Protein AF-0000000078798198 (afdb_homodimer)

InterPro domains:
  IPR003439 ABC transporter-like, ATP-binding domain [PF00005] (510-658)
  IPR003439 ABC transporter-like, ATP-binding domain [PS50893] (491-727)
  IPR003593 AAA+ ATPase domain [SM00382] (518-720)
  IPR005074 Peptidase C39, bacteriocin processing [PF03412] (4-126)
  IPR005074 Peptidase C39, bacteriocin processing [PS50990] (9-133)
  IPR011527 ABC transporter type 1, transmembrane domain [PF00664] (178-444)
  IPR011527 ABC transporter type 1, transmembrane domain [PS50929] (176-457)
  IPR017871 ABC transporter-like, conserved site [PS00211] (630-644)
  IPR027417 P-loop containing nucleoside triphosphate hydrolase [G3DSA:3.40.50.300] (483-732)
  IPR027417 P-loop containing nucleoside triphosphate hydrolase [SSF52540] (487-728)
  IPR036640 ABC transporter type 1, transmembrane domain superfamily [G3DSA:1.20.1560.10] (161-475)
  IPR036640 ABC transporter type 1, transmembrane domain superfamily [SSF90123] (163-474)
  IPR039421 Type 1 protein exporter [PTHR24221] (180-724)

Structure (mmCIF, N/CA/C/O backbone):
data_AF-0000000078798198-model_v1
#
loop_
_entity.id
_entity.type
_entity.pdbx_description
1 polymer 'ABC transporter ATP-binding protein'
#
loop_
_atom_site.group_PDB
_atom_site.id
_atom_site.type_symbol
_atom_site.label_atom_id
_atom_site.label_alt_id
_atom_site.label_comp_id
_atom_site.label_asym_id
_atom_site.label_entity_id
_atom_site.label_seq_id
_atom_site.pdbx_PDB_ins_code
_atom_site.Cartn_x
_atom_site.Cartn_y
_atom_site.Cartn_z
_atom_site.occupancy
_atom_site.B_iso_or_equiv
_atom_site.auth_seq_id
_atom_site.auth_comp_id
_atom_site.auth_asym_id
_atom_site.auth_atom_id
_atom_site.pdbx_PDB_model_num
ATOM 1 N N . MET A 1 1 ? 28.266 -0.401 -33.75 1 35.5 1 MET A N 1
ATOM 2 C CA . MET A 1 1 ? 27.938 0.678 -32.812 1 35.5 1 MET A CA 1
ATOM 3 C C . MET A 1 1 ? 27.609 0.126 -31.438 1 35.5 1 MET A C 1
ATOM 5 O O . MET A 1 1 ? 26.719 -0.724 -31.297 1 35.5 1 MET A O 1
ATOM 9 N N . SER A 1 2 ? 28.391 0.119 -30.516 1 52.34 2 SER A N 1
ATOM 10 C CA . SER A 1 2 ? 28.375 -0.502 -29.203 1 52.34 2 SER A CA 1
ATOM 11 C C . SER A 1 2 ? 27.156 -0.041 -28.391 1 52.34 2 SER A C 1
ATOM 13 O O . SER A 1 2 ? 26.75 1.117 -28.484 1 52.34 2 SER A O 1
ATOM 15 N N . LYS A 1 3 ? 26.297 -0.923 -28.016 1 70 3 LYS A N 1
ATOM 16 C CA . LYS A 1 3 ? 25.047 -0.677 -27.312 1 70 3 LYS A CA 1
ATOM 17 C C . LYS A 1 3 ? 25.25 0.276 -26.125 1 70 3 LYS A C 1
ATOM 19 O O . LYS A 1 3 ? 26.25 0.164 -25.406 1 70 3 LYS A O 1
ATOM 24 N N . PHE A 1 4 ? 24.578 1.441 -26.172 1 81.44 4 PHE A N 1
ATOM 25 C CA . PHE A 1 4 ? 24.641 2.41 -25.078 1 81.44 4 PHE A CA 1
ATOM 26 C C . PHE A 1 4 ? 24.391 1.73 -23.734 1 81.44 4 PHE A C 1
ATOM 28 O O . PHE A 1 4 ? 23.5 0.886 -23.609 1 81.44 4 PHE A O 1
ATOM 35 N N . PRO A 1 5 ? 25.328 1.948 -22.875 1 81.38 5 PRO A N 1
ATOM 36 C CA . PRO A 1 5 ? 25.156 1.328 -21.562 1 81.38 5 PRO A CA 1
ATOM 37 C C . PRO A 1 5 ? 23.859 1.744 -20.875 1 81.38 5 PRO A C 1
ATOM 39 O O . PRO A 1 5 ? 23.469 2.914 -20.938 1 81.38 5 PRO A O 1
ATOM 42 N N . PHE A 1 6 ? 23.188 0.809 -20.469 1 80.38 6 PHE A N 1
ATOM 43 C CA . PHE A 1 6 ? 21.922 1.101 -19.812 1 80.38 6 PHE A CA 1
ATOM 44 C C . PHE A 1 6 ? 21.922 0.638 -18.359 1 80.38 6 PHE A C 1
ATOM 46 O O . PHE A 1 6 ? 22.312 -0.498 -18.078 1 80.38 6 PHE A O 1
ATOM 53 N N . TYR A 1 7 ? 21.75 1.631 -17.453 1 76.75 7 TYR A N 1
ATOM 54 C CA . TYR A 1 7 ? 21.562 1.328 -16.047 1 76.75 7 TYR A CA 1
ATOM 55 C C . TYR A 1 7 ? 20.172 1.72 -15.578 1 76.75 7 TYR A C 1
ATOM 57 O O . TYR A 1 7 ? 19.734 2.861 -15.773 1 76.75 7 TYR A O 1
ATOM 65 N N . LYS A 1 8 ? 19.562 0.879 -15.016 1 71.06 8 LYS A N 1
ATOM 66 C CA . LYS A 1 8 ? 18.203 1.141 -14.539 1 71.06 8 LYS A CA 1
ATOM 67 C C . LYS A 1 8 ? 18.219 1.861 -13.195 1 71.06 8 LYS A C 1
ATOM 69 O O . LYS A 1 8 ? 19.094 1.614 -12.359 1 71.06 8 LYS A O 1
ATOM 74 N N . GLN A 1 9 ? 17.25 2.797 -13.094 1 73.19 9 GLN A N 1
ATOM 75 C CA . GLN A 1 9 ? 17.156 3.477 -11.805 1 73.19 9 GLN A CA 1
ATOM 76 C C . GLN A 1 9 ? 16.562 2.557 -10.742 1 73.19 9 GLN A C 1
ATOM 78 O O . GLN A 1 9 ? 15.68 1.749 -11.031 1 73.19 9 GLN A O 1
ATOM 83 N N . LEU A 1 10 ? 17.094 2.613 -9.625 1 64.31 10 LEU A N 1
ATOM 84 C CA . LEU A 1 10 ? 16.656 1.755 -8.531 1 64.31 10 LEU A CA 1
ATOM 85 C C . LEU A 1 10 ? 15.523 2.414 -7.75 1 64.31 10 LEU A C 1
AT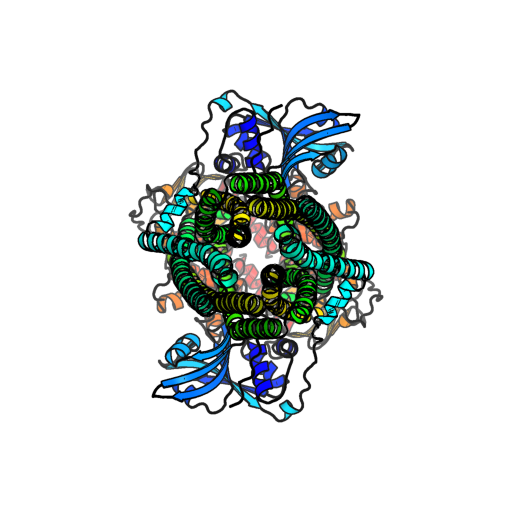OM 87 O O . LEU A 1 10 ? 14.641 1.728 -7.23 1 64.31 10 LEU A O 1
ATOM 91 N N . ASP A 1 11 ? 15.609 3.76 -7.656 1 64.81 11 ASP A N 1
ATOM 92 C CA . ASP A 1 11 ? 14.617 4.586 -6.977 1 64.81 11 ASP A CA 1
ATOM 93 C C . ASP A 1 11 ? 13.984 5.594 -7.934 1 64.81 11 ASP A C 1
ATOM 95 O O . ASP A 1 11 ? 14.625 6.031 -8.891 1 64.81 11 ASP A O 1
ATOM 99 N N . GLY A 1 12 ? 12.742 5.816 -7.688 1 62.91 12 GLY A N 1
ATOM 100 C CA . GLY A 1 12 ? 12.062 6.781 -8.539 1 62.91 12 GLY A CA 1
ATOM 101 C C . GLY A 1 12 ? 12.781 8.117 -8.617 1 62.91 12 GLY A C 1
ATOM 102 O O . GLY A 1 12 ? 12.734 8.789 -9.648 1 62.91 12 GLY A O 1
ATOM 103 N N . MET A 1 13 ? 13.422 8.414 -7.535 1 63.81 13 MET A N 1
ATOM 104 C CA . MET A 1 13 ? 14.055 9.727 -7.492 1 63.81 13 MET A CA 1
ATOM 105 C C . MET A 1 13 ? 15.461 9.672 -8.078 1 63.81 13 MET A C 1
ATOM 107 O O . MET A 1 13 ? 16.141 10.695 -8.188 1 63.81 13 MET A O 1
ATOM 111 N N . ASP A 1 14 ? 15.836 8.445 -8.625 1 71.31 14 ASP A N 1
ATOM 112 C CA . ASP A 1 14 ? 17.219 8.258 -9.055 1 71.31 14 ASP A CA 1
ATOM 113 C C . ASP A 1 14 ? 17.359 8.469 -10.562 1 71.31 14 ASP A C 1
ATOM 115 O O . ASP A 1 14 ? 18.297 7.957 -11.18 1 71.31 14 ASP A O 1
ATOM 119 N N . CYS A 1 15 ? 16.453 9.133 -11.117 1 78.94 15 CYS A N 1
ATOM 120 C CA . CYS A 1 15 ? 16.547 9.273 -12.562 1 78.94 15 CYS A CA 1
ATOM 121 C C . CYS A 1 15 ? 17.781 10.07 -12.953 1 78.94 15 CYS A C 1
ATOM 123 O O . CYS A 1 15 ? 18.531 9.672 -13.844 1 78.94 15 CYS A O 1
ATOM 125 N N . GLY A 1 16 ? 18.016 11.156 -12.227 1 83.38 16 GLY A N 1
ATOM 126 C CA . GLY A 1 16 ? 19.172 11.984 -12.516 1 83.38 16 GLY A CA 1
ATOM 127 C C . GLY A 1 16 ? 20.5 11.25 -12.359 1 83.38 16 GLY A C 1
ATOM 128 O O . GLY A 1 16 ? 21.25 11.102 -13.32 1 83.38 16 GLY A O 1
ATOM 129 N N . PRO A 1 17 ? 20.656 10.695 -11.211 1 83 17 PRO A N 1
ATOM 130 C CA . PRO A 1 17 ? 21.906 9.969 -10.977 1 83 17 PRO A CA 1
ATOM 131 C C . PRO A 1 17 ? 22.078 8.781 -11.922 1 83 17 PRO A C 1
ATOM 133 O O . PRO A 1 17 ? 23.203 8.484 -12.344 1 83 17 PRO A O 1
ATOM 136 N N . SER A 1 18 ? 21.062 8.195 -12.258 1 86.06 18 SER A N 1
ATOM 137 C CA . SER A 1 18 ? 21.141 7.059 -13.164 1 86.06 18 SER A CA 1
ATOM 138 C C . SER A 1 18 ? 21.547 7.5 -14.57 1 86.06 18 SER A C 1
ATOM 140 O O . SER A 1 18 ? 22.281 6.789 -15.266 1 86.06 18 SER A O 1
ATOM 142 N N . CYS A 1 19 ? 21.047 8.578 -14.938 1 89.38 19 CYS A N 1
ATOM 143 C CA . CYS A 1 19 ? 21.453 9.125 -16.234 1 89.38 19 CYS A CA 1
ATOM 144 C C . CYS A 1 19 ? 22.938 9.414 -16.266 1 89.38 19 CYS A C 1
ATOM 146 O O . CYS A 1 19 ? 23.625 9.094 -17.234 1 89.38 19 CYS A O 1
ATOM 148 N N . LEU A 1 20 ? 23.391 9.969 -15.234 1 88.88 20 LEU A N 1
ATOM 149 C CA . LEU A 1 20 ? 24.812 10.281 -15.133 1 88.88 20 LEU A CA 1
ATOM 150 C C . LEU A 1 20 ? 25.656 9.008 -15.164 1 88.88 20 LEU A C 1
ATOM 152 O O . LEU A 1 20 ? 26.719 8.984 -15.773 1 88.88 20 LEU A O 1
ATOM 156 N N . ARG A 1 21 ? 25.094 8.078 -14.516 1 87.19 21 ARG A N 1
ATOM 157 C CA . ARG A 1 21 ? 25.781 6.789 -14.508 1 87.19 21 ARG A CA 1
ATOM 158 C C . ARG A 1 21 ? 25.922 6.23 -15.914 1 87.19 21 ARG A C 1
ATOM 160 O O . ARG A 1 21 ? 26.984 5.73 -16.297 1 87.19 21 ARG A O 1
ATOM 167 N N . MET A 1 22 ? 24.953 6.301 -16.641 1 89.69 22 MET A N 1
ATOM 168 C CA . MET A 1 22 ? 24.953 5.805 -18.016 1 89.69 22 MET A CA 1
ATOM 169 C C . MET A 1 22 ? 25.969 6.57 -18.875 1 89.69 22 MET A C 1
ATOM 171 O O . MET A 1 22 ? 26.703 5.973 -19.656 1 89.69 22 MET A O 1
ATOM 175 N N . ILE A 1 23 ? 26 7.785 -18.719 1 90.06 23 ILE A N 1
ATOM 176 C CA . ILE A 1 23 ? 26.891 8.625 -19.5 1 90.06 23 ILE A CA 1
ATOM 177 C C . ILE A 1 23 ? 28.344 8.375 -19.094 1 90.06 23 ILE A C 1
ATOM 179 O O . ILE A 1 23 ? 29.234 8.305 -19.938 1 90.06 23 ILE A O 1
ATOM 183 N N . ALA A 1 24 ? 28.5 8.234 -17.812 1 88.19 24 ALA A N 1
ATOM 184 C CA . ALA A 1 24 ? 29.844 7.93 -17.328 1 88.19 24 ALA A CA 1
ATOM 185 C C . ALA A 1 24 ? 30.359 6.613 -17.906 1 88.19 24 ALA A C 1
ATOM 187 O O . ALA A 1 24 ? 31.516 6.516 -18.312 1 88.19 24 ALA A O 1
ATOM 188 N N . LYS A 1 25 ? 29.531 5.727 -17.891 1 87.56 25 LYS A N 1
ATOM 189 C CA . LYS A 1 25 ? 29.906 4.434 -18.453 1 87.56 25 LYS A CA 1
ATOM 190 C C . LYS A 1 25 ? 30.203 4.551 -19.953 1 87.56 25 LYS A C 1
ATOM 192 O O . LYS A 1 25 ? 31.109 3.879 -20.453 1 87.56 25 LYS A O 1
ATOM 197 N N . TYR A 1 26 ? 29.469 5.27 -20.578 1 88.12 26 TYR A N 1
ATOM 198 C CA . TYR A 1 26 ? 29.688 5.523 -22 1 88.12 26 TYR A CA 1
ATOM 199 C C . TYR A 1 26 ? 31.094 6.047 -22.25 1 88.12 26 TYR A C 1
ATOM 201 O O . TYR A 1 26 ? 31.734 5.676 -23.234 1 88.12 26 TYR A O 1
ATOM 209 N N . TYR A 1 27 ? 31.578 6.785 -21.406 1 87 27 TYR A N 1
ATOM 210 C CA . TYR A 1 27 ? 32.906 7.352 -21.531 1 87 27 TYR A CA 1
ATOM 211 C C . TYR A 1 27 ? 33.969 6.457 -20.875 1 87 27 TYR A C 1
ATOM 213 O O . TYR A 1 27 ? 35.125 6.816 -20.797 1 87 27 TYR A O 1
ATOM 221 N N . GLY A 1 28 ? 33.375 5.293 -20.25 1 80.44 28 GLY A N 1
ATOM 222 C CA . GLY A 1 28 ? 34.344 4.25 -19.906 1 80.44 28 GLY A CA 1
ATOM 223 C C . GLY A 1 28 ? 34.469 4.055 -18.406 1 80.44 28 GLY A C 1
ATOM 224 O O . GLY A 1 28 ? 35.312 3.279 -17.969 1 80.44 28 GLY A O 1
ATOM 225 N N . LYS A 1 29 ? 33.781 4.781 -17.562 1 82.56 29 LYS A N 1
ATOM 226 C CA . LYS A 1 29 ? 33.875 4.605 -16.125 1 82.56 29 LYS A CA 1
ATOM 227 C C . LYS A 1 29 ? 32.531 4.234 -15.516 1 82.56 29 LYS A C 1
ATOM 229 O O . LYS A 1 29 ? 31.484 4.703 -15.977 1 82.56 29 LYS A O 1
ATOM 234 N N . THR A 1 30 ? 32.625 3.387 -14.578 1 81.44 30 THR A N 1
ATOM 235 C CA . THR A 1 30 ? 31.406 2.945 -13.922 1 81.44 30 THR A CA 1
ATOM 236 C C . THR A 1 30 ? 31.328 3.49 -12.5 1 81.44 30 THR A C 1
ATOM 238 O O . THR A 1 30 ? 32.25 3.283 -11.703 1 81.44 30 THR A O 1
ATOM 241 N N . PHE A 1 31 ? 30.312 4.277 -12.258 1 80.81 31 PHE A N 1
ATOM 242 C CA . PHE A 1 31 ? 30.047 4.797 -10.922 1 80.81 31 PHE A CA 1
ATOM 243 C C . PHE A 1 31 ? 28.797 4.152 -10.336 1 80.81 31 PHE A C 1
ATOM 245 O O . PHE A 1 31 ? 27.906 3.703 -11.07 1 80.81 31 PHE A O 1
ATOM 252 N N . SER A 1 32 ? 28.797 4.031 -9.086 1 75.25 32 SER A N 1
ATOM 253 C CA . SER A 1 32 ? 27.594 3.52 -8.43 1 75.25 32 SER A CA 1
ATOM 254 C C . SER A 1 32 ? 26.5 4.578 -8.375 1 75.25 32 SER A C 1
ATOM 256 O O . SER A 1 32 ? 26.797 5.773 -8.312 1 75.25 32 SER A O 1
ATOM 258 N N . VAL A 1 33 ? 25.266 4.148 -8.523 1 76.62 33 VAL A N 1
ATOM 259 C CA . VAL A 1 33 ? 24.141 5.066 -8.477 1 76.62 33 VAL A CA 1
ATOM 260 C C . VAL A 1 33 ? 24.078 5.75 -7.109 1 76.62 33 VAL A C 1
ATOM 262 O O . VAL A 1 33 ? 23.703 6.914 -7.004 1 76.62 33 VAL A O 1
ATOM 265 N N . GLN A 1 34 ? 24.562 5.035 -6.188 1 70.5 34 GLN A N 1
ATOM 266 C CA . GLN A 1 34 ? 24.562 5.578 -4.836 1 70.5 34 GLN A CA 1
ATOM 267 C C . GLN A 1 34 ? 25.5 6.773 -4.719 1 70.5 34 GLN A C 1
ATOM 269 O O . GLN A 1 34 ? 25.156 7.785 -4.105 1 70.5 34 GLN A O 1
ATOM 274 N N . GLN A 1 35 ? 26.688 6.566 -5.293 1 72.38 35 GLN A N 1
ATOM 275 C CA . GLN A 1 35 ? 27.656 7.66 -5.281 1 72.38 35 GLN A CA 1
ATOM 276 C C . GLN A 1 35 ? 27.094 8.898 -5.98 1 72.38 35 GLN A C 1
ATOM 278 O O . GLN A 1 35 ? 27.203 10.016 -5.465 1 72.38 35 GLN A O 1
ATOM 283 N N . LEU A 1 36 ? 26.438 8.641 -7.012 1 80 36 LEU A N 1
ATOM 284 C CA . LEU A 1 36 ? 25.906 9.742 -7.797 1 80 36 LEU A CA 1
ATOM 285 C C . LEU A 1 36 ? 24.688 10.375 -7.102 1 80 36 LEU A C 1
ATOM 287 O O . LEU A 1 36 ? 24.469 11.578 -7.211 1 80 36 LEU A O 1
ATOM 291 N N . ARG A 1 37 ? 24.016 9.594 -6.426 1 75.56 37 ARG A N 1
ATOM 292 C CA . ARG A 1 37 ? 22.859 10.078 -5.66 1 75.56 37 ARG A CA 1
ATOM 293 C C . ARG A 1 37 ? 23.312 11.023 -4.551 1 75.56 37 ARG A C 1
ATOM 295 O O . ARG A 1 37 ? 22.719 12.086 -4.352 1 75.56 37 ARG A O 1
ATOM 302 N N . GLU A 1 38 ? 24.25 10.523 -3.879 1 69.69 38 GLU A N 1
ATOM 303 C CA . GLU A 1 38 ? 24.766 11.328 -2.775 1 69.69 38 GLU A CA 1
ATOM 304 C C . GLU A 1 38 ? 25.312 12.664 -3.271 1 69.69 38 GLU A C 1
ATOM 306 O O . GLU A 1 38 ? 25.125 13.695 -2.617 1 69.69 38 GLU A O 1
ATOM 311 N N . GLN A 1 39 ? 25.859 12.531 -4.426 1 71.88 39 GLN A N 1
ATOM 312 C CA . GLN A 1 39 ? 26.469 13.734 -4.973 1 71.88 39 GLN A CA 1
ATOM 313 C C . GLN A 1 39 ? 25.422 14.641 -5.617 1 71.88 39 GLN A C 1
ATOM 315 O O . GLN A 1 39 ? 25.656 15.828 -5.832 1 71.88 39 GLN A O 1
ATOM 320 N N . SER A 1 40 ? 24.25 14.047 -5.926 1 71.56 40 SER A N 1
ATOM 321 C CA . SER A 1 40 ? 23.172 14.828 -6.52 1 71.56 40 SER A CA 1
ATOM 322 C C . SER A 1 40 ? 22.281 15.461 -5.449 1 71.56 40 SER A C 1
ATOM 324 O O . SER A 1 40 ? 21.422 16.297 -5.754 1 71.56 40 SER A O 1
ATOM 326 N N . TYR A 1 41 ? 22.594 15.133 -4.227 1 59.56 41 TYR A N 1
ATOM 327 C CA . TYR A 1 41 ? 21.859 15.664 -3.082 1 59.56 41 TYR A CA 1
ATOM 328 C C . TYR A 1 41 ? 20.359 15.562 -3.301 1 59.56 41 TYR A C 1
ATOM 330 O O . TYR A 1 41 ? 19.641 16.562 -3.191 1 59.56 41 TYR A O 1
ATOM 338 N N . ILE A 1 42 ? 19.891 14.422 -3.604 1 61.09 42 ILE A N 1
ATOM 339 C CA . ILE A 1 42 ? 18.5 14.172 -3.949 1 61.09 42 ILE A CA 1
ATOM 340 C C . ILE A 1 42 ? 17.609 14.469 -2.746 1 61.09 42 ILE A C 1
ATOM 342 O O . ILE A 1 42 ? 17.953 14.109 -1.614 1 61.09 42 ILE A O 1
ATOM 346 N N . GLN A 1 43 ? 16.672 15.398 -2.902 1 55.44 43 GLN A N 1
ATOM 347 C CA . GLN A 1 43 ? 15.656 15.672 -1.887 1 55.44 43 GLN A CA 1
ATOM 348 C C . GLN A 1 43 ? 14.367 14.906 -2.172 1 55.44 43 GLN A C 1
ATOM 350 O O . GLN A 1 43 ? 14.305 14.117 -3.115 1 55.44 43 GLN A O 1
ATOM 355 N N . ARG A 1 44 ? 13.383 14.93 -1.207 1 53.06 44 ARG A N 1
ATOM 356 C CA . ARG A 1 44 ? 12.086 14.281 -1.385 1 53.06 44 ARG A CA 1
ATOM 357 C C . ARG A 1 44 ? 11.453 14.68 -2.709 1 53.06 44 ARG A C 1
ATOM 359 O O . ARG A 1 44 ? 10.688 13.914 -3.295 1 53.06 44 ARG A O 1
ATOM 366 N N . THR A 1 45 ? 11.898 15.906 -3.104 1 49.19 45 THR A N 1
ATOM 367 C CA . THR A 1 45 ? 11.281 16.438 -4.309 1 49.19 45 THR A CA 1
ATOM 368 C C . THR A 1 45 ? 12 15.938 -5.559 1 49.19 45 THR A C 1
ATOM 370 O O . THR A 1 45 ? 11.586 16.25 -6.68 1 49.19 45 THR A O 1
ATOM 373 N N . GLY A 1 46 ? 12.922 15.055 -5.402 1 55.59 46 GLY A N 1
ATOM 374 C CA . GLY A 1 46 ? 13.703 14.555 -6.52 1 55.59 46 GLY A CA 1
ATOM 375 C C . GLY A 1 46 ? 14.945 15.383 -6.789 1 55.59 46 GLY A C 1
ATOM 376 O O . GLY A 1 46 ? 15.398 16.141 -5.93 1 55.59 46 GLY A O 1
ATOM 377 N N . VAL A 1 47 ? 15.727 15.094 -7.855 1 56.81 47 VAL A N 1
ATOM 378 C CA . VAL A 1 47 ? 16.953 15.789 -8.211 1 56.81 47 VAL A CA 1
ATOM 379 C C . VAL A 1 47 ? 16.641 16.938 -9.172 1 56.81 47 VAL A C 1
ATOM 381 O O . VAL A 1 47 ? 15.789 16.797 -10.055 1 56.81 47 VAL A O 1
ATOM 384 N N . ASN A 1 48 ? 17.047 18.062 -8.727 1 65.69 48 ASN A N 1
ATOM 385 C CA . ASN A 1 48 ? 16.953 19.188 -9.648 1 65.69 48 ASN A CA 1
ATOM 386 C C . ASN A 1 48 ? 18.172 19.25 -10.578 1 65.69 48 ASN A C 1
ATOM 388 O O . ASN A 1 48 ? 19.125 18.484 -10.422 1 65.69 48 ASN A O 1
ATOM 392 N N . LEU A 1 49 ? 18.047 20.047 -11.711 1 72.75 49 LEU A N 1
ATOM 393 C CA . LEU A 1 49 ? 19.078 20.156 -12.719 1 72.75 49 LEU A CA 1
ATOM 394 C C . LEU A 1 49 ? 20.406 20.578 -12.086 1 72.75 49 LEU A C 1
ATOM 396 O O . LEU A 1 49 ? 21.469 20.125 -12.508 1 72.75 49 LEU A O 1
ATOM 400 N N . LEU A 1 50 ? 20.188 21.312 -11.031 1 69.81 50 LEU A N 1
ATOM 401 C CA . LEU A 1 50 ? 21.391 21.75 -10.336 1 69.81 50 LEU A CA 1
ATOM 402 C C . LEU A 1 50 ? 22.062 20.578 -9.625 1 69.81 50 LEU A C 1
ATOM 404 O O . LEU A 1 50 ? 23.297 20.469 -9.641 1 69.81 50 LEU A O 1
ATOM 408 N N . GLY A 1 51 ? 21.266 19.812 -9.023 1 74.69 51 GLY A N 1
ATOM 409 C CA . GLY A 1 51 ? 21.812 18.641 -8.344 1 74.69 51 GLY A CA 1
ATOM 410 C C . GLY A 1 51 ? 22.531 17.703 -9.289 1 74.69 51 GLY A C 1
ATOM 411 O O . GLY A 1 51 ? 23.609 17.188 -8.953 1 74.69 51 GLY A O 1
ATOM 412 N N . ILE A 1 52 ? 22.016 17.547 -10.422 1 81.81 52 ILE A N 1
ATOM 413 C CA . ILE A 1 52 ? 22.625 16.672 -11.414 1 81.81 52 ILE A CA 1
ATOM 414 C C . ILE A 1 52 ? 23.938 17.281 -11.906 1 81.81 52 ILE A C 1
ATOM 416 O O . ILE A 1 52 ? 24.922 16.562 -12.102 1 81.81 52 ILE A O 1
ATOM 420 N N . SER A 1 53 ? 23.891 18.625 -12.094 1 81.88 53 SER A N 1
ATOM 421 C CA . SER A 1 53 ? 25.094 19.312 -12.555 1 81.88 53 SER A CA 1
ATOM 422 C C . SER A 1 53 ? 26.234 19.188 -11.547 1 81.88 53 SER A C 1
ATOM 424 O O . SER A 1 53 ? 27.391 19 -11.922 1 81.88 53 SER A O 1
ATOM 426 N N . GLU A 1 54 ? 25.812 19.172 -10.406 1 80 54 GLU A N 1
ATOM 427 C CA . GLU A 1 54 ? 26.828 19.047 -9.359 1 80 54 GLU A CA 1
ATOM 428 C C . GLU A 1 54 ? 27.391 17.625 -9.312 1 80 54 GLU A C 1
ATOM 430 O O . GLU A 1 54 ? 28.594 17.438 -9.133 1 80 54 GLU A O 1
ATOM 435 N N . ALA A 1 55 ? 26.5 16.75 -9.344 1 84.25 55 ALA A N 1
ATOM 436 C CA . ALA A 1 55 ? 26.953 15.367 -9.367 1 84.25 55 ALA A CA 1
ATOM 437 C C . ALA A 1 55 ? 27.859 15.109 -10.57 1 84.25 55 ALA A C 1
ATOM 439 O O . ALA A 1 55 ? 28.859 14.398 -10.461 1 84.25 55 ALA A O 1
ATOM 440 N N . ALA A 1 56 ? 27.547 15.68 -11.625 1 87.19 56 ALA A N 1
ATOM 441 C CA . ALA A 1 56 ? 28.359 15.547 -12.836 1 87.19 56 ALA A CA 1
ATOM 442 C C . ALA A 1 56 ? 29.734 16.156 -12.633 1 87.19 56 ALA A C 1
ATOM 444 O O . ALA A 1 56 ? 30.75 15.555 -13.008 1 87.19 56 ALA A O 1
ATOM 445 N N . ALA A 1 57 ? 29.734 17.266 -12.031 1 83.81 57 ALA A N 1
ATOM 446 C CA . ALA A 1 57 ? 31 17.938 -11.773 1 83.81 57 ALA A CA 1
ATOM 447 C C . ALA A 1 57 ? 31.891 17.125 -10.844 1 83.81 57 ALA A C 1
ATOM 449 O O . ALA A 1 57 ? 33.125 17.094 -11 1 83.81 57 ALA A O 1
ATOM 450 N N . SER A 1 58 ? 31.25 16.453 -9.953 1 81.25 58 SER A N 1
ATOM 451 C CA . SER A 1 58 ? 31.984 15.672 -8.977 1 81.25 58 SER A CA 1
ATOM 452 C C . SER A 1 58 ? 32.688 14.492 -9.633 1 81.25 58 SER A C 1
ATOM 454 O O . SER A 1 58 ? 33.719 14.008 -9.117 1 81.25 58 SER A O 1
ATOM 456 N N . ILE A 1 59 ? 32.219 14.086 -10.688 1 85.31 59 ILE A N 1
ATOM 457 C CA . ILE A 1 59 ? 32.844 12.93 -11.344 1 85.31 59 ILE A CA 1
ATOM 458 C C . ILE A 1 59 ? 33.656 13.391 -12.547 1 85.31 59 ILE A C 1
ATOM 460 O O . ILE A 1 59 ? 34.094 12.57 -13.367 1 85.31 59 ILE A O 1
ATOM 464 N N . GLY A 1 60 ? 33.812 14.664 -12.727 1 83.38 60 GLY A N 1
ATOM 465 C CA . GLY A 1 60 ? 34.688 15.203 -13.758 1 83.38 60 GLY A CA 1
ATOM 466 C C . GLY A 1 60 ? 33.938 15.531 -15.047 1 83.38 60 GLY A C 1
ATOM 467 O O . GLY A 1 60 ? 34.562 15.547 -16.125 1 83.38 60 GLY A O 1
ATOM 468 N N . LEU A 1 61 ? 32.688 15.633 -14.961 1 88.62 61 LEU A N 1
ATOM 469 C CA . LEU A 1 61 ? 31.922 16.031 -16.125 1 88.62 61 LEU A CA 1
ATOM 470 C C . LEU A 1 61 ? 31.438 17.469 -15.984 1 88.62 61 LEU A C 1
ATOM 472 O O . LEU A 1 61 ? 31.031 17.891 -14.898 1 88.62 61 LEU A O 1
ATOM 476 N N . ARG A 1 62 ? 31.656 18.234 -17.016 1 86.81 62 ARG A N 1
ATOM 477 C CA . ARG A 1 62 ? 31.141 19.594 -17.016 1 86.81 62 ARG A CA 1
ATOM 478 C C . ARG A 1 62 ? 29.734 19.641 -17.609 1 86.81 62 ARG A C 1
ATOM 480 O O . ARG A 1 62 ? 29.547 19.281 -18.766 1 86.81 62 ARG A O 1
ATOM 487 N N . ALA A 1 63 ? 28.781 20.016 -16.719 1 87.25 63 ALA A N 1
ATOM 488 C CA . ALA A 1 63 ? 27.375 20.047 -17.141 1 87.25 63 ALA A CA 1
ATOM 489 C C . ALA A 1 63 ? 26.938 21.484 -17.453 1 87.25 63 ALA A C 1
ATOM 491 O O . ALA A 1 63 ? 27.219 22.406 -16.672 1 87.25 63 ALA A O 1
ATOM 492 N N . THR A 1 64 ? 26.438 21.734 -18.672 1 83.06 64 THR A N 1
ATOM 493 C CA . THR A 1 64 ? 25.875 23.016 -19.062 1 83.06 64 THR A CA 1
ATOM 494 C C . THR A 1 64 ? 24.391 22.875 -19.406 1 83.06 64 THR A C 1
ATOM 496 O O . THR A 1 64 ? 24.031 22.156 -20.328 1 83.06 64 THR A O 1
ATOM 499 N N . GLY A 1 65 ? 23.594 23.516 -18.531 1 83.56 65 GLY A N 1
ATOM 500 C CA . GLY A 1 65 ? 22.156 23.5 -18.781 1 83.56 65 GLY A CA 1
ATOM 501 C C . GLY A 1 65 ? 21.734 24.5 -19.844 1 83.56 65 GLY A C 1
ATOM 502 O O . GLY A 1 65 ? 22.125 25.656 -19.812 1 83.56 65 GLY A O 1
ATOM 503 N N . ILE A 1 66 ? 20.969 24.016 -20.906 1 79.94 66 ILE A N 1
ATOM 504 C CA . ILE A 1 66 ? 20.547 24.906 -21.984 1 79.94 66 ILE A CA 1
ATOM 505 C C . ILE A 1 66 ? 19.047 24.734 -22.234 1 79.94 66 ILE A C 1
ATOM 507 O O . ILE A 1 66 ? 18.5 23.641 -22.016 1 79.94 66 ILE A O 1
ATOM 511 N N . ARG A 1 67 ? 18.438 25.766 -22.547 1 84.75 67 ARG A N 1
ATOM 512 C CA . ARG A 1 67 ? 17.094 25.75 -23.109 1 84.75 67 ARG A CA 1
ATOM 513 C C . ARG A 1 67 ? 17.125 25.906 -24.625 1 84.75 67 ARG A C 1
ATOM 515 O O . ARG A 1 67 ? 17.578 26.938 -25.141 1 84.75 67 ARG A O 1
ATOM 522 N N . THR A 1 68 ? 16.766 24.859 -25.203 1 83.38 68 THR A N 1
ATOM 523 C CA . THR A 1 68 ? 16.938 24.875 -26.641 1 83.38 68 THR A CA 1
ATOM 524 C C . THR A 1 68 ? 15.672 24.406 -27.359 1 83.38 68 THR A C 1
ATOM 526 O O . THR A 1 68 ? 14.781 23.844 -26.734 1 83.38 68 THR A O 1
ATOM 529 N N . SER A 1 69 ? 15.57 24.891 -28.594 1 85.25 69 SER A N 1
ATOM 530 C CA . SER A 1 69 ? 14.461 24.453 -29.438 1 85.25 69 SER A CA 1
ATOM 531 C C . SER A 1 69 ? 14.758 23.109 -30.094 1 85.25 69 SER A C 1
ATOM 533 O O . SER A 1 69 ? 15.883 22.625 -30.031 1 85.25 69 SER A O 1
ATOM 535 N N . MET A 1 70 ? 13.766 22.562 -30.688 1 86.81 70 MET A N 1
ATOM 536 C CA . MET A 1 70 ? 13.875 21.25 -31.344 1 86.81 70 MET A CA 1
ATOM 537 C C . MET A 1 70 ? 14.891 21.297 -32.469 1 86.81 70 MET A C 1
ATOM 539 O O . MET A 1 70 ? 15.688 20.375 -32.656 1 86.81 70 MET A O 1
ATOM 543 N N . GLU A 1 71 ? 14.883 22.359 -33.219 1 82.25 71 GLU A N 1
ATOM 544 C CA . GLU A 1 71 ? 15.789 22.5 -34.344 1 82.25 71 GLU A CA 1
ATOM 545 C C . GLU A 1 71 ? 17.25 22.578 -33.906 1 82.25 71 GLU A C 1
ATOM 547 O O . GLU A 1 71 ? 18.125 21.969 -34.5 1 82.25 71 GLU A O 1
ATOM 552 N N . LYS A 1 72 ? 17.438 23.188 -32.844 1 85.12 72 LYS A N 1
ATOM 553 C CA . LYS A 1 72 ? 18.797 23.312 -32.312 1 85.12 72 LYS A CA 1
ATOM 554 C C . LYS A 1 72 ? 19.266 22.016 -31.656 1 85.12 72 LYS A C 1
ATOM 556 O O . LYS A 1 72 ? 20.453 21.688 -31.688 1 85.12 72 LYS A O 1
ATOM 561 N N . LEU A 1 73 ? 18.344 21.344 -31.094 1 86.88 73 LEU A N 1
ATOM 562 C CA . LEU A 1 73 ? 18.672 20.047 -30.5 1 86.88 73 LEU A CA 1
ATOM 563 C C . LEU A 1 73 ? 19.125 19.062 -31.562 1 86.88 73 LEU A C 1
ATOM 565 O O . LEU A 1 73 ? 20.031 18.266 -31.344 1 86.88 73 LEU A O 1
ATOM 569 N N . LYS A 1 74 ? 18.469 19.156 -32.719 1 84.12 74 LYS A N 1
ATOM 570 C CA . LYS A 1 74 ? 18.797 18.266 -33.844 1 84.12 74 LYS A CA 1
ATOM 571 C C . LYS A 1 74 ? 20.219 18.516 -34.344 1 84.12 74 LYS A C 1
ATOM 573 O O . LYS A 1 74 ? 20.875 17.594 -34.844 1 84.12 74 LYS A O 1
ATOM 578 N N . GLN A 1 75 ? 20.578 19.797 -34.156 1 76.31 75 GLN A N 1
ATOM 579 C CA . GLN A 1 75 ? 21.891 20.172 -34.688 1 76.31 75 GLN A CA 1
ATOM 580 C C . GLN A 1 75 ? 22.953 20.016 -33.594 1 76.31 75 GLN A C 1
ATOM 582 O O . GLN A 1 75 ? 24.141 20.203 -33.875 1 76.31 75 GLN A O 1
ATOM 587 N N . GLN A 1 76 ? 22.484 19.562 -32.469 1 71.06 76 GLN A N 1
ATOM 588 C CA . GLN A 1 76 ? 23.406 19.453 -31.344 1 71.06 76 GLN A CA 1
ATOM 589 C C . GLN A 1 76 ? 24.375 18.297 -31.531 1 71.06 76 GLN A C 1
ATOM 591 O O . GLN A 1 76 ? 23.953 17.172 -31.844 1 71.06 76 GLN A O 1
ATOM 596 N N . SER A 1 77 ? 25.688 18.594 -31.547 1 67.5 77 SER A N 1
ATOM 597 C CA . SER A 1 77 ? 26.719 17.594 -31.797 1 67.5 77 SER A CA 1
ATOM 598 C C . SER A 1 77 ? 27.203 16.969 -30.484 1 67.5 77 SER A C 1
ATOM 600 O O . SER A 1 77 ? 27.797 15.891 -30.5 1 67.5 77 SER A O 1
ATOM 602 N N . LYS A 1 78 ? 26.875 17.438 -29.328 1 80.25 78 LYS A N 1
ATOM 603 C CA . LYS A 1 78 ? 27.438 16.906 -28.094 1 80.25 78 LYS A CA 1
ATOM 604 C C . LYS A 1 78 ? 26.5 15.883 -27.469 1 80.25 78 LYS A C 1
ATOM 606 O O . LYS A 1 78 ? 25.672 16.234 -26.625 1 80.25 78 LYS A O 1
ATOM 611 N N . LEU A 1 79 ? 26.578 14.742 -27.984 1 87.88 79 LEU A N 1
ATOM 612 C CA . LEU A 1 79 ? 25.859 13.594 -27.453 1 87.88 79 LEU A CA 1
ATOM 613 C C . LEU A 1 79 ? 26.828 12.586 -26.844 1 87.88 79 LEU A C 1
ATOM 615 O O . LEU A 1 79 ? 27.984 12.5 -27.266 1 87.88 79 LEU A O 1
ATOM 619 N N . PRO A 1 80 ? 26.375 12.109 -25.719 1 90.31 80 PRO A N 1
ATOM 620 C CA . PRO A 1 80 ? 25.062 12.008 -25.062 1 90.31 80 PRO A CA 1
ATOM 621 C C . PRO A 1 80 ? 24.797 13.164 -24.109 1 90.31 80 PRO A C 1
ATOM 623 O O . PRO A 1 80 ? 25.719 13.703 -23.5 1 90.31 80 PRO A O 1
ATOM 626 N N . CYS A 1 81 ? 23.531 13.531 -24.016 1 90.94 81 CYS A N 1
ATOM 627 C CA . CYS A 1 81 ? 23.125 14.586 -23.094 1 90.94 81 CYS A CA 1
ATOM 628 C C . CYS A 1 81 ? 21.891 14.18 -22.312 1 90.94 81 CYS A C 1
ATOM 630 O O . CYS A 1 81 ? 21.219 13.203 -22.656 1 90.94 81 CYS A O 1
ATOM 632 N N . ILE A 1 82 ? 21.656 14.883 -21.188 1 91.19 82 ILE A N 1
ATOM 633 C CA . ILE A 1 82 ? 20.484 14.609 -20.344 1 91.19 82 ILE A CA 1
ATOM 634 C C . ILE A 1 82 ? 19.375 15.594 -20.672 1 91.19 82 ILE A C 1
ATOM 636 O O . ILE A 1 82 ? 19.609 16.797 -20.781 1 91.19 82 ILE A O 1
ATOM 640 N N . ILE A 1 83 ? 18.203 15.094 -20.906 1 88.94 83 ILE A N 1
ATOM 641 C CA . ILE A 1 83 ? 17.078 15.969 -21.203 1 88.94 83 ILE A CA 1
ATOM 642 C C . ILE A 1 83 ? 16 15.781 -20.141 1 88.94 83 ILE A C 1
ATOM 644 O O . ILE A 1 83 ? 15.836 14.688 -19.594 1 88.94 83 ILE A O 1
ATOM 648 N N . HIS A 1 84 ? 15.43 16.859 -19.781 1 85.06 84 HIS A N 1
ATOM 649 C CA . HIS A 1 84 ? 14.312 16.844 -18.844 1 85.06 84 HIS A CA 1
ATOM 650 C C . HIS A 1 84 ? 13.062 16.25 -19.484 1 85.06 84 HIS A C 1
ATOM 652 O O . HIS A 1 84 ? 12.664 16.672 -20.578 1 85.06 84 HIS A O 1
ATOM 658 N N . TRP A 1 85 ? 12.562 15.227 -18.828 1 79.56 85 TRP A N 1
ATOM 659 C CA . TRP A 1 85 ? 11.492 14.422 -19.406 1 79.56 85 TRP A CA 1
ATOM 660 C C . TRP A 1 85 ? 10.211 14.555 -18.594 1 79.56 85 TRP A C 1
ATOM 662 O O . TRP A 1 85 ? 10.211 14.344 -17.375 1 79.56 85 TRP A O 1
ATOM 672 N N . ASN A 1 86 ? 9.227 14.969 -19.266 1 68.5 86 ASN A N 1
ATOM 673 C CA . ASN A 1 86 ? 7.902 15.102 -18.672 1 68.5 86 ASN A CA 1
ATOM 674 C C . ASN A 1 86 ? 7.945 15.93 -17.391 1 68.5 86 ASN A C 1
ATOM 676 O O . ASN A 1 86 ? 7.242 15.625 -16.422 1 68.5 86 ASN A O 1
ATOM 680 N N . GLN A 1 87 ? 8.867 16.766 -17.328 1 63.72 87 GLN A N 1
ATOM 681 C CA . GLN A 1 87 ? 9.039 17.734 -16.25 1 63.72 87 GLN A CA 1
ATOM 682 C C . GLN A 1 87 ? 9.234 17.047 -14.914 1 63.72 87 GLN A C 1
ATOM 684 O O . GLN A 1 87 ? 9.117 17.672 -13.859 1 63.72 87 GLN A O 1
ATOM 689 N N . GLU A 1 88 ? 9.281 15.828 -14.93 1 64.56 88 GLU A N 1
ATOM 690 C CA . GLU A 1 88 ? 9.461 15.141 -13.656 1 64.56 88 GLU A CA 1
ATOM 691 C C . GLU A 1 88 ? 10.523 14.047 -13.758 1 64.56 88 GLU A C 1
ATOM 693 O O . GLU A 1 88 ? 10.758 13.312 -12.797 1 64.56 88 GLU A O 1
ATOM 698 N N . HIS A 1 89 ? 11.078 13.992 -14.891 1 75.5 89 HIS A N 1
ATOM 699 C CA . HIS A 1 89 ? 11.984 12.883 -15.156 1 75.5 89 HIS A CA 1
ATOM 700 C C . HIS A 1 89 ? 13.164 13.328 -16.016 1 75.5 89 HIS A C 1
ATOM 702 O O . HIS A 1 89 ? 13.125 14.391 -16.625 1 75.5 89 HIS A O 1
ATOM 708 N N . PHE A 1 90 ? 14.281 12.688 -15.875 1 85.56 90 PHE A N 1
ATOM 709 C CA . PHE A 1 90 ? 15.453 12.93 -16.703 1 85.56 90 PHE A CA 1
ATOM 710 C C . PHE A 1 90 ? 15.797 11.695 -17.531 1 85.56 90 PHE A C 1
ATOM 712 O O . PHE A 1 90 ? 15.68 10.57 -17.062 1 85.56 90 PHE A O 1
ATOM 719 N N . VAL A 1 91 ? 16.109 11.922 -18.766 1 88.94 91 VAL A N 1
ATOM 720 C CA . VAL A 1 91 ? 16.5 10.836 -19.656 1 88.94 91 VAL A CA 1
ATOM 721 C C . VAL A 1 91 ? 17.75 11.219 -20.422 1 88.94 91 VAL A C 1
ATOM 723 O O . VAL A 1 91 ? 18.125 12.398 -20.453 1 88.94 91 VAL A O 1
ATOM 726 N N . VAL A 1 92 ? 18.469 10.188 -21 1 91.56 92 VAL A N 1
ATOM 727 C CA . VAL A 1 92 ? 19.688 10.445 -21.75 1 91.56 92 VAL A CA 1
ATOM 728 C C . VAL A 1 92 ? 19.422 10.336 -23.25 1 91.56 92 VAL A C 1
ATOM 730 O O . VAL A 1 92 ? 18.891 9.32 -23.719 1 91.56 92 VAL A O 1
ATOM 733 N N . LEU A 1 93 ? 19.609 11.422 -23.953 1 92 93 LEU A N 1
ATOM 734 C CA . LEU A 1 93 ? 19.625 11.391 -25.406 1 92 93 LEU A CA 1
ATOM 735 C C . LEU A 1 93 ? 21.016 11.039 -25.938 1 92 93 LEU A C 1
ATOM 737 O O . LEU A 1 93 ? 21.953 11.82 -25.781 1 92 93 LEU A O 1
ATOM 741 N N . TYR A 1 94 ? 21.125 9.836 -26.547 1 90.81 94 TYR A N 1
ATOM 742 C CA . TYR A 1 94 ? 22.5 9.43 -26.859 1 90.81 94 TYR A CA 1
ATOM 743 C C . TYR A 1 94 ? 22.719 9.359 -28.359 1 90.81 94 TYR A C 1
ATOM 745 O O . TYR A 1 94 ? 23.859 9.305 -28.828 1 90.81 94 TYR A O 1
ATOM 753 N N . LYS A 1 95 ? 21.688 9.289 -29.172 1 88.62 95 LYS A N 1
ATOM 754 C CA . LYS A 1 95 ? 21.891 9.219 -30.609 1 88.62 95 LYS A CA 1
ATOM 755 C C . LYS A 1 95 ? 20.719 9.859 -31.359 1 88.62 95 LYS A C 1
ATOM 757 O O . LYS A 1 95 ? 19.562 9.742 -30.953 1 88.62 95 LYS A O 1
ATOM 762 N N . ILE A 1 96 ? 21.047 10.648 -32.375 1 88.25 96 ILE A N 1
ATOM 763 C CA . ILE A 1 96 ? 20.062 11.211 -33.281 1 88.25 96 ILE A CA 1
ATOM 764 C C . ILE A 1 96 ? 20.359 10.742 -34.719 1 88.25 96 ILE A C 1
ATOM 766 O O . ILE A 1 96 ? 21.484 10.875 -35.188 1 88.25 96 ILE A O 1
ATOM 770 N N . GLU A 1 97 ? 19.438 10.039 -35.281 1 85.81 97 GLU A N 1
ATOM 771 C CA . GLU A 1 97 ? 19.656 9.508 -36.625 1 85.81 97 GLU A CA 1
ATOM 772 C C . GLU A 1 97 ? 18.578 9.984 -37.594 1 85.81 97 GLU A C 1
ATOM 774 O O . GLU A 1 97 ? 17.406 10.031 -37.219 1 85.81 97 GLU A O 1
ATOM 779 N N . LYS A 1 98 ? 18.953 10.539 -38.719 1 80.88 98 LYS A N 1
ATOM 780 C CA . LYS A 1 98 ? 18.031 10.898 -39.781 1 80.88 98 LYS A CA 1
ATOM 781 C C . LYS A 1 98 ? 17.875 9.758 -40.781 1 80.88 98 LYS A C 1
ATOM 783 O O . LYS A 1 98 ? 18.844 9.375 -41.438 1 80.88 98 LYS A O 1
ATOM 788 N N . LYS A 1 99 ? 16.812 9 -40.656 1 75.19 99 LYS A N 1
ATOM 789 C CA . LYS A 1 99 ? 16.547 7.906 -41.594 1 75.19 99 LYS A CA 1
ATOM 790 C C . LYS A 1 99 ? 15.242 8.125 -42.344 1 75.19 99 LYS A C 1
ATOM 792 O O . LYS A 1 99 ? 14.203 8.383 -41.75 1 75.19 99 LYS A O 1
ATOM 797 N N . ARG A 1 100 ? 15.102 8.008 -43.781 1 74.94 100 ARG A N 1
ATOM 798 C CA . ARG A 1 100 ? 13.969 8.055 -44.688 1 74.94 100 ARG A CA 1
ATOM 799 C C . ARG A 1 100 ? 13.164 9.336 -44.5 1 74.94 100 ARG A C 1
ATOM 801 O O . ARG A 1 100 ? 11.93 9.289 -44.406 1 74.94 100 ARG A O 1
ATOM 808 N N . GLY A 1 101 ? 13.75 10.422 -44.125 1 70.62 101 GLY A N 1
ATOM 809 C CA . GLY A 1 101 ? 13.078 11.703 -44.031 1 70.62 101 GLY A CA 1
ATOM 810 C C . GLY A 1 101 ? 12.562 11.992 -42.625 1 70.62 101 GLY A C 1
ATOM 811 O O . GLY A 1 101 ? 12.023 13.07 -42.375 1 70.62 101 GLY A O 1
ATOM 812 N N . LYS A 1 102 ? 12.797 10.938 -41.812 1 80.69 102 LYS A N 1
ATOM 813 C CA . LYS A 1 102 ? 12.359 11.148 -40.438 1 80.69 102 LYS A CA 1
ATOM 814 C C . LYS A 1 102 ? 13.539 11.117 -39.469 1 80.69 102 LYS A C 1
ATOM 816 O O . LYS A 1 102 ? 14.523 10.422 -39.688 1 80.69 102 LYS A O 1
ATOM 821 N N . THR A 1 103 ? 13.453 12.023 -38.406 1 85.56 103 THR A N 1
ATOM 822 C CA . THR A 1 103 ? 14.492 12.086 -37.406 1 85.56 103 THR A CA 1
ATOM 823 C C . THR A 1 103 ? 14.109 11.219 -36.188 1 85.56 103 THR A C 1
ATOM 825 O O . THR A 1 103 ? 13.016 11.352 -35.656 1 85.56 103 THR A O 1
ATOM 828 N N . TRP A 1 104 ? 14.984 10.258 -35.969 1 88.31 104 TRP A N 1
ATOM 829 C CA . TRP A 1 104 ? 14.773 9.375 -34.812 1 88.31 104 TRP A CA 1
ATOM 830 C C . TRP A 1 104 ? 15.68 9.766 -33.656 1 88.31 104 TRP A C 1
ATOM 832 O O . TRP A 1 104 ? 16.859 10.07 -33.875 1 88.31 104 TRP A O 1
ATOM 842 N N . PHE A 1 105 ? 15.094 9.789 -32.5 1 90.19 105 PHE A N 1
ATOM 843 C CA . PHE A 1 105 ? 15.82 10.102 -31.281 1 90.19 105 PHE A CA 1
ATOM 844 C C . PHE A 1 105 ? 15.93 8.875 -30.391 1 90.19 105 PHE A C 1
ATOM 846 O O . PHE A 1 105 ? 14.922 8.281 -30.016 1 90.19 105 PHE A O 1
ATOM 853 N N . TYR A 1 106 ? 17.188 8.539 -30.078 1 89.25 106 TYR A N 1
ATOM 854 C CA . TYR A 1 106 ? 17.438 7.398 -29.203 1 89.25 106 TYR A CA 1
ATOM 855 C C . TYR A 1 106 ? 17.609 7.859 -27.75 1 89.25 106 TYR A C 1
ATOM 857 O O . TYR A 1 106 ? 18.531 8.609 -27.438 1 89.25 106 TYR A O 1
ATOM 865 N N . ILE A 1 107 ? 16.703 7.383 -26.891 1 89.81 107 ILE A N 1
ATOM 866 C CA . ILE A 1 107 ? 16.672 7.836 -25.5 1 89.81 107 ILE A CA 1
ATOM 867 C C . ILE A 1 107 ? 16.906 6.652 -24.562 1 89.81 107 ILE A C 1
ATOM 869 O O . ILE A 1 107 ? 16.359 5.566 -24.781 1 89.81 107 ILE A O 1
ATOM 873 N N . ALA A 1 108 ? 17.875 6.883 -23.656 1 88.62 108 ALA A N 1
ATOM 874 C CA . ALA A 1 108 ? 18.062 5.949 -22.547 1 88.62 108 ALA A CA 1
ATOM 875 C C . ALA A 1 108 ? 17.312 6.414 -21.297 1 88.62 108 ALA A C 1
ATOM 877 O O . ALA A 1 108 ? 17.734 7.348 -20.625 1 88.62 108 ALA A O 1
ATOM 878 N N . ASP A 1 109 ? 16.25 5.875 -21 1 82.44 109 ASP A N 1
ATOM 879 C CA . ASP A 1 109 ? 15.438 6.207 -19.828 1 82.44 109 ASP A CA 1
ATOM 880 C C . ASP A 1 109 ? 15.781 5.305 -18.641 1 82.44 109 ASP A C 1
ATOM 882 O O . ASP A 1 109 ? 15.617 4.086 -18.719 1 82.44 109 ASP A O 1
ATOM 886 N N . PRO A 1 110 ? 16.328 6.016 -17.625 1 80.44 110 PRO A N 1
ATOM 887 C CA . PRO A 1 110 ? 16.703 5.191 -16.469 1 80.44 110 PRO A CA 1
ATOM 888 C C . PRO A 1 110 ? 15.531 4.379 -15.922 1 80.44 110 PRO A C 1
ATOM 890 O O . PRO A 1 110 ? 15.734 3.348 -15.281 1 80.44 110 PRO A O 1
ATOM 893 N N . ALA A 1 111 ? 14.469 4.887 -16.219 1 69.88 111 ALA A N 1
ATOM 894 C CA . ALA A 1 111 ? 13.289 4.184 -15.727 1 69.88 111 ALA A CA 1
ATOM 895 C C . ALA A 1 111 ? 12.844 3.105 -16.703 1 69.88 111 ALA A C 1
ATOM 897 O O . ALA A 1 111 ? 12.375 2.039 -16.297 1 69.88 111 ALA A O 1
ATOM 898 N N . TYR A 1 112 ? 13.109 3.375 -18.109 1 65.5 112 TYR A N 1
ATOM 899 C CA . TYR A 1 112 ? 12.414 2.557 -19.094 1 65.5 112 TYR A CA 1
ATOM 900 C C . TYR A 1 112 ? 13.406 1.851 -20 1 65.5 112 TYR A C 1
ATOM 902 O O . TYR A 1 112 ? 13.07 0.855 -20.656 1 65.5 112 TYR A O 1
ATOM 910 N N . GLY A 1 113 ? 14.523 2.164 -20.062 1 74.62 113 GLY A N 1
ATOM 911 C CA . GLY A 1 113 ? 15.523 1.542 -20.922 1 74.62 113 GLY A CA 1
ATOM 912 C C . GLY A 1 113 ? 15.867 2.377 -22.141 1 74.62 113 GLY A C 1
ATOM 913 O O . GLY A 1 113 ? 15.734 3.604 -22.109 1 74.62 113 GLY A O 1
ATOM 914 N N . LEU A 1 114 ? 16.375 1.557 -23.203 1 81.38 114 LEU A N 1
ATOM 915 C CA . LEU A 1 114 ? 16.766 2.23 -24.453 1 81.38 114 LEU A CA 1
ATOM 916 C C . LEU A 1 114 ? 15.578 2.336 -25.406 1 81.38 114 LEU A C 1
ATOM 918 O O . LEU A 1 114 ? 15.008 1.319 -25.812 1 81.38 114 LEU A O 1
ATOM 922 N N . LEU A 1 115 ? 15.094 3.467 -25.547 1 81 115 LEU A N 1
ATOM 923 C CA . LEU A 1 115 ? 13.891 3.699 -26.344 1 81 115 LEU A CA 1
ATOM 924 C C . LEU A 1 115 ? 14.195 4.566 -27.562 1 81 115 LEU A C 1
ATOM 926 O O . LEU A 1 115 ? 15.219 5.262 -27.594 1 81 115 LEU A O 1
ATOM 930 N N . LYS A 1 116 ? 13.398 4.363 -28.562 1 84.88 116 LYS A N 1
ATOM 931 C CA . LYS A 1 116 ? 13.469 5.176 -29.766 1 84.88 116 LYS A CA 1
ATOM 932 C C . LYS A 1 116 ? 12.203 6.004 -29.953 1 84.88 116 LYS A C 1
ATOM 934 O O . LYS A 1 116 ? 11.094 5.488 -29.828 1 84.88 116 LYS A O 1
ATOM 939 N N . TYR A 1 117 ? 12.297 7.285 -30.062 1 85.06 117 TYR A N 1
ATOM 940 C CA . TYR A 1 117 ? 11.156 8.18 -30.219 1 85.06 117 TYR A CA 1
ATOM 941 C C . TYR A 1 117 ? 11.242 8.945 -31.531 1 85.06 117 TYR A C 1
ATOM 943 O O . TYR A 1 117 ? 12.336 9.242 -32 1 85.06 117 TYR A O 1
ATOM 951 N N . GLU A 1 118 ? 10.016 9.188 -32.062 1 84.94 118 GLU A N 1
ATOM 952 C CA . GLU A 1 118 ? 9.93 10.102 -33.188 1 84.94 118 GLU A CA 1
ATOM 953 C C . GLU A 1 118 ? 9.898 11.555 -32.719 1 84.94 118 GLU A C 1
ATOM 955 O O . GLU A 1 118 ? 9.742 11.828 -31.547 1 84.94 118 GLU A O 1
ATOM 960 N N . GLU A 1 119 ? 10.102 12.438 -33.656 1 86 119 GLU A N 1
ATOM 961 C CA . GLU A 1 119 ? 10.203 13.859 -33.312 1 86 119 GLU A CA 1
ATOM 962 C C . GLU A 1 119 ? 8.953 14.352 -32.594 1 86 119 GLU A C 1
ATOM 964 O O . GLU A 1 119 ? 9.047 15.062 -31.609 1 86 119 GLU A O 1
ATOM 969 N N . GLN A 1 120 ? 7.812 13.898 -33 1 81.38 120 GLN A N 1
ATOM 970 C CA . GLN A 1 120 ? 6.566 14.383 -32.438 1 81.38 120 GLN A CA 1
ATOM 971 C C . GLN A 1 120 ? 6.375 13.836 -31.016 1 81.38 120 GLN A C 1
ATOM 973 O O . GLN A 1 120 ? 5.926 14.562 -30.125 1 81.38 120 GLN A O 1
ATOM 978 N N . GLU A 1 121 ? 6.812 12.719 -30.906 1 80.94 121 GLU A N 1
ATOM 979 C CA . GLU A 1 121 ? 6.676 12.102 -29.594 1 80.94 121 GLU A CA 1
ATOM 980 C C . GLU A 1 121 ? 7.629 12.734 -28.578 1 80.94 121 GLU A C 1
ATOM 982 O O . GLU A 1 121 ? 7.27 12.93 -27.422 1 80.94 121 GLU A O 1
ATOM 987 N N . LEU A 1 122 ? 8.742 12.992 -29.047 1 85.69 122 LEU A N 1
ATOM 988 C CA . LEU A 1 122 ? 9.734 13.617 -28.188 1 85.69 122 LEU A CA 1
ATOM 989 C C . LEU A 1 122 ? 9.281 15.008 -27.75 1 85.69 122 LEU A C 1
ATOM 991 O O . LEU A 1 122 ? 9.469 15.391 -26.594 1 85.69 122 LEU A O 1
ATOM 995 N N . LYS A 1 123 ? 8.656 15.703 -28.641 1 82.62 123 LYS A N 1
ATOM 996 C CA . LYS A 1 123 ? 8.203 17.062 -28.359 1 82.62 123 LYS A CA 1
ATOM 997 C C . LYS A 1 123 ? 7.176 17.078 -27.234 1 82.62 123 LYS A C 1
ATOM 999 O O . LYS A 1 123 ? 7.223 17.938 -26.359 1 82.62 123 LYS A O 1
ATOM 1004 N N . LYS A 1 124 ? 6.469 16.109 -27.25 1 78.06 124 LYS A N 1
ATOM 1005 C CA . LYS A 1 124 ? 5.402 16.031 -26.25 1 78.06 124 LYS A CA 1
ATOM 1006 C C . LYS A 1 124 ? 5.965 15.828 -24.859 1 78.06 124 LYS A C 1
ATOM 1008 O O . LYS A 1 124 ? 5.434 16.359 -23.875 1 78.06 124 LYS A O 1
ATOM 1013 N N . CYS A 1 125 ? 7.004 15.148 -24.844 1 80.69 125 CYS A N 1
ATOM 1014 C CA . CYS A 1 125 ? 7.539 14.766 -23.547 1 80.69 125 CYS A CA 1
ATOM 1015 C C . CYS A 1 125 ? 8.609 15.742 -23.094 1 80.69 125 CYS A C 1
ATOM 1017 O O . CYS A 1 125 ? 8.828 15.914 -21.891 1 80.69 125 CYS A O 1
ATOM 1019 N N . TRP A 1 126 ? 9.219 16.406 -24.047 1 84.31 126 TRP A N 1
ATOM 1020 C CA . TRP A 1 126 ? 10.414 17.188 -23.719 1 84.31 126 TRP A CA 1
ATOM 1021 C C . TRP A 1 126 ? 10.078 18.672 -23.594 1 84.31 126 TRP A C 1
ATOM 1023 O O . TRP A 1 126 ? 10.609 19.359 -22.734 1 84.31 126 TRP A O 1
ATOM 1033 N N . ILE A 1 127 ? 9.07 19.125 -24.359 1 75.44 127 ILE A N 1
ATOM 1034 C CA . ILE A 1 127 ? 8.789 20.562 -24.375 1 75.44 127 ILE A CA 1
ATOM 1035 C C . ILE A 1 127 ? 8.102 20.969 -23.078 1 75.44 127 ILE A C 1
ATOM 1037 O O . ILE A 1 127 ? 7.121 20.344 -22.672 1 75.44 127 ILE A O 1
ATOM 1041 N N . SER A 1 128 ? 8.664 21.906 -22.375 1 68.19 128 SER A N 1
ATOM 1042 C CA . SER A 1 128 ? 8.125 22.344 -21.078 1 68.19 128 SER A CA 1
ATOM 1043 C C . SER A 1 128 ? 7.707 23.812 -21.125 1 68.19 128 SER A C 1
ATOM 1045 O O . SER A 1 128 ? 6.844 24.234 -20.344 1 68.19 128 SER A O 1
ATOM 1047 N N . THR A 1 129 ? 8.344 24.703 -22.016 1 63.78 129 THR A N 1
ATOM 1048 C CA . THR A 1 129 ? 8.039 26.125 -22.016 1 63.78 129 THR A CA 1
ATOM 1049 C C . THR A 1 129 ? 7.926 26.656 -23.438 1 63.78 129 THR A C 1
ATOM 1051 O O . THR A 1 129 ? 8.523 26.109 -24.359 1 63.78 129 THR A O 1
ATOM 1054 N N . THR A 1 130 ? 6.918 27.516 -23.688 1 63.44 130 THR A N 1
ATOM 1055 C CA . THR A 1 130 ? 6.836 28.234 -24.953 1 63.44 130 THR A CA 1
ATOM 1056 C C . THR A 1 130 ? 7.27 29.688 -24.781 1 63.44 130 THR A C 1
ATOM 1058 O O . THR A 1 130 ? 6.691 30.422 -23.969 1 63.44 130 THR A O 1
ATOM 1061 N N . GLN A 1 131 ? 8.469 30.031 -25.125 1 58.5 131 GLN A N 1
ATOM 1062 C CA . GLN A 1 131 ? 8.93 31.422 -25.094 1 58.5 131 GLN A CA 1
ATOM 1063 C C . GLN A 1 131 ? 8.922 32.031 -26.484 1 58.5 131 GLN A C 1
ATOM 1065 O O . GLN A 1 131 ? 9.625 31.562 -27.375 1 58.5 131 GLN A O 1
ATOM 1070 N N . GLY A 1 132 ? 8.258 33.219 -26.75 1 56.03 132 GLY A N 1
ATOM 1071 C CA . GLY A 1 132 ? 8.234 33.938 -28.016 1 56.03 132 GLY A CA 1
ATOM 1072 C C . GLY A 1 132 ? 7.672 33.094 -29.156 1 56.03 132 GLY A C 1
ATOM 1073 O O . GLY A 1 132 ? 8.156 33.188 -30.297 1 56.03 132 GLY A O 1
ATOM 1074 N N . GLY A 1 133 ? 6.789 32.062 -28.797 1 62.16 133 GLY A N 1
ATOM 1075 C CA . GLY A 1 133 ? 6.184 31.25 -29.828 1 62.16 133 GLY A CA 1
ATOM 1076 C C . GLY A 1 133 ? 6.984 30.016 -30.156 1 62.16 133 GLY A C 1
ATOM 1077 O O . GLY A 1 133 ? 6.551 29.172 -30.938 1 62.16 133 GLY A O 1
ATOM 1078 N N . ILE A 1 134 ? 8.211 29.984 -29.594 1 71.88 134 ILE A N 1
ATOM 1079 C CA . ILE A 1 134 ? 9.055 28.828 -29.891 1 71.88 134 ILE A CA 1
ATOM 1080 C C . ILE A 1 134 ? 9.031 27.859 -28.719 1 71.88 134 ILE A C 1
ATOM 1082 O O . ILE A 1 134 ? 9.281 28.25 -27.578 1 71.88 134 ILE A O 1
ATOM 1086 N N . GLU A 1 135 ? 8.703 26.641 -29 1 80.31 135 GLU A N 1
ATOM 1087 C CA . GLU A 1 135 ? 8.68 25.562 -28 1 80.31 135 GLU A CA 1
ATOM 1088 C C . GLU A 1 135 ? 10.086 25.156 -27.594 1 80.31 135 GLU A C 1
ATOM 1090 O O . GLU A 1 135 ? 10.945 24.922 -28.453 1 80.31 135 GLU A O 1
ATOM 1095 N N . LYS A 1 136 ? 10.414 25.359 -26.438 1 81.94 136 LYS A N 1
ATOM 1096 C CA . LYS A 1 136 ? 11.758 25.031 -25.953 1 81.94 136 LYS A CA 1
ATOM 1097 C C . LYS A 1 136 ? 11.711 23.969 -24.875 1 81.94 136 LYS A C 1
ATOM 1099 O O . LYS A 1 136 ? 10.695 23.828 -24.188 1 81.94 136 LYS A O 1
ATOM 1104 N N . GLY A 1 137 ? 12.703 23.156 -24.906 1 82.62 137 GLY A N 1
ATOM 1105 C CA . GLY A 1 137 ? 12.922 22.188 -23.844 1 82.62 137 GLY A CA 1
ATOM 1106 C C . GLY A 1 137 ? 14.25 22.359 -23.141 1 82.62 137 GLY A C 1
ATOM 1107 O O . GLY A 1 137 ? 15.094 23.141 -23.578 1 82.62 137 GLY A O 1
ATOM 1108 N N . ILE A 1 138 ? 14.406 21.719 -22.016 1 84.5 138 ILE A N 1
ATOM 1109 C CA . ILE A 1 138 ? 15.617 21.844 -21.219 1 84.5 138 ILE A CA 1
ATOM 1110 C C . ILE A 1 138 ? 16.531 20.641 -21.469 1 84.5 138 ILE A C 1
ATOM 1112 O O . ILE A 1 138 ? 16.047 19.5 -21.547 1 84.5 138 ILE A O 1
ATOM 1116 N N . ALA A 1 139 ? 17.781 20.922 -21.75 1 88 139 ALA A N 1
ATOM 1117 C CA . ALA A 1 139 ? 18.781 19.875 -21.938 1 88 139 ALA A CA 1
ATOM 1118 C C . ALA A 1 139 ? 20.062 20.188 -21.156 1 88 139 ALA A C 1
ATOM 1120 O O . ALA A 1 139 ? 20.406 21.344 -20.953 1 88 139 ALA A O 1
ATOM 1121 N N . LEU A 1 140 ? 20.656 19.141 -20.641 1 88.88 140 LEU A N 1
ATOM 1122 C CA . LEU A 1 140 ? 21.938 19.25 -19.953 1 88.88 140 LEU A CA 1
ATOM 1123 C C . LEU A 1 140 ? 23.047 18.625 -20.781 1 88.88 140 LEU A C 1
ATOM 1125 O O . LEU A 1 140 ? 23.109 17.406 -20.953 1 88.88 140 LEU A O 1
ATOM 1129 N N . LEU A 1 141 ? 23.922 19.516 -21.281 1 89.94 141 LEU A N 1
ATOM 1130 C CA . LEU A 1 141 ? 25.047 19.047 -22.062 1 89.94 141 LEU A CA 1
ATOM 1131 C C . LEU A 1 141 ? 26.234 18.688 -21.172 1 89.94 141 LEU A C 1
ATOM 1133 O O . LEU A 1 141 ? 26.531 19.422 -20.219 1 89.94 141 LEU A O 1
ATOM 1137 N N . LEU A 1 142 ? 26.75 17.547 -21.391 1 90.44 142 LEU A N 1
ATOM 1138 C CA . LEU A 1 142 ? 27.844 17.078 -20.547 1 90.44 142 LEU A CA 1
ATOM 1139 C C . LEU A 1 142 ? 29.125 16.969 -21.359 1 90.44 142 LEU A C 1
ATOM 1141 O O . LEU A 1 142 ? 29.141 16.375 -22.438 1 90.44 142 LEU A O 1
ATOM 1145 N N . ASP A 1 143 ? 30.219 17.594 -20.844 1 87.75 143 ASP A N 1
ATOM 1146 C CA . ASP A 1 143 ? 31.547 17.484 -21.438 1 87.75 143 ASP A CA 1
ATOM 1147 C C . ASP A 1 143 ? 32.531 16.812 -20.484 1 87.75 143 ASP A C 1
ATOM 1149 O O . ASP A 1 143 ? 32.469 17.031 -19.281 1 87.75 143 ASP A O 1
ATOM 1153 N N . VAL A 1 144 ? 33.344 15.938 -21.047 1 88.5 144 VAL A N 1
ATOM 1154 C CA . VAL A 1 144 ? 34.312 15.211 -20.25 1 88.5 144 VAL A CA 1
ATOM 1155 C C . VAL A 1 144 ? 35.531 16.109 -19.969 1 88.5 144 VAL A C 1
ATOM 1157 O O . VAL A 1 144 ? 36.062 16.734 -20.875 1 88.5 144 VAL A O 1
ATOM 1160 N N . THR A 1 145 ? 35.812 16.219 -18.766 1 85 145 THR A N 1
ATOM 1161 C CA . THR A 1 145 ? 37.031 16.938 -18.359 1 85 145 THR A CA 1
ATOM 1162 C C . THR A 1 145 ? 38.125 15.945 -17.953 1 85 145 THR A C 1
ATOM 1164 O O . THR A 1 145 ? 37.844 14.75 -17.781 1 85 145 THR A O 1
ATOM 1167 N N . PRO A 1 146 ? 39.375 16.312 -17.938 1 79 146 PRO A N 1
ATOM 1168 C CA . PRO A 1 146 ? 40.438 15.406 -17.547 1 79 146 PRO A CA 1
ATOM 1169 C C . PRO A 1 146 ? 40.25 14.82 -16.156 1 79 146 PRO A C 1
ATOM 1171 O O . PRO A 1 146 ? 40.719 13.719 -15.859 1 79 146 PRO A O 1
ATOM 1174 N N . GLN A 1 147 ? 39.531 15.438 -15.352 1 80.75 147 GLN A N 1
ATOM 1175 C CA . GLN A 1 147 ? 39.281 14.977 -13.984 1 80.75 147 GLN A CA 1
ATOM 1176 C C . GLN A 1 147 ? 38.375 13.734 -13.977 1 80.75 147 GLN A C 1
ATOM 1178 O O . GLN A 1 147 ? 38.375 12.984 -13 1 80.75 147 GLN A O 1
ATOM 1183 N N . PHE A 1 148 ? 37.688 13.547 -15.016 1 87 148 PHE A N 1
ATOM 1184 C CA . PHE A 1 148 ? 36.812 12.398 -15.125 1 87 148 PHE A CA 1
ATOM 1185 C C . PHE A 1 148 ? 37.594 11.094 -15.07 1 87 148 PHE A C 1
ATOM 1187 O O . PHE A 1 148 ? 37.188 10.133 -14.422 1 87 148 PHE A O 1
ATOM 1194 N N . TYR A 1 149 ? 38.656 11.109 -15.688 1 76.81 149 TYR A N 1
ATOM 1195 C CA . TYR A 1 149 ? 39.438 9.883 -15.773 1 76.81 149 TYR A CA 1
ATOM 1196 C C . TYR A 1 149 ? 40.25 9.656 -14.484 1 76.81 149 TYR A C 1
ATOM 1198 O O . TYR A 1 149 ? 40.719 8.547 -14.234 1 76.81 149 TYR A O 1
ATOM 1206 N N . GLU A 1 150 ? 40.188 10.656 -13.57 1 71.81 150 GLU A N 1
ATOM 1207 C CA . GLU A 1 150 ? 40.875 10.539 -12.289 1 71.81 150 GLU A CA 1
ATOM 1208 C C . GLU A 1 150 ? 39.906 10.172 -11.172 1 71.81 150 GLU A C 1
ATOM 1210 O O . GLU A 1 150 ? 40.312 9.68 -10.117 1 71.81 150 GLU A O 1
ATOM 1215 N N . ALA A 1 151 ? 38.656 10.336 -11.328 1 71.25 151 ALA A N 1
ATOM 1216 C CA . ALA A 1 151 ? 37.656 10.102 -10.297 1 71.25 151 ALA A CA 1
ATOM 1217 C C . ALA A 1 151 ? 37.469 8.602 -10.039 1 71.25 151 ALA A C 1
ATOM 1219 O O . ALA A 1 151 ? 37.375 7.816 -10.984 1 71.25 151 ALA A O 1
ATOM 1220 N N . GLU A 1 152 ? 37.625 8.141 -8.758 1 66.06 152 GLU A N 1
ATOM 1221 C CA . GLU A 1 152 ? 37.5 6.727 -8.406 1 66.06 152 GLU A CA 1
ATOM 1222 C C . GLU A 1 152 ? 36.094 6.395 -7.965 1 66.06 152 GLU A C 1
ATOM 1224 O O . GLU A 1 152 ? 35.531 7.078 -7.105 1 66.06 152 GLU A O 1
ATOM 1229 N N . PRO A 1 153 ? 35.406 5.477 -8.68 1 66.44 153 PRO A N 1
ATOM 1230 C CA . PRO A 1 153 ? 34.094 5.031 -8.266 1 66.44 153 PRO A CA 1
ATOM 1231 C C . PRO A 1 153 ? 34.094 4.379 -6.883 1 66.44 153 PRO A C 1
ATOM 1233 O O . PRO A 1 153 ? 35 3.627 -6.547 1 66.44 153 PRO A O 1
ATOM 1236 N N . ILE A 1 154 ? 33.281 4.863 -5.965 1 56.31 154 ILE A N 1
ATOM 1237 C CA . ILE A 1 154 ? 33.125 4.242 -4.652 1 56.31 154 ILE A CA 1
ATOM 1238 C C . ILE A 1 154 ? 32.469 2.885 -4.797 1 56.31 154 ILE A C 1
ATOM 1240 O O . ILE A 1 154 ? 31.375 2.785 -5.383 1 56.31 154 ILE A O 1
ATOM 1244 N N . LYS A 1 155 ? 33.125 1.83 -4.555 1 51.88 155 LYS A N 1
ATOM 1245 C CA . LYS A 1 155 ? 32.562 0.484 -4.645 1 51.88 155 LYS A CA 1
ATOM 1246 C C . LYS A 1 155 ? 31.578 0.22 -3.516 1 51.88 155 LYS A C 1
ATOM 1248 O O . LYS A 1 155 ? 31.953 0.263 -2.338 1 51.88 155 LYS A O 1
ATOM 1253 N N . TYR A 1 156 ? 30.25 0.466 -3.816 1 51.34 156 TYR A N 1
ATOM 1254 C CA . TYR A 1 156 ? 29.297 0.055 -2.785 1 51.34 156 TYR A CA 1
ATOM 1255 C C . TYR A 1 156 ? 29.156 -1.462 -2.746 1 51.34 156 TYR A C 1
ATOM 1257 O O . TYR A 1 156 ? 29.297 -2.131 -3.773 1 51.34 156 TYR A O 1
ATOM 1265 N N . GLU A 1 157 ? 29.297 -2.109 -1.604 1 52.75 157 GLU A N 1
ATOM 1266 C CA . GLU A 1 157 ? 29.219 -3.555 -1.409 1 52.75 157 GLU A CA 1
ATOM 1267 C C . GLU A 1 157 ? 27.906 -4.113 -1.963 1 52.75 157 GLU A C 1
ATOM 1269 O O . GLU A 1 157 ? 26.828 -3.693 -1.554 1 52.75 157 GLU A O 1
ATOM 1274 N N . LYS A 1 158 ? 27.938 -4.523 -3.18 1 56.31 158 LYS A N 1
ATOM 1275 C CA . LYS A 1 158 ? 26.781 -5.227 -3.736 1 56.31 158 LYS A CA 1
ATOM 1276 C C . LYS A 1 158 ? 26.453 -6.473 -2.92 1 56.31 158 LYS A C 1
ATOM 1278 O O . LYS A 1 158 ? 27.344 -7.238 -2.557 1 56.31 158 LYS A O 1
ATOM 1283 N N . LEU A 1 159 ? 25.312 -6.34 -2.234 1 61.91 159 LEU A N 1
ATOM 1284 C CA . LEU A 1 159 ? 24.906 -7.574 -1.584 1 61.91 159 LEU A CA 1
ATOM 1285 C C . LEU A 1 159 ? 24.688 -8.688 -2.609 1 61.91 159 LEU A C 1
ATOM 1287 O O . LEU A 1 159 ? 23.938 -8.516 -3.568 1 61.91 159 LEU A O 1
ATOM 1291 N N . SER A 1 160 ? 25.703 -9.523 -2.705 1 66.5 160 SER A N 1
ATOM 1292 C CA . SER A 1 160 ? 25.609 -10.656 -3.621 1 66.5 160 SER A CA 1
ATOM 1293 C C . SER A 1 160 ? 24.656 -11.719 -3.086 1 66.5 160 SER A C 1
ATOM 1295 O O . SER A 1 160 ? 24.328 -11.734 -1.896 1 66.5 160 SER A O 1
ATOM 1297 N N . LEU A 1 161 ? 24.062 -12.477 -3.994 1 72.56 161 LEU A N 1
ATOM 1298 C CA . LEU A 1 161 ? 23.234 -13.609 -3.621 1 72.56 161 LEU A CA 1
ATOM 1299 C C . LEU A 1 161 ? 23.953 -14.516 -2.631 1 72.56 161 LEU A C 1
ATOM 1301 O O . LEU A 1 161 ? 23.312 -15.156 -1.791 1 72.56 161 LEU A O 1
ATOM 1305 N N . TRP A 1 162 ? 25.25 -14.359 -2.615 1 69.44 162 TRP A N 1
ATOM 1306 C CA . TRP A 1 162 ? 26.062 -15.18 -1.729 1 69.44 162 TRP A CA 1
ATOM 1307 C C . TRP A 1 162 ? 25.969 -14.695 -0.288 1 69.44 162 TRP A C 1
ATOM 1309 O O . TRP A 1 162 ? 26.125 -15.477 0.651 1 69.44 162 TRP A O 1
ATOM 1319 N N . TYR A 1 163 ? 25.656 -13.477 -0.181 1 72.81 163 TYR A N 1
ATOM 1320 C CA . TYR A 1 163 ? 25.484 -12.898 1.147 1 72.81 163 TYR A CA 1
ATOM 1321 C C . TYR A 1 163 ? 24.281 -13.492 1.856 1 72.81 163 TYR A C 1
ATOM 1323 O O . TYR A 1 163 ? 24.297 -13.672 3.076 1 72.81 163 TYR A O 1
ATOM 1331 N N . LEU A 1 164 ? 23.359 -13.906 1.081 1 75 164 LEU A N 1
ATOM 1332 C CA . LEU A 1 164 ? 22.109 -14.43 1.641 1 75 164 LEU A CA 1
ATOM 1333 C C . LEU A 1 164 ? 22.328 -15.836 2.207 1 75 164 LEU A C 1
ATOM 1335 O O . LEU A 1 164 ? 21.578 -16.266 3.084 1 75 164 LEU A O 1
ATOM 1339 N N . PHE A 1 165 ? 23.422 -16.438 1.708 1 76.75 165 PHE A N 1
ATOM 1340 C CA . PHE A 1 165 ? 23.703 -17.797 2.16 1 76.75 165 PHE A CA 1
ATOM 1341 C C . PHE A 1 165 ? 24.156 -17.812 3.611 1 76.75 165 PHE A C 1
ATOM 1343 O O . PHE A 1 165 ? 24.078 -18.828 4.293 1 76.75 165 PHE A O 1
ATOM 1350 N N . HIS A 1 166 ? 24.516 -16.609 4.027 1 77.62 166 HIS A N 1
ATOM 1351 C CA . HIS A 1 166 ? 24.953 -16.5 5.414 1 77.62 166 HIS A CA 1
ATOM 1352 C C . HIS A 1 166 ? 23.781 -16.672 6.371 1 77.62 166 HIS A C 1
ATOM 1354 O O . HIS A 1 166 ? 23.969 -17.109 7.512 1 77.62 166 HIS A O 1
ATOM 1360 N N . TYR A 1 167 ? 22.625 -16.422 5.934 1 78.31 167 TYR A N 1
ATOM 1361 C CA . TYR A 1 167 ? 21.438 -16.531 6.777 1 78.31 167 TYR A CA 1
ATOM 1362 C C . TYR A 1 167 ? 20.953 -17.984 6.855 1 78.31 167 TYR A C 1
ATOM 1364 O O . TYR A 1 167 ? 20.25 -18.344 7.789 1 78.31 167 TYR A O 1
ATOM 1372 N N . VAL A 1 168 ? 21.422 -18.781 5.875 1 82.5 168 VAL A N 1
ATOM 1373 C CA . VAL A 1 168 ? 21.016 -20.172 5.84 1 82.5 168 VAL A CA 1
ATOM 1374 C C . VAL A 1 168 ? 22.078 -21.047 6.508 1 82.5 168 VAL A C 1
ATOM 1376 O O . VAL A 1 168 ? 21.781 -22.156 6.949 1 82.5 168 VAL A O 1
ATOM 1379 N N . ARG A 1 169 ? 23.266 -20.516 6.742 1 81.25 169 ARG A N 1
ATOM 1380 C CA . ARG A 1 169 ? 24.422 -21.25 7.242 1 81.25 169 ARG A CA 1
ATOM 1381 C C . ARG A 1 169 ? 24.156 -21.797 8.641 1 81.25 169 ARG A C 1
ATOM 1383 O O . ARG A 1 169 ? 24.531 -22.922 8.945 1 81.25 169 ARG A O 1
ATOM 1390 N N . PRO A 1 170 ? 23.453 -21.016 9.469 1 82.69 170 PRO A N 1
ATOM 1391 C CA . PRO A 1 170 ? 23.219 -21.547 10.812 1 82.69 170 PRO A CA 1
ATOM 1392 C C . PRO A 1 170 ? 22.344 -22.812 10.797 1 82.69 170 PRO A C 1
ATOM 1394 O O . PRO A 1 170 ? 22.375 -23.594 11.758 1 82.69 170 PRO A O 1
ATOM 1397 N N . TYR A 1 171 ? 21.703 -23.047 9.789 1 83.94 171 TYR A N 1
ATOM 1398 C CA . TYR A 1 171 ? 20.812 -24.203 9.672 1 83.94 171 TYR A CA 1
ATOM 1399 C C . TYR A 1 171 ? 21.391 -25.25 8.727 1 83.94 171 TYR A C 1
ATOM 1401 O O . TYR A 1 171 ? 20.656 -25.891 7.969 1 83.94 171 TYR A O 1
ATOM 1409 N N . LYS A 1 172 ? 22.672 -25.469 8.742 1 85.81 172 LYS A N 1
ATOM 1410 C CA . LYS A 1 172 ? 23.375 -26.375 7.836 1 85.81 172 LYS A CA 1
ATOM 1411 C C . LYS A 1 172 ? 22.891 -27.812 8.023 1 85.81 172 LYS A C 1
ATOM 1413 O O . LYS A 1 172 ? 22.734 -28.547 7.055 1 85.81 172 LYS A O 1
ATOM 1418 N N . LYS A 1 173 ? 22.609 -28.156 9.281 1 88 173 LYS A N 1
ATOM 1419 C CA . LYS A 1 173 ? 22.141 -29.516 9.547 1 88 173 LYS A CA 1
ATOM 1420 C C . LYS A 1 173 ? 20.781 -29.766 8.891 1 88 173 LYS A C 1
ATOM 1422 O O . LYS A 1 173 ? 20.578 -30.812 8.281 1 88 173 LYS A O 1
ATOM 1427 N N . ALA A 1 174 ? 19.938 -28.797 9.039 1 87.75 174 ALA A N 1
ATOM 1428 C CA . ALA A 1 174 ? 18.625 -28.922 8.438 1 87.75 174 ALA A CA 1
ATOM 1429 C C . ALA A 1 174 ? 18.703 -28.922 6.91 1 87.75 174 ALA A C 1
ATOM 1431 O O . ALA A 1 174 ? 17.953 -29.625 6.234 1 87.75 174 ALA A O 1
ATOM 1432 N N . MET A 1 175 ? 19.672 -28.25 6.418 1 85.94 175 MET A N 1
ATOM 1433 C CA . MET A 1 175 ? 19.859 -28.188 4.969 1 85.94 175 MET A CA 1
ATOM 1434 C C . MET A 1 175 ? 20.359 -29.516 4.434 1 85.94 175 MET A C 1
ATOM 1436 O O . MET A 1 175 ? 19.922 -29.984 3.373 1 85.94 175 MET A O 1
ATOM 1440 N N . ILE A 1 176 ? 21.203 -30.141 5.148 1 88.06 176 ILE A N 1
ATOM 1441 C CA . ILE A 1 176 ? 21.719 -31.438 4.742 1 88.06 176 ILE A CA 1
ATOM 1442 C C . ILE A 1 176 ? 20.609 -32.469 4.785 1 88.06 176 ILE A C 1
ATOM 1444 O O . ILE A 1 176 ? 20.516 -33.344 3.898 1 88.06 176 ILE A O 1
ATOM 1448 N N . GLN A 1 177 ? 19.812 -32.375 5.801 1 88.62 177 GLN A N 1
ATOM 1449 C CA . GLN A 1 177 ? 18.688 -33.281 5.898 1 88.62 177 GLN A CA 1
ATOM 1450 C C . GLN A 1 177 ? 17.719 -33.094 4.723 1 88.62 177 GLN A C 1
ATOM 1452 O O . GLN A 1 177 ? 17.156 -34.062 4.219 1 88.62 177 GLN A O 1
ATOM 1457 N N . LEU A 1 178 ? 17.656 -31.875 4.316 1 87.31 178 LEU A N 1
ATOM 1458 C CA . LEU A 1 178 ? 16.781 -31.562 3.184 1 87.31 178 LEU A CA 1
ATOM 1459 C C . LEU A 1 178 ? 17.359 -32.156 1.892 1 87.31 178 LEU A C 1
ATOM 1461 O O . LEU A 1 178 ? 16.609 -32.688 1.071 1 87.31 178 LEU A O 1
ATOM 1465 N N . ILE A 1 179 ? 18.625 -32.094 1.711 1 86.19 179 ILE A N 1
ATOM 1466 C CA . ILE A 1 179 ? 19.281 -32.625 0.508 1 86.19 179 ILE A CA 1
ATOM 1467 C C . ILE A 1 179 ? 19.203 -34.125 0.48 1 86.19 179 ILE A C 1
ATOM 1469 O O . ILE A 1 179 ? 18.938 -34.719 -0.57 1 86.19 179 ILE A O 1
ATOM 1473 N N . ILE A 1 180 ? 19.297 -34.719 1.644 1 88.75 180 ILE A N 1
ATOM 1474 C CA . ILE A 1 180 ? 19.188 -36.156 1.744 1 88.75 180 ILE A CA 1
ATOM 1475 C C . ILE A 1 180 ? 17.766 -36.594 1.43 1 88.75 180 ILE A C 1
ATOM 1477 O O . ILE A 1 180 ? 17.547 -37.594 0.742 1 88.75 180 ILE A O 1
ATOM 1481 N N . GLY A 1 181 ? 16.875 -35.844 1.938 1 87.06 181 GLY A N 1
ATOM 1482 C CA . GLY A 1 181 ? 15.477 -36.125 1.631 1 87.06 181 GLY A CA 1
ATOM 1483 C C . GLY A 1 181 ? 15.148 -36 0.157 1 87.06 181 GLY A C 1
ATOM 1484 O O . GLY A 1 181 ? 14.391 -36.781 -0.396 1 87.06 181 GLY A O 1
ATOM 1485 N N . LEU A 1 182 ? 15.758 -35.031 -0.439 1 85.94 182 LEU A N 1
ATOM 1486 C CA . LEU A 1 182 ? 15.547 -34.812 -1.865 1 85.94 182 LEU A CA 1
ATOM 1487 C C . LEU A 1 182 ? 16.125 -35.969 -2.689 1 85.94 182 LEU A C 1
ATOM 1489 O O . LEU A 1 182 ? 15.5 -36.406 -3.652 1 85.94 182 LEU A O 1
ATOM 1493 N N . LEU A 1 183 ? 17.297 -36.406 -2.295 1 86.25 183 LEU A N 1
ATOM 1494 C CA . LEU A 1 183 ? 17.938 -37.5 -2.994 1 86.25 183 LEU A CA 1
ATOM 1495 C C . LEU A 1 183 ? 17.156 -38.781 -2.811 1 86.25 183 LEU A C 1
ATOM 1497 O O . LEU A 1 183 ? 16.953 -39.531 -3.768 1 86.25 183 LEU A O 1
ATOM 1501 N N . ALA A 1 184 ? 16.703 -38.969 -1.631 1 88.25 184 ALA A N 1
ATOM 1502 C CA . ALA A 1 184 ? 15.93 -40.156 -1.34 1 88.25 184 ALA A CA 1
ATOM 1503 C C . ALA A 1 184 ? 14.602 -40.156 -2.098 1 88.25 184 ALA A C 1
ATOM 1505 O O . ALA A 1 184 ? 14.18 -41.188 -2.633 1 88.25 184 ALA A O 1
ATOM 1506 N N . GLY A 1 185 ? 14 -39.031 -2.111 1 84.88 185 GLY A N 1
ATOM 1507 C CA . GLY A 1 185 ? 12.75 -38.938 -2.846 1 84.88 185 GLY A CA 1
ATOM 1508 C C . GLY A 1 185 ? 12.914 -39.125 -4.34 1 84.88 185 GLY A C 1
ATOM 1509 O O . GLY A 1 185 ? 12.094 -39.812 -4.969 1 84.88 185 GLY A O 1
ATOM 1510 N N . SER A 1 186 ? 13.992 -38.625 -4.883 1 83.06 186 SER A N 1
ATOM 1511 C CA . SER A 1 186 ? 14.266 -38.781 -6.312 1 83.06 186 SER A CA 1
ATOM 1512 C C . SER A 1 186 ? 14.609 -40.219 -6.664 1 83.06 186 SER A C 1
ATOM 1514 O O . SER A 1 186 ? 14.211 -40.719 -7.719 1 83.06 186 SER A O 1
ATOM 1516 N N . LEU A 1 187 ? 15.258 -40.875 -5.773 1 83.81 187 LEU A N 1
ATOM 1517 C CA . LEU A 1 187 ? 15.625 -42.281 -6.012 1 83.81 187 LEU A CA 1
ATOM 1518 C C . LEU A 1 187 ? 14.406 -43.188 -5.953 1 83.81 187 LEU A C 1
ATOM 1520 O O . LEU A 1 187 ? 14.297 -44.125 -6.727 1 83.81 187 LEU A O 1
ATOM 1524 N N . LEU A 1 188 ? 13.547 -42.875 -5.039 1 86.31 188 LEU A N 1
ATOM 1525 C CA . LEU A 1 188 ? 12.312 -43.625 -4.941 1 86.31 188 LEU A CA 1
ATOM 1526 C C . LEU A 1 188 ? 11.445 -43.438 -6.176 1 86.31 188 LEU A C 1
ATOM 1528 O O . LEU A 1 188 ? 10.758 -44.344 -6.621 1 86.31 188 LEU A O 1
ATOM 1532 N N . GLN A 1 189 ? 11.492 -42.312 -6.762 1 82.81 189 GLN A N 1
ATOM 1533 C CA . GLN A 1 189 ? 10.719 -42 -7.961 1 82.81 189 GLN A CA 1
ATOM 1534 C C . GLN A 1 189 ? 11.266 -42.75 -9.172 1 82.81 189 GLN A C 1
ATOM 1536 O O . GLN A 1 189 ? 10.516 -43.094 -10.094 1 82.81 189 GLN A O 1
ATOM 1541 N N . LEU A 1 190 ? 12.57 -43.031 -9.094 1 83.62 190 LEU A N 1
ATOM 1542 C CA . LEU A 1 190 ? 13.258 -43.719 -10.188 1 83.62 190 LEU A CA 1
ATOM 1543 C C . LEU A 1 190 ? 12.773 -45.156 -10.312 1 83.62 190 LEU A C 1
ATOM 1545 O O . LEU A 1 190 ? 12.867 -45.75 -11.391 1 83.62 190 LEU A O 1
ATOM 1549 N N . VAL A 1 191 ? 12.141 -45.625 -9.273 1 85.31 191 VAL A N 1
ATOM 1550 C CA . VAL A 1 191 ? 11.758 -47.031 -9.25 1 85.31 191 VAL A CA 1
ATOM 1551 C C . VAL A 1 191 ? 10.453 -47.219 -10.023 1 85.31 191 VAL A C 1
ATOM 1553 O O . VAL A 1 191 ? 10.195 -48.312 -10.57 1 85.31 191 VAL A O 1
ATOM 1556 N N . PHE A 1 192 ? 9.727 -46.188 -10.305 1 83.19 192 PHE A N 1
ATOM 1557 C CA . PHE A 1 192 ? 8.391 -46.312 -10.883 1 83.19 192 PHE A CA 1
ATOM 1558 C C . PHE A 1 192 ? 8.461 -46.719 -12.336 1 83.19 192 PHE A C 1
ATOM 1560 O O . PHE A 1 192 ? 7.75 -47.656 -12.75 1 83.19 192 PHE A O 1
ATOM 1567 N N . PRO A 1 193 ? 9.328 -46.125 -13.086 1 79.94 193 PRO A N 1
ATOM 1568 C CA . PRO A 1 193 ? 9.398 -46.531 -14.484 1 79.94 193 PRO A CA 1
ATOM 1569 C C . PRO A 1 193 ? 9.797 -48 -14.641 1 79.94 193 PRO A C 1
ATOM 1571 O O . PRO A 1 193 ? 9.305 -48.688 -15.547 1 79.94 193 PRO A O 1
ATOM 1574 N N . PHE A 1 194 ? 10.609 -48.531 -13.773 1 83.06 194 PHE A N 1
ATOM 1575 C CA . PHE A 1 194 ? 11.039 -49.906 -13.859 1 83.06 194 PHE A CA 1
ATOM 1576 C C . PHE A 1 194 ? 9.906 -50.875 -13.469 1 83.06 194 PHE A C 1
ATOM 1578 O O . PHE A 1 194 ? 9.766 -51.938 -14.047 1 83.06 194 PHE A O 1
ATOM 1585 N N . LEU A 1 195 ? 9.156 -50.375 -12.516 1 83.69 195 LEU A N 1
ATOM 1586 C CA . LEU A 1 195 ? 8.016 -51.188 -12.125 1 83.69 195 LEU A CA 1
ATOM 1587 C C . LEU A 1 195 ? 6.973 -51.25 -13.234 1 83.69 195 LEU A C 1
ATOM 1589 O O . LEU A 1 195 ? 6.363 -52.281 -13.469 1 83.69 195 LEU A O 1
ATOM 1593 N N . THR A 1 196 ? 6.797 -50.156 -13.93 1 80.06 196 THR A N 1
ATOM 1594 C CA . THR A 1 196 ? 5.859 -50.125 -15.047 1 80.06 196 THR A CA 1
ATOM 1595 C C . THR A 1 196 ? 6.34 -51 -16.188 1 80.06 196 THR A C 1
ATOM 1597 O O . THR A 1 196 ? 5.539 -51.656 -16.844 1 80.06 196 THR A O 1
ATOM 1600 N N . GLN A 1 197 ? 7.602 -50.969 -16.406 1 81.44 197 GLN A N 1
ATOM 1601 C CA . GLN A 1 197 ? 8.195 -51.812 -17.438 1 81.44 197 GLN A CA 1
ATOM 1602 C C . GLN A 1 197 ? 7.949 -53.312 -17.125 1 81.44 197 GLN A C 1
ATOM 1604 O O . GLN A 1 197 ? 7.578 -54.062 -18.016 1 81.44 197 GLN A O 1
ATOM 1609 N N . THR A 1 198 ? 8.109 -53.656 -15.852 1 84.06 198 THR A N 1
ATOM 1610 C CA . THR A 1 198 ? 8.016 -55.062 -15.453 1 84.06 198 THR A CA 1
ATOM 1611 C C . THR A 1 198 ? 6.566 -55.531 -15.516 1 84.06 198 THR A C 1
ATOM 1613 O O . THR A 1 198 ? 6.309 -56.719 -15.773 1 84.06 198 THR A O 1
ATOM 1616 N N . ILE A 1 199 ? 5.66 -54.656 -15.398 1 82.94 199 ILE A N 1
ATOM 1617 C CA . ILE A 1 199 ? 4.254 -55.031 -15.508 1 82.94 199 ILE A CA 1
ATOM 1618 C C . ILE A 1 199 ? 3.953 -55.5 -16.922 1 82.94 199 ILE A C 1
ATOM 1620 O O . ILE A 1 199 ? 3.248 -56.5 -17.125 1 82.94 199 ILE A O 1
ATOM 1624 N N . VAL A 1 200 ? 4.547 -54.812 -17.906 1 79.75 200 VAL A N 1
ATOM 1625 C CA . VAL A 1 200 ? 4.238 -55.094 -19.312 1 79.75 200 VAL A CA 1
ATOM 1626 C C . VAL A 1 200 ? 5.094 -56.281 -19.797 1 79.75 200 VAL A C 1
ATOM 1628 O O . VAL A 1 200 ? 4.574 -57.25 -20.359 1 79.75 200 VAL A O 1
ATOM 1631 N N . ASP A 1 201 ? 6.344 -56.219 -19.531 1 80.56 201 ASP A N 1
ATOM 1632 C CA . ASP A 1 201 ? 7.246 -57.219 -20.094 1 80.56 201 ASP A CA 1
ATOM 1633 C C . ASP A 1 201 ? 7.066 -58.562 -19.406 1 80.56 201 ASP A C 1
ATOM 1635 O O . ASP A 1 201 ? 7.039 -59.625 -20.062 1 80.56 201 ASP A O 1
ATOM 1639 N N . GLN A 1 202 ? 6.957 -58.531 -18.078 1 80.81 202 GLN A N 1
ATOM 1640 C CA . GLN A 1 202 ? 6.875 -59.812 -17.359 1 80.81 202 GLN A CA 1
ATOM 1641 C C . GLN A 1 202 ? 5.441 -60.094 -16.938 1 80.81 202 GLN A C 1
ATOM 1643 O O . GLN A 1 202 ? 4.996 -61.25 -17 1 80.81 202 GLN A O 1
ATOM 1648 N N . GLY A 1 203 ? 4.746 -59.188 -16.531 1 77.31 203 GLY A N 1
ATOM 1649 C CA . GLY A 1 203 ? 3.383 -59.406 -16.078 1 77.31 203 GLY A CA 1
ATOM 1650 C C . GLY A 1 203 ? 2.443 -59.812 -17.203 1 77.31 203 GLY A C 1
ATOM 1651 O O . GLY A 1 203 ? 1.912 -60.938 -17.203 1 77.31 203 GLY A O 1
ATOM 1652 N N . ILE A 1 204 ? 2.324 -58.906 -18.219 1 72.94 204 ILE A N 1
ATOM 1653 C CA . ILE A 1 204 ? 1.415 -59.156 -19.328 1 72.94 204 ILE A CA 1
ATOM 1654 C C . ILE A 1 204 ? 2.035 -60.156 -20.297 1 72.94 204 ILE A C 1
ATOM 1656 O O . ILE A 1 204 ? 1.347 -61.062 -20.797 1 72.94 204 ILE A O 1
ATOM 1660 N N . GLY A 1 205 ? 3.33 -60.031 -20.469 1 73.5 205 GLY A N 1
ATOM 1661 C CA . GLY A 1 205 ? 4.004 -60.906 -21.406 1 73.5 205 GLY A CA 1
ATOM 1662 C C . GLY A 1 205 ? 3.91 -62.375 -21.031 1 73.5 205 GLY A C 1
ATOM 1663 O O . GLY A 1 205 ? 3.652 -63.219 -21.875 1 73.5 205 GLY A O 1
ATOM 1664 N N . HIS A 1 206 ? 4.059 -62.656 -19.719 1 76 206 HIS A N 1
ATOM 1665 C CA . HIS A 1 206 ? 4.039 -64.062 -19.281 1 76 206 HIS A CA 1
ATOM 1666 C C . HIS A 1 206 ? 2.688 -64.375 -18.688 1 76 206 HIS A C 1
ATOM 1668 O O . HIS A 1 206 ? 2.539 -65.5 -18.094 1 76 206 HIS A O 1
ATOM 1674 N N . ARG A 1 207 ? 1.673 -63.625 -18.812 1 81.88 207 ARG A N 1
ATOM 1675 C CA . ARG A 1 207 ? 0.301 -63.844 -18.359 1 81.88 207 ARG A CA 1
ATOM 1676 C C . ARG A 1 207 ? 0.262 -64.25 -16.891 1 81.88 207 ARG A C 1
ATOM 1678 O O . ARG A 1 207 ? -0.377 -65.25 -16.531 1 81.88 207 ARG A O 1
ATOM 1685 N N . ASN A 1 208 ? 1.101 -63.562 -16.047 1 85.75 208 ASN A N 1
ATOM 1686 C CA . ASN A 1 208 ? 1.188 -63.844 -14.617 1 85.75 208 ASN A CA 1
ATOM 1687 C C . ASN A 1 208 ? 0.434 -62.812 -13.789 1 85.75 208 ASN A C 1
ATOM 1689 O O . ASN A 1 208 ? 0.958 -61.75 -13.516 1 85.75 208 ASN A O 1
ATOM 1693 N N . LEU A 1 209 ? -0.755 -63.188 -13.258 1 84.62 209 LEU A N 1
ATOM 1694 C CA . LEU A 1 209 ? -1.606 -62.281 -12.5 1 84.62 209 LEU A CA 1
ATOM 1695 C C . LEU A 1 209 ? -1.011 -61.969 -11.125 1 84.62 209 LEU A C 1
ATOM 1697 O O . LEU A 1 209 ? -1.11 -60.875 -10.625 1 84.62 209 LEU A O 1
ATOM 1701 N N . ASN A 1 210 ? -0.46 -63 -10.5 1 86.5 210 ASN A N 1
ATOM 1702 C CA . ASN A 1 210 ? 0.137 -62.812 -9.18 1 86.5 210 ASN A CA 1
ATOM 1703 C C . ASN A 1 210 ? 1.278 -61.812 -9.211 1 86.5 210 ASN A C 1
ATOM 1705 O O . ASN A 1 210 ? 1.456 -61.031 -8.266 1 86.5 210 ASN A O 1
ATOM 1709 N N . PHE A 1 211 ? 1.964 -61.781 -10.273 1 86.81 211 PHE A N 1
ATOM 1710 C CA . PHE A 1 211 ? 3.072 -60.875 -10.438 1 86.81 211 PHE A CA 1
ATOM 1711 C C . PHE A 1 211 ? 2.559 -59.438 -10.594 1 86.81 211 PHE A C 1
ATOM 1713 O O . PHE A 1 211 ? 3.154 -58.5 -10.062 1 86.81 211 PHE A O 1
ATOM 1720 N N . ILE A 1 212 ? 1.49 -59.312 -11.227 1 87.62 212 ILE A N 1
ATOM 1721 C CA . ILE A 1 212 ? 0.897 -58 -11.422 1 87.62 212 ILE A CA 1
ATOM 1722 C C . ILE A 1 212 ? 0.409 -57.438 -10.086 1 87.62 212 ILE A C 1
ATOM 1724 O O . ILE A 1 212 ? 0.586 -56.25 -9.789 1 87.62 212 ILE A O 1
ATOM 1728 N N . GLN A 1 213 ? -0.155 -58.281 -9.281 1 87.38 213 GLN A N 1
ATOM 1729 C CA . GLN A 1 213 ? -0.622 -57.844 -7.965 1 87.38 213 GLN A CA 1
ATOM 1730 C C . GLN A 1 213 ? 0.549 -57.469 -7.062 1 87.38 213 GLN A C 1
ATOM 1732 O O . GLN A 1 213 ? 0.443 -56.562 -6.25 1 87.38 213 GLN A O 1
ATOM 1737 N N . LEU A 1 214 ? 1.615 -58.219 -7.223 1 87.69 214 LEU A N 1
ATOM 1738 C CA . LEU A 1 214 ? 2.816 -57.906 -6.453 1 87.69 214 LEU A CA 1
ATOM 1739 C C . LEU A 1 214 ? 3.355 -56.531 -6.828 1 87.69 214 LEU A C 1
ATOM 1741 O O . LEU A 1 214 ? 3.787 -55.75 -5.957 1 87.69 214 LEU A O 1
ATOM 1745 N N . ILE A 1 215 ? 3.338 -56.188 -8.047 1 87.56 215 ILE A N 1
ATOM 1746 C CA . ILE A 1 215 ? 3.824 -54.906 -8.516 1 87.56 215 ILE A CA 1
ATOM 1747 C C . ILE A 1 215 ? 2.895 -53.781 -8.031 1 87.56 215 ILE A C 1
ATOM 1749 O O . ILE A 1 215 ? 3.348 -52.688 -7.707 1 87.56 215 ILE A O 1
ATOM 1753 N N . LEU A 1 216 ? 1.612 -54.062 -7.988 1 87.12 216 LEU A N 1
ATOM 1754 C CA . LEU A 1 216 ? 0.65 -53.125 -7.449 1 87.12 216 LEU A CA 1
ATOM 1755 C C . LEU A 1 216 ? 1.004 -52.75 -6.016 1 87.12 216 LEU A C 1
ATOM 1757 O O . LEU A 1 216 ? 1.035 -51.562 -5.668 1 87.12 216 LEU A O 1
ATOM 1761 N N . VAL A 1 217 ? 1.243 -53.75 -5.23 1 89.5 217 VAL A N 1
ATOM 1762 C CA . VAL A 1 217 ? 1.572 -53.531 -3.826 1 89.5 217 VAL A CA 1
ATOM 1763 C C . VAL A 1 217 ? 2.889 -52.75 -3.725 1 89.5 217 VAL A C 1
ATOM 1765 O O . VAL A 1 217 ? 3.029 -51.844 -2.887 1 89.5 217 VAL A O 1
ATOM 1768 N N . ALA A 1 218 ? 3.807 -53.125 -4.578 1 89.62 218 ALA A N 1
ATOM 1769 C CA . ALA A 1 218 ? 5.098 -52.438 -4.582 1 89.62 218 ALA A CA 1
ATOM 1770 C C . ALA A 1 218 ? 4.938 -50.969 -4.945 1 89.62 218 ALA A C 1
ATOM 1772 O O . ALA A 1 218 ? 5.578 -50.094 -4.344 1 89.62 218 ALA A O 1
ATOM 1773 N N . GLN A 1 219 ? 4.102 -50.688 -5.906 1 88.31 219 GLN A N 1
ATOM 1774 C CA . GLN A 1 219 ? 3.875 -49.312 -6.324 1 88.31 219 GLN A CA 1
ATOM 1775 C C . GLN A 1 219 ? 3.164 -48.5 -5.234 1 88.31 219 GLN A C 1
ATOM 1777 O O . GLN A 1 219 ? 3.473 -47.344 -5.012 1 88.31 219 GLN A O 1
ATOM 1782 N N . LEU A 1 220 ? 2.223 -49.094 -4.582 1 90.44 220 LEU A N 1
ATOM 1783 C CA . LEU A 1 220 ? 1.511 -48.438 -3.5 1 90.44 220 LEU A CA 1
ATOM 1784 C C . LEU A 1 220 ? 2.453 -48.094 -2.344 1 90.44 220 LEU A C 1
ATOM 1786 O O . LEU A 1 220 ? 2.375 -47.031 -1.757 1 90.44 220 LEU A O 1
ATOM 1790 N N . MET A 1 221 ? 3.291 -49.031 -2.045 1 90.62 221 MET A N 1
ATOM 1791 C CA . MET A 1 221 ? 4.27 -48.812 -0.987 1 90.62 221 MET A CA 1
ATOM 1792 C C . MET A 1 221 ? 5.23 -47.688 -1.365 1 90.62 221 MET A C 1
ATOM 1794 O O . MET A 1 221 ? 5.637 -46.906 -0.511 1 90.62 221 MET A O 1
ATOM 1798 N N . LEU A 1 222 ? 5.59 -47.625 -2.568 1 89.31 222 LEU A N 1
ATOM 1799 C CA . LEU A 1 222 ? 6.496 -46.594 -3.043 1 89.31 222 LEU A CA 1
ATOM 1800 C C . LEU A 1 222 ? 5.84 -45.219 -2.963 1 89.31 222 LEU A C 1
ATOM 1802 O O . LEU A 1 222 ? 6.488 -44.25 -2.604 1 89.31 222 LEU A O 1
ATOM 1806 N N . VAL A 1 223 ? 4.582 -45.188 -3.342 1 88.69 223 VAL A N 1
ATOM 1807 C CA . VAL A 1 223 ? 3.846 -43.938 -3.285 1 88.69 223 VAL A CA 1
ATOM 1808 C C . VAL A 1 223 ? 3.766 -43.469 -1.841 1 88.69 223 VAL A C 1
ATOM 1810 O O . VAL A 1 223 ? 3.973 -42.281 -1.566 1 88.69 223 VAL A O 1
ATOM 1813 N N . PHE A 1 224 ? 3.52 -44.344 -0.975 1 89.31 224 PHE A N 1
ATOM 1814 C CA . PHE A 1 224 ? 3.416 -44 0.438 1 89.31 224 PHE A CA 1
ATOM 1815 C C . PHE A 1 224 ? 4.758 -43.531 0.976 1 89.31 224 PHE A C 1
ATOM 1817 O O . PHE A 1 224 ? 4.82 -42.531 1.717 1 89.31 224 PHE A O 1
ATOM 1824 N N . SER A 1 225 ? 5.812 -44.219 0.62 1 89.06 225 SER A N 1
ATOM 1825 C CA . SER A 1 225 ? 7.148 -43.844 1.08 1 89.06 225 SER A CA 1
ATOM 1826 C C . SER A 1 225 ? 7.566 -42.469 0.533 1 89.06 225 SER A C 1
ATOM 1828 O O . SER A 1 225 ? 8.125 -41.656 1.262 1 89.06 225 SER A O 1
ATOM 1830 N N . ARG A 1 226 ? 7.301 -42.25 -0.643 1 87.06 226 ARG A N 1
ATOM 1831 C CA . ARG A 1 226 ? 7.648 -40.969 -1.27 1 87.06 226 ARG A CA 1
ATOM 1832 C C . ARG A 1 226 ? 6.871 -39.812 -0.642 1 87.06 226 ARG A C 1
ATOM 1834 O O . ARG A 1 226 ? 7.418 -38.75 -0.421 1 87.06 226 ARG A O 1
ATOM 1841 N N . THR A 1 227 ? 5.613 -40.094 -0.377 1 86.94 227 THR A N 1
ATOM 1842 C CA . THR A 1 227 ? 4.773 -39.062 0.236 1 86.94 227 THR A CA 1
ATOM 1843 C C . THR A 1 227 ? 5.262 -38.719 1.645 1 86.94 227 THR A C 1
ATOM 1845 O O . THR A 1 227 ? 5.262 -37.562 2.053 1 86.94 227 THR A O 1
ATOM 1848 N N . LEU A 1 228 ? 5.652 -39.75 2.299 1 86.88 228 LEU A N 1
ATOM 1849 C CA . LEU A 1 228 ? 6.172 -39.531 3.648 1 86.88 228 LEU A CA 1
ATOM 1850 C C . LEU A 1 228 ? 7.426 -38.688 3.629 1 86.88 228 LEU A C 1
ATOM 1852 O O . LEU A 1 228 ? 7.57 -37.781 4.441 1 86.88 228 LEU A O 1
ATOM 1856 N N . ILE A 1 229 ? 8.312 -38.938 2.76 1 88.44 229 ILE A N 1
ATOM 1857 C CA . ILE A 1 229 ? 9.539 -38.156 2.629 1 88.44 229 ILE A CA 1
ATOM 1858 C C . ILE A 1 229 ? 9.211 -36.719 2.246 1 88.44 229 ILE A C 1
ATOM 1860 O O . ILE A 1 229 ? 9.844 -35.781 2.734 1 88.44 229 ILE A O 1
ATOM 1864 N N . GLU A 1 230 ? 8.25 -36.562 1.44 1 84.5 230 GLU A N 1
ATOM 1865 C CA . GLU A 1 230 ? 7.844 -35.25 0.984 1 84.5 230 GLU A CA 1
ATOM 1866 C C . GLU A 1 230 ? 7.289 -34.406 2.135 1 84.5 230 GLU A C 1
ATOM 1868 O O . GLU A 1 230 ? 7.574 -33.219 2.236 1 84.5 230 GLU A O 1
ATOM 1873 N N . VAL A 1 231 ? 6.555 -35.094 3.006 1 84.69 231 VAL A N 1
ATOM 1874 C CA . VAL A 1 231 ? 5.977 -34.406 4.152 1 84.69 231 VAL A CA 1
ATOM 1875 C C . VAL A 1 231 ? 7.086 -33.938 5.098 1 84.69 231 VAL A C 1
ATOM 1877 O O . VAL A 1 231 ? 7.078 -32.812 5.586 1 84.69 231 VAL A O 1
ATOM 1880 N N . ILE A 1 232 ? 7.996 -34.781 5.305 1 86.38 232 ILE A N 1
ATOM 1881 C CA . ILE A 1 232 ? 9.102 -34.469 6.203 1 86.38 232 ILE A CA 1
ATOM 1882 C C . ILE A 1 232 ? 9.922 -33.312 5.633 1 86.38 232 ILE A C 1
ATOM 1884 O O . ILE A 1 232 ? 10.281 -32.375 6.359 1 86.38 232 ILE A O 1
ATOM 1888 N N . ARG A 1 233 ? 10.195 -33.375 4.414 1 84.75 233 ARG A N 1
ATOM 1889 C CA . ARG A 1 233 ? 10.953 -32.312 3.744 1 84.75 233 ARG A CA 1
ATOM 1890 C C . ARG A 1 233 ? 10.227 -30.984 3.828 1 84.75 233 ARG A C 1
ATOM 1892 O O . ARG A 1 233 ? 10.844 -29.953 4.074 1 84.75 233 ARG A O 1
ATOM 1899 N N . ARG A 1 234 ? 8.969 -31 3.621 1 80.5 234 ARG A N 1
ATOM 1900 C CA . ARG A 1 234 ? 8.172 -29.781 3.635 1 80.5 234 ARG A CA 1
ATOM 1901 C C . ARG A 1 234 ? 8.156 -29.156 5.023 1 80.5 234 ARG A C 1
ATOM 1903 O O . ARG A 1 234 ? 8.188 -27.938 5.16 1 80.5 234 ARG A O 1
ATOM 1910 N N . CYS A 1 235 ? 8.141 -29.984 6.07 1 81.75 235 CYS A N 1
ATOM 1911 C CA . CYS A 1 235 ? 8.164 -29.5 7.441 1 81.75 235 CYS A CA 1
ATOM 1912 C C . CYS A 1 235 ? 9.508 -28.844 7.758 1 81.75 235 CYS A C 1
ATOM 1914 O O . CYS A 1 235 ? 9.555 -27.781 8.398 1 81.75 235 CYS A O 1
ATOM 1916 N N . ILE A 1 236 ? 10.516 -29.438 7.289 1 85.69 236 ILE A N 1
ATOM 1917 C CA . ILE A 1 236 ? 11.852 -28.906 7.523 1 85.69 236 ILE A CA 1
ATOM 1918 C C . ILE A 1 236 ? 12.016 -27.578 6.781 1 85.69 236 ILE A C 1
ATOM 1920 O O . ILE A 1 236 ? 12.547 -26.609 7.332 1 85.69 236 ILE A O 1
ATOM 1924 N N . LEU A 1 237 ? 11.547 -27.562 5.621 1 83.62 237 LEU A N 1
ATOM 1925 C CA . LEU A 1 237 ? 11.648 -26.359 4.801 1 83.62 237 LEU A CA 1
ATOM 1926 C C . LEU A 1 237 ? 10.883 -25.203 5.43 1 83.62 237 LEU A C 1
ATOM 1928 O O . LEU A 1 237 ? 11.359 -24.062 5.434 1 83.62 237 LEU A O 1
ATOM 1932 N N . LEU A 1 238 ? 9.75 -25.5 5.898 1 79.81 238 LEU A N 1
ATOM 1933 C CA . LEU A 1 238 ? 8.938 -24.484 6.539 1 79.81 238 LEU A CA 1
ATOM 1934 C C . LEU A 1 238 ? 9.641 -23.922 7.77 1 79.81 238 LEU A C 1
ATOM 1936 O O . LEU A 1 238 ? 9.586 -22.703 8.023 1 79.81 238 LEU A O 1
ATOM 1940 N N . HIS A 1 239 ? 10.258 -24.812 8.477 1 79.12 239 HIS A N 1
ATOM 1941 C CA . HIS A 1 239 ? 10.977 -24.391 9.68 1 79.12 239 HIS A CA 1
ATOM 1942 C C . HIS A 1 239 ? 12.133 -23.469 9.328 1 79.12 239 HIS A C 1
ATOM 1944 O O . HIS A 1 239 ? 12.312 -22.422 9.969 1 79.12 239 HIS A O 1
ATOM 1950 N N . ILE A 1 240 ? 12.875 -23.781 8.344 1 82.75 240 ILE A N 1
ATOM 1951 C CA . ILE A 1 240 ? 14.016 -22.984 7.926 1 82.75 240 ILE A CA 1
ATOM 1952 C C . ILE A 1 240 ? 13.531 -21.656 7.344 1 82.75 240 ILE A C 1
ATOM 1954 O O . ILE A 1 240 ? 14.086 -20.594 7.656 1 82.75 240 ILE A O 1
ATOM 1958 N N . SER A 1 241 ? 12.523 -21.703 6.48 1 79.94 241 SER A N 1
ATOM 1959 C CA . SER A 1 241 ? 12.016 -20.531 5.793 1 79.94 241 SER A CA 1
ATOM 1960 C C . SER A 1 241 ? 11.508 -19.484 6.785 1 79.94 241 SER A C 1
ATOM 1962 O O . SER A 1 241 ? 11.773 -18.297 6.629 1 79.94 241 SER A O 1
ATOM 1964 N N . THR A 1 242 ? 10.953 -19.953 7.844 1 76.44 242 THR A N 1
ATOM 1965 C CA . THR A 1 242 ? 10.391 -19.031 8.836 1 76.44 242 THR A CA 1
ATOM 1966 C C . THR A 1 242 ? 11.492 -18.359 9.641 1 76.44 242 THR A C 1
ATOM 1968 O O . THR A 1 242 ? 11.438 -17.141 9.875 1 76.44 242 THR A O 1
ATOM 1971 N N . ARG A 1 243 ? 12.406 -19.094 10.008 1 76.44 243 ARG A N 1
ATOM 1972 C CA . ARG A 1 243 ? 13.477 -18.547 10.828 1 76.44 243 ARG A CA 1
ATOM 1973 C C . ARG A 1 243 ? 14.352 -17.594 10.023 1 76.44 243 ARG A C 1
ATOM 1975 O O . ARG A 1 243 ? 14.812 -16.562 10.547 1 76.44 243 ARG A O 1
ATOM 1982 N N . VAL A 1 244 ? 14.602 -17.922 8.875 1 81.69 244 VAL A N 1
ATOM 1983 C CA . VAL A 1 244 ? 15.414 -17.078 8.008 1 81.69 244 VAL A CA 1
ATOM 1984 C C . VAL A 1 244 ? 14.672 -15.781 7.707 1 81.69 244 VAL A C 1
ATOM 1986 O O . VAL A 1 244 ? 15.266 -14.703 7.691 1 81.69 244 VAL A O 1
ATOM 1989 N N . ASN A 1 245 ? 13.398 -15.82 7.453 1 80 245 ASN A N 1
ATOM 1990 C CA . ASN A 1 245 ? 12.594 -14.633 7.16 1 80 245 ASN A CA 1
ATOM 1991 C C . ASN A 1 245 ? 12.602 -13.648 8.32 1 80 245 ASN A C 1
ATOM 1993 O O . ASN A 1 245 ? 12.797 -12.445 8.117 1 80 245 ASN A O 1
ATOM 1997 N N . VAL A 1 246 ? 12.469 -14.172 9.516 1 77.25 246 VAL A N 1
ATOM 1998 C CA . VAL A 1 246 ? 12.43 -13.312 10.695 1 77.25 246 VAL A CA 1
ATOM 1999 C C . VAL A 1 246 ? 13.797 -12.648 10.898 1 77.25 246 VAL A C 1
ATOM 2001 O O . VAL A 1 246 ? 13.875 -11.469 11.234 1 77.25 246 VAL A O 1
ATOM 2004 N N . SER A 1 247 ? 14.766 -13.414 10.648 1 80.56 247 SER A N 1
ATOM 2005 C CA . SER A 1 247 ? 16.109 -12.875 10.828 1 80.56 247 SER A CA 1
ATOM 2006 C C . SER A 1 247 ? 16.406 -11.797 9.789 1 80.56 247 SER A C 1
ATOM 2008 O O . SER A 1 247 ? 17.016 -10.773 10.109 1 80.56 247 SER A O 1
ATOM 2010 N N . LEU A 1 248 ? 16.016 -12.031 8.633 1 81.44 248 LEU A N 1
ATOM 2011 C CA . LEU A 1 248 ? 16.281 -11.086 7.555 1 81.44 248 LEU A CA 1
ATOM 2012 C C . LEU A 1 248 ? 15.531 -9.773 7.793 1 81.44 248 LEU A C 1
ATOM 2014 O O . LEU A 1 248 ? 16.109 -8.695 7.664 1 81.44 248 LEU A O 1
ATOM 2018 N N . ILE A 1 249 ? 14.336 -9.82 8.078 1 81 249 ILE A N 1
ATOM 2019 C CA . ILE A 1 249 ? 13.516 -8.633 8.258 1 81 249 ILE A CA 1
ATOM 2020 C C . ILE A 1 249 ? 13.961 -7.879 9.508 1 81 249 ILE A C 1
ATOM 2022 O O . ILE A 1 249 ? 13.922 -6.645 9.547 1 81 249 ILE A O 1
ATOM 2026 N N . SER A 1 250 ? 14.32 -8.688 10.539 1 80.81 250 SER A N 1
ATOM 2027 C CA . SER A 1 250 ? 14.797 -8.062 11.766 1 80.81 250 SER A CA 1
ATOM 2028 C C . SER A 1 250 ? 16.094 -7.281 11.531 1 80.81 250 SER A C 1
ATOM 2030 O O . SER A 1 250 ? 16.25 -6.176 12.047 1 80.81 250 SER A O 1
ATOM 2032 N N . ASP A 1 251 ? 16.891 -7.859 10.758 1 81.19 251 ASP A N 1
ATOM 2033 C CA . ASP A 1 251 ? 18.141 -7.184 10.445 1 81.19 251 ASP A CA 1
ATOM 2034 C C . ASP A 1 251 ? 17.891 -5.934 9.602 1 81.19 251 ASP A C 1
ATOM 2036 O O . ASP A 1 251 ? 18.578 -4.922 9.773 1 81.19 251 ASP A O 1
ATOM 2040 N N . PHE A 1 252 ? 17 -5.945 8.828 1 82.5 252 PHE A N 1
ATOM 2041 C CA . PHE A 1 252 ? 16.656 -4.816 7.973 1 82.5 252 PHE A CA 1
ATOM 2042 C C . PHE A 1 252 ? 16.078 -3.672 8.797 1 82.5 252 PHE A C 1
ATOM 2044 O O . PHE A 1 252 ? 16.453 -2.514 8.617 1 82.5 252 PHE A O 1
ATOM 2051 N N . LEU A 1 253 ? 15.266 -4.066 9.641 1 80.5 253 LEU A N 1
ATOM 2052 C CA . LEU A 1 253 ? 14.641 -3.033 10.461 1 80.5 253 LEU A CA 1
ATOM 2053 C C . LEU A 1 253 ? 15.656 -2.4 11.406 1 80.5 253 LEU A C 1
ATOM 2055 O O . LEU A 1 253 ? 15.609 -1.194 11.656 1 80.5 253 LEU A O 1
ATOM 2059 N N . SER A 1 254 ? 16.469 -3.227 11.93 1 84.12 254 SER A N 1
ATOM 2060 C CA . SER A 1 254 ? 17.531 -2.709 12.797 1 84.12 254 SER A CA 1
ATOM 2061 C C . SER A 1 254 ? 18.438 -1.733 12.047 1 84.12 254 SER A C 1
ATOM 2063 O O . SER A 1 254 ? 18.828 -0.706 12.602 1 84.12 254 SER A O 1
ATOM 2065 N N . LYS A 1 255 ? 18.719 -2.051 10.867 1 84.81 255 LYS A N 1
ATOM 2066 C CA . LYS A 1 255 ? 19.531 -1.164 10.047 1 84.81 255 LYS A CA 1
ATOM 2067 C C . LYS A 1 255 ? 18.781 0.128 9.727 1 84.81 255 LYS A C 1
ATOM 2069 O O . LYS A 1 255 ? 19.375 1.212 9.75 1 84.81 255 LYS A O 1
ATOM 2074 N N . LEU A 1 256 ? 17.578 0.016 9.422 1 83.88 256 LEU A N 1
ATOM 2075 C CA . LEU A 1 256 ? 16.766 1.177 9.102 1 83.88 256 LEU A CA 1
ATOM 2076 C C . LEU A 1 256 ? 16.719 2.156 10.273 1 83.88 256 LEU A C 1
ATOM 2078 O O . LEU A 1 256 ? 16.797 3.371 10.07 1 83.88 256 LEU A O 1
ATOM 2082 N N . MET A 1 257 ? 16.672 1.646 11.477 1 84.44 257 MET A N 1
ATOM 2083 C CA . MET A 1 257 ? 16.578 2.484 12.664 1 84.44 257 MET A CA 1
ATOM 2084 C C . MET A 1 257 ? 17.906 3.172 12.953 1 84.44 257 MET A C 1
ATOM 2086 O O . MET A 1 257 ? 17.953 4.184 13.656 1 84.44 257 MET A O 1
ATOM 2090 N N . ARG A 1 258 ? 18.953 2.666 12.344 1 86 258 ARG A N 1
ATOM 2091 C CA . ARG A 1 258 ? 20.281 3.227 12.602 1 86 258 ARG A CA 1
ATOM 2092 C C . ARG A 1 258 ? 20.672 4.223 11.516 1 86 258 ARG A C 1
ATOM 2094 O O . ARG A 1 258 ? 21.703 4.883 11.617 1 86 258 ARG A O 1
ATOM 2101 N N . LEU A 1 259 ? 19.844 4.418 10.547 1 87.06 259 LEU A N 1
ATOM 2102 C CA . LEU A 1 259 ? 20.156 5.328 9.445 1 87.06 259 LEU A CA 1
ATOM 2103 C C . LEU A 1 259 ? 19.891 6.773 9.844 1 87.06 259 LEU A C 1
ATOM 2105 O O . LEU A 1 259 ? 19.062 7.039 10.727 1 87.06 259 LEU A O 1
ATOM 2109 N N . PRO A 1 260 ? 20.531 7.672 9.25 1 86.56 260 PRO A N 1
ATOM 2110 C CA . PRO A 1 260 ? 20.344 9.086 9.578 1 86.56 260 PRO A CA 1
ATOM 2111 C C . PRO A 1 260 ? 19.016 9.633 9.086 1 86.56 260 PRO A C 1
ATOM 2113 O O . PRO A 1 260 ? 18.406 9.07 8.172 1 86.56 260 PRO A O 1
ATOM 2116 N N . MET A 1 261 ? 18.688 10.734 9.656 1 82.69 261 MET A N 1
ATOM 2117 C CA . MET A 1 261 ? 17.406 11.367 9.336 1 82.69 261 MET A CA 1
ATOM 2118 C C . MET A 1 261 ? 17.375 11.812 7.879 1 82.69 261 MET A C 1
ATOM 2120 O O . MET A 1 261 ? 16.312 11.852 7.262 1 82.69 261 MET A O 1
ATOM 2124 N N . ARG A 1 262 ? 18.5 12.125 7.355 1 77.31 262 ARG A N 1
ATOM 2125 C CA . ARG A 1 262 ? 18.594 12.586 5.973 1 77.31 262 ARG A CA 1
ATOM 2126 C C . ARG A 1 262 ? 18.047 11.539 5.008 1 77.31 262 ARG A C 1
ATOM 2128 O O . ARG A 1 262 ? 17.469 11.875 3.979 1 77.31 262 ARG A O 1
ATOM 2135 N N . PHE A 1 263 ? 18.266 10.32 5.441 1 75.94 263 PHE A N 1
ATOM 2136 C CA . PHE A 1 263 ? 17.797 9.211 4.625 1 75.94 263 PHE A CA 1
ATOM 2137 C C . PHE A 1 263 ? 16.266 9.211 4.547 1 75.94 263 PHE A C 1
ATOM 2139 O O . PHE A 1 263 ? 15.695 9.008 3.477 1 75.94 263 PHE A O 1
ATOM 2146 N N . PHE A 1 264 ? 15.609 9.469 5.605 1 75.31 264 PHE A N 1
ATOM 2147 C CA . PHE A 1 264 ? 14.156 9.383 5.695 1 75.31 264 PHE A CA 1
ATOM 2148 C C . PHE A 1 264 ? 13.5 10.602 5.059 1 75.31 264 PHE A C 1
ATOM 2150 O O . PHE A 1 264 ? 12.367 10.523 4.582 1 75.31 264 PHE A O 1
ATOM 2157 N N . ASP A 1 265 ? 14.203 11.648 5.027 1 70.06 265 ASP A N 1
ATOM 2158 C CA . ASP A 1 265 ? 13.68 12.875 4.43 1 70.06 265 ASP A CA 1
ATOM 2159 C C . ASP A 1 265 ? 13.688 12.789 2.904 1 70.06 265 ASP A C 1
ATOM 2161 O O . ASP A 1 265 ? 12.945 13.5 2.232 1 70.06 265 ASP A O 1
ATOM 2165 N N . SER A 1 266 ? 14.531 11.961 2.379 1 63.28 266 SER A N 1
ATOM 2166 C CA . SER A 1 266 ? 14.719 11.891 0.935 1 63.28 266 SER A CA 1
ATOM 2167 C C . SER A 1 266 ? 13.883 10.773 0.321 1 63.28 266 SER A C 1
ATOM 2169 O O . SER A 1 266 ? 13.758 10.688 -0.902 1 63.28 266 SER A O 1
ATOM 2171 N N . LYS A 1 267 ? 13.328 10.039 1.263 1 62 267 LYS A N 1
ATOM 2172 C CA . LYS A 1 267 ? 12.617 8.883 0.734 1 62 267 LYS A CA 1
ATOM 2173 C C . LYS A 1 267 ? 11.117 8.977 1.016 1 62 267 LYS A C 1
ATOM 2175 O O . LYS A 1 267 ? 10.711 9.547 2.031 1 62 267 LYS A O 1
ATOM 2180 N N . LEU A 1 268 ? 10.422 8.508 0.006 1 58.47 268 LEU A N 1
ATOM 2181 C CA . LEU A 1 268 ? 8.977 8.414 0.208 1 58.47 268 LEU A CA 1
ATOM 2182 C C . LEU A 1 268 ? 8.633 7.191 1.053 1 58.47 268 LEU A C 1
ATOM 2184 O O . LEU A 1 268 ? 9.281 6.152 0.95 1 58.47 268 LEU A O 1
ATOM 2188 N N . ALA A 1 269 ? 7.703 7.336 1.98 1 65.81 269 ALA A N 1
ATOM 2189 C CA . ALA A 1 269 ? 7.266 6.254 2.854 1 65.81 269 ALA A CA 1
ATOM 2190 C C . ALA A 1 269 ? 6.871 5.023 2.045 1 65.81 269 ALA A C 1
ATOM 2192 O O . ALA A 1 269 ? 7.172 3.891 2.434 1 65.81 269 ALA A O 1
ATOM 2193 N N . GLY A 1 270 ? 6.27 5.242 0.903 1 62.41 270 GLY A N 1
ATOM 2194 C CA . GLY A 1 270 ? 5.859 4.137 0.051 1 62.41 270 GLY A CA 1
ATOM 2195 C C . GLY A 1 270 ? 7.027 3.318 -0.467 1 62.41 270 GLY A C 1
ATOM 2196 O O . GLY A 1 270 ? 6.938 2.094 -0.566 1 62.41 270 GLY A O 1
ATOM 2197 N N . ASP A 1 271 ? 8.133 3.934 -0.683 1 65.31 271 ASP A N 1
ATOM 2198 C CA . ASP A 1 271 ? 9.32 3.244 -1.173 1 65.31 271 ASP A CA 1
ATOM 2199 C C . ASP A 1 271 ? 9.922 2.35 -0.091 1 65.31 271 ASP A C 1
ATOM 2201 O O . ASP A 1 271 ? 10.406 1.253 -0.382 1 65.31 271 ASP A O 1
ATOM 2205 N N . LEU A 1 272 ? 9.859 2.832 1.054 1 74.56 272 LEU A N 1
ATOM 2206 C CA . LEU A 1 272 ? 10.414 2.055 2.158 1 74.56 272 LEU A CA 1
ATOM 2207 C C . LEU A 1 272 ? 9.57 0.816 2.428 1 74.56 272 LEU A C 1
ATOM 2209 O O . LEU A 1 272 ? 10.102 -0.254 2.727 1 74.56 272 LEU A O 1
ATOM 2213 N N . ILE A 1 273 ? 8.297 0.96 2.236 1 72.5 273 ILE A N 1
ATOM 2214 C CA . ILE A 1 273 ? 7.398 -0.17 2.432 1 72.5 273 ILE A CA 1
ATOM 2215 C C . ILE A 1 273 ? 7.652 -1.226 1.359 1 72.5 273 ILE A C 1
ATOM 2217 O O . ILE A 1 273 ? 7.672 -2.424 1.649 1 72.5 273 ILE A O 1
ATOM 2221 N N . ARG A 1 274 ? 7.859 -0.781 0.185 1 69.12 274 ARG A N 1
ATOM 2222 C CA . ARG A 1 274 ? 8.133 -1.7 -0.916 1 69.12 274 ARG A CA 1
ATOM 2223 C C . ARG A 1 274 ? 9.438 -2.459 -0.686 1 69.12 274 ARG A C 1
ATOM 2225 O O . ARG A 1 274 ? 9.555 -3.629 -1.058 1 69.12 274 ARG A O 1
ATOM 2232 N N . ARG A 1 275 ? 10.359 -1.814 -0.057 1 74.31 275 ARG A N 1
ATOM 2233 C CA . ARG A 1 275 ? 11.641 -2.463 0.229 1 74.31 275 ARG A CA 1
ATOM 2234 C C . ARG A 1 275 ? 11.469 -3.576 1.257 1 74.31 275 ARG A C 1
ATOM 2236 O O . ARG A 1 275 ? 12.156 -4.598 1.189 1 74.31 275 ARG A O 1
ATOM 2243 N N . ILE A 1 276 ? 10.547 -3.326 2.09 1 75.81 276 ILE A N 1
ATOM 2244 C CA . ILE A 1 276 ? 10.266 -4.355 3.084 1 75.81 276 ILE A CA 1
ATOM 2245 C C . ILE A 1 276 ? 9.602 -5.555 2.41 1 75.81 276 ILE A C 1
ATOM 2247 O O . ILE A 1 276 ? 9.906 -6.703 2.744 1 75.81 276 ILE A O 1
ATOM 2251 N N . GLU A 1 277 ? 8.789 -5.262 1.393 1 72.88 277 GLU A N 1
ATOM 2252 C CA . GLU A 1 277 ? 8.148 -6.328 0.629 1 72.88 277 GLU A CA 1
ATOM 2253 C C . GLU A 1 277 ? 9.164 -7.117 -0.188 1 72.88 277 GLU A C 1
ATOM 2255 O O . GLU A 1 277 ? 8.969 -8.305 -0.459 1 72.88 277 GLU A O 1
ATOM 2260 N N . ASP A 1 278 ? 10.234 -6.469 -0.547 1 76.5 278 ASP A N 1
ATOM 2261 C CA . ASP A 1 278 ? 11.305 -7.121 -1.285 1 76.5 278 ASP A CA 1
ATOM 2262 C C . ASP A 1 278 ? 11.945 -8.242 -0.461 1 76.5 278 ASP A C 1
ATOM 2264 O O . ASP A 1 278 ? 12.398 -9.242 -1.013 1 76.5 278 ASP A O 1
ATOM 2268 N N . HIS A 1 279 ? 11.859 -8.102 0.828 1 77.44 279 HIS A N 1
ATOM 2269 C CA . HIS A 1 279 ? 12.406 -9.141 1.696 1 77.44 279 HIS A CA 1
ATOM 2270 C C . HIS A 1 279 ? 11.625 -10.445 1.56 1 77.44 279 HIS A C 1
ATOM 2272 O O . HIS A 1 279 ? 12.211 -11.531 1.598 1 77.44 279 HIS A O 1
ATOM 2278 N N . ASN A 1 280 ? 10.352 -10.258 1.302 1 76.25 280 ASN A N 1
ATOM 2279 C CA . ASN A 1 280 ? 9.531 -11.453 1.114 1 76.25 280 ASN A CA 1
ATOM 2280 C C . ASN A 1 280 ? 9.891 -12.18 -0.178 1 76.25 280 ASN A C 1
ATOM 2282 O O . ASN A 1 280 ? 9.891 -13.414 -0.222 1 76.25 280 ASN A O 1
ATOM 2286 N N . ARG A 1 281 ? 10.203 -11.453 -1.134 1 77 281 ARG A N 1
ATOM 2287 C CA . ARG A 1 281 ? 10.594 -12.031 -2.414 1 77 281 ARG A CA 1
ATOM 2288 C C . ARG A 1 281 ? 11.922 -12.773 -2.295 1 77 281 ARG A C 1
ATOM 2290 O O . ARG A 1 281 ? 12.086 -13.859 -2.865 1 77 281 ARG A O 1
ATOM 2297 N N . ILE A 1 282 ? 12.805 -12.203 -1.546 1 81.38 282 ILE A N 1
ATOM 2298 C CA . ILE A 1 282 ? 14.117 -12.797 -1.364 1 81.38 282 ILE A CA 1
ATOM 2299 C C . ILE A 1 282 ? 14 -14.078 -0.538 1 81.38 282 ILE A C 1
ATOM 2301 O O . ILE A 1 282 ? 14.641 -15.086 -0.841 1 81.38 282 ILE A O 1
ATOM 2305 N N . GLU A 1 283 ? 13.219 -13.984 0.385 1 78.19 283 GLU A N 1
ATOM 2306 C CA . GLU A 1 283 ? 13.008 -15.156 1.224 1 78.19 283 GLU A CA 1
ATOM 2307 C C . GLU A 1 283 ? 12.391 -16.297 0.425 1 78.19 283 GLU A C 1
ATOM 2309 O O . GLU A 1 283 ? 12.82 -17.453 0.538 1 78.19 283 GLU A O 1
ATOM 2314 N N . SER A 1 284 ? 11.305 -15.984 -0.366 1 78.06 284 SER A N 1
ATOM 2315 C CA . SER A 1 284 ? 10.656 -17 -1.183 1 78.06 284 SER A CA 1
ATOM 2316 C C . SER A 1 284 ? 11.625 -17.609 -2.193 1 78.06 284 SER A C 1
ATOM 2318 O O . SER A 1 284 ? 11.547 -18.797 -2.504 1 78.06 284 SER A O 1
ATOM 2320 N N . PHE A 1 285 ? 12.531 -16.766 -2.611 1 82.81 285 PHE A N 1
ATOM 2321 C CA . PHE A 1 285 ? 13.547 -17.234 -3.549 1 82.81 285 PHE A CA 1
ATOM 2322 C C . PHE A 1 285 ? 14.5 -18.203 -2.869 1 82.81 285 PHE A C 1
ATOM 2324 O O . PHE A 1 285 ? 14.766 -19.297 -3.395 1 82.81 285 PHE A O 1
ATOM 2331 N N . LEU A 1 286 ? 14.945 -17.875 -1.728 1 76.75 286 LEU A N 1
ATOM 2332 C CA . LEU A 1 286 ? 15.953 -18.656 -1.015 1 76.75 286 LEU A CA 1
ATOM 2333 C C . LEU A 1 286 ? 15.367 -19.969 -0.51 1 76.75 286 LEU A C 1
ATOM 2335 O O . LEU A 1 286 ? 16.031 -21 -0.558 1 76.75 286 LEU A O 1
ATOM 2339 N N . THR A 1 287 ? 14.188 -19.938 -0.073 1 73.94 287 THR A N 1
ATOM 2340 C CA . THR A 1 287 ? 13.656 -21.094 0.636 1 73.94 287 THR A CA 1
ATOM 2341 C C . THR A 1 287 ? 12.82 -21.969 -0.298 1 73.94 287 THR A C 1
ATOM 2343 O O . THR A 1 287 ? 12.68 -23.172 -0.076 1 73.94 287 THR A O 1
ATOM 2346 N N . GLN A 1 288 ? 12.188 -21.328 -1.398 1 75.88 288 GLN A N 1
ATOM 2347 C CA . GLN A 1 288 ? 11.312 -22.125 -2.26 1 75.88 288 GLN A CA 1
ATOM 2348 C C . GLN A 1 288 ? 11.953 -22.359 -3.621 1 75.88 288 GLN A C 1
ATOM 2350 O O . GLN A 1 288 ? 12.219 -23.516 -3.99 1 75.88 288 GLN A O 1
ATOM 2355 N N . SER A 1 289 ? 12.352 -21.297 -4.238 1 83.31 289 SER A N 1
ATOM 2356 C CA . SER A 1 289 ? 12.828 -21.422 -5.613 1 83.31 289 SER A CA 1
ATOM 2357 C C . SER A 1 289 ? 14.148 -22.188 -5.676 1 83.31 289 SER A C 1
ATOM 2359 O O . SER A 1 289 ? 14.32 -23.062 -6.523 1 83.31 289 SER A O 1
ATOM 2361 N N . VAL A 1 290 ? 15.031 -21.938 -4.734 1 79.44 290 VAL A N 1
ATOM 2362 C CA . VAL A 1 290 ? 16.344 -22.562 -4.75 1 79.44 290 VAL A CA 1
ATOM 2363 C C . VAL A 1 290 ? 16.219 -24.062 -4.434 1 79.44 290 VAL A C 1
ATOM 2365 O O . VAL A 1 290 ? 16.844 -24.891 -5.082 1 79.44 290 VAL A O 1
ATOM 2368 N N . LEU A 1 291 ? 15.414 -24.391 -3.555 1 76.19 291 LEU A N 1
ATOM 2369 C CA . LEU A 1 291 ? 15.234 -25.781 -3.186 1 76.19 291 LEU A CA 1
ATOM 2370 C C . LEU A 1 291 ? 14.516 -26.547 -4.293 1 76.19 291 LEU A C 1
ATOM 2372 O O . LEU A 1 291 ? 14.852 -27.703 -4.578 1 76.19 291 LEU A O 1
ATOM 2376 N N . ASN A 1 292 ? 13.539 -25.906 -4.91 1 79.56 292 ASN A N 1
ATOM 2377 C CA . ASN A 1 292 ? 12.797 -26.547 -5.992 1 79.56 292 ASN A CA 1
ATOM 2378 C C . ASN A 1 292 ? 13.688 -26.812 -7.199 1 79.56 292 ASN A C 1
ATOM 2380 O O . ASN A 1 292 ? 13.562 -27.859 -7.852 1 79.56 292 ASN A O 1
ATOM 2384 N N . ILE A 1 293 ? 14.594 -25.922 -7.414 1 86 293 ILE A N 1
ATOM 2385 C CA . ILE A 1 293 ? 15.453 -26.094 -8.578 1 86 293 ILE A CA 1
ATOM 2386 C C . ILE A 1 293 ? 16.469 -27.203 -8.305 1 86 293 ILE A C 1
ATOM 2388 O O . ILE A 1 293 ? 16.844 -27.938 -9.219 1 86 293 ILE A O 1
ATOM 2392 N N . LEU A 1 294 ? 16.844 -27.328 -7.098 1 82.19 294 LEU A N 1
ATOM 2393 C CA . LEU A 1 294 ? 17.75 -28.422 -6.73 1 82.19 294 LEU A CA 1
ATOM 2394 C C . LEU A 1 294 ? 17.078 -29.766 -6.938 1 82.19 294 LEU A C 1
ATOM 2396 O O . LEU A 1 294 ? 17.672 -30.688 -7.48 1 82.19 294 LEU A O 1
ATOM 2400 N N . PHE A 1 295 ? 15.852 -29.812 -6.559 1 80.56 295 PHE A N 1
ATOM 2401 C CA . PHE A 1 295 ? 15.078 -31.031 -6.762 1 80.56 295 PHE A CA 1
ATOM 2402 C C . PHE A 1 295 ? 14.898 -31.312 -8.25 1 80.56 295 PHE A C 1
ATOM 2404 O O . PHE A 1 295 ? 15.055 -32.469 -8.688 1 80.56 295 PHE A O 1
ATOM 2411 N N . SER A 1 296 ? 14.516 -30.297 -8.961 1 85.25 296 SER A N 1
ATOM 2412 C CA . SER A 1 296 ? 14.266 -30.469 -10.391 1 85.25 296 SER A CA 1
ATOM 2413 C C . SER A 1 296 ? 15.531 -30.875 -11.125 1 85.25 296 SER A C 1
ATOM 2415 O O . SER A 1 296 ? 15.492 -31.719 -12.023 1 85.25 296 SER A O 1
ATOM 2417 N N . THR A 1 297 ? 16.703 -30.297 -10.719 1 86.75 297 THR A N 1
ATOM 2418 C CA . THR A 1 297 ? 17.969 -30.625 -11.352 1 86.75 297 THR A CA 1
ATOM 2419 C C . THR A 1 297 ? 18.359 -32.062 -11.078 1 86.75 297 THR A C 1
ATOM 2421 O O . THR A 1 297 ? 18.781 -32.781 -11.992 1 86.75 297 THR A O 1
ATOM 2424 N N . LEU A 1 298 ? 18.141 -32.5 -9.883 1 85.88 298 LEU A N 1
ATOM 2425 C CA . LEU A 1 298 ? 18.438 -33.875 -9.531 1 85.88 298 LEU A CA 1
ATOM 2426 C C . LEU A 1 298 ? 17.547 -34.844 -10.297 1 85.88 298 LEU A C 1
ATOM 2428 O O . LEU A 1 298 ? 18.016 -35.875 -10.789 1 85.88 298 LEU A O 1
ATOM 2432 N N . THR A 1 299 ? 16.297 -34.531 -10.391 1 84.5 299 THR A N 1
ATOM 2433 C CA . THR A 1 299 ? 15.344 -35.375 -11.094 1 84.5 299 THR A CA 1
ATOM 2434 C C . THR A 1 299 ? 15.695 -35.469 -12.57 1 84.5 299 THR A C 1
ATOM 2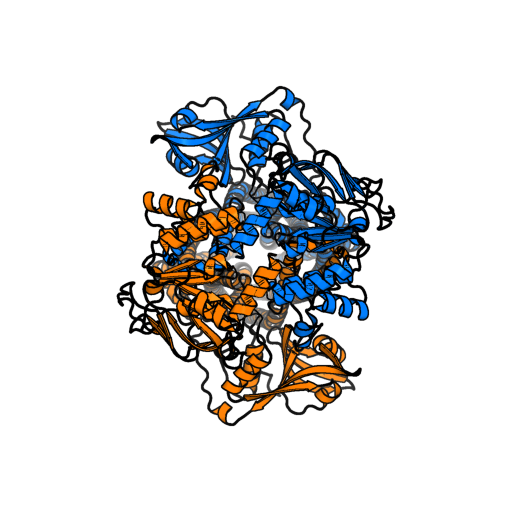436 O O . THR A 1 299 ? 15.664 -36.562 -13.148 1 84.5 299 THR A O 1
ATOM 2439 N N . VAL A 1 300 ? 16.047 -34.344 -13.188 1 87.69 300 VAL A N 1
ATOM 2440 C CA . VAL A 1 300 ? 16.375 -34.312 -14.609 1 87.69 300 VAL A CA 1
ATOM 2441 C C . VAL A 1 300 ? 17.656 -35.125 -14.844 1 87.69 300 VAL A C 1
ATOM 2443 O O . VAL A 1 300 ? 17.734 -35.875 -15.828 1 87.69 300 VAL A O 1
ATOM 2446 N N . VAL A 1 301 ? 18.609 -35.062 -13.938 1 87.75 301 VAL A N 1
ATOM 2447 C CA . VAL A 1 301 ? 19.875 -35.75 -14.086 1 87.75 301 VAL A CA 1
ATOM 2448 C C . VAL A 1 301 ? 19.656 -37.25 -13.93 1 87.75 301 VAL A C 1
ATOM 2450 O O . VAL A 1 301 ? 20.125 -38.062 -14.75 1 87.75 301 VAL A O 1
ATOM 2453 N N . ILE A 1 302 ? 18.875 -37.656 -12.914 1 86.88 302 ILE A N 1
ATOM 2454 C CA . ILE A 1 302 ? 18.656 -39.062 -12.633 1 86.88 302 ILE A CA 1
ATOM 2455 C C . ILE A 1 302 ? 17.859 -39.719 -13.781 1 86.88 302 ILE A C 1
ATOM 2457 O O . ILE A 1 302 ? 18.266 -40.75 -14.312 1 86.88 302 ILE A O 1
ATOM 2461 N N . PHE A 1 303 ? 16.766 -39.125 -14.195 1 88 303 PHE A N 1
ATOM 2462 C CA . PHE A 1 303 ? 15.945 -39.688 -15.273 1 88 303 PHE A CA 1
ATOM 2463 C C . PHE A 1 303 ? 16.672 -39.562 -16.609 1 88 303 PHE A C 1
ATOM 2465 O O . PHE A 1 303 ? 16.484 -40.406 -17.5 1 88 303 PHE A O 1
ATOM 2472 N N . GLY A 1 304 ? 17.484 -38.469 -16.688 1 88.25 304 GLY A N 1
ATOM 2473 C CA . GLY A 1 304 ? 18.312 -38.375 -17.891 1 88.25 304 GLY A CA 1
ATOM 2474 C C . GLY A 1 304 ? 19.281 -39.5 -18.047 1 88.25 304 GLY A C 1
ATOM 2475 O O . GLY A 1 304 ? 19.453 -40.031 -19.156 1 88.25 304 GLY A O 1
ATOM 2476 N N . ILE A 1 305 ? 19.844 -39.969 -16.969 1 88.94 305 ILE A N 1
ATOM 2477 C CA . ILE A 1 305 ? 20.797 -41.062 -16.984 1 88.94 305 ILE A CA 1
ATOM 2478 C C . ILE A 1 305 ? 20.078 -42.375 -17.359 1 88.94 305 ILE A C 1
ATOM 2480 O O . ILE A 1 305 ? 20.578 -43.156 -18.156 1 88.94 305 ILE A O 1
ATOM 2484 N N . VAL A 1 306 ? 18.875 -42.562 -16.859 1 88.81 306 VAL A N 1
ATOM 2485 C CA . VAL A 1 306 ? 18.094 -43.781 -17.172 1 88.81 306 VAL A CA 1
ATOM 2486 C C . VAL A 1 306 ? 17.75 -43.781 -18.656 1 88.81 306 VAL A C 1
ATOM 2488 O O . VAL A 1 306 ? 17.812 -44.844 -19.312 1 88.81 306 VAL A O 1
ATOM 2491 N N . LEU A 1 307 ? 17.391 -42.656 -19.172 1 90.38 307 LEU A N 1
ATOM 2492 C CA . LEU A 1 307 ? 17.062 -42.562 -20.594 1 90.38 307 LEU A CA 1
ATOM 2493 C C . LEU A 1 307 ? 18.281 -42.875 -21.453 1 90.38 307 LEU A C 1
ATOM 2495 O O . LEU A 1 307 ? 18.156 -43.5 -22.516 1 90.38 307 LEU A O 1
ATOM 2499 N N . ALA A 1 308 ? 19.422 -42.5 -20.984 1 91.75 308 ALA A N 1
ATOM 2500 C CA . ALA A 1 308 ? 20.656 -42.75 -21.719 1 91.75 308 ALA A CA 1
ATOM 2501 C C . ALA A 1 308 ? 21 -44.25 -21.734 1 91.75 308 ALA A C 1
ATOM 2503 O O . ALA A 1 308 ? 21.531 -44.75 -22.719 1 91.75 308 ALA A O 1
ATOM 2504 N N . ILE A 1 309 ? 20.625 -44.938 -20.672 1 90 309 ILE A N 1
ATOM 2505 C CA . ILE A 1 309 ? 20.875 -46.375 -20.578 1 90 309 ILE A CA 1
ATOM 2506 C C . ILE A 1 309 ? 19.938 -47.156 -21.5 1 90 309 ILE A C 1
ATOM 2508 O O . ILE A 1 309 ? 20.328 -48.125 -22.141 1 90 309 ILE A O 1
ATOM 2512 N N . TYR A 1 310 ? 18.688 -46.625 -21.594 1 88.75 310 TYR A N 1
ATOM 2513 C CA . TYR A 1 310 ? 17.719 -47.281 -22.469 1 88.75 310 TYR A CA 1
ATOM 2514 C C . TYR A 1 310 ? 18.109 -47.094 -23.938 1 88.75 310 TYR A C 1
ATOM 2516 O O . TYR A 1 310 ? 18.156 -48.031 -24.703 1 88.75 310 TYR A O 1
ATOM 2524 N N . SER A 1 311 ? 18.312 -45.812 -24.391 1 91.38 311 SER A N 1
ATOM 2525 C CA . SER A 1 311 ? 18.703 -45.5 -25.766 1 91.38 311 SER A CA 1
ATOM 2526 C C . SER A 1 311 ? 19.391 -44.156 -25.844 1 91.38 311 SER A C 1
ATOM 2528 O O . SER A 1 311 ? 18.828 -43.125 -25.453 1 91.38 311 SER A O 1
ATOM 2530 N N . TRP A 1 312 ? 20.516 -44.094 -26.422 1 89.94 312 TRP A N 1
ATOM 2531 C CA . TRP A 1 312 ? 21.312 -42.906 -26.578 1 89.94 312 TRP A CA 1
ATOM 2532 C C . TRP A 1 312 ? 20.656 -41.938 -27.562 1 89.94 312 TRP A C 1
ATOM 2534 O O . TRP A 1 312 ? 20.781 -40.719 -27.422 1 89.94 312 TRP A O 1
ATOM 2544 N N . LYS A 1 313 ? 19.953 -42.5 -28.562 1 92.12 313 LYS A N 1
ATOM 2545 C CA . LYS A 1 313 ? 19.281 -41.656 -29.562 1 92.12 313 LYS A CA 1
ATOM 2546 C C . LYS A 1 313 ? 18.141 -40.875 -28.938 1 92.12 313 LYS A C 1
ATOM 2548 O O . LYS A 1 313 ? 17.984 -39.688 -29.203 1 92.12 313 LYS A O 1
ATOM 2553 N N . ILE A 1 314 ? 17.391 -41.531 -28.047 1 92.56 314 ILE A N 1
ATOM 2554 C CA . ILE A 1 314 ? 16.266 -40.875 -27.391 1 92.56 314 ILE A CA 1
ATOM 2555 C C . ILE A 1 314 ? 16.781 -39.844 -26.406 1 92.56 314 ILE A C 1
ATOM 2557 O O . ILE A 1 314 ? 16.219 -38.75 -26.297 1 92.56 314 ILE A O 1
ATOM 2561 N N . PHE A 1 315 ? 17.875 -40.125 -25.797 1 93 315 PHE A N 1
ATOM 2562 C CA . PHE A 1 315 ? 18.484 -39.219 -24.844 1 93 315 PHE A CA 1
ATOM 2563 C C . PHE A 1 315 ? 18.953 -37.938 -25.531 1 93 315 PHE A C 1
ATOM 2565 O O . PHE A 1 315 ? 18.75 -36.844 -25.031 1 93 315 PHE A O 1
ATOM 2572 N N . LEU A 1 316 ? 19.516 -38.031 -26.656 1 93.75 316 LEU A N 1
ATOM 2573 C CA . LEU A 1 316 ? 20.031 -36.875 -27.391 1 93.75 316 LEU A CA 1
ATOM 2574 C C . LEU A 1 316 ? 18.891 -35.969 -27.844 1 93.75 316 LEU A C 1
ATOM 2576 O O . LEU A 1 316 ? 19.016 -34.75 -27.828 1 93.75 316 LEU A O 1
ATOM 2580 N N . ILE A 1 317 ? 17.797 -36.531 -28.25 1 92.75 317 ILE A N 1
ATOM 2581 C CA . ILE A 1 317 ? 16.641 -35.75 -28.672 1 92.75 317 ILE A CA 1
ATOM 2582 C C . ILE A 1 317 ? 16.047 -35.031 -27.469 1 92.75 317 ILE A C 1
ATOM 2584 O O . ILE A 1 317 ? 15.641 -33.875 -27.594 1 92.75 317 ILE A O 1
ATOM 2588 N N . PHE A 1 318 ? 16.062 -35.75 -26.391 1 91.38 318 PHE A N 1
ATOM 2589 C CA . PHE A 1 318 ? 15.539 -35.156 -25.172 1 91.38 318 PHE A CA 1
ATOM 2590 C C . PHE A 1 318 ? 16.359 -33.938 -24.781 1 91.38 318 PHE A C 1
ATOM 2592 O O . PHE A 1 318 ? 15.812 -32.875 -24.469 1 91.38 318 PHE A O 1
ATOM 2599 N N . ILE A 1 319 ? 17.625 -33.969 -24.797 1 90.56 319 ILE A N 1
ATOM 2600 C CA . ILE A 1 319 ? 18.516 -32.875 -24.391 1 90.56 319 ILE A CA 1
ATOM 2601 C C . ILE A 1 319 ? 18.406 -31.75 -25.391 1 90.56 319 ILE A C 1
ATOM 2603 O O . ILE A 1 319 ? 18.406 -30.578 -25 1 90.56 319 ILE A O 1
ATOM 2607 N N . LEU A 1 320 ? 18.344 -32.156 -26.609 1 93.5 320 LEU A N 1
ATOM 2608 C CA . LEU A 1 320 ? 18.297 -31.156 -27.672 1 93.5 320 LEU A CA 1
ATOM 2609 C C . LEU A 1 320 ? 17.047 -30.297 -27.562 1 93.5 320 LEU A C 1
ATOM 2611 O O . LEU A 1 320 ? 17.125 -29.062 -27.578 1 93.5 320 LEU A O 1
ATOM 2615 N N . PHE A 1 321 ? 15.898 -30.922 -27.391 1 91.81 321 PHE A N 1
ATOM 2616 C CA . PHE A 1 321 ? 14.648 -30.188 -27.328 1 91.81 321 PHE A CA 1
ATOM 2617 C C . PHE A 1 321 ? 14.484 -29.484 -25.984 1 91.81 321 PHE A C 1
ATOM 2619 O O . PHE A 1 321 ? 13.836 -28.438 -25.906 1 91.81 321 PHE A O 1
ATOM 2626 N N . SER A 1 322 ? 15.102 -30.047 -24.953 1 89.25 322 SER A N 1
ATOM 2627 C CA . SER A 1 322 ? 15.102 -29.359 -23.656 1 89.25 322 SER A CA 1
ATOM 2628 C C . SER A 1 322 ? 15.938 -28.094 -23.719 1 89.25 322 SER A C 1
ATOM 2630 O O . SER A 1 322 ? 15.562 -27.062 -23.141 1 89.25 322 SER A O 1
ATOM 2632 N N . ALA A 1 323 ? 17.031 -28.125 -24.375 1 89.56 323 ALA A N 1
ATOM 2633 C CA . ALA A 1 323 ? 17.875 -26.938 -24.562 1 89.56 323 ALA A CA 1
ATOM 2634 C C . ALA A 1 323 ? 17.172 -25.906 -25.438 1 89.56 323 ALA A C 1
ATOM 2636 O O . ALA A 1 323 ? 17.266 -24.703 -25.188 1 89.56 323 ALA A O 1
ATOM 2637 N N . ALA A 1 324 ? 16.469 -26.453 -26.438 1 92.19 324 ALA A N 1
ATOM 2638 C CA . ALA A 1 324 ? 15.695 -25.547 -27.297 1 92.19 324 ALA A CA 1
ATOM 2639 C C . ALA A 1 324 ? 14.594 -24.859 -26.5 1 92.19 324 ALA A C 1
ATOM 2641 O O . ALA A 1 324 ? 14.297 -23.688 -26.734 1 92.19 324 ALA A O 1
ATOM 2642 N N . TYR A 1 325 ? 14.016 -25.609 -25.609 1 89.12 325 TYR A N 1
ATOM 2643 C CA . TYR A 1 325 ? 12.992 -25.062 -24.719 1 89.12 325 TYR A CA 1
ATOM 2644 C C . TYR A 1 325 ? 13.562 -23.953 -23.859 1 89.12 325 TYR A C 1
ATOM 2646 O O . TYR A 1 325 ? 12.984 -22.859 -23.781 1 89.12 325 TYR A O 1
ATOM 2654 N N . MET A 1 326 ? 14.68 -24.172 -23.312 1 86.06 326 MET A N 1
ATOM 2655 C CA . MET A 1 326 ? 15.32 -23.188 -22.438 1 86.06 326 MET A CA 1
ATOM 2656 C C . MET A 1 326 ? 15.773 -21.969 -23.234 1 86.06 326 MET A C 1
ATOM 2658 O O . MET A 1 326 ? 15.656 -20.844 -22.75 1 86.06 326 MET A O 1
ATOM 2662 N N . GLY A 1 327 ? 16.328 -22.25 -24.375 1 88.38 327 GLY A N 1
ATOM 2663 C CA . GLY A 1 327 ? 16.734 -21.156 -25.25 1 88.38 327 GLY A CA 1
ATOM 2664 C C . GLY A 1 327 ? 15.594 -20.266 -25.688 1 88.38 327 GLY A C 1
ATOM 2665 O O . GLY A 1 327 ? 15.727 -19.047 -25.719 1 88.38 327 GLY A O 1
ATOM 2666 N N . TRP A 1 328 ? 14.422 -20.875 -25.938 1 89.56 328 TRP A N 1
ATOM 2667 C CA . TRP A 1 328 ? 13.219 -20.141 -26.312 1 89.56 328 TRP A CA 1
ATOM 2668 C C . TRP A 1 328 ? 12.75 -19.234 -25.188 1 89.56 328 TRP A C 1
ATOM 2670 O O . TRP A 1 328 ? 12.422 -18.062 -25.422 1 89.56 328 TRP A O 1
ATOM 2680 N N . VAL A 1 329 ? 12.805 -19.719 -24.047 1 86.19 329 VAL A N 1
ATOM 2681 C CA . VAL A 1 329 ? 12.344 -18.953 -22.891 1 86.19 329 VAL A CA 1
ATOM 2682 C C . VAL A 1 329 ? 13.312 -17.797 -22.609 1 86.19 329 VAL A C 1
ATOM 2684 O O . VAL A 1 329 ? 12.883 -16.688 -22.297 1 86.19 329 VAL A O 1
ATOM 2687 N N . LYS A 1 330 ? 14.594 -18.031 -22.797 1 85.56 330 LYS A N 1
ATOM 2688 C CA . LYS A 1 330 ? 15.617 -17.031 -22.516 1 85.56 330 LYS A CA 1
ATOM 2689 C C . LYS A 1 330 ? 15.523 -15.859 -23.5 1 85.56 330 LYS A C 1
ATOM 2691 O O . LYS A 1 330 ? 15.789 -14.711 -23.141 1 85.56 330 LYS A O 1
ATOM 2696 N N . LEU A 1 331 ? 15.078 -16.156 -24.641 1 87.12 331 LEU A N 1
ATOM 2697 C CA . LEU A 1 331 ? 14.969 -15.125 -25.672 1 87.12 331 LEU A CA 1
ATOM 2698 C C . LEU A 1 331 ? 13.914 -14.086 -25.297 1 87.12 331 LEU A C 1
ATOM 2700 O O . LEU A 1 331 ? 14.047 -12.914 -25.625 1 87.12 331 LEU A O 1
ATOM 2704 N N . PHE A 1 332 ? 12.883 -14.461 -24.594 1 86.81 332 PHE A N 1
ATOM 2705 C CA . PHE A 1 332 ? 11.766 -13.57 -24.266 1 86.81 332 PHE A CA 1
ATOM 2706 C C . PHE A 1 332 ? 11.992 -12.906 -22.922 1 86.81 332 PHE A C 1
ATOM 2708 O O . PHE A 1 332 ? 11.289 -11.961 -22.562 1 86.81 332 PHE A O 1
ATOM 2715 N N . MET A 1 333 ? 12.977 -13.281 -22.219 1 81 333 MET A N 1
ATOM 2716 C CA . MET A 1 333 ? 13.188 -12.812 -20.859 1 81 333 MET A CA 1
ATOM 2717 C C . MET A 1 333 ? 13.586 -11.336 -20.859 1 81 333 MET A C 1
ATOM 2719 O O . MET A 1 333 ? 13.164 -10.578 -19.969 1 81 333 MET A O 1
ATOM 2723 N N . ARG A 1 334 ? 14.266 -10.938 -21.797 1 76.69 334 ARG A N 1
ATOM 2724 C CA . ARG A 1 334 ? 14.703 -9.547 -21.844 1 76.69 334 ARG A CA 1
ATOM 2725 C C . ARG A 1 334 ? 13.523 -8.617 -22.109 1 76.69 334 ARG A C 1
ATOM 2727 O O . ARG A 1 334 ? 13.391 -7.574 -21.469 1 76.69 334 ARG A O 1
ATOM 2734 N N . LYS A 1 335 ? 12.711 -9.023 -23.062 1 81.12 335 LYS A N 1
ATOM 2735 C CA . LYS A 1 335 ? 11.539 -8.211 -23.375 1 81.12 335 LYS A CA 1
ATOM 2736 C C . LYS A 1 335 ? 10.555 -8.18 -22.219 1 81.12 335 LYS A C 1
ATOM 2738 O O . LYS A 1 335 ? 9.93 -7.152 -21.953 1 81.12 335 LYS A O 1
ATOM 2743 N N . ARG A 1 336 ? 10.5 -9.203 -21.516 1 80.62 336 ARG A N 1
ATOM 2744 C CA . ARG A 1 336 ? 9.625 -9.273 -20.344 1 80.62 336 ARG A CA 1
ATOM 2745 C C . ARG A 1 336 ? 10.117 -8.344 -19.25 1 80.62 336 ARG A C 1
ATOM 2747 O O . ARG A 1 336 ? 9.305 -7.699 -18.578 1 80.62 336 ARG A O 1
ATOM 2754 N N . ALA A 1 337 ? 11.391 -8.367 -19.109 1 72.88 337 ALA A N 1
ATOM 2755 C CA . ALA A 1 337 ? 11.977 -7.492 -18.094 1 72.88 337 ALA A CA 1
ATOM 2756 C C . ALA A 1 337 ? 11.641 -6.031 -18.375 1 72.88 337 ALA A C 1
ATOM 2758 O O . ALA A 1 337 ? 11.352 -5.262 -17.453 1 72.88 337 ALA A O 1
ATOM 2759 N N . ASP A 1 338 ? 11.57 -5.762 -19.641 1 73.12 338 ASP A N 1
ATOM 2760 C CA . ASP A 1 338 ? 11.258 -4.395 -20.062 1 73.12 338 ASP A CA 1
ATOM 2761 C C . ASP A 1 338 ? 9.789 -4.059 -19.781 1 73.12 338 ASP A C 1
ATOM 2763 O O . ASP A 1 338 ? 9.477 -2.973 -19.297 1 73.12 338 ASP A O 1
ATOM 2767 N N . LEU A 1 339 ? 8.953 -4.883 -20.125 1 78.06 339 LEU A N 1
ATOM 2768 C CA . LEU A 1 339 ? 7.523 -4.664 -19.938 1 78.06 339 LEU A CA 1
ATOM 2769 C C . LEU A 1 339 ? 7.18 -4.617 -18.453 1 78.06 339 LEU A C 1
ATOM 2771 O O . LEU A 1 339 ? 6.32 -3.842 -18.031 1 78.06 339 LEU A O 1
ATOM 2775 N N . ASN A 1 340 ? 7.879 -5.406 -17.688 1 73.38 340 ASN A N 1
ATOM 2776 C CA . ASN A 1 340 ? 7.652 -5.41 -16.234 1 73.38 340 ASN A CA 1
ATOM 2777 C C . ASN A 1 340 ? 8.062 -4.082 -15.609 1 73.38 340 ASN A C 1
ATOM 2779 O O . ASN A 1 340 ? 7.387 -3.592 -14.695 1 73.38 340 ASN A O 1
ATOM 2783 N N . ARG A 1 341 ? 9.039 -3.617 -16.094 1 65.75 341 ARG A N 1
ATOM 2784 C CA . ARG A 1 341 ? 9.492 -2.314 -15.617 1 65.75 341 ARG A CA 1
ATOM 2785 C C . ARG A 1 341 ? 8.469 -1.229 -15.945 1 65.75 341 ARG A C 1
ATOM 2787 O O . ARG A 1 341 ? 8.141 -0.403 -15.086 1 65.75 341 ARG A O 1
ATOM 2794 N N . LYS A 1 342 ? 7.969 -1.263 -17.156 1 72.19 342 LYS A N 1
ATOM 2795 C CA . LYS A 1 342 ? 6.949 -0.299 -17.562 1 72.19 342 LYS A CA 1
ATOM 2796 C C . LYS A 1 342 ? 5.684 -0.446 -16.734 1 72.19 342 LYS A C 1
ATOM 2798 O O . LYS A 1 342 ? 5.055 0.549 -16.359 1 72.19 342 LYS A O 1
ATOM 2803 N N . ASN A 1 343 ? 5.414 -1.603 -16.5 1 78.06 343 ASN A N 1
ATOM 2804 C CA . ASN A 1 343 ? 4.238 -1.881 -15.688 1 78.06 343 ASN A CA 1
ATOM 2805 C C . ASN A 1 343 ? 4.395 -1.342 -14.273 1 78.06 343 ASN A C 1
ATOM 2807 O O . ASN A 1 343 ? 3.467 -0.751 -13.719 1 78.06 343 ASN A O 1
ATOM 2811 N N . PHE A 1 344 ? 5.559 -1.447 -13.781 1 64.69 344 PHE A N 1
ATOM 2812 C CA . PHE A 1 344 ? 5.82 -0.975 -12.43 1 64.69 344 PHE A CA 1
ATOM 2813 C C . PHE A 1 344 ? 5.715 0.544 -12.352 1 64.69 344 PHE A C 1
ATOM 2815 O O . PHE A 1 344 ? 5.16 1.088 -11.398 1 64.69 344 PHE A O 1
ATOM 2822 N N . GLU A 1 345 ? 6.152 1.133 -13.281 1 65.75 345 GLU A N 1
ATOM 2823 C CA . GLU A 1 345 ? 6.105 2.59 -13.328 1 65.75 345 GLU A CA 1
ATOM 2824 C C . GLU A 1 345 ? 4.668 3.096 -13.422 1 65.75 345 GLU A C 1
ATOM 2826 O O . GLU A 1 345 ? 4.285 4.023 -12.711 1 65.75 345 GLU A O 1
ATOM 2831 N N . GLN A 1 346 ? 4.027 2.496 -14.336 1 75.81 346 GLN A N 1
ATOM 2832 C CA . GLN A 1 346 ? 2.646 2.926 -14.531 1 75.81 346 GLN A CA 1
ATOM 2833 C C . GLN A 1 346 ? 1.786 2.604 -13.312 1 75.81 346 GLN A C 1
ATOM 2835 O O . GLN A 1 346 ? 0.849 3.34 -13 1 75.81 346 GLN A O 1
ATOM 2840 N N . MET A 1 347 ? 2.162 1.613 -12.664 1 77.44 347 MET A N 1
ATOM 2841 C CA . MET A 1 347 ? 1.45 1.252 -11.438 1 77.44 347 MET A CA 1
ATOM 2842 C C . MET A 1 347 ? 1.706 2.275 -10.344 1 77.44 347 MET A C 1
ATOM 2844 O O . MET A 1 347 ? 0.804 2.6 -9.57 1 77.44 347 MET A O 1
ATOM 2848 N N . SER A 1 348 ? 2.906 2.789 -10.328 1 70.75 348 SER A N 1
ATOM 2849 C CA . SER A 1 348 ? 3.238 3.832 -9.367 1 70.75 348 SER A CA 1
ATOM 2850 C C . SER A 1 348 ? 2.428 5.098 -9.617 1 70.75 348 SER A C 1
ATOM 2852 O O . SER A 1 348 ? 1.94 5.73 -8.68 1 70.75 348 SER A O 1
ATOM 2854 N N . VAL A 1 349 ? 2.33 5.422 -10.852 1 75.44 349 VAL A N 1
ATOM 2855 C CA . VAL A 1 349 ? 1.538 6.586 -11.234 1 75.44 349 VAL A CA 1
ATOM 2856 C C . VAL A 1 349 ? 0.077 6.367 -10.844 1 75.44 349 VAL A C 1
ATOM 2858 O O . VAL A 1 349 ? -0.583 7.285 -10.352 1 75.44 349 VAL A O 1
ATOM 2861 N N . ASN A 1 350 ? -0.377 5.195 -11.117 1 82.12 350 ASN A N 1
ATOM 2862 C CA . ASN A 1 350 ? -1.753 4.852 -10.773 1 82.12 350 ASN A CA 1
ATOM 2863 C C . ASN A 1 350 ? -1.996 4.945 -9.266 1 82.12 350 ASN A C 1
ATOM 2865 O O . ASN A 1 350 ? -3.02 5.48 -8.836 1 82.12 350 ASN A O 1
ATOM 2869 N N . GLN A 1 351 ? -1.084 4.48 -8.547 1 75.19 351 GLN A N 1
ATOM 2870 C CA . GLN A 1 351 ? -1.215 4.508 -7.098 1 75.19 351 GLN A CA 1
ATOM 2871 C C . GLN A 1 351 ? -1.213 5.941 -6.574 1 75.19 351 GLN A C 1
ATOM 2873 O O . GLN A 1 351 ? -1.99 6.285 -5.68 1 75.19 351 GLN A O 1
ATOM 2878 N N . ASN A 1 352 ? -0.365 6.734 -7.102 1 73.94 352 ASN A N 1
ATOM 2879 C CA . ASN A 1 352 ? -0.31 8.141 -6.707 1 73.94 352 ASN A CA 1
ATOM 2880 C C . ASN A 1 352 ? -1.614 8.859 -7.027 1 73.94 352 ASN A C 1
ATOM 2882 O O . ASN A 1 352 ? -2.092 9.672 -6.234 1 73.94 352 ASN A O 1
ATOM 2886 N N . ASN A 1 353 ? -2.049 8.578 -8.18 1 82.56 353 ASN A N 1
ATOM 2887 C CA . ASN A 1 353 ? -3.295 9.219 -8.594 1 82.56 353 ASN A CA 1
ATOM 2888 C C . ASN A 1 353 ? -4.465 8.781 -7.715 1 82.56 353 ASN A C 1
ATOM 2890 O O . ASN A 1 353 ? -5.34 9.586 -7.395 1 82.56 353 ASN A O 1
ATOM 2894 N N . LEU A 1 354 ? -4.477 7.598 -7.406 1 80.81 354 LEU A N 1
ATOM 2895 C CA . LEU A 1 354 ? -5.531 7.082 -6.539 1 80.81 354 LEU A CA 1
ATOM 2896 C C . LEU A 1 354 ? -5.469 7.734 -5.16 1 80.81 354 LEU A C 1
ATOM 2898 O O . LEU A 1 354 ? -6.504 8.086 -4.59 1 80.81 354 LEU A O 1
ATOM 2902 N N . MET A 1 355 ? -4.355 7.91 -4.637 1 77.06 355 MET A N 1
ATOM 2903 C CA . MET A 1 355 ? -4.188 8.562 -3.344 1 77.06 355 MET A CA 1
ATOM 2904 C C . MET A 1 355 ? -4.68 10.008 -3.396 1 77.06 355 MET A C 1
ATOM 2906 O O . MET A 1 355 ? -5.32 10.484 -2.459 1 77.06 355 MET A O 1
ATOM 2910 N N . GLN A 1 356 ? -4.383 10.625 -4.449 1 82.25 356 GLN A N 1
ATOM 2911 C CA . GLN A 1 356 ? -4.836 12 -4.629 1 82.25 356 GLN A CA 1
ATOM 2912 C C . GLN A 1 356 ? -6.359 12.07 -4.695 1 82.25 356 GLN A C 1
ATOM 2914 O O . GLN A 1 356 ? -6.965 13.008 -4.176 1 82.25 356 GLN A O 1
ATOM 2919 N N . LEU A 1 357 ? -6.914 11.109 -5.363 1 85 357 LEU A N 1
ATOM 2920 C CA . LEU A 1 357 ? -8.367 11.086 -5.484 1 85 357 LEU A CA 1
ATOM 2921 C C . LEU A 1 357 ? -9.023 10.891 -4.121 1 85 357 LEU A C 1
ATOM 2923 O O . LEU A 1 357 ? -10.023 11.539 -3.807 1 85 357 LEU A O 1
ATOM 2927 N N . ILE A 1 358 ? -8.414 10.141 -3.32 1 80.12 358 ILE A N 1
ATOM 2928 C CA . ILE A 1 358 ? -9.008 9.805 -2.027 1 80.12 358 ILE A CA 1
ATOM 2929 C C . ILE A 1 358 ? -8.789 10.961 -1.051 1 80.12 358 ILE A C 1
ATOM 2931 O O . ILE A 1 358 ? -9.742 11.438 -0.427 1 80.12 358 ILE A O 1
ATOM 2935 N N . TYR A 1 359 ? -7.582 11.461 -0.98 1 76.94 359 TYR A N 1
ATOM 2936 C CA . TYR A 1 359 ? -7.27 12.516 -0.027 1 76.94 359 TYR A CA 1
ATOM 2937 C C . TYR A 1 359 ? -7.809 13.859 -0.506 1 76.94 359 TYR A C 1
ATOM 2939 O O . TYR A 1 359 ? -8.102 14.742 0.303 1 76.94 359 TYR A O 1
ATOM 2947 N N . GLY A 1 360 ? -7.918 13.969 -1.786 1 85.38 360 GLY A N 1
ATOM 2948 C CA . GLY A 1 360 ? -8.383 15.227 -2.354 1 85.38 360 GLY A CA 1
ATOM 2949 C C . GLY A 1 360 ? -9.867 15.219 -2.678 1 85.38 360 GLY A C 1
ATOM 2950 O O . GLY A 1 360 ? -10.359 16.109 -3.371 1 85.38 360 GLY A O 1
ATOM 2951 N N . MET A 1 361 ? -10.609 14.289 -2.141 1 86.81 361 MET A N 1
ATOM 2952 C CA . MET A 1 361 ? -12.016 14.148 -2.52 1 86.81 361 MET A CA 1
ATOM 2953 C C . MET A 1 361 ? -12.812 15.383 -2.107 1 86.81 361 MET A C 1
ATOM 2955 O O . MET A 1 361 ? -13.695 15.836 -2.846 1 86.81 361 MET A O 1
ATOM 2959 N N . GLN A 1 362 ? -12.531 15.867 -0.933 1 87.31 362 GLN A N 1
ATOM 2960 C CA . GLN A 1 362 ? -13.219 17.078 -0.468 1 87.31 362 GLN A CA 1
ATOM 2961 C C . GLN A 1 362 ? -13.031 18.219 -1.451 1 87.31 362 GLN A C 1
ATOM 2963 O O . GLN A 1 362 ? -14.008 18.875 -1.851 1 87.31 362 GLN A O 1
ATOM 2968 N N . ASP A 1 363 ? -11.828 18.453 -1.82 1 89.44 363 ASP A N 1
ATOM 2969 C CA . ASP A 1 363 ? -11.531 19.531 -2.742 1 89.44 363 ASP A CA 1
ATOM 2970 C C . ASP A 1 363 ? -12.094 19.25 -4.133 1 89.44 363 ASP A C 1
ATOM 2972 O O . ASP A 1 363 ? -12.531 20.172 -4.832 1 89.44 363 ASP A O 1
ATOM 2976 N N . ILE A 1 364 ? -12.086 18.031 -4.535 1 89.81 364 ILE A N 1
ATOM 2977 C CA . ILE A 1 364 ? -12.625 17.641 -5.836 1 89.81 364 ILE A CA 1
ATOM 2978 C C . ILE A 1 364 ? -14.117 17.969 -5.898 1 89.81 364 ILE A C 1
ATOM 2980 O O . ILE A 1 364 ? -14.594 18.516 -6.895 1 89.81 364 ILE A O 1
ATOM 2984 N N . LYS A 1 365 ? -14.773 17.766 -4.852 1 88.81 365 LYS A N 1
ATOM 2985 C CA . LYS A 1 365 ? -16.203 18.047 -4.801 1 88.81 365 LYS A CA 1
ATOM 2986 C C . LYS A 1 365 ? -16.484 19.547 -4.715 1 88.81 365 LYS A C 1
ATOM 2988 O O . LYS A 1 365 ? -17.453 20.047 -5.289 1 88.81 365 LYS A O 1
ATOM 2993 N N . LEU A 1 366 ? -15.625 20.156 -3.963 1 89.19 366 LEU A N 1
ATOM 2994 C CA . LEU A 1 366 ? -15.781 21.594 -3.818 1 89.19 366 LEU A CA 1
ATOM 2995 C C . LEU A 1 366 ? -15.539 22.297 -5.145 1 89.19 366 LEU A C 1
ATOM 2997 O O . LEU A 1 366 ? -16.219 23.281 -5.461 1 89.19 366 LEU A O 1
ATOM 3001 N N . LEU A 1 367 ? -14.602 21.703 -5.887 1 87.88 367 LEU A N 1
ATOM 3002 C CA . LEU A 1 367 ? -14.219 22.328 -7.145 1 87.88 367 LEU A CA 1
ATOM 3003 C C . LEU A 1 367 ? -15.062 21.797 -8.297 1 87.88 367 LEU A C 1
ATOM 3005 O O . LEU A 1 367 ? -15.031 22.359 -9.398 1 87.88 367 LEU A O 1
ATOM 3009 N N . GLY A 1 368 ? -15.805 20.75 -8.094 1 81.88 368 GLY A N 1
ATOM 3010 C CA . GLY A 1 368 ? -16.641 20.188 -9.133 1 81.88 368 GLY A CA 1
ATOM 3011 C C . GLY A 1 368 ? -15.852 19.578 -10.281 1 81.88 368 GLY A C 1
ATOM 3012 O O . GLY A 1 368 ? -16.266 19.688 -11.438 1 81.88 368 GLY A O 1
ATOM 3013 N N . CYS A 1 369 ? -14.688 19.125 -9.977 1 84.69 369 CYS A N 1
ATOM 3014 C CA . CYS A 1 369 ? -13.852 18.594 -11.047 1 84.69 369 CYS A CA 1
ATOM 3015 C C . CYS A 1 369 ? -13.844 17.062 -11.008 1 84.69 369 CYS A C 1
ATOM 3017 O O . CYS A 1 369 ? -12.812 16.438 -11.289 1 84.69 369 CYS A O 1
ATOM 3019 N N . GLU A 1 370 ? -14.891 16.453 -10.656 1 84.25 370 GLU A N 1
ATOM 3020 C CA . GLU A 1 370 ? -14.992 15 -10.562 1 84.25 370 GLU A CA 1
ATOM 3021 C C . GLU A 1 370 ? -14.789 14.344 -11.922 1 84.25 370 GLU A C 1
ATOM 3023 O O . GLU A 1 370 ? -14.07 13.352 -12.039 1 84.25 370 GLU A O 1
ATOM 3028 N N . GLN A 1 371 ? -15.352 14.953 -12.93 1 80.88 371 GLN A N 1
ATOM 3029 C CA . GLN A 1 371 ? -15.273 14.359 -14.258 1 80.88 371 GLN A CA 1
ATOM 3030 C C . GLN A 1 371 ? -13.852 14.422 -14.812 1 80.88 371 GLN A C 1
ATOM 3032 O O . GLN A 1 371 ? -13.375 13.461 -15.414 1 80.88 371 GLN A O 1
ATOM 3037 N N . GLN A 1 372 ? -13.289 15.531 -14.578 1 82.62 372 GLN A N 1
ATOM 3038 C CA . GLN A 1 372 ? -11.914 15.688 -15.055 1 82.62 372 GLN A CA 1
ATOM 3039 C C . GLN A 1 372 ? -10.977 14.695 -14.375 1 82.62 372 GLN A C 1
ATOM 3041 O O . GLN A 1 372 ? -10.125 14.094 -15.023 1 82.62 372 GLN A O 1
ATOM 3046 N N . LYS A 1 373 ? -11.141 14.594 -13.117 1 85.62 373 LYS A N 1
ATOM 3047 C CA . LYS A 1 373 ? -10.273 13.68 -12.375 1 85.62 373 LYS A CA 1
ATOM 3048 C C . LYS A 1 373 ? -10.57 12.227 -12.75 1 85.62 373 LYS A C 1
ATOM 3050 O O . LYS A 1 373 ? -9.656 11.391 -12.773 1 85.62 373 LYS A O 1
ATOM 3055 N N . ARG A 1 374 ? -11.82 11.984 -13.125 1 82.56 374 ARG A N 1
ATOM 3056 C CA . ARG A 1 374 ? -12.195 10.656 -13.602 1 82.56 374 ARG A CA 1
ATOM 3057 C C . ARG A 1 374 ? -11.531 10.344 -14.938 1 82.56 374 ARG A C 1
ATOM 3059 O O . ARG A 1 374 ? -11.023 9.234 -15.141 1 82.56 374 ARG A O 1
ATOM 3066 N N . TRP A 1 375 ? -11.516 11.305 -15.766 1 81.25 375 TRP A N 1
ATOM 3067 C CA . TRP A 1 375 ? -10.914 11.109 -17.078 1 81.25 375 TRP A CA 1
ATOM 3068 C C . TRP A 1 375 ? -9.406 10.891 -16.953 1 81.25 375 TRP A C 1
ATOM 3070 O O . TRP A 1 375 ? -8.836 10.07 -17.688 1 81.25 375 TRP A O 1
ATOM 3080 N N . GLU A 1 376 ? -8.859 11.617 -16.062 1 83.25 376 GLU A N 1
ATOM 3081 C CA . GLU A 1 376 ? -7.43 11.438 -15.836 1 83.25 376 GLU A CA 1
ATOM 3082 C C . GLU A 1 376 ? -7.121 10.016 -15.352 1 83.25 376 GLU A C 1
ATOM 3084 O O . GLU A 1 376 ? -6.148 9.406 -15.805 1 83.25 376 GLU A O 1
ATOM 3089 N N . TRP A 1 377 ? -7.891 9.539 -14.555 1 83.38 377 TRP A N 1
ATOM 3090 C CA . TRP A 1 377 ? -7.703 8.195 -14.023 1 83.38 377 TRP A CA 1
ATOM 3091 C C . TRP A 1 377 ? -7.938 7.145 -15.102 1 83.38 377 TRP A C 1
ATOM 3093 O O . TRP A 1 377 ? -7.223 6.141 -15.172 1 83.38 377 TRP A O 1
ATOM 3103 N N . GLU A 1 378 ? -9 7.371 -15.906 1 81.38 378 GLU A N 1
ATOM 3104 C CA . GLU A 1 378 ? -9.305 6.434 -16.984 1 81.38 378 GLU A CA 1
ATOM 3105 C C . GLU A 1 378 ? -8.172 6.363 -18 1 81.38 378 GLU A C 1
ATOM 3107 O O . GLU A 1 378 ? -7.887 5.297 -18.547 1 81.38 378 GLU A O 1
ATOM 3112 N N . ASN A 1 379 ? -7.559 7.469 -18.125 1 81.19 379 ASN A N 1
ATOM 3113 C CA . ASN A 1 379 ? -6.426 7.484 -19.047 1 81.19 379 ASN A CA 1
ATOM 3114 C C . ASN A 1 379 ? -5.246 6.691 -18.5 1 81.19 379 ASN A C 1
ATOM 3116 O O . ASN A 1 379 ? -4.547 6.008 -19.25 1 81.19 379 ASN A O 1
ATOM 3120 N N . ILE A 1 380 ? -5.016 6.828 -17.25 1 82.69 380 ILE A N 1
ATOM 3121 C CA . ILE A 1 380 ? -3.949 6.062 -16.609 1 82.69 380 ILE A CA 1
ATOM 3122 C C . ILE A 1 380 ? -4.266 4.574 -16.688 1 82.69 380 ILE A C 1
ATOM 3124 O O . ILE A 1 380 ? -3.383 3.756 -16.953 1 82.69 380 ILE A O 1
ATOM 3128 N N . GLN A 1 381 ? -5.5 4.25 -16.531 1 80.88 381 GLN A N 1
ATOM 3129 C CA . GLN A 1 381 ? -5.922 2.854 -16.609 1 80.88 381 GLN A CA 1
ATOM 3130 C C . GLN A 1 381 ? -5.75 2.299 -18.016 1 80.88 381 GLN A C 1
ATOM 3132 O O . GLN A 1 381 ? -5.363 1.143 -18.188 1 80.88 381 GLN A O 1
ATOM 3137 N N . ALA A 1 382 ? -6.078 3.141 -18.969 1 76.94 382 ALA A N 1
ATOM 3138 C CA . ALA A 1 382 ? -5.906 2.725 -20.359 1 76.94 382 ALA A CA 1
ATOM 3139 C C . ALA A 1 382 ? -4.441 2.441 -20.672 1 76.94 382 ALA A C 1
ATOM 3141 O O . ALA A 1 382 ? -4.121 1.478 -21.375 1 76.94 382 ALA A O 1
ATOM 3142 N N . SER A 1 383 ? -3.607 3.254 -20.125 1 80.69 383 SER A N 1
ATOM 3143 C CA . SER A 1 383 ? -2.178 3.051 -20.328 1 80.69 383 SER A CA 1
ATOM 3144 C C . SER A 1 383 ? -1.7 1.771 -19.641 1 80.69 383 SER A C 1
ATOM 3146 O O . SER A 1 383 ? -0.917 1.012 -20.219 1 80.69 383 SER A O 1
ATOM 3148 N N . LEU A 1 384 ? -2.145 1.546 -18.469 1 80.69 384 LEU A N 1
ATOM 3149 C CA . LEU A 1 384 ? -1.812 0.327 -17.734 1 80.69 384 LEU A CA 1
ATOM 3150 C C . LEU A 1 384 ? -2.311 -0.907 -18.484 1 80.69 384 LEU A C 1
ATOM 3152 O O . LEU A 1 384 ? -1.62 -1.928 -18.531 1 80.69 384 LEU A O 1
ATOM 3156 N N . PHE A 1 385 ? -3.363 -0.687 -19.062 1 74.5 385 PHE A N 1
ATOM 3157 C CA . PHE A 1 385 ? -3.963 -1.78 -19.828 1 74.5 385 PHE A CA 1
ATOM 3158 C C . PHE A 1 385 ? -3.125 -2.113 -21.047 1 74.5 385 PHE A C 1
ATOM 3160 O O . PHE A 1 385 ? -2.91 -3.287 -21.359 1 74.5 385 PHE A O 1
ATOM 3167 N N . ARG A 1 386 ? -2.711 -1.164 -21.672 1 78.88 386 ARG A N 1
ATOM 3168 C CA . ARG A 1 386 ? -1.908 -1.379 -22.875 1 78.88 386 ARG A CA 1
ATOM 3169 C C . ARG A 1 386 ? -0.608 -2.102 -22.547 1 78.88 386 ARG A C 1
ATOM 3171 O O . ARG A 1 386 ? -0.194 -3.01 -23.266 1 78.88 386 ARG A O 1
ATOM 3178 N N . ILE A 1 387 ? -0.025 -1.768 -21.484 1 80.56 387 ILE A N 1
ATOM 3179 C CA . ILE A 1 387 ? 1.226 -2.393 -21.062 1 80.56 387 ILE A CA 1
ATOM 3180 C C . ILE A 1 387 ? 0.961 -3.828 -20.625 1 80.56 387 ILE A C 1
ATOM 3182 O O . ILE A 1 387 ? 1.709 -4.742 -20.969 1 80.56 387 ILE A O 1
ATOM 3186 N N . ASN A 1 388 ? -0.067 -4.039 -19.859 1 77.19 388 ASN A N 1
ATOM 3187 C CA . ASN A 1 388 ? -0.434 -5.371 -19.391 1 77.19 388 ASN A CA 1
ATOM 3188 C C . ASN A 1 388 ? -0.773 -6.297 -20.562 1 77.19 388 ASN A C 1
ATOM 3190 O O . ASN A 1 388 ? -0.426 -7.48 -20.547 1 77.19 388 ASN A O 1
ATOM 3194 N N . MET A 1 389 ? -1.436 -5.684 -21.578 1 75.88 389 MET A N 1
ATOM 3195 C CA . MET A 1 389 ? -1.771 -6.461 -22.766 1 75.88 389 MET A CA 1
ATOM 3196 C C . MET A 1 389 ? -0.511 -6.883 -23.516 1 75.88 389 MET A C 1
ATOM 3198 O O . MET A 1 389 ? -0.409 -8.023 -23.984 1 75.88 389 MET A O 1
ATOM 3202 N N . SER A 1 390 ? 0.377 -6.039 -23.594 1 82.12 390 SER A N 1
ATOM 3203 C CA . SER A 1 390 ? 1.641 -6.363 -24.234 1 82.12 390 SER A CA 1
ATOM 3204 C C . SER A 1 390 ? 2.396 -7.441 -23.469 1 82.12 390 SER A C 1
ATOM 3206 O O . SER A 1 390 ? 3 -8.336 -24.078 1 82.12 390 SER A O 1
ATOM 3208 N N . SER A 1 391 ? 2.316 -7.344 -22.141 1 81.31 391 SER A N 1
ATOM 3209 C CA . SER A 1 391 ? 2.967 -8.336 -21.281 1 81.31 391 SER A CA 1
ATOM 3210 C C . SER A 1 391 ? 2.291 -9.703 -21.422 1 81.31 391 SER A C 1
ATOM 3212 O O . SER A 1 391 ? 2.969 -10.727 -21.5 1 81.31 391 SER A O 1
ATOM 3214 N N . LEU A 1 392 ? 0.99 -9.688 -21.438 1 76 392 LEU A N 1
ATOM 3215 C CA . LEU A 1 392 ? 0.234 -10.93 -21.562 1 76 392 LEU A CA 1
ATOM 3216 C C . LEU A 1 392 ? 0.45 -11.57 -22.922 1 76 392 LEU A C 1
ATOM 3218 O O . LEU A 1 392 ? 0.624 -12.789 -23.031 1 76 392 LEU A O 1
ATOM 3222 N N . ASN A 1 393 ? 0.458 -10.711 -23.938 1 81 393 ASN A N 1
ATOM 3223 C CA . ASN A 1 393 ? 0.71 -11.211 -25.281 1 81 393 ASN A CA 1
ATOM 3224 C C . ASN A 1 393 ? 2.096 -11.836 -25.391 1 81 393 ASN A C 1
ATOM 3226 O O . ASN A 1 393 ? 2.25 -12.906 -25.984 1 81 393 ASN A O 1
ATOM 3230 N N . LEU A 1 394 ? 3.031 -11.203 -24.828 1 84.31 394 LEU A N 1
ATOM 3231 C CA . LEU A 1 394 ? 4.387 -11.742 -24.844 1 84.31 394 LEU A CA 1
ATOM 3232 C C . LEU A 1 394 ? 4.453 -13.055 -24.062 1 84.31 394 LEU A C 1
ATOM 3234 O O . LEU A 1 394 ? 5.074 -14.016 -24.516 1 84.31 394 LEU A O 1
ATOM 3238 N N . GLY A 1 395 ? 3.844 -13.094 -22.922 1 81 395 GLY A N 1
ATOM 3239 C CA . GLY A 1 395 ? 3.795 -14.312 -22.125 1 81 395 GLY A CA 1
ATOM 3240 C C . GLY A 1 395 ? 3.1 -15.461 -22.828 1 81 395 GLY A C 1
ATOM 3241 O O . GLY A 1 395 ? 3.535 -16.609 -22.719 1 81 395 GLY A O 1
ATOM 3242 N N . GLN A 1 396 ? 2.111 -15.117 -23.578 1 76.94 396 GLN A N 1
ATOM 3243 C CA . GLN A 1 396 ? 1.376 -16.125 -24.312 1 76.94 396 GLN A CA 1
ATOM 3244 C C . GLN A 1 396 ? 2.227 -16.719 -25.438 1 76.94 396 GLN A C 1
ATOM 3246 O O . GLN A 1 396 ? 2.266 -17.938 -25.625 1 76.94 396 GLN A O 1
ATOM 3251 N N . TRP A 1 397 ? 2.914 -15.883 -26.078 1 82.81 397 TRP A N 1
ATOM 3252 C CA . TRP A 1 397 ? 3.777 -16.359 -27.141 1 82.81 397 TRP A CA 1
ATOM 3253 C C . TRP A 1 397 ? 4.91 -17.219 -26.594 1 82.81 397 TRP A C 1
ATOM 3255 O O . TRP A 1 397 ? 5.285 -18.219 -27.203 1 82.81 397 TRP A O 1
ATOM 3265 N N . GLN A 1 398 ? 5.371 -16.766 -25.547 1 84.44 398 GLN A N 1
ATOM 3266 C CA . GLN A 1 398 ? 6.414 -17.547 -24.891 1 84.44 398 GLN A CA 1
ATOM 3267 C C . GLN A 1 398 ? 5.891 -18.922 -24.469 1 84.44 398 GLN A C 1
ATOM 3269 O O . GLN A 1 398 ? 6.547 -19.938 -24.688 1 84.44 398 GLN A O 1
ATOM 3274 N N . GLN A 1 399 ? 4.715 -18.969 -23.906 1 80.12 399 GLN A N 1
ATOM 3275 C CA . GLN A 1 399 ? 4.137 -20.219 -23.406 1 80.12 399 GLN A CA 1
ATOM 3276 C C . GLN A 1 399 ? 3.748 -21.141 -24.562 1 80.12 399 GLN A C 1
ATOM 3278 O O . GLN A 1 399 ? 4.008 -22.344 -24.516 1 80.12 399 GLN A O 1
ATOM 3283 N N . VAL A 1 400 ? 3.123 -20.531 -25.609 1 82.75 400 VAL A N 1
ATOM 3284 C CA . VAL A 1 400 ? 2.699 -21.328 -26.766 1 82.75 400 VAL A CA 1
ATOM 3285 C C . VAL A 1 400 ? 3.918 -21.938 -27.438 1 82.75 400 VAL A C 1
ATOM 3287 O O . VAL A 1 400 ? 3.91 -23.125 -27.781 1 82.75 400 VAL A O 1
ATOM 3290 N N . GLY A 1 401 ? 4.93 -21.125 -27.578 1 85.5 401 GLY A N 1
ATOM 3291 C CA . GLY A 1 401 ? 6.148 -21.656 -28.172 1 85.5 401 GLY A CA 1
ATOM 3292 C C . GLY A 1 401 ? 6.781 -22.75 -27.328 1 85.5 401 GLY A C 1
ATOM 3293 O O . GLY A 1 401 ? 7.25 -23.766 -27.859 1 85.5 401 GLY A O 1
ATOM 3294 N N . ALA A 1 402 ? 6.781 -22.578 -26.047 1 85 402 ALA A N 1
ATOM 3295 C CA . ALA A 1 402 ? 7.359 -23.562 -25.141 1 85 402 ALA A CA 1
ATOM 3296 C C . ALA A 1 402 ? 6.566 -24.859 -25.156 1 85 402 ALA A C 1
ATOM 3298 O O . ALA A 1 402 ? 7.148 -25.953 -25.188 1 85 402 ALA A O 1
ATOM 3299 N N . VAL A 1 403 ? 5.25 -24.781 -25.203 1 80.38 403 VAL A N 1
ATOM 3300 C CA . VAL A 1 403 ? 4.383 -25.953 -25.219 1 80.38 403 VAL A CA 1
ATOM 3301 C C . VAL A 1 403 ? 4.559 -26.719 -26.547 1 80.38 403 VAL A C 1
ATOM 3303 O O . VAL A 1 403 ? 4.582 -27.938 -26.562 1 80.38 403 VAL A O 1
ATOM 3306 N N . LEU A 1 404 ? 4.691 -25.938 -27.578 1 86.44 404 LEU A N 1
ATOM 3307 C CA . LEU A 1 404 ? 4.895 -26.562 -28.891 1 86.44 404 LEU A CA 1
ATOM 3308 C C . LEU A 1 404 ? 6.191 -27.359 -28.922 1 86.44 404 LEU A C 1
ATOM 3310 O O . LEU A 1 404 ? 6.211 -28.5 -29.391 1 86.44 404 LEU A O 1
ATOM 3314 N N . ILE A 1 405 ? 7.234 -26.781 -28.406 1 90 405 ILE A N 1
ATOM 3315 C CA . ILE A 1 405 ? 8.531 -27.469 -28.391 1 90 405 ILE A CA 1
ATOM 3316 C C . ILE A 1 405 ? 8.438 -28.734 -27.547 1 90 405 ILE A C 1
ATOM 3318 O O . ILE A 1 405 ? 8.938 -29.781 -27.938 1 90 405 ILE A O 1
ATOM 3322 N N . ASN A 1 406 ? 7.746 -28.656 -26.453 1 85.88 406 ASN A N 1
ATOM 3323 C CA . ASN A 1 406 ? 7.605 -29.797 -25.562 1 85.88 406 ASN A CA 1
ATOM 3324 C C . ASN A 1 406 ? 6.758 -30.906 -26.188 1 85.88 406 ASN A C 1
ATOM 3326 O O . ASN A 1 406 ? 7.055 -32.094 -26.031 1 85.88 406 ASN A O 1
ATOM 3330 N N . GLU A 1 407 ? 5.707 -30.531 -26.812 1 84.12 407 GLU A N 1
ATOM 3331 C CA . GLU A 1 407 ? 4.832 -31.516 -27.438 1 84.12 407 GLU A CA 1
ATOM 3332 C C . GLU A 1 407 ? 5.535 -32.219 -28.609 1 84.12 407 GLU A C 1
ATOM 3334 O O . GLU A 1 407 ? 5.383 -33.406 -28.797 1 84.12 407 GLU A O 1
ATOM 3339 N N . VAL A 1 408 ? 6.23 -31.422 -29.391 1 88.75 408 VAL A N 1
ATOM 3340 C CA . VAL A 1 408 ? 6.992 -32 -30.5 1 88.75 408 VAL A CA 1
ATOM 3341 C C . VAL A 1 408 ? 8.031 -32.969 -29.953 1 88.75 408 VAL A C 1
ATOM 3343 O O . VAL A 1 408 ? 8.227 -34.062 -30.5 1 88.75 408 VAL A O 1
ATOM 3346 N N . LYS A 1 409 ? 8.672 -32.562 -28.891 1 89.88 409 LYS A N 1
ATOM 3347 C CA . LYS A 1 409 ? 9.641 -33.438 -28.219 1 89.88 409 LYS A CA 1
ATOM 3348 C C . LYS A 1 409 ? 8.992 -34.75 -27.797 1 89.88 409 LYS A C 1
ATOM 3350 O O . LYS A 1 409 ? 9.547 -35.812 -28.031 1 89.88 409 LYS A O 1
ATOM 3355 N N . ASN A 1 410 ? 7.789 -34.719 -27.188 1 85.38 410 ASN A N 1
ATOM 3356 C CA . ASN A 1 410 ? 7.094 -35.906 -26.703 1 85.38 410 ASN A CA 1
ATOM 3357 C C . ASN A 1 410 ? 6.68 -36.844 -27.844 1 85.38 410 ASN A C 1
ATOM 3359 O O . ASN A 1 410 ? 6.832 -38.062 -27.734 1 85.38 410 ASN A O 1
ATOM 3363 N N . VAL A 1 411 ? 6.172 -36.219 -28.922 1 85.81 411 VAL A N 1
ATOM 3364 C CA . VAL A 1 411 ? 5.727 -37 -30.062 1 85.81 411 VAL A CA 1
ATOM 3365 C C . VAL A 1 411 ? 6.922 -37.688 -30.719 1 85.81 411 VAL A C 1
ATOM 3367 O O . VAL A 1 411 ? 6.852 -38.875 -31.062 1 85.81 411 VAL A O 1
ATOM 3370 N N . LEU A 1 412 ? 7.996 -36.969 -30.875 1 89.62 412 LEU A N 1
ATOM 3371 C CA . LEU A 1 412 ? 9.188 -37.531 -31.516 1 89.62 412 LEU A CA 1
ATOM 3372 C C . LEU A 1 412 ? 9.766 -38.656 -30.688 1 89.62 412 LEU A C 1
ATOM 3374 O O . LEU A 1 412 ? 10.156 -39.688 -31.234 1 89.62 412 LEU A O 1
ATOM 3378 N N . ILE A 1 413 ? 9.789 -38.5 -29.422 1 89.75 413 ILE A N 1
ATOM 3379 C CA . ILE A 1 413 ? 10.344 -39.531 -28.547 1 89.75 413 ILE A CA 1
ATOM 3380 C C . ILE A 1 413 ? 9.445 -40.75 -28.562 1 89.75 413 ILE A C 1
ATOM 3382 O O . ILE A 1 413 ? 9.938 -41.875 -28.578 1 89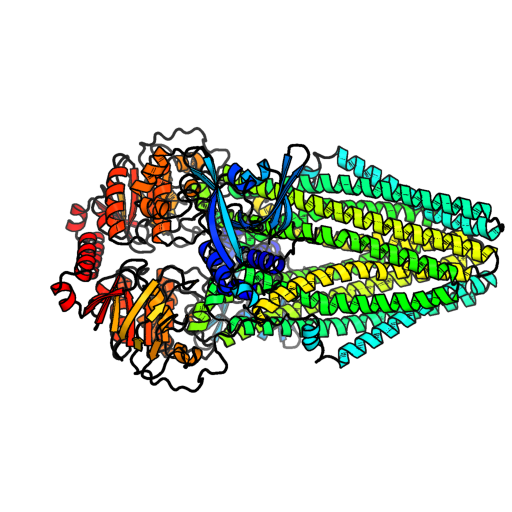.75 413 ILE A O 1
ATOM 3386 N N . THR A 1 414 ? 8.164 -40.531 -28.578 1 84.69 414 THR A N 1
ATOM 3387 C CA . THR A 1 414 ? 7.223 -41.656 -28.609 1 84.69 414 THR A CA 1
ATOM 3388 C C . THR A 1 414 ? 7.383 -42.469 -29.891 1 84.69 414 THR A C 1
ATOM 3390 O O . THR A 1 414 ? 7.426 -43.688 -29.859 1 84.69 414 THR A O 1
ATOM 3393 N N . VAL A 1 415 ? 7.504 -41.812 -31.016 1 85 415 VAL A N 1
ATOM 3394 C CA . VAL A 1 415 ? 7.625 -42.5 -32.312 1 85 415 VAL A CA 1
ATOM 3395 C C . VAL A 1 415 ? 8.984 -43.188 -32.406 1 85 415 VAL A C 1
ATOM 3397 O O . VAL A 1 415 ? 9.078 -44.281 -32.906 1 85 415 VAL A O 1
ATOM 3400 N N . LEU A 1 416 ? 9.953 -42.531 -31.891 1 88.25 416 LEU A N 1
ATOM 3401 C CA . LEU A 1 416 ? 11.273 -43.156 -31.906 1 88.25 416 LEU A CA 1
ATOM 3402 C C . LEU A 1 416 ? 11.32 -44.375 -31 1 88.25 416 LEU A C 1
ATOM 3404 O O . LEU A 1 416 ? 12 -45.375 -31.312 1 88.25 416 LEU A O 1
ATOM 3408 N N . SER A 1 417 ? 10.656 -44.281 -29.875 1 88.88 417 SER A N 1
ATOM 3409 C CA . SER A 1 417 ? 10.594 -45.438 -28.984 1 88.88 417 SER A CA 1
ATOM 3410 C C . SER A 1 417 ? 9.82 -46.594 -29.625 1 88.88 417 SER A C 1
ATOM 3412 O O . SER A 1 417 ? 10.211 -47.75 -29.484 1 88.88 417 SER A O 1
ATOM 3414 N N . ALA A 1 418 ? 8.766 -46.25 -30.328 1 86 418 ALA A N 1
ATOM 3415 C CA . ALA A 1 418 ? 7.98 -47.281 -31.016 1 86 418 ALA A CA 1
ATOM 3416 C C . ALA A 1 418 ? 8.797 -47.938 -32.125 1 86 418 ALA A C 1
ATOM 3418 O O . ALA A 1 418 ? 8.711 -49.156 -32.312 1 86 418 ALA A O 1
ATOM 3419 N N . THR A 1 419 ? 9.531 -47.125 -32.875 1 86.81 419 THR A N 1
ATOM 3420 C CA . THR A 1 419 ? 10.383 -47.688 -33.938 1 86.81 419 THR A CA 1
ATOM 3421 C C . THR A 1 419 ? 11.477 -48.562 -33.344 1 86.81 419 THR A C 1
ATOM 3423 O O . THR A 1 419 ? 11.859 -49.562 -33.938 1 86.81 419 THR A O 1
ATOM 3426 N N . ALA A 1 420 ? 11.938 -48.219 -32.188 1 89.12 420 ALA A N 1
ATOM 3427 C CA . ALA A 1 420 ? 12.969 -49 -31.516 1 89.12 420 ALA A CA 1
ATOM 3428 C C . ALA A 1 420 ? 12.414 -50.344 -31.047 1 89.12 420 ALA A C 1
ATOM 3430 O O . ALA A 1 420 ? 13.141 -51.344 -31.016 1 89.12 420 ALA A O 1
ATOM 3431 N N . VAL A 1 421 ? 11.211 -50.375 -30.656 1 86.44 421 VAL A N 1
ATOM 3432 C CA . VAL A 1 421 ? 10.562 -51.625 -30.266 1 86.44 421 VAL A CA 1
ATOM 3433 C C . VAL A 1 421 ? 10.414 -52.531 -31.484 1 86.44 421 VAL A C 1
ATOM 3435 O O . VAL A 1 421 ? 10.641 -53.75 -31.391 1 86.44 421 VAL A O 1
ATOM 3438 N N . LEU A 1 422 ? 10.047 -51.969 -32.656 1 85.06 422 LEU A N 1
ATOM 3439 C CA . LEU A 1 422 ? 9.852 -52.75 -33.906 1 85.06 422 LEU A CA 1
ATOM 3440 C C . LEU A 1 422 ? 11.164 -53.375 -34.344 1 85.06 422 LEU A C 1
ATOM 3442 O O . LEU A 1 422 ? 11.164 -54.5 -34.844 1 85.06 422 LEU A O 1
ATOM 3446 N N . HIS A 1 423 ? 12.172 -52.562 -34.219 1 86.25 423 HIS A N 1
ATOM 3447 C CA . HIS A 1 423 ? 13.469 -53.094 -34.625 1 86.25 423 HIS A CA 1
ATOM 3448 C C . HIS A 1 423 ? 14.055 -54.031 -33.562 1 86.25 423 HIS A C 1
ATOM 3450 O O . HIS A 1 423 ? 15.102 -54.656 -33.812 1 86.25 423 HIS A O 1
ATOM 3456 N N . GLY A 1 424 ? 13.43 -54.219 -32.375 1 84.38 424 GLY A N 1
ATOM 3457 C CA . GLY A 1 424 ? 13.82 -55.156 -31.359 1 84.38 424 GLY A CA 1
ATOM 3458 C C . GLY A 1 424 ? 14.906 -54.625 -30.438 1 84.38 424 GLY A C 1
ATOM 3459 O O . GLY A 1 424 ? 15.492 -55.375 -29.656 1 84.38 424 GLY A O 1
ATOM 3460 N N . SER A 1 425 ? 15.164 -53.406 -30.531 1 87.19 425 SER A N 1
ATOM 3461 C CA . SER A 1 425 ? 16.219 -52.812 -29.719 1 87.19 425 SER A CA 1
ATOM 3462 C C . SER A 1 425 ? 15.742 -52.594 -28.281 1 87.19 425 SER A C 1
ATOM 3464 O O . SER A 1 425 ? 16.547 -52.594 -27.344 1 87.19 425 SER A O 1
ATOM 3466 N N . ILE A 1 426 ? 14.5 -52.281 -28.094 1 88.44 426 ILE A N 1
ATOM 3467 C CA . ILE A 1 426 ? 13.922 -52.094 -26.766 1 88.44 426 ILE A CA 1
ATOM 3468 C C . ILE A 1 426 ? 12.609 -52.875 -26.672 1 88.44 426 ILE A C 1
ATOM 3470 O O . ILE A 1 426 ? 12.047 -53.281 -27.688 1 88.44 426 ILE A O 1
ATOM 3474 N N . THR A 1 427 ? 12.281 -53.188 -25.453 1 85.88 427 THR A N 1
ATOM 3475 C CA . THR A 1 427 ? 11.031 -53.906 -25.25 1 85.88 427 THR A CA 1
ATOM 3476 C C . THR A 1 427 ? 9.859 -52.938 -25.125 1 85.88 427 THR A C 1
ATOM 3478 O O . THR A 1 427 ? 10.047 -51.719 -25.016 1 85.88 427 THR A O 1
ATOM 3481 N N . LEU A 1 428 ? 8.672 -53.5 -25.266 1 82.56 428 LEU A N 1
ATOM 3482 C CA . LEU A 1 428 ? 7.469 -52.688 -25.094 1 82.56 428 LEU A CA 1
ATOM 3483 C C . LEU A 1 428 ? 7.395 -52.094 -23.703 1 82.56 428 LEU A C 1
ATOM 3485 O O . LEU A 1 428 ? 6.91 -50.969 -23.516 1 82.56 428 LEU A O 1
ATOM 3489 N N . GLY A 1 429 ? 7.848 -52.781 -22.75 1 81 429 GLY A N 1
ATOM 3490 C CA . GLY A 1 429 ? 7.91 -52.281 -21.391 1 81 429 GLY A CA 1
ATOM 3491 C C . GLY A 1 429 ? 8.812 -51.062 -21.25 1 81 429 GLY A C 1
ATOM 3492 O O . GLY A 1 429 ? 8.484 -50.094 -20.531 1 81 429 GLY A O 1
ATOM 3493 N N . VAL A 1 430 ? 9.914 -51.156 -21.969 1 86.75 430 VAL A N 1
ATOM 3494 C CA . VAL A 1 430 ? 10.852 -50.031 -21.938 1 86.75 430 VAL A CA 1
ATOM 3495 C C . VAL A 1 430 ? 10.211 -48.812 -22.594 1 86.75 430 VAL A C 1
ATOM 3497 O O . VAL A 1 430 ? 10.438 -47.688 -22.141 1 86.75 430 VAL A O 1
ATOM 3500 N N . MET A 1 431 ? 9.438 -49 -23.578 1 85.19 431 MET A N 1
ATOM 3501 C CA . MET A 1 431 ? 8.742 -47.875 -24.203 1 85.19 431 MET A CA 1
ATOM 3502 C C . MET A 1 431 ? 7.793 -47.219 -23.234 1 85.19 431 MET A C 1
ATOM 3504 O O . MET A 1 431 ? 7.727 -45.969 -23.172 1 85.19 431 MET A O 1
ATOM 3508 N N . LEU A 1 432 ? 7.09 -47.938 -22.438 1 80.44 432 LEU A N 1
ATOM 3509 C CA . LEU A 1 432 ? 6.188 -47.375 -21.438 1 80.44 432 LEU A CA 1
ATOM 3510 C C . LEU A 1 432 ? 6.965 -46.625 -20.359 1 80.44 432 LEU A C 1
ATOM 3512 O O . LEU A 1 432 ? 6.512 -45.594 -19.859 1 80.44 432 LEU A O 1
ATOM 3516 N N . SER A 1 433 ? 8.062 -47.219 -20.047 1 83 433 SER A N 1
ATOM 3517 C CA . SER A 1 433 ? 8.93 -46.562 -19.078 1 83 433 SER A CA 1
ATOM 3518 C C . SER A 1 433 ? 9.422 -45.219 -19.594 1 83 433 SER A C 1
ATOM 3520 O O . SER A 1 433 ? 9.492 -44.25 -18.844 1 83 433 SER A O 1
ATOM 3522 N N . ILE A 1 434 ? 9.789 -45.156 -20.844 1 86.31 434 ILE A N 1
ATOM 3523 C CA . ILE A 1 434 ? 10.258 -43.906 -21.453 1 86.31 434 ILE A CA 1
ATOM 3524 C C . ILE A 1 434 ? 9.133 -42.875 -21.438 1 86.31 434 ILE A C 1
ATOM 3526 O O . ILE A 1 434 ? 9.367 -41.719 -21.156 1 86.31 434 ILE A O 1
ATOM 3530 N N . GLN A 1 435 ? 7.938 -43.312 -21.703 1 79.75 435 GLN A N 1
ATOM 3531 C CA . GLN A 1 435 ? 6.793 -42.406 -21.672 1 79.75 435 GLN A CA 1
ATOM 3532 C C . GLN A 1 435 ? 6.562 -41.844 -20.266 1 79.75 435 GLN A C 1
ATOM 3534 O O . GLN A 1 435 ? 6.234 -40.656 -20.109 1 79.75 435 GLN A O 1
ATOM 3539 N N . TYR A 1 436 ? 6.672 -42.656 -19.312 1 76.94 436 TYR A N 1
ATOM 3540 C CA . TYR A 1 436 ? 6.539 -42.219 -17.922 1 76.94 436 TYR A CA 1
ATOM 3541 C C . TYR A 1 436 ? 7.602 -41.188 -17.562 1 76.94 436 TYR A C 1
ATOM 3543 O O . TYR A 1 436 ? 7.297 -40.188 -16.938 1 76.94 436 TYR A O 1
ATOM 3551 N N . ILE A 1 437 ? 8.82 -41.438 -17.969 1 84.31 437 ILE A N 1
ATOM 3552 C CA . ILE A 1 437 ? 9.945 -40.562 -17.656 1 84.31 437 ILE A CA 1
ATOM 3553 C C . ILE A 1 437 ? 9.727 -39.188 -18.297 1 84.31 437 ILE A C 1
ATOM 3555 O O . ILE A 1 437 ? 9.93 -38.156 -17.656 1 84.31 437 ILE A O 1
ATOM 3559 N N . ILE A 1 438 ? 9.281 -39.156 -19.484 1 82 438 ILE A N 1
ATOM 3560 C CA . ILE A 1 438 ? 9.062 -37.906 -20.188 1 82 438 ILE A CA 1
ATOM 3561 C C . ILE A 1 438 ? 7.953 -37.094 -19.5 1 82 438 ILE A C 1
ATOM 3563 O O . ILE A 1 438 ? 8.039 -35.875 -19.375 1 82 438 ILE A O 1
ATOM 3567 N N . GLY A 1 439 ? 6.922 -37.812 -19.078 1 74.12 439 GLY A N 1
ATOM 3568 C CA . GLY A 1 439 ? 5.844 -37.156 -18.344 1 74.12 439 GLY A CA 1
ATOM 3569 C C . GLY A 1 439 ? 6.297 -36.562 -17.031 1 74.12 439 GLY A C 1
ATOM 3570 O O . GLY A 1 439 ? 5.875 -35.469 -16.672 1 74.12 439 GLY A O 1
ATOM 3571 N N . GLN A 1 440 ? 7.203 -37.188 -16.375 1 76.5 440 GLN A N 1
ATOM 3572 C CA . GLN A 1 440 ? 7.699 -36.719 -15.086 1 76.5 440 GLN A CA 1
ATOM 3573 C C . GLN A 1 440 ? 8.672 -35.562 -15.258 1 76.5 440 GLN A C 1
ATOM 3575 O O . GLN A 1 440 ? 8.828 -34.719 -14.352 1 76.5 440 GLN A O 1
ATOM 3580 N N . MET A 1 441 ? 9.312 -35.469 -16.375 1 81.88 441 MET A N 1
ATOM 3581 C CA . MET A 1 441 ? 10.352 -34.438 -16.594 1 81.88 441 MET A CA 1
ATOM 3582 C C . MET A 1 441 ? 9.742 -33.125 -17.016 1 81.88 441 MET A C 1
ATOM 3584 O O . MET A 1 441 ? 10.43 -32.094 -17.047 1 81.88 441 MET A O 1
ATOM 3588 N N . GLN A 1 442 ? 8.469 -33.156 -17.312 1 76.38 442 GLN A N 1
ATOM 3589 C CA . GLN A 1 442 ? 7.816 -31.906 -17.719 1 76.38 442 GLN A CA 1
ATOM 3590 C C . GLN A 1 442 ? 7.82 -30.891 -16.594 1 76.38 442 GLN A C 1
ATOM 3592 O O . GLN A 1 442 ? 8.078 -29.703 -16.828 1 76.38 442 GLN A O 1
ATOM 3597 N N . GLY A 1 443 ? 7.527 -31.297 -15.391 1 78.31 443 GLY A N 1
ATOM 3598 C CA . GLY A 1 443 ? 7.5 -30.422 -14.227 1 78.31 443 GLY A CA 1
ATOM 3599 C C . GLY A 1 443 ? 8.828 -29.734 -13.961 1 78.31 443 GLY A C 1
ATOM 3600 O O . GLY A 1 443 ? 8.922 -28.516 -14 1 78.31 443 GLY A O 1
ATOM 3601 N N . PRO A 1 444 ? 9.859 -30.531 -13.836 1 81.12 444 PRO A N 1
ATOM 3602 C CA . PRO A 1 444 ? 11.195 -29.984 -13.57 1 81.12 444 PRO A CA 1
ATOM 3603 C C . PRO A 1 444 ? 11.648 -28.984 -14.641 1 81.12 444 PRO A C 1
ATOM 3605 O O . PRO A 1 444 ? 12.289 -27.984 -14.32 1 81.12 444 PRO A O 1
ATOM 3608 N N . ILE A 1 445 ? 11.32 -29.25 -15.867 1 79.69 445 ILE A N 1
ATOM 3609 C CA . ILE A 1 445 ? 11.734 -28.359 -16.938 1 79.69 445 ILE A CA 1
ATOM 3610 C C . ILE A 1 445 ? 11.008 -27.016 -16.812 1 79.69 445 ILE A C 1
ATOM 3612 O O . ILE A 1 445 ? 11.617 -25.953 -17 1 79.69 445 ILE A O 1
ATOM 3616 N N . SER A 1 446 ? 9.75 -27.094 -16.484 1 80.12 446 SER A N 1
ATOM 3617 C CA . SER A 1 446 ? 8.984 -25.859 -16.281 1 80.12 446 SER A CA 1
ATOM 3618 C C . SER A 1 446 ? 9.477 -25.094 -15.062 1 80.12 446 SER A C 1
ATOM 3620 O O . SER A 1 446 ? 9.375 -23.859 -15.023 1 80.12 446 SER A O 1
ATOM 3622 N N . GLN A 1 447 ? 9.93 -25.797 -14.086 1 84.19 447 GLN A N 1
ATOM 3623 C CA . GLN A 1 447 ? 10.453 -25.172 -12.875 1 84.19 447 GLN A CA 1
ATOM 3624 C C . GLN A 1 447 ? 11.711 -24.359 -13.18 1 84.19 447 GLN A C 1
ATOM 3626 O O . GLN A 1 447 ? 12 -23.359 -12.508 1 84.19 447 GLN A O 1
ATOM 3631 N N . PHE A 1 448 ? 12.445 -24.781 -14.188 1 82.25 448 PHE A N 1
ATOM 3632 C CA . PHE A 1 448 ? 13.633 -24.031 -14.578 1 82.25 448 PHE A CA 1
ATOM 3633 C C . PHE A 1 448 ? 13.266 -22.641 -15.086 1 82.25 448 PHE A C 1
ATOM 3635 O O . PHE A 1 448 ? 13.977 -21.672 -14.812 1 82.25 448 PHE A O 1
ATOM 3642 N N . VAL A 1 449 ? 12.258 -22.625 -15.781 1 76.12 449 VAL A N 1
ATOM 3643 C CA . VAL A 1 449 ? 11.797 -21.344 -16.297 1 76.12 449 VAL A CA 1
ATOM 3644 C C . VAL A 1 449 ? 11.391 -20.438 -15.133 1 76.12 449 VAL A C 1
ATOM 3646 O O . VAL A 1 449 ? 11.773 -19.266 -15.094 1 76.12 449 VAL A O 1
ATOM 3649 N N . SER A 1 450 ? 10.57 -20.969 -14.203 1 79.94 450 SER A N 1
ATOM 3650 C CA . SER A 1 450 ? 10.133 -20.203 -13.039 1 79.94 450 SER A CA 1
ATOM 3651 C C . SER A 1 450 ? 11.328 -19.734 -12.211 1 79.94 450 SER A C 1
ATOM 3653 O O . SER A 1 450 ? 11.328 -18.609 -11.68 1 79.94 450 SER A O 1
ATOM 3655 N N . PHE A 1 451 ? 12.32 -20.594 -12.094 1 84.81 451 PHE A N 1
ATOM 3656 C CA . PHE A 1 451 ? 13.531 -20.266 -11.336 1 84.81 451 PHE A CA 1
ATOM 3657 C C . PHE A 1 451 ? 14.258 -19.094 -11.969 1 84.81 451 PHE A C 1
ATOM 3659 O O . PHE A 1 451 ? 14.758 -18.219 -11.258 1 84.81 451 PHE A O 1
ATOM 3666 N N . MET A 1 452 ? 14.305 -19.141 -13.242 1 79.75 452 MET A N 1
ATOM 3667 C CA . MET A 1 452 ? 14.984 -18.047 -13.945 1 79.75 452 MET A CA 1
ATOM 3668 C C . MET A 1 452 ? 14.281 -16.719 -13.703 1 79.75 452 MET A C 1
ATOM 3670 O O . MET A 1 452 ? 14.93 -15.695 -13.5 1 79.75 452 MET A O 1
ATOM 3674 N N . GLN A 1 453 ? 13.062 -16.781 -13.711 1 75.56 453 GLN A N 1
ATOM 3675 C CA . GLN A 1 453 ? 12.297 -15.578 -13.453 1 75.56 453 GLN A CA 1
ATOM 3676 C C . GLN A 1 453 ? 12.469 -15.109 -12.008 1 75.56 453 GLN A C 1
ATOM 3678 O O . GLN A 1 453 ? 12.688 -13.922 -11.75 1 75.56 453 GLN A O 1
ATOM 3683 N N . ASP A 1 454 ? 12.367 -16 -11.07 1 83.44 454 ASP A N 1
ATOM 3684 C CA . ASP A 1 454 ? 12.508 -15.695 -9.648 1 83.44 454 ASP A CA 1
ATOM 3685 C C . ASP A 1 454 ? 13.898 -15.133 -9.336 1 83.44 454 ASP A C 1
ATOM 3687 O O . ASP A 1 454 ? 14.047 -14.266 -8.484 1 83.44 454 ASP A O 1
ATOM 3691 N N . THR A 1 455 ? 14.875 -15.703 -10.07 1 81.06 455 THR A N 1
ATOM 3692 C CA . THR A 1 455 ? 16.25 -15.258 -9.859 1 81.06 455 THR A CA 1
ATOM 3693 C C . THR A 1 455 ? 16.406 -13.797 -10.281 1 81.06 455 THR A C 1
ATOM 3695 O O . THR A 1 455 ? 17.078 -13.016 -9.602 1 81.06 455 THR A O 1
ATOM 3698 N N . GLN A 1 456 ? 15.852 -13.516 -11.344 1 74.62 456 GLN A N 1
ATOM 3699 C CA . GLN A 1 456 ? 15.93 -12.133 -11.82 1 74.62 456 GLN A CA 1
ATOM 3700 C C . GLN A 1 456 ? 15.227 -11.18 -10.859 1 74.62 456 GLN A C 1
ATOM 3702 O O . GLN A 1 456 ? 15.75 -10.109 -10.547 1 74.62 456 GLN A O 1
ATOM 3707 N N . ASP A 1 457 ? 14.078 -11.609 -10.375 1 74 457 ASP A N 1
ATOM 3708 C CA . ASP A 1 457 ? 13.328 -10.781 -9.438 1 74 457 ASP A CA 1
ATOM 3709 C C . ASP A 1 457 ? 14.086 -10.625 -8.117 1 74 457 ASP A C 1
ATOM 3711 O O . ASP A 1 457 ? 14.102 -9.539 -7.531 1 74 457 ASP A O 1
ATOM 3715 N N . ALA A 1 458 ? 14.656 -11.703 -7.676 1 78.56 458 ALA A N 1
ATOM 3716 C CA . ALA A 1 458 ? 15.422 -11.688 -6.426 1 78.56 458 ALA A CA 1
ATOM 3717 C C . ALA A 1 458 ? 16.656 -10.805 -6.551 1 78.56 458 ALA A C 1
ATOM 3719 O O . ALA A 1 458 ? 17.047 -10.125 -5.594 1 78.56 458 ALA A O 1
ATOM 3720 N N . GLN A 1 459 ? 17.25 -10.867 -7.723 1 76.44 459 GLN A N 1
ATOM 3721 C CA . GLN A 1 459 ? 18.438 -10.055 -7.945 1 76.44 459 GLN A CA 1
ATOM 3722 C C . GLN A 1 459 ? 18.094 -8.562 -7.891 1 76.44 459 GLN A C 1
ATOM 3724 O O . GLN A 1 459 ? 18.844 -7.773 -7.316 1 76.44 459 GLN A O 1
ATOM 3729 N N . LEU A 1 460 ? 17.078 -8.203 -8.453 1 69.5 460 LEU A N 1
ATOM 3730 C CA . LEU A 1 460 ? 16.625 -6.816 -8.414 1 69.5 460 LEU A CA 1
ATOM 3731 C C . LEU A 1 460 ? 16.328 -6.383 -6.984 1 69.5 460 LEU A C 1
ATOM 3733 O O . LEU A 1 460 ? 16.703 -5.277 -6.57 1 69.5 460 LEU A O 1
ATOM 3737 N N . SER A 1 461 ? 15.617 -7.27 -6.273 1 74.88 461 SER A N 1
ATOM 3738 C CA . SER A 1 461 ? 15.281 -6.98 -4.883 1 74.88 461 SER A CA 1
ATOM 3739 C C . SER A 1 461 ? 16.531 -6.859 -4.023 1 74.88 461 SER A C 1
ATOM 3741 O O . SER A 1 461 ? 16.609 -6.02 -3.123 1 74.88 461 SER A O 1
ATOM 3743 N N . LEU A 1 462 ? 17.516 -7.656 -4.305 1 75.81 462 LEU A N 1
ATOM 3744 C CA . LEU A 1 462 ? 18.766 -7.641 -3.553 1 75.81 462 LEU A CA 1
ATOM 3745 C C . LEU A 1 462 ? 19.531 -6.352 -3.811 1 75.81 462 LEU A C 1
ATOM 3747 O O . LEU A 1 462 ? 20.188 -5.816 -2.906 1 75.81 462 LEU A O 1
ATOM 3751 N N . GLU A 1 463 ? 19.516 -5.992 -4.945 1 70.62 463 GLU A N 1
ATOM 3752 C CA . GLU A 1 463 ? 20.172 -4.734 -5.285 1 70.62 463 GLU A CA 1
ATOM 3753 C C . GLU A 1 463 ? 19.562 -3.568 -4.508 1 70.62 463 GLU A C 1
ATOM 3755 O O . GLU A 1 463 ? 20.297 -2.699 -4.02 1 70.62 463 GLU A O 1
ATOM 3760 N N . ARG A 1 464 ? 18.312 -3.578 -4.402 1 69.94 464 ARG A N 1
ATOM 3761 C CA . ARG A 1 464 ? 17.625 -2.525 -3.666 1 69.94 464 ARG A CA 1
ATOM 3762 C C . ARG A 1 464 ? 17.938 -2.607 -2.176 1 69.94 464 ARG A C 1
ATOM 3764 O O . ARG A 1 464 ? 18.141 -1.582 -1.521 1 69.94 464 ARG A O 1
ATOM 3771 N N . LEU A 1 465 ? 18 -3.764 -1.698 1 74.5 465 LEU A N 1
ATOM 3772 C CA . LEU A 1 465 ? 18.312 -3.959 -0.289 1 74.5 465 LEU A CA 1
ATOM 3773 C C . LEU A 1 465 ? 19.766 -3.59 -0.008 1 74.5 465 LEU A C 1
ATOM 3775 O O . LEU A 1 465 ? 20.094 -3.109 1.081 1 74.5 465 LEU A O 1
ATOM 3779 N N . GLY A 1 466 ? 20.578 -3.912 -0.938 1 72.5 466 GLY A N 1
ATOM 3780 C CA . GLY A 1 466 ? 21.984 -3.588 -0.801 1 72.5 466 GLY A CA 1
ATOM 3781 C C . GLY A 1 466 ? 22.25 -2.1 -0.683 1 72.5 466 GLY A C 1
ATOM 3782 O O . GLY A 1 466 ? 23.188 -1.68 0 1 72.5 466 GLY A O 1
ATOM 3783 N N . GLU A 1 467 ? 21.391 -1.327 -1.167 1 69.31 467 GLU A N 1
ATOM 3784 C CA . GLU A 1 467 ? 21.5 0.125 -1.072 1 69.31 467 GLU A CA 1
ATOM 3785 C C . GLU A 1 467 ? 21.312 0.602 0.365 1 69.31 467 GLU A C 1
ATOM 3787 O O . GLU A 1 467 ? 21.953 1.55 0.804 1 69.31 467 GLU A O 1
ATOM 3792 N N . ILE A 1 468 ? 20.484 -0.043 1.027 1 75.19 468 ILE A N 1
ATOM 3793 C CA . ILE A 1 468 ? 20.203 0.36 2.4 1 75.19 468 ILE A CA 1
ATOM 3794 C C . ILE A 1 468 ? 21.281 -0.187 3.334 1 75.19 468 ILE A C 1
ATOM 3796 O O . ILE A 1 468 ? 21.734 0.517 4.234 1 75.19 468 ILE A O 1
ATOM 3800 N N . HIS A 1 469 ? 21.672 -1.388 3.053 1 74.94 469 HIS A N 1
ATOM 3801 C CA . HIS A 1 469 ? 22.656 -2.033 3.916 1 74.94 469 HIS A CA 1
ATOM 3802 C C . HIS A 1 469 ? 24.031 -1.375 3.783 1 74.94 469 HIS A C 1
ATOM 3804 O O . HIS A 1 469 ? 24.812 -1.362 4.738 1 74.94 469 HIS A O 1
ATOM 3810 N N . GLY A 1 470 ? 24.234 -0.852 2.654 1 72.12 470 GLY A N 1
ATOM 3811 C CA . GLY A 1 470 ? 25.531 -0.256 2.404 1 72.12 470 GLY A CA 1
ATOM 3812 C C . GLY A 1 470 ? 25.641 1.172 2.906 1 72.12 470 GLY A C 1
ATOM 3813 O O . GLY A 1 470 ? 26.75 1.717 3.01 1 72.12 470 GLY A O 1
ATOM 3814 N N . LYS A 1 471 ? 24.578 1.753 3.389 1 76.25 471 LYS A N 1
ATOM 3815 C CA . LYS A 1 471 ? 24.609 3.127 3.883 1 76.25 471 LYS A CA 1
ATOM 3816 C C . LYS A 1 471 ? 25.188 3.188 5.293 1 76.25 471 LYS A C 1
ATOM 3818 O O . LYS A 1 471 ? 24.922 2.309 6.117 1 76.25 471 LYS A O 1
ATOM 3823 N N . PRO A 1 472 ? 25.969 4.148 5.512 1 79.19 472 PRO A N 1
ATOM 3824 C CA . PRO A 1 472 ? 26.531 4.27 6.855 1 79.19 472 PRO A CA 1
ATOM 3825 C C . PRO A 1 472 ? 25.484 4.617 7.91 1 79.19 472 PRO A C 1
ATOM 3827 O O . PRO A 1 472 ? 24.531 5.34 7.621 1 79.19 472 PRO A O 1
ATOM 3830 N N . ASP A 1 473 ? 25.719 4.117 9.062 1 84.88 473 ASP A N 1
ATOM 3831 C CA . ASP A 1 473 ? 24.844 4.398 10.195 1 84.88 473 ASP A CA 1
ATOM 3832 C C . ASP A 1 473 ? 24.984 5.844 10.656 1 84.88 473 ASP A C 1
ATOM 3834 O O . ASP A 1 473 ? 25.938 6.527 10.289 1 84.88 473 ASP A O 1
ATOM 3838 N N . GLU A 1 474 ? 23.969 6.277 11.344 1 85.56 474 GLU A N 1
ATOM 3839 C CA . GLU A 1 474 ? 24.031 7.625 11.898 1 85.56 474 GLU A CA 1
ATOM 3840 C C . GLU A 1 474 ? 25.219 7.793 12.836 1 85.56 474 GLU A C 1
ATOM 3842 O O . GLU A 1 474 ? 25.906 8.812 12.789 1 85.56 474 GLU A O 1
ATOM 3847 N N . GLU A 1 475 ? 25.391 6.766 13.656 1 82.56 475 GLU A N 1
ATOM 3848 C CA . GLU A 1 475 ? 26.516 6.805 14.586 1 82.56 475 GLU A CA 1
ATOM 3849 C C . GLU A 1 475 ? 27.719 6.047 14.023 1 82.56 475 GLU A C 1
ATOM 3851 O O . GLU A 1 475 ? 27.594 4.914 13.555 1 82.56 475 GLU A O 1
ATOM 3856 N N . THR A 1 476 ? 28.734 6.742 13.805 1 70.94 476 THR A N 1
ATOM 3857 C CA . THR A 1 476 ? 29.938 6.117 13.258 1 70.94 476 THR A CA 1
ATOM 3858 C C . THR A 1 476 ? 30.797 5.523 14.375 1 70.94 476 THR A C 1
ATOM 3860 O O . THR A 1 476 ? 30.656 5.91 15.539 1 70.94 476 THR A O 1
ATOM 3863 N N . GLU A 1 477 ? 31.531 4.43 14.18 1 63.47 477 GLU A N 1
ATOM 3864 C CA . GLU A 1 477 ? 32.344 3.672 15.117 1 63.47 477 GLU A CA 1
ATOM 3865 C C . GLU A 1 477 ? 33.25 4.594 15.922 1 63.47 477 GLU A C 1
ATOM 3867 O O . GLU A 1 477 ? 33.594 4.305 17.078 1 63.47 477 GLU A O 1
ATOM 3872 N N . GLY A 1 478 ? 33.312 5.895 15.719 1 62.03 478 GLY A N 1
ATOM 3873 C CA . GLY A 1 478 ? 34.188 6.801 16.406 1 62.03 478 GLY A CA 1
ATOM 3874 C C . GLY A 1 478 ? 33.5 7.727 17.375 1 62.03 478 GLY A C 1
ATOM 3875 O O . GLY A 1 478 ? 34.125 8.422 18.172 1 62.03 478 GLY A O 1
ATOM 3876 N N . MET A 1 479 ? 32.312 7.621 17.406 1 68.56 479 MET A N 1
ATOM 3877 C CA . MET A 1 479 ? 31.594 8.516 18.312 1 68.56 479 MET A CA 1
ATOM 3878 C C . MET A 1 479 ? 31.609 7.969 19.734 1 68.56 479 MET A C 1
ATOM 3880 O O . MET A 1 479 ? 31.547 6.758 19.938 1 68.56 479 MET A O 1
ATOM 3884 N N . ASP A 1 480 ? 32.094 8.812 20.672 1 63.28 480 ASP A N 1
ATOM 3885 C CA . ASP A 1 480 ? 32.219 8.445 22.078 1 63.28 480 ASP A CA 1
ATOM 3886 C C . ASP A 1 480 ? 30.859 8.211 22.719 1 63.28 480 ASP A C 1
ATOM 3888 O O . ASP A 1 480 ? 30.062 9.148 22.875 1 63.28 480 ASP A O 1
ATOM 3892 N N . GLN A 1 481 ? 30.516 7.004 22.891 1 64.38 481 GLN A N 1
ATOM 3893 C CA . GLN A 1 481 ? 29.25 6.641 23.531 1 64.38 481 GLN A CA 1
ATOM 3894 C C . GLN A 1 481 ? 29.266 6.941 25.016 1 64.38 481 GLN A C 1
ATOM 3896 O O . GLN A 1 481 ? 28.219 7.094 25.656 1 64.38 481 GLN A O 1
ATOM 3901 N N . ASP A 1 482 ? 30.484 7.156 25.516 1 60.53 482 ASP A N 1
ATOM 3902 C CA . ASP A 1 482 ? 30.625 7.254 26.969 1 60.53 482 ASP A CA 1
ATOM 3903 C C . ASP A 1 482 ? 30.828 8.703 27.406 1 60.53 482 ASP A C 1
ATOM 3905 O O . ASP A 1 482 ? 31.219 8.969 28.547 1 60.53 482 ASP A O 1
ATOM 3909 N N . THR A 1 483 ? 30.609 9.578 26.453 1 67.12 483 THR A N 1
ATOM 3910 C CA . THR A 1 483 ? 30.797 10.961 26.875 1 67.12 483 THR A CA 1
ATOM 3911 C C . THR A 1 483 ? 29.672 11.391 27.812 1 67.12 483 THR A C 1
ATOM 3913 O O . THR A 1 483 ? 28.5 11.172 27.531 1 67.12 483 THR A O 1
ATOM 3916 N N . GLN A 1 484 ? 30.062 11.734 28.984 1 73.19 484 GLN A N 1
ATOM 3917 C CA . GLN A 1 484 ? 29.125 12.195 30 1 73.19 484 GLN A CA 1
ATOM 3918 C C . GLN A 1 484 ? 28.703 13.641 29.734 1 73.19 484 GLN A C 1
ATOM 3920 O O . GLN A 1 484 ? 29.531 14.539 29.672 1 73.19 484 GLN A O 1
ATOM 3925 N N . ILE A 1 485 ? 27.531 13.844 29.359 1 82.25 485 ILE A N 1
ATOM 3926 C CA . ILE A 1 485 ? 26.938 15.164 29.219 1 82.25 485 ILE A CA 1
ATOM 3927 C C . ILE A 1 485 ? 26.453 15.664 30.578 1 82.25 485 ILE A C 1
ATOM 3929 O O . ILE A 1 485 ? 25.672 14.984 31.25 1 82.25 485 ILE A O 1
ATOM 3933 N N . SER A 1 486 ? 27.031 16.75 31.125 1 81.62 486 SER A N 1
ATOM 3934 C CA . SER A 1 486 ? 26.734 17.266 32.469 1 81.62 486 SER A CA 1
ATOM 3935 C C . SER A 1 486 ? 25.344 17.859 32.531 1 81.62 486 SER A C 1
ATOM 3937 O O . SER A 1 486 ? 24.734 17.938 33.594 1 81.62 486 SER A O 1
ATOM 3939 N N . GLY A 1 487 ? 24.781 18.203 31.516 1 84.69 487 GLY A N 1
ATOM 3940 C CA . GLY A 1 487 ? 23.469 18.812 31.516 1 84.69 487 GLY A CA 1
ATOM 3941 C C . GLY A 1 487 ? 23.516 20.312 31.781 1 84.69 487 GLY A C 1
ATOM 3942 O O . GLY A 1 487 ? 22.484 20.984 31.719 1 84.69 487 GLY A O 1
ATOM 3943 N N . LYS A 1 488 ? 24.688 20.891 32.062 1 89.44 488 LYS A N 1
ATOM 3944 C CA . LYS A 1 488 ? 24.844 22.312 32.375 1 89.44 488 LYS A CA 1
ATOM 3945 C C . LYS A 1 488 ? 25.781 22.984 31.391 1 89.44 488 LYS A C 1
ATOM 3947 O O . LYS A 1 488 ? 26.312 24.078 31.672 1 89.44 488 LYS A O 1
ATOM 3952 N N . ASP A 1 489 ? 25.906 22.391 30.344 1 92.44 489 ASP A N 1
ATOM 3953 C CA . ASP A 1 489 ? 26.812 22.938 29.344 1 92.44 489 ASP A CA 1
ATOM 3954 C C . ASP A 1 489 ? 26.062 23.875 28.375 1 92.44 489 ASP A C 1
ATOM 3956 O O . ASP A 1 489 ? 24.906 23.625 28.047 1 92.44 489 ASP A O 1
ATOM 3960 N N . PRO A 1 490 ? 26.734 24.922 28.047 1 95.06 490 PRO A N 1
ATOM 3961 C CA . PRO A 1 490 ? 26.141 25.797 27.031 1 95.06 490 PRO A CA 1
ATOM 3962 C C . PRO A 1 490 ? 26.219 25.188 25.625 1 95.06 490 PRO A C 1
ATOM 3964 O O . PRO A 1 490 ? 26.969 24.25 25.391 1 95.06 490 PRO A O 1
ATOM 3967 N N . ILE A 1 491 ? 25.375 25.656 24.781 1 96.38 491 ILE A N 1
ATOM 3968 C CA . ILE A 1 491 ? 25.406 25.266 23.375 1 96.38 491 ILE A CA 1
ATOM 3969 C C . ILE A 1 491 ? 25.984 26.406 22.531 1 96.38 491 ILE A C 1
ATOM 3971 O O . ILE A 1 491 ? 25.547 27.547 22.641 1 96.38 491 ILE A O 1
ATOM 3975 N N . GLN A 1 492 ? 26.984 26.078 21.781 1 96.69 492 GLN A N 1
ATOM 3976 C CA . GLN A 1 492 ? 27.625 27.109 20.953 1 96.69 492 GLN A CA 1
ATOM 3977 C C . GLN A 1 492 ? 27.641 26.703 19.484 1 96.69 492 GLN A C 1
ATOM 3979 O O . GLN A 1 492 ? 28.109 25.609 19.141 1 96.69 492 GLN A O 1
ATOM 3984 N N . LEU A 1 493 ? 27.047 27.531 18.703 1 96.75 493 LEU A N 1
ATOM 3985 C CA . LEU A 1 493 ? 27.172 27.406 17.25 1 96.75 493 LEU A CA 1
ATOM 3986 C C . LEU A 1 493 ? 28.312 28.281 16.719 1 96.75 493 LEU A C 1
ATOM 3988 O O . LEU A 1 493 ? 28.281 29.5 16.891 1 96.75 493 LEU A O 1
ATOM 3992 N N . GLN A 1 494 ? 29.297 27.641 16.125 1 96.38 494 GLN A N 1
ATOM 3993 C CA . GLN A 1 494 ? 30.469 28.359 15.633 1 96.38 494 GLN A CA 1
ATOM 3994 C C . GLN A 1 494 ? 30.484 28.391 14.109 1 96.38 494 GLN A C 1
ATOM 3996 O O . GLN A 1 494 ? 30.859 27.391 13.469 1 96.38 494 GLN A O 1
ATOM 4001 N N . ASN A 1 495 ? 30.156 29.516 13.539 1 95.56 495 ASN A N 1
ATOM 4002 C CA . ASN A 1 495 ? 30.188 29.75 12.094 1 95.56 495 ASN A CA 1
ATOM 4003 C C . ASN A 1 495 ? 29.531 28.609 11.328 1 95.56 495 ASN A C 1
ATOM 4005 O O . ASN A 1 495 ? 30.141 28.031 10.422 1 95.56 495 ASN A O 1
ATOM 4009 N N . VAL A 1 496 ? 28.391 28.344 11.781 1 95.38 496 VAL A N 1
ATOM 4010 C CA . VAL A 1 496 ? 27.688 27.172 11.242 1 95.38 496 VAL A CA 1
ATOM 4011 C C . VAL A 1 496 ? 27.094 27.516 9.875 1 95.38 496 VAL A C 1
ATOM 4013 O O . VAL A 1 496 ? 26.469 28.562 9.695 1 95.38 496 VAL A O 1
ATOM 4016 N N . VAL A 1 497 ? 27.359 26.703 8.883 1 93.94 497 VAL A N 1
ATOM 4017 C CA . VAL A 1 497 ? 26.812 26.797 7.531 1 93.94 497 VAL A CA 1
ATOM 4018 C C . VAL A 1 497 ? 26.062 25.5 7.195 1 93.94 497 VAL A C 1
ATOM 4020 O O . VAL A 1 497 ? 26.547 24.406 7.5 1 93.94 497 VAL A O 1
ATOM 4023 N N . PHE A 1 498 ? 24.828 25.656 6.723 1 91.56 498 PHE A N 1
ATOM 4024 C CA . PHE A 1 498 ? 24.047 24.453 6.438 1 91.56 498 PHE A CA 1
ATOM 4025 C C . PHE A 1 498 ? 23.172 24.656 5.215 1 91.56 498 PHE A C 1
ATOM 4027 O O . PHE A 1 498 ? 22.656 25.766 4.984 1 91.56 498 PHE A O 1
ATOM 4034 N N . THR A 1 499 ? 23.109 23.703 4.418 1 84.44 499 THR A N 1
ATOM 4035 C CA . THR A 1 499 ? 22.188 23.641 3.291 1 84.44 499 THR A CA 1
ATOM 4036 C C . THR A 1 499 ? 21.562 22.25 3.193 1 84.44 499 THR A C 1
ATOM 4038 O O . THR A 1 499 ? 22.188 21.25 3.559 1 84.44 499 THR A O 1
ATOM 4041 N N . TYR A 1 500 ? 20.203 22.359 2.891 1 72.5 500 TYR A N 1
ATOM 4042 C CA . TYR A 1 500 ? 19.578 21.078 2.607 1 72.5 500 TYR A CA 1
ATOM 4043 C C . TYR A 1 500 ? 19.969 20.562 1.228 1 72.5 500 TYR A C 1
ATOM 4045 O O . TYR A 1 500 ? 20.031 21.328 0.266 1 72.5 500 TYR A O 1
ATOM 4053 N N . GLY A 1 501 ? 20.344 19.516 1.106 1 64 501 GLY A N 1
ATOM 4054 C CA . GLY A 1 501 ? 20.672 18.969 -0.199 1 64 501 GLY A CA 1
ATOM 4055 C C . GLY A 1 501 ? 22.141 19.078 -0.54 1 64 501 GLY A C 1
ATOM 4056 O O . GLY A 1 501 ? 23 18.688 0.254 1 64 501 GLY A O 1
ATOM 4057 N N . SER A 1 502 ? 22.344 19.828 -1.778 1 58.97 502 SER A N 1
ATOM 4058 C CA . SER A 1 502 ? 23.719 19.938 -2.27 1 58.97 502 SER A CA 1
ATOM 4059 C C . SER A 1 502 ? 24.406 21.188 -1.74 1 58.97 502 SER A C 1
ATOM 4061 O O . SER A 1 502 ? 23.734 22.109 -1.252 1 58.97 502 SER A O 1
ATOM 4063 N N . GLU A 1 503 ? 25.688 21.219 -1.61 1 58.5 503 GLU A N 1
ATOM 4064 C CA . GLU A 1 503 ? 26.453 22.375 -1.176 1 58.5 503 GLU A CA 1
ATOM 4065 C C . GLU A 1 503 ? 26.141 23.609 -2.031 1 58.5 503 GLU A C 1
ATOM 4067 O O . GLU A 1 503 ? 26.297 24.734 -1.577 1 58.5 503 GLU A O 1
ATOM 4072 N N . LYS A 1 504 ? 25.688 23.328 -3.318 1 55.69 504 LYS A N 1
ATOM 4073 C CA . LYS A 1 504 ? 25.422 24.453 -4.207 1 55.69 504 LYS A CA 1
ATOM 4074 C C . LYS A 1 504 ? 24.016 24.984 -4.012 1 55.69 504 LYS A C 1
ATOM 4076 O O . LYS A 1 504 ? 23.656 26.031 -4.562 1 55.69 504 LYS A O 1
ATOM 4081 N N . SER A 1 505 ? 23.328 24.172 -3.207 1 64.88 505 SER A N 1
ATOM 4082 C CA . SER A 1 505 ? 21.969 24.656 -2.93 1 64.88 505 SER A CA 1
ATOM 4083 C C . SER A 1 505 ? 22 25.922 -2.076 1 64.88 505 SER A C 1
ATOM 4085 O O . SER A 1 505 ? 23.047 26.297 -1.56 1 64.88 505 SER A O 1
ATOM 4087 N N . LYS A 1 506 ? 20.828 26.562 -2.148 1 69.19 506 LYS A N 1
ATOM 4088 C CA . LYS A 1 506 ? 20.719 27.781 -1.357 1 69.19 506 LYS A CA 1
ATOM 4089 C C . LYS A 1 506 ? 21.016 27.516 0.114 1 69.19 506 LYS A C 1
ATOM 4091 O O . LYS A 1 506 ? 20.5 26.562 0.694 1 69.19 506 LYS A O 1
ATOM 4096 N N . ARG A 1 507 ? 22.031 28.266 0.562 1 83.56 507 ARG A N 1
ATOM 4097 C CA . ARG A 1 507 ? 22.391 28.141 1.971 1 83.56 507 ARG A CA 1
ATOM 4098 C C . ARG A 1 507 ? 21.266 28.625 2.869 1 83.56 507 ARG A C 1
ATOM 4100 O O . ARG A 1 507 ? 20.734 29.719 2.689 1 83.56 507 ARG A O 1
ATOM 4107 N N . ILE A 1 508 ? 20.797 27.734 3.652 1 85.75 508 ILE A N 1
ATOM 4108 C CA . ILE A 1 508 ? 19.734 28.078 4.594 1 85.75 508 ILE A CA 1
ATOM 4109 C C . ILE A 1 508 ? 20.328 28.812 5.797 1 85.75 508 ILE A C 1
ATOM 4111 O O . ILE A 1 508 ? 19.75 29.781 6.297 1 85.75 508 ILE A O 1
ATOM 4115 N N . ILE A 1 509 ? 21.484 28.359 6.277 1 92.62 509 ILE A N 1
ATOM 4116 C CA . ILE A 1 509 ? 22.25 29.016 7.336 1 92.62 509 ILE A CA 1
ATOM 4117 C C . ILE A 1 509 ? 23.594 29.484 6.793 1 92.62 509 ILE A C 1
ATOM 4119 O O . ILE A 1 509 ? 24.359 28.688 6.23 1 92.62 509 ILE A O 1
ATOM 4123 N N . LYS A 1 510 ? 23.844 30.828 6.934 1 92.81 510 LYS A N 1
ATOM 4124 C CA . LYS A 1 510 ? 24.969 31.453 6.254 1 92.81 510 LYS A CA 1
ATOM 4125 C C . LYS A 1 510 ? 26.047 31.859 7.254 1 92.81 510 LYS A C 1
ATOM 4127 O O . LYS A 1 510 ? 26.391 33.031 7.363 1 92.81 510 LYS A O 1
ATOM 4132 N N . GLY A 1 511 ? 26.703 30.953 7.824 1 92.25 511 GLY A N 1
ATOM 4133 C CA . GLY A 1 511 ? 27.812 31.234 8.734 1 92.25 511 GLY A CA 1
ATOM 4134 C C . GLY A 1 511 ? 27.359 31.891 10.031 1 92.25 511 GLY A C 1
ATOM 4135 O O . GLY A 1 511 ? 27.875 32.938 10.414 1 92.25 511 GLY A O 1
ATOM 4136 N N . LEU A 1 512 ? 26.516 31.219 10.68 1 93.94 512 LEU A N 1
ATOM 4137 C CA . LEU A 1 512 ? 25.859 31.75 11.875 1 93.94 512 LEU A CA 1
ATOM 4138 C C . LEU A 1 512 ? 26.609 31.328 13.133 1 93.94 512 LEU A C 1
ATOM 4140 O O . LEU A 1 512 ? 27 30.172 13.281 1 93.94 512 LEU A O 1
ATOM 4144 N N . SER A 1 513 ? 26.969 32.375 13.953 1 96.12 513 SER A N 1
ATOM 4145 C CA . SER A 1 513 ? 27.531 32.094 15.266 1 96.12 513 SER A CA 1
ATOM 4146 C C . SER A 1 513 ? 26.594 32.531 16.391 1 96.12 513 SER A C 1
ATOM 4148 O O . SER A 1 513 ? 26.109 33.656 16.375 1 96.12 513 SER A O 1
ATOM 4150 N N . LEU A 1 514 ? 26.281 31.609 17.25 1 96.12 514 LEU A N 1
ATOM 4151 C CA . LEU A 1 514 ? 25.328 31.875 18.312 1 96.12 514 LEU A CA 1
ATOM 4152 C C . LEU A 1 514 ? 25.734 31.156 19.594 1 96.12 514 LEU A C 1
ATOM 4154 O O . LEU A 1 514 ? 26.141 30 19.562 1 96.12 514 LEU A O 1
ATOM 4158 N N . ASP A 1 515 ? 25.672 31.906 20.641 1 95.69 515 ASP A N 1
ATOM 4159 C CA . ASP A 1 515 ? 25.922 31.344 21.953 1 95.69 515 ASP A CA 1
ATOM 4160 C C . ASP A 1 515 ? 24.641 31.234 22.781 1 95.69 515 ASP A C 1
ATOM 4162 O O . ASP A 1 515 ? 23.969 32.25 23.016 1 95.69 515 ASP A O 1
ATOM 4166 N N . ILE A 1 516 ? 24.344 30.062 23.172 1 96.56 516 ILE A N 1
ATOM 4167 C CA . ILE A 1 516 ? 23.203 29.812 24.047 1 96.56 516 ILE A CA 1
ATOM 4168 C C . ILE A 1 516 ? 23.688 29.469 25.453 1 96.56 516 ILE A C 1
ATOM 4170 O O . ILE A 1 516 ? 24.156 28.359 25.703 1 96.56 516 ILE A O 1
ATOM 4174 N N . PRO A 1 517 ? 23.5 30.406 26.312 1 95.19 517 PRO A N 1
ATOM 4175 C CA . PRO A 1 517 ? 24.016 30.203 27.672 1 95.19 517 PRO A CA 1
ATOM 4176 C C . PRO A 1 517 ? 23.281 29.094 28.406 1 95.19 517 PRO A C 1
ATOM 4178 O O . PRO A 1 517 ? 22.078 28.891 28.203 1 95.19 517 PRO A O 1
ATOM 4181 N N . ALA A 1 518 ? 24 28.438 29.344 1 95.06 518 ALA A N 1
ATOM 4182 C CA . ALA A 1 518 ? 23.438 27.344 30.141 1 95.06 518 ALA A CA 1
ATOM 4183 C C . ALA A 1 518 ? 22.438 27.875 31.156 1 95.06 518 ALA A C 1
ATOM 4185 O O . ALA A 1 518 ? 22.656 28.922 31.766 1 95.06 518 ALA A O 1
ATOM 4186 N N . GLY A 1 519 ? 21.312 27.172 31.266 1 93.81 519 GLY A N 1
ATOM 4187 C CA . GLY A 1 519 ? 20.344 27.469 32.312 1 93.81 519 GLY A CA 1
ATOM 4188 C C . GLY A 1 519 ? 19.5 28.688 32 1 93.81 519 GLY A C 1
ATOM 4189 O O . GLY A 1 519 ? 18.844 29.25 32.875 1 93.81 519 GLY A O 1
ATOM 4190 N N . LYS A 1 520 ? 19.609 29.125 30.781 1 94.69 520 LYS A N 1
ATOM 4191 C CA . LYS A 1 520 ? 18.844 30.312 30.359 1 94.69 520 LYS A CA 1
ATOM 4192 C C . LYS A 1 520 ? 17.938 29.984 29.172 1 94.69 520 LYS A C 1
ATOM 4194 O O . LYS A 1 520 ? 18.094 28.953 28.531 1 94.69 520 LYS A O 1
ATOM 4199 N N . THR A 1 521 ? 17 30.922 28.984 1 94.81 521 THR A N 1
ATOM 4200 C CA . THR A 1 521 ? 16.062 30.75 27.875 1 94.81 521 THR A CA 1
ATOM 4201 C C . THR A 1 521 ? 16.438 31.641 26.703 1 94.81 521 THR A C 1
ATOM 4203 O O . THR A 1 521 ? 16.594 32.875 26.875 1 94.81 521 THR A O 1
ATOM 4206 N N . THR A 1 522 ? 16.672 31.047 25.578 1 95.56 522 THR A N 1
ATOM 4207 C CA . THR A 1 522 ? 16.938 31.766 24.344 1 95.56 522 THR A CA 1
ATOM 4208 C C . THR A 1 522 ? 15.781 31.641 23.359 1 95.56 522 THR A C 1
ATOM 4210 O O . THR A 1 522 ? 15.359 30.531 23.031 1 95.56 522 THR A O 1
ATOM 4213 N N . ALA A 1 523 ? 15.242 32.75 22.906 1 94.5 523 ALA A N 1
ATOM 4214 C CA . ALA A 1 523 ? 14.148 32.75 21.938 1 94.5 523 ALA A CA 1
ATOM 4215 C C . ALA A 1 523 ? 14.656 33.125 20.547 1 94.5 523 ALA A C 1
ATOM 4217 O O . ALA A 1 523 ? 15.438 34.094 20.391 1 94.5 523 ALA A O 1
ATOM 4218 N N . ILE A 1 524 ? 14.281 32.375 19.625 1 93 524 ILE A N 1
ATOM 4219 C CA . ILE A 1 524 ? 14.617 32.625 18.234 1 93 524 ILE A CA 1
ATOM 4220 C C . ILE A 1 524 ? 13.375 33.062 17.469 1 93 524 ILE A C 1
ATOM 4222 O O . ILE A 1 524 ? 12.375 32.344 17.422 1 93 524 ILE A O 1
ATOM 4226 N N . VAL A 1 525 ? 13.453 34.281 16.891 1 89.19 525 VAL A N 1
ATOM 4227 C CA . VAL A 1 525 ? 12.312 34.812 16.172 1 89.19 525 VAL A CA 1
ATOM 4228 C C . VAL A 1 525 ? 12.734 35.219 14.758 1 89.19 525 VAL A C 1
ATOM 4230 O O . VAL A 1 525 ? 13.914 35.438 14.492 1 89.19 525 VAL A O 1
ATOM 4233 N N . GLY A 1 526 ? 11.812 35.156 13.906 1 82.38 526 GLY A N 1
ATOM 4234 C CA . GLY A 1 526 ? 12.055 35.5 12.516 1 82.38 526 GLY A CA 1
ATOM 4235 C C . GLY A 1 526 ? 10.891 35.156 11.602 1 82.38 526 GLY A C 1
ATOM 4236 O O . GLY A 1 526 ? 9.906 34.562 12.039 1 82.38 526 GLY A O 1
ATOM 4237 N N . LEU A 1 527 ? 11.062 35.531 10.398 1 74.19 527 LEU A N 1
ATOM 4238 C CA . LEU A 1 527 ? 10.023 35.281 9.406 1 74.19 527 LEU A CA 1
ATOM 4239 C C . LEU A 1 527 ? 10.023 33.812 9.008 1 74.19 527 LEU A C 1
ATOM 4241 O O . LEU A 1 527 ? 10.977 33.062 9.289 1 74.19 527 LEU A O 1
ATOM 4245 N N . SER A 1 528 ? 8.914 33.406 8.438 1 71.25 528 SER A N 1
ATOM 4246 C CA . SER A 1 528 ? 8.836 32.031 7.949 1 71.25 528 SER A CA 1
ATOM 4247 C C . SER A 1 528 ? 9.914 31.75 6.906 1 71.25 528 SER A C 1
ATOM 4249 O O . SER A 1 528 ? 10.172 32.594 6.031 1 71.25 528 SER A O 1
ATOM 4251 N N . GLY A 1 529 ? 10.625 30.719 7.074 1 73.19 529 GLY A N 1
ATOM 4252 C CA . GLY A 1 529 ? 11.664 30.328 6.125 1 73.19 529 GLY A CA 1
ATOM 4253 C C . GLY A 1 529 ? 13.023 30.891 6.477 1 73.19 529 GLY A C 1
ATOM 4254 O O . GLY A 1 529 ? 13.984 30.734 5.715 1 73.19 529 GLY A O 1
ATOM 4255 N N . SER A 1 530 ? 13.07 31.531 7.578 1 79.81 530 SER A N 1
ATOM 4256 C CA . SER A 1 530 ? 14.336 32.156 7.945 1 79.81 530 SER A CA 1
ATOM 4257 C C . SER A 1 530 ? 15.344 31.109 8.43 1 79.81 530 SER A C 1
ATOM 4259 O O . SER A 1 530 ? 16.547 31.391 8.523 1 79.81 530 SER A O 1
ATOM 4261 N N . GLY A 1 531 ? 14.922 29.875 8.727 1 85.81 531 GLY A N 1
ATOM 4262 C CA . GLY A 1 531 ? 15.836 28.812 9.125 1 85.81 531 GLY A CA 1
ATOM 4263 C C . GLY A 1 531 ? 15.703 28.438 10.594 1 85.81 531 GLY A C 1
ATOM 4264 O O . GLY A 1 531 ? 16.531 27.703 11.125 1 85.81 531 GLY A O 1
ATOM 4265 N N . LYS A 1 532 ? 14.727 28.859 11.273 1 88.69 532 LYS A N 1
ATOM 4266 C CA . LYS A 1 532 ? 14.539 28.609 12.703 1 88.69 532 LYS A CA 1
ATOM 4267 C C . LYS A 1 532 ? 14.484 27.125 13.008 1 88.69 532 LYS A C 1
ATOM 4269 O O . LYS A 1 532 ? 15.203 26.625 13.875 1 88.69 532 LYS A O 1
ATOM 4274 N N . THR A 1 533 ? 13.648 26.391 12.266 1 87.44 533 THR A N 1
ATOM 4275 C CA . THR A 1 533 ? 13.484 24.953 12.477 1 87.44 533 THR A CA 1
ATOM 4276 C C . THR A 1 533 ? 14.773 24.219 12.141 1 87.44 533 THR A C 1
ATOM 4278 O O . THR A 1 533 ? 15.125 23.234 12.812 1 87.44 533 THR A O 1
ATOM 4281 N N . THR A 1 534 ? 15.469 24.672 11.164 1 89.81 534 THR A N 1
ATOM 4282 C CA . THR A 1 534 ? 16.734 24.062 10.766 1 89.81 534 THR A CA 1
ATOM 4283 C C . THR A 1 534 ? 17.766 24.203 11.875 1 89.81 534 THR A C 1
ATOM 4285 O O . THR A 1 534 ? 18.547 23.266 12.117 1 89.81 534 THR A O 1
ATOM 4288 N N . LEU A 1 535 ? 17.75 25.312 12.492 1 93.38 535 LEU A N 1
ATOM 4289 C CA . LEU A 1 535 ? 18.703 25.531 13.586 1 93.38 535 LEU A CA 1
ATOM 4290 C C . LEU A 1 535 ? 18.469 24.531 14.711 1 93.38 535 LEU A C 1
ATOM 4292 O O . LEU A 1 535 ? 19.422 24 15.281 1 93.38 535 LEU A O 1
ATOM 4296 N N . ILE A 1 536 ? 17.25 24.281 15.023 1 93.5 536 ILE A N 1
ATOM 4297 C CA . ILE A 1 536 ? 16.906 23.312 16.062 1 93.5 536 ILE A CA 1
ATOM 4298 C C . ILE A 1 536 ? 17.359 21.922 15.648 1 93.5 536 ILE A C 1
ATOM 4300 O O . ILE A 1 536 ? 17.938 21.188 16.453 1 93.5 536 ILE A O 1
ATOM 4304 N N . LYS A 1 537 ? 17.156 21.578 14.438 1 92 537 LYS A N 1
ATOM 4305 C CA . LYS A 1 537 ? 17.547 20.266 13.938 1 92 537 LYS A CA 1
ATOM 4306 C C . LYS A 1 537 ? 19.062 20.078 13.984 1 92 537 LYS A C 1
ATOM 4308 O O . LYS A 1 537 ? 19.547 18.969 14.25 1 92 537 LYS A O 1
ATOM 4313 N N . LEU A 1 538 ? 19.766 21.141 13.75 1 93.94 538 LEU A N 1
ATOM 4314 C CA . LEU A 1 538 ? 21.234 21.078 13.828 1 93.94 538 LEU A CA 1
ATOM 4315 C C . LEU A 1 538 ? 21.688 20.875 15.266 1 93.94 538 LEU A C 1
ATOM 4317 O O . LEU A 1 538 ? 22.609 20.094 15.523 1 93.94 538 LEU A O 1
ATOM 4321 N N . MET A 1 539 ? 21.031 21.562 16.109 1 95.31 539 MET A N 1
ATOM 4322 C CA . MET A 1 539 ? 21.422 21.453 17.516 1 95.31 539 MET A CA 1
ATOM 4323 C C . MET A 1 539 ? 21.078 20.078 18.078 1 95.31 539 MET A C 1
ATOM 4325 O O . MET A 1 539 ? 21.703 19.625 19.031 1 95.31 539 MET A O 1
ATOM 4329 N N . LEU A 1 540 ? 20.125 19.438 17.438 1 94.25 540 LEU A N 1
ATOM 4330 C CA . LEU A 1 540 ? 19.719 18.109 17.891 1 94.25 540 LEU A CA 1
ATOM 4331 C C . LEU A 1 540 ? 20.562 17.031 17.234 1 94.25 540 LEU A C 1
ATOM 4333 O O . LEU A 1 540 ? 20.438 15.852 17.578 1 94.25 540 LEU A O 1
ATOM 4337 N N . GLY A 1 541 ? 21.297 17.359 16.266 1 91.25 541 GLY A N 1
ATOM 4338 C CA . GLY A 1 541 ? 22.203 16.422 15.609 1 91.25 541 GLY A CA 1
ATOM 4339 C C . GLY A 1 541 ? 21.547 15.641 14.492 1 91.25 541 GLY A C 1
ATOM 4340 O O . GLY A 1 541 ? 22 14.547 14.141 1 91.25 541 GLY A O 1
ATOM 4341 N N . PHE A 1 542 ? 20.484 16.141 14.008 1 88.56 542 PHE A N 1
ATOM 4342 C CA . PHE A 1 542 ? 19.812 15.453 12.914 1 88.56 542 PHE A CA 1
ATOM 4343 C C . PHE A 1 542 ? 20.625 15.562 11.625 1 88.56 542 PHE A C 1
ATOM 4345 O O . PHE A 1 542 ? 20.609 14.648 10.797 1 88.56 542 PHE A O 1
ATOM 4352 N N . TYR A 1 543 ? 21.297 16.734 11.5 1 88.25 543 TYR A N 1
ATOM 4353 C CA . TYR A 1 543 ? 22.109 17 10.312 1 88.25 543 TYR A CA 1
ATOM 4354 C C . TYR A 1 543 ? 23.484 17.547 10.695 1 88.25 543 TYR A C 1
ATOM 4356 O O . TYR A 1 543 ? 23.594 18.375 11.594 1 88.25 543 TYR A O 1
ATOM 4364 N N . PRO A 1 544 ? 24.422 17.047 10.016 1 87.19 544 PRO A N 1
ATOM 4365 C CA . PRO A 1 544 ? 25.734 17.672 10.227 1 87.19 544 PRO A CA 1
ATOM 4366 C C . PRO A 1 544 ? 25.906 18.969 9.461 1 87.19 544 PRO A C 1
ATOM 4368 O O . PRO A 1 544 ? 25.484 19.078 8.305 1 87.19 544 PRO A O 1
ATOM 4371 N N . PRO A 1 545 ? 26.438 19.922 10.164 1 91.06 545 PRO A N 1
ATOM 4372 C CA . PRO A 1 545 ? 26.719 21.156 9.438 1 91.06 545 PRO A CA 1
ATOM 4373 C C . PRO A 1 545 ? 27.766 20.984 8.352 1 91.06 545 PRO A C 1
ATOM 4375 O O . PRO A 1 545 ? 28.656 20.141 8.477 1 91.06 545 PRO A O 1
ATOM 4378 N N . ILE A 1 546 ? 27.656 21.719 7.309 1 86.81 546 ILE A N 1
ATOM 4379 C CA . ILE A 1 546 ? 28.609 21.688 6.207 1 86.81 546 ILE A CA 1
ATOM 4380 C C . ILE A 1 546 ? 29.891 22.438 6.594 1 86.81 546 ILE A C 1
ATOM 4382 O O . ILE A 1 546 ? 30.984 22.047 6.207 1 86.81 546 ILE A O 1
ATOM 4386 N N . GLY A 1 547 ? 29.672 23.469 7.203 1 90.31 547 GLY A N 1
ATOM 4387 C CA . GLY A 1 547 ? 30.766 24.25 7.754 1 90.31 547 GLY A CA 1
ATOM 4388 C C . GLY A 1 547 ? 30.531 24.688 9.188 1 90.31 547 GLY A C 1
ATOM 4389 O O . GLY A 1 547 ? 29.375 24.797 9.625 1 90.31 547 GLY A O 1
ATOM 4390 N N . GLY A 1 548 ? 31.578 24.766 9.859 1 93.19 548 GLY A N 1
ATOM 4391 C CA . GLY A 1 548 ? 31.469 25.125 11.266 1 93.19 548 GLY A CA 1
ATOM 4392 C C . GLY A 1 548 ? 31.203 23.938 12.172 1 93.19 548 GLY A C 1
ATOM 4393 O O . GLY A 1 548 ? 31.469 22.797 11.797 1 93.19 548 GLY A O 1
ATOM 4394 N N . ALA A 1 549 ? 30.828 24.297 13.438 1 94.12 549 ALA A N 1
ATOM 4395 C CA . ALA A 1 549 ? 30.594 23.219 14.383 1 94.12 549 ALA A CA 1
ATOM 4396 C C . ALA A 1 549 ? 29.594 23.625 15.453 1 94.12 549 ALA A C 1
ATOM 4398 O O . ALA A 1 549 ? 29.469 24.812 15.766 1 94.12 549 ALA A O 1
ATOM 4399 N N . VAL A 1 550 ? 28.891 22.672 15.859 1 95.31 550 VAL A N 1
ATOM 4400 C CA . VAL A 1 550 ? 28.031 22.828 17.031 1 95.31 550 VAL A CA 1
ATOM 4401 C C . VAL A 1 550 ? 28.719 22.219 18.25 1 95.31 550 VAL A C 1
ATOM 4403 O O . VAL A 1 550 ? 29.078 21.047 18.25 1 95.31 550 VAL A O 1
ATOM 4406 N N . MET A 1 551 ? 28.844 23.094 19.219 1 94.81 551 MET A N 1
ATOM 4407 C CA . MET A 1 551 ? 29.562 22.656 20.406 1 94.81 551 MET A CA 1
ATOM 4408 C C . MET A 1 551 ? 28.641 22.578 21.609 1 94.81 551 MET A C 1
ATOM 4410 O O . MET A 1 551 ? 27.797 23.469 21.812 1 94.81 551 MET A O 1
ATOM 4414 N N . ILE A 1 552 ? 28.781 21.516 22.344 1 94.06 552 ILE A N 1
ATOM 4415 C CA . ILE A 1 552 ? 28.156 21.359 23.641 1 94.06 552 ILE A CA 1
ATOM 4416 C C . ILE A 1 552 ? 29.219 21.422 24.75 1 94.06 552 ILE A C 1
ATOM 4418 O O . ILE A 1 552 ? 29.891 20.422 25 1 94.06 552 ILE A O 1
ATOM 4422 N N . GLY A 1 553 ? 29.203 22.5 25.359 1 90.62 553 GLY A N 1
ATOM 4423 C CA . GLY A 1 553 ? 30.344 22.719 26.219 1 90.62 553 GLY A CA 1
ATOM 4424 C C . GLY A 1 553 ? 31.656 22.797 25.469 1 90.62 553 GLY A C 1
ATOM 4425 O O . GLY A 1 553 ? 31.812 23.656 24.594 1 90.62 553 GLY A O 1
ATOM 4426 N N . ASN A 1 554 ? 32.5 21.812 25.734 1 87.56 554 ASN A N 1
ATOM 4427 C CA . ASN A 1 554 ? 33.781 21.812 25.062 1 87.56 554 ASN A CA 1
ATOM 4428 C C . ASN A 1 554 ? 33.906 20.688 24.062 1 87.56 554 ASN A C 1
ATOM 4430 O O . ASN A 1 554 ? 34.969 20.484 23.453 1 87.56 554 ASN A O 1
ATOM 4434 N N . GLN A 1 555 ? 32.812 20.172 23.844 1 89.75 555 GLN A N 1
ATOM 4435 C CA . GLN A 1 555 ? 32.844 19.031 22.938 1 89.75 555 GLN A CA 1
ATOM 4436 C C . GLN A 1 555 ? 32 19.281 21.703 1 89.75 555 GLN A C 1
ATOM 4438 O O . GLN A 1 555 ? 30.922 19.875 21.797 1 89.75 555 GLN A O 1
ATOM 4443 N N . SER A 1 556 ? 32.5 18.75 20.641 1 91.19 556 SER A N 1
ATOM 4444 C CA . SER A 1 556 ? 31.734 18.875 19.391 1 91.19 556 SER A CA 1
ATOM 4445 C C . SER A 1 556 ? 30.594 17.859 19.344 1 91.19 556 SER A C 1
ATOM 4447 O O . SER A 1 556 ? 30.766 16.703 19.766 1 91.19 556 SER A O 1
ATOM 4449 N N . LEU A 1 557 ? 29.438 18.266 18.891 1 91.69 557 LEU A N 1
ATOM 4450 C CA . LEU A 1 557 ? 28.25 17.422 18.812 1 91.69 557 LEU A CA 1
ATOM 4451 C C . LEU A 1 557 ? 28.516 16.203 17.906 1 91.69 557 LEU A C 1
ATOM 4453 O O . LEU A 1 557 ? 27.938 15.133 18.125 1 91.69 557 LEU A O 1
ATOM 4457 N N . GLN A 1 558 ? 29.484 16.359 17.031 1 87.88 558 GLN A N 1
ATOM 4458 C CA . GLN A 1 558 ? 29.766 15.289 16.094 1 87.88 558 GLN A CA 1
ATOM 4459 C C . GLN A 1 558 ? 30.594 14.18 16.75 1 87.88 558 GLN A C 1
ATOM 4461 O O . GLN A 1 558 ? 30.672 13.07 16.219 1 87.88 558 GLN A O 1
ATOM 4466 N N . LYS A 1 559 ? 31.062 14.445 17.844 1 86 559 LYS A N 1
ATOM 4467 C CA . LYS A 1 559 ? 31.859 13.453 18.562 1 86 559 LYS A CA 1
ATOM 4468 C C . L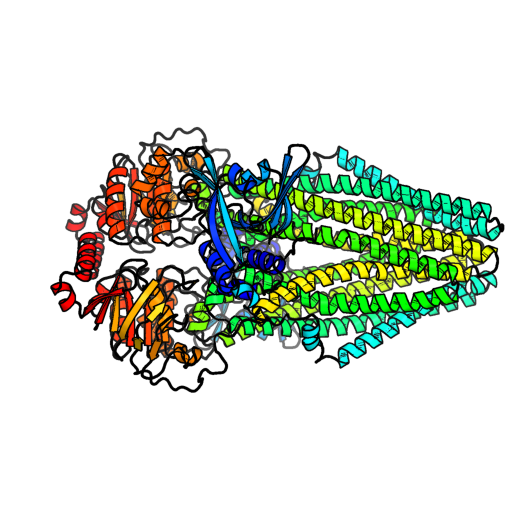YS A 1 559 ? 31.062 12.766 19.656 1 86 559 LYS A C 1
ATOM 4470 O O . LYS A 1 559 ? 31.484 11.75 20.203 1 86 559 LYS A O 1
ATOM 4475 N N . ILE A 1 560 ? 29.938 13.312 19.969 1 87.81 560 ILE A N 1
ATOM 4476 C CA . ILE A 1 560 ? 29.062 12.758 20.984 1 87.81 560 ILE A CA 1
ATOM 4477 C C . ILE A 1 560 ? 28.047 11.82 20.344 1 87.81 560 ILE A C 1
ATOM 4479 O O . ILE A 1 560 ? 27.578 12.07 19.234 1 87.81 560 ILE A O 1
ATOM 4483 N N . SER A 1 561 ? 27.797 10.781 21.094 1 88 561 SER A N 1
ATOM 4484 C CA . SER A 1 561 ? 26.719 9.906 20.625 1 88 561 SER A CA 1
ATOM 4485 C C . SER A 1 561 ? 25.391 10.641 20.578 1 88 561 SER A C 1
ATOM 4487 O O . SER A 1 561 ? 24.984 11.273 21.547 1 88 561 SER A O 1
ATOM 4489 N N . PHE A 1 562 ? 24.719 10.578 19.5 1 89.44 562 PHE A N 1
ATOM 4490 C CA . PHE A 1 562 ? 23.453 11.266 19.328 1 89.44 562 PHE A CA 1
ATOM 4491 C C . PHE A 1 562 ? 22.391 10.688 20.266 1 89.44 562 PHE A C 1
ATOM 4493 O O . PHE A 1 562 ? 21.547 11.43 20.766 1 89.44 562 PHE A O 1
ATOM 4500 N N . LYS A 1 563 ? 22.547 9.422 20.453 1 85.12 563 LYS A N 1
ATOM 4501 C CA . LYS A 1 563 ? 21.594 8.773 21.359 1 85.12 563 LYS A CA 1
ATOM 4502 C C . LYS A 1 563 ? 21.703 9.344 22.766 1 85.12 563 LYS A C 1
ATOM 4504 O O . LYS A 1 563 ? 20.688 9.617 23.422 1 85.12 563 LYS A O 1
ATOM 4509 N N . GLU A 1 564 ? 22.875 9.492 23.141 1 85.94 564 GLU A N 1
ATOM 4510 C CA . GLU A 1 564 ? 23.109 10.031 24.484 1 85.94 564 GLU A CA 1
ATOM 4511 C C . GLU A 1 564 ? 22.719 11.5 24.578 1 85.94 564 GLU A C 1
ATOM 4513 O O . GLU A 1 564 ? 22.156 11.938 25.578 1 85.94 564 GLU A O 1
ATOM 4518 N N . TRP A 1 565 ? 23.016 12.242 23.578 1 91.75 565 TRP A N 1
ATOM 4519 C CA . TRP A 1 565 ? 22.672 13.664 23.547 1 91.75 565 TRP A CA 1
ATOM 4520 C C . TRP A 1 565 ? 21.156 13.852 23.594 1 91.75 565 TRP A C 1
ATOM 4522 O O . TRP A 1 565 ? 20.656 14.641 24.406 1 91.75 565 TRP A O 1
ATOM 4532 N N . ARG A 1 566 ? 20.516 13.086 22.844 1 91 566 ARG A N 1
ATOM 4533 C CA . ARG A 1 566 ? 19.062 13.25 22.719 1 91 566 ARG A CA 1
ATOM 4534 C C . ARG A 1 566 ? 18.344 12.75 23.969 1 91 566 ARG A C 1
ATOM 4536 O O . ARG A 1 566 ? 17.203 13.141 24.219 1 91 566 ARG A O 1
ATOM 4543 N N . LYS A 1 567 ? 19.062 11.969 24.703 1 87.38 567 LYS A N 1
ATOM 4544 C CA . LYS A 1 567 ? 18.5 11.555 26 1 87.38 567 LYS A CA 1
ATOM 4545 C C . LYS A 1 567 ? 18.391 12.734 26.953 1 87.38 567 LYS A C 1
ATOM 4547 O O . LYS A 1 567 ? 17.516 12.75 27.828 1 87.38 567 LYS A O 1
ATOM 4552 N N . HIS A 1 568 ? 19.188 13.656 26.734 1 91.38 568 HIS A N 1
ATOM 4553 C CA . HIS A 1 568 ? 19.203 14.82 27.609 1 91.38 568 HIS A CA 1
ATOM 4554 C C . HIS A 1 568 ? 18.344 15.945 27.047 1 91.38 568 HIS A C 1
ATOM 4556 O O . HIS A 1 568 ? 18.234 17.016 27.656 1 91.38 568 HIS A O 1
ATOM 4562 N N . CYS A 1 569 ? 17.703 15.641 25.969 1 94.12 569 CYS A N 1
ATOM 4563 C CA . CYS A 1 569 ? 16.938 16.703 25.312 1 94.12 569 CYS A CA 1
ATOM 4564 C C . CYS A 1 569 ? 15.445 16.391 25.328 1 94.12 569 CYS A C 1
ATOM 4566 O O . CYS A 1 569 ? 15.047 15.242 25.125 1 94.12 569 CYS A O 1
ATOM 4568 N N . GLY A 1 570 ? 14.648 17.312 25.75 1 93.31 570 GLY A N 1
ATOM 4569 C CA . GLY A 1 570 ? 13.211 17.312 25.516 1 93.31 570 GLY A CA 1
ATOM 4570 C C . GLY A 1 570 ? 12.797 18.188 24.359 1 93.31 570 GLY A C 1
ATOM 4571 O O . GLY A 1 570 ? 13.156 19.375 24.281 1 93.31 570 GLY A O 1
ATOM 4572 N N . VAL A 1 571 ? 12.125 17.562 23.422 1 94.12 571 VAL A N 1
ATOM 4573 C CA . VAL A 1 571 ? 11.914 18.297 22.172 1 94.12 571 VAL A CA 1
ATOM 4574 C C . VAL A 1 571 ? 10.438 18.234 21.781 1 94.12 571 VAL A C 1
ATOM 4576 O O . VAL A 1 571 ? 9.789 17.203 21.922 1 94.12 571 VAL A O 1
ATOM 4579 N N . VAL A 1 572 ? 9.914 19.375 21.453 1 92.44 572 VAL A N 1
ATOM 4580 C CA . VAL A 1 572 ? 8.609 19.484 20.812 1 92.44 572 VAL A CA 1
ATOM 4581 C C . VAL A 1 572 ? 8.766 20.156 19.438 1 92.44 572 VAL A C 1
ATOM 4583 O O . VAL A 1 572 ? 9.008 21.359 19.359 1 92.44 572 VAL A O 1
ATOM 4586 N N . MET A 1 573 ? 8.594 19.359 18.484 1 88.88 573 MET A N 1
ATOM 4587 C CA . MET A 1 573 ? 8.742 19.875 17.125 1 88.88 573 MET A CA 1
ATOM 4588 C C . MET A 1 573 ? 7.422 20.422 16.609 1 88.88 573 MET A C 1
ATOM 4590 O O . MET A 1 573 ? 6.363 20.172 17.188 1 88.88 573 MET A O 1
ATOM 4594 N N . GLN A 1 574 ? 7.582 21.156 15.523 1 76.94 574 GLN A N 1
ATOM 4595 C CA . GLN A 1 574 ? 6.398 21.734 14.883 1 76.94 574 GLN A CA 1
ATOM 4596 C C . GLN A 1 574 ? 5.438 20.625 14.438 1 76.94 574 GLN A C 1
ATOM 4598 O O . GLN A 1 574 ? 4.227 20.734 14.641 1 76.94 574 GLN A O 1
ATOM 4603 N N . GLU A 1 575 ? 6.074 19.609 13.836 1 76.88 575 GLU A N 1
ATOM 4604 C CA . GLU A 1 575 ? 5.281 18.453 13.43 1 76.88 575 GLU A CA 1
ATOM 4605 C C . GLU A 1 575 ? 5.633 17.219 14.266 1 76.88 575 GLU A C 1
ATOM 4607 O O . GLU A 1 575 ? 6.551 16.469 13.922 1 76.88 575 GLU A O 1
ATOM 4612 N N . GLY A 1 576 ? 4.918 17.078 15.391 1 85.06 576 GLY A N 1
ATOM 4613 C CA . GLY A 1 576 ? 5.137 15.898 16.219 1 85.06 576 GLY A CA 1
ATOM 4614 C C . GLY A 1 576 ? 4.25 14.727 15.836 1 85.06 576 GLY A C 1
ATOM 4615 O O . GLY A 1 576 ? 3.195 14.914 15.227 1 85.06 576 GLY A O 1
ATOM 4616 N N . PHE A 1 577 ? 4.754 13.523 16.188 1 87.44 577 PHE A N 1
ATOM 4617 C CA . PHE A 1 577 ? 4.02 12.312 15.82 1 87.44 577 PHE A CA 1
ATOM 4618 C C . PHE A 1 577 ? 3.441 11.641 17.062 1 87.44 577 PHE A C 1
ATOM 4620 O O . PHE A 1 577 ? 4.121 11.508 18.078 1 87.44 577 PHE A O 1
ATOM 4627 N N . ILE A 1 578 ? 2.135 11.297 16.953 1 88.56 578 ILE A N 1
ATOM 4628 C CA . ILE A 1 578 ? 1.473 10.539 18 1 88.56 578 ILE A CA 1
ATOM 4629 C C . ILE A 1 578 ? 1.382 9.07 17.609 1 88.56 578 ILE A C 1
ATOM 4631 O O . ILE A 1 578 ? 0.82 8.742 16.562 1 88.56 578 ILE A O 1
ATOM 4635 N N . PHE A 1 579 ? 1.902 8.227 18.453 1 87 579 PHE A N 1
ATOM 4636 C CA . PHE A 1 579 ? 1.913 6.793 18.156 1 87 579 PHE A CA 1
ATOM 4637 C C . PHE A 1 579 ? 0.55 6.172 18.453 1 87 579 PHE A C 1
ATOM 4639 O O . PHE A 1 579 ? -0.195 6.664 19.297 1 87 579 PHE A O 1
ATOM 4646 N N . GLY A 1 580 ? 0.252 5.125 17.641 1 82.69 580 GLY A N 1
ATOM 4647 C CA . GLY A 1 580 ? -0.934 4.344 17.953 1 82.69 580 GLY A CA 1
ATOM 4648 C C . GLY A 1 580 ? -0.782 3.512 19.219 1 82.69 580 GLY A C 1
ATOM 4649 O O . GLY A 1 580 ? -0.455 2.324 19.141 1 82.69 580 GLY A O 1
ATOM 4650 N N . ASP A 1 581 ? -0.954 4.133 20.25 1 83.38 581 ASP A N 1
ATOM 4651 C CA . ASP A 1 581 ? -0.788 3.541 21.578 1 83.38 581 ASP A CA 1
ATOM 4652 C C . ASP A 1 581 ? -1.6 4.301 22.625 1 83.38 581 ASP A C 1
ATOM 4654 O O . ASP A 1 581 ? -2.354 5.219 22.281 1 83.38 581 ASP A O 1
ATOM 4658 N N . THR A 1 582 ? -1.492 3.904 23.859 1 84.25 582 THR A N 1
ATOM 4659 C CA . THR A 1 582 ? -2.211 4.57 24.938 1 84.25 582 THR A CA 1
ATOM 4660 C C . THR A 1 582 ? -1.638 5.961 25.203 1 84.25 582 THR A C 1
ATOM 4662 O O . THR A 1 582 ? -0.498 6.246 24.828 1 84.25 582 THR A O 1
ATOM 4665 N N . ILE A 1 583 ? -2.436 6.805 25.828 1 90.38 583 ILE A N 1
ATOM 4666 C CA . ILE A 1 583 ? -1.992 8.156 26.172 1 90.38 583 ILE A CA 1
ATOM 4667 C C . ILE A 1 583 ? -0.769 8.078 27.078 1 90.38 583 ILE A C 1
ATOM 4669 O O . ILE A 1 583 ? 0.204 8.812 26.875 1 90.38 583 ILE A O 1
ATOM 4673 N N . ALA A 1 584 ? -0.817 7.137 27.984 1 90.31 584 ALA A N 1
ATOM 4674 C CA . ALA A 1 584 ? 0.294 6.973 28.922 1 90.31 584 ALA A CA 1
ATOM 4675 C C . ALA A 1 584 ? 1.577 6.598 28.188 1 90.31 584 ALA A C 1
ATOM 4677 O O . ALA A 1 584 ? 2.645 7.148 28.469 1 90.31 584 ALA A O 1
ATOM 4678 N N . ASN A 1 585 ? 1.483 5.75 27.203 1 88.62 585 ASN A N 1
ATOM 4679 C CA . ASN A 1 585 ? 2.652 5.281 26.469 1 88.62 585 ASN A CA 1
ATOM 4680 C C . ASN A 1 585 ? 3.158 6.34 25.5 1 88.62 585 ASN A C 1
ATOM 4682 O O . ASN A 1 585 ? 4.32 6.309 25.094 1 88.62 585 ASN A O 1
ATOM 4686 N N . ASN A 1 586 ? 2.256 7.199 25.078 1 91 586 ASN A N 1
ATOM 4687 C CA . ASN A 1 586 ? 2.68 8.297 24.219 1 91 586 ASN A CA 1
ATOM 4688 C C . ASN A 1 586 ? 3.477 9.344 24.984 1 91 586 ASN A C 1
ATOM 4690 O O . ASN A 1 586 ? 4.355 10 24.422 1 91 586 ASN A O 1
ATOM 4694 N N . ILE A 1 587 ? 3.117 9.453 26.25 1 93.12 587 ILE A N 1
ATOM 4695 C CA . ILE A 1 587 ? 3.803 10.43 27.078 1 93.12 587 ILE A CA 1
ATOM 4696 C C . ILE A 1 587 ? 5.098 9.836 27.625 1 93.12 587 ILE A C 1
ATOM 4698 O O . ILE A 1 587 ? 6.117 10.523 27.703 1 93.12 587 ILE A O 1
ATOM 4702 N N . ALA A 1 588 ? 4.961 8.547 27.938 1 89.25 588 ALA A N 1
ATOM 4703 C CA . ALA A 1 588 ? 6.129 7.832 28.438 1 89.25 588 ALA A CA 1
ATOM 4704 C C . ALA A 1 588 ? 6.496 6.668 27.516 1 89.25 588 ALA A C 1
ATOM 4706 O O . ALA A 1 588 ? 6.371 5.504 27.906 1 89.25 588 ALA A O 1
ATOM 4707 N N . PRO A 1 589 ? 7.086 6.938 26.375 1 76.69 589 PRO A N 1
ATOM 4708 C CA . PRO A 1 589 ? 7.266 5.879 25.375 1 76.69 589 PRO A CA 1
ATOM 4709 C C . PRO A 1 589 ? 8.453 4.973 25.688 1 76.69 589 PRO A C 1
ATOM 4711 O O . PRO A 1 589 ? 8.672 3.979 25 1 76.69 589 PRO A O 1
ATOM 4714 N N . ASP A 1 590 ? 9.281 5.055 26.672 1 69.06 590 ASP A N 1
ATOM 4715 C CA . ASP A 1 590 ? 10.547 4.352 26.859 1 69.06 590 ASP A CA 1
ATOM 4716 C C . ASP A 1 590 ? 10.312 2.912 27.312 1 69.06 590 ASP A C 1
ATOM 4718 O O . ASP A 1 590 ? 11.273 2.16 27.531 1 69.06 590 ASP A O 1
ATOM 4722 N N . GLY A 1 591 ? 9.109 2.449 27.219 1 63.22 591 GLY A N 1
ATOM 4723 C CA . GLY A 1 591 ? 8.867 1.045 27.5 1 63.22 591 GLY A CA 1
ATOM 4724 C C . GLY A 1 591 ? 9.062 0.696 28.969 1 63.22 591 GLY A C 1
ATOM 4725 O O . GLY A 1 591 ? 8.703 -0.4 29.406 1 63.22 591 GLY A O 1
ATOM 4726 N N . SER A 1 592 ? 9.82 1.58 29.688 1 66.5 592 SER A N 1
ATOM 4727 C CA . SER A 1 592 ? 10.031 1.327 31.109 1 66.5 592 SER A CA 1
ATOM 4728 C C . SER A 1 592 ? 8.75 1.557 31.906 1 66.5 592 SER A C 1
ATOM 4730 O O . SER A 1 592 ? 7.723 1.933 31.344 1 66.5 592 SER A O 1
ATOM 4732 N N . MET A 1 593 ? 8.859 1.135 33.062 1 76.31 593 MET A N 1
ATOM 4733 C CA . MET A 1 593 ? 7.727 1.341 33.969 1 76.31 593 MET A CA 1
ATOM 4734 C C . MET A 1 593 ? 7.398 2.824 34.094 1 76.31 593 MET A C 1
ATOM 4736 O O . MET A 1 593 ? 8.289 3.645 34.312 1 76.31 593 MET A O 1
ATOM 4740 N N . ILE A 1 594 ? 6.211 3.139 33.812 1 86.06 594 ILE A N 1
ATOM 4741 C CA . ILE A 1 594 ? 5.734 4.52 33.812 1 86.06 594 ILE A CA 1
ATOM 4742 C C . ILE A 1 594 ? 5.719 5.047 35.25 1 86.06 594 ILE A C 1
ATOM 4744 O O . ILE A 1 594 ? 5.184 4.395 36.156 1 86.06 594 ILE A O 1
ATOM 4748 N N . ASP A 1 595 ? 6.445 6.086 35.531 1 88.44 595 ASP A N 1
ATOM 4749 C CA . ASP A 1 595 ? 6.371 6.793 36.812 1 88.44 595 ASP A CA 1
ATOM 4750 C C . ASP A 1 595 ? 5.09 7.617 36.906 1 88.44 595 ASP A C 1
ATOM 4752 O O . ASP A 1 595 ? 4.957 8.648 36.219 1 88.44 595 ASP A O 1
ATOM 4756 N N . LYS A 1 596 ? 4.285 7.223 37.75 1 88.69 596 LYS A N 1
ATOM 4757 C CA . LYS A 1 596 ? 2.957 7.824 37.844 1 88.69 596 LYS A CA 1
ATOM 4758 C C . LYS A 1 596 ? 3.045 9.289 38.281 1 88.69 596 LYS A C 1
ATOM 4760 O O . LYS A 1 596 ? 2.285 10.125 37.781 1 88.69 596 LYS A O 1
ATOM 4765 N N . GLU A 1 597 ? 3.914 9.547 39.156 1 90.94 597 GLU A N 1
ATOM 4766 C CA . GLU A 1 597 ? 4.059 10.914 39.625 1 90.94 597 GLU A CA 1
ATOM 4767 C C . GLU A 1 597 ? 4.551 11.844 38.531 1 90.94 597 GLU A C 1
ATOM 4769 O O . GLU A 1 597 ? 4.031 12.945 38.375 1 90.94 597 GLU A O 1
ATOM 4774 N N . ARG A 1 598 ? 5.496 11.406 37.812 1 92.31 598 ARG A N 1
ATOM 4775 C CA . ARG A 1 598 ? 6.027 12.203 36.719 1 92.31 598 ARG A CA 1
ATOM 4776 C C . ARG A 1 598 ? 4.984 12.375 35.625 1 92.31 598 ARG A C 1
ATOM 4778 O O . ARG A 1 598 ? 4.914 13.43 34.969 1 92.31 598 ARG A O 1
ATOM 4785 N N . LEU A 1 599 ? 4.27 11.344 35.469 1 94.12 599 LEU A N 1
ATOM 4786 C CA . LEU A 1 599 ? 3.223 11.391 34.469 1 94.12 599 LEU A CA 1
ATOM 4787 C C . LEU A 1 599 ? 2.162 12.43 34.812 1 94.12 599 LEU A C 1
ATOM 4789 O O . LEU A 1 599 ? 1.756 13.227 33.969 1 94.12 599 LEU A O 1
ATOM 4793 N N . LEU A 1 600 ? 1.761 12.422 36.031 1 93.88 600 LEU A N 1
ATOM 4794 C CA . LEU A 1 600 ? 0.738 13.359 36.5 1 93.88 600 LEU A CA 1
ATOM 4795 C C . LEU A 1 600 ? 1.259 14.789 36.438 1 93.88 600 LEU A C 1
ATOM 4797 O O . LEU A 1 600 ? 0.52 15.711 36.094 1 93.88 600 LEU A O 1
ATOM 4801 N N . TYR A 1 601 ? 2.49 14.875 36.781 1 94.19 601 TYR A N 1
ATOM 4802 C CA . TYR A 1 601 ? 3.123 16.188 36.719 1 94.19 601 TYR A CA 1
ATOM 4803 C C . TYR A 1 601 ? 3.141 16.719 35.312 1 94.19 601 TYR A C 1
ATOM 4805 O O . TYR A 1 601 ? 2.785 17.875 35.062 1 94.19 601 TYR A O 1
ATOM 4813 N N . ALA A 1 602 ? 3.551 15.922 34.375 1 95.12 602 ALA A N 1
ATOM 4814 C CA . ALA A 1 602 ? 3.641 16.312 32.969 1 95.12 602 ALA A CA 1
ATOM 4815 C C . ALA A 1 602 ? 2.266 16.672 32.406 1 95.12 602 ALA A C 1
ATOM 4817 O O . ALA A 1 602 ? 2.123 17.641 31.672 1 95.12 602 ALA A O 1
ATOM 4818 N N . VAL A 1 603 ? 1.304 15.938 32.812 1 95.44 603 VAL A N 1
ATOM 4819 C CA . VAL A 1 603 ? -0.058 16.141 32.312 1 95.44 603 VAL A CA 1
ATOM 4820 C C . VAL A 1 603 ? -0.623 17.438 32.875 1 95.44 603 VAL A C 1
ATOM 4822 O O . VAL A 1 603 ? -1.349 18.156 32.188 1 95.44 603 VAL A O 1
ATOM 4825 N N . GLU A 1 604 ? -0.284 17.703 34.094 1 94.5 604 GLU A N 1
ATOM 4826 C CA . GLU A 1 604 ? -0.728 18.938 34.719 1 94.5 604 GLU A CA 1
ATOM 4827 C C . GLU A 1 604 ? -0.049 20.156 34.094 1 94.5 604 GLU A C 1
ATOM 4829 O O . GLU A 1 604 ? -0.696 21.172 33.844 1 94.5 604 GLU A O 1
ATOM 4834 N N . MET A 1 605 ? 1.174 19.969 33.844 1 93.62 605 MET A N 1
ATOM 4835 C CA . MET A 1 605 ? 1.938 21.062 33.25 1 93.62 605 MET A CA 1
ATOM 4836 C C . MET A 1 605 ? 1.442 21.375 31.859 1 93.62 605 MET A C 1
ATOM 4838 O O . MET A 1 605 ? 1.447 22.531 31.438 1 93.62 605 MET A O 1
ATOM 4842 N N . ALA A 1 606 ? 1.038 20.359 31.156 1 94 606 ALA A N 1
ATOM 4843 C CA . ALA A 1 606 ? 0.551 20.531 29.797 1 94 606 ALA A CA 1
ATOM 4844 C C . ALA A 1 606 ? -0.94 20.859 29.781 1 94 606 ALA A C 1
ATOM 4846 O O . ALA A 1 606 ? -1.536 21.031 28.719 1 94 606 ALA A O 1
ATOM 4847 N N . ASN A 1 607 ? -1.574 20.922 30.906 1 93.06 607 ASN A N 1
ATOM 4848 C CA . ASN A 1 607 ? -2.982 21.266 31.078 1 93.06 607 ASN A CA 1
ATOM 4849 C C . ASN A 1 607 ? -3.887 20.359 30.25 1 93.06 607 ASN A C 1
ATOM 4851 O O . ASN A 1 607 ? -4.758 20.828 29.531 1 93.06 607 ASN A O 1
ATOM 4855 N N . ILE A 1 608 ? -3.639 19.078 30.312 1 92 608 ILE A N 1
ATOM 4856 C CA . ILE A 1 608 ? -4.434 18.156 29.516 1 92 608 ILE A CA 1
ATOM 4857 C C . ILE A 1 608 ? -5.082 17.109 30.438 1 92 608 ILE A C 1
ATOM 4859 O O . ILE A 1 608 ? -5.727 16.172 29.969 1 92 608 ILE A O 1
ATOM 4863 N N . ARG A 1 609 ? -5 17.281 31.688 1 92.75 609 ARG A N 1
ATOM 4864 C CA . ARG A 1 609 ? -5.523 16.344 32.656 1 92.75 609 ARG A CA 1
ATOM 4865 C C . ARG A 1 609 ? -7.035 16.203 32.531 1 92.75 609 ARG A C 1
ATOM 4867 O O . ARG A 1 609 ? -7.562 15.086 32.531 1 92.75 609 ARG A O 1
ATOM 4874 N N . GLU A 1 610 ? -7.648 17.297 32.406 1 87.06 610 GLU A N 1
ATOM 4875 C CA . GLU A 1 610 ? -9.109 17.281 32.312 1 87.06 610 GLU A CA 1
ATOM 4876 C C . GLU A 1 610 ? -9.586 16.484 31.109 1 87.06 610 GLU A C 1
ATOM 4878 O O . GLU A 1 610 ? -10.562 15.734 31.203 1 87.06 610 GLU A O 1
ATOM 4883 N N . PHE A 1 611 ? -8.945 16.656 30 1 82.5 611 PHE A N 1
ATOM 4884 C CA . PHE A 1 611 ? -9.305 15.922 28.797 1 82.5 611 PHE A CA 1
ATOM 4885 C C . PHE A 1 611 ? -9.109 14.422 29 1 82.5 611 PHE A C 1
ATOM 4887 O O . PHE A 1 611 ? -9.992 13.633 28.656 1 82.5 611 PHE A O 1
ATOM 4894 N N . ILE A 1 612 ? -8.023 14.008 29.625 1 88.75 612 ILE A N 1
ATOM 4895 C CA . ILE A 1 612 ? -7.691 12.602 29.797 1 88.75 612 ILE A CA 1
ATOM 4896 C C . ILE A 1 612 ? -8.68 11.953 30.766 1 88.75 612 ILE A C 1
ATOM 4898 O O . ILE A 1 612 ? -9.133 10.836 30.547 1 88.75 612 ILE A O 1
ATOM 4902 N N . GLU A 1 613 ? -8.977 12.703 31.766 1 84.5 613 GLU A N 1
ATOM 4903 C CA . GLU A 1 613 ? -9.875 12.172 32.812 1 84.5 613 GLU A CA 1
ATOM 4904 C C . GLU A 1 613 ? -11.305 12.094 32.281 1 84.5 613 GLU A C 1
ATOM 4906 O O . GLU A 1 613 ? -12.125 11.352 32.844 1 84.5 613 GLU A O 1
ATOM 4911 N N . SER A 1 614 ? -11.555 12.812 31.266 1 76.12 614 SER A N 1
ATOM 4912 C CA . SER A 1 614 ? -12.898 12.781 30.688 1 76.12 614 SER A CA 1
ATOM 4913 C C . SER A 1 614 ? -13.086 11.562 29.797 1 76.12 614 SER A C 1
ATOM 4915 O O . SER A 1 614 ? -14.219 11.172 29.5 1 76.12 614 SER A O 1
ATOM 4917 N N . LEU A 1 615 ? -12 10.992 29.484 1 74.25 615 LEU A N 1
ATOM 4918 C CA . LEU A 1 615 ? -12.07 9.812 28.625 1 74.25 615 LEU A CA 1
ATOM 4919 C C . LEU A 1 615 ? -12.406 8.57 29.438 1 74.25 615 LEU A C 1
ATOM 4921 O O . LEU A 1 615 ? -11.945 8.43 30.578 1 74.25 615 LEU A O 1
ATOM 4925 N N . PRO A 1 616 ? -13.094 7.668 28.859 1 63.03 616 PRO A N 1
ATOM 4926 C CA . PRO A 1 616 ? -13.516 6.473 29.594 1 63.03 616 PRO A CA 1
ATOM 4927 C C . PRO A 1 616 ? -12.336 5.648 30.109 1 63.03 616 PRO A C 1
ATOM 4929 O O . PRO A 1 616 ? -12.375 5.141 31.219 1 63.03 616 PRO A O 1
ATOM 4932 N N . LEU A 1 617 ? -11.312 5.535 29.297 1 72.12 617 LEU A N 1
ATOM 4933 C CA . LEU A 1 617 ? -10.172 4.711 29.672 1 72.12 617 LEU A CA 1
ATOM 4934 C C . LEU A 1 617 ? -9.023 5.578 30.172 1 72.12 617 LEU A C 1
ATOM 4936 O O . LEU A 1 617 ? -7.93 5.074 30.453 1 72.12 617 LEU A O 1
ATOM 4940 N N . LYS A 1 618 ? -9.328 6.797 30.266 1 83.25 618 LYS A N 1
ATOM 4941 C CA . LYS A 1 618 ? -8.383 7.766 30.812 1 83.25 618 LYS A CA 1
ATOM 4942 C C . LYS A 1 618 ? -7.008 7.617 30.156 1 83.25 618 LYS A C 1
ATOM 4944 O O . LYS A 1 618 ? -6.887 7.664 28.938 1 83.25 618 LYS A O 1
ATOM 4949 N N . TYR A 1 619 ? -6.023 7.176 30.969 1 86.69 619 TYR A N 1
ATOM 4950 C CA . TYR A 1 619 ? -4.648 7.137 30.484 1 86.69 619 TYR A CA 1
ATOM 4951 C C . TYR A 1 619 ? -4.422 5.926 29.594 1 86.69 619 TYR A C 1
ATOM 4953 O O . TYR A 1 619 ? -3.449 5.875 28.828 1 86.69 619 TYR A O 1
ATOM 4961 N N . ASN A 1 620 ? -5.301 5.062 29.609 1 79 620 ASN A N 1
ATOM 4962 C CA . ASN A 1 620 ? -5.164 3.848 28.812 1 79 620 ASN A CA 1
ATOM 4963 C C . ASN A 1 620 ? -5.914 3.953 27.484 1 79 620 ASN A C 1
ATOM 4965 O O . ASN A 1 620 ? -5.965 2.992 26.719 1 79 620 ASN A O 1
ATOM 4969 N N . THR A 1 621 ? -6.359 5.105 27.25 1 78.12 621 THR A N 1
ATOM 4970 C CA . THR A 1 621 ? -7.055 5.328 25.984 1 78.12 621 THR A CA 1
ATOM 4971 C C . THR A 1 621 ? -6.078 5.285 24.812 1 78.12 621 THR A C 1
ATOM 4973 O O . THR A 1 621 ? -5.031 5.934 24.859 1 78.12 621 THR A O 1
ATOM 4976 N N . LYS A 1 622 ? -6.34 4.473 23.906 1 76.94 622 LYS A N 1
ATOM 4977 C CA . LYS A 1 622 ? -5.496 4.391 22.719 1 76.94 622 LYS A CA 1
ATOM 4978 C C . LYS A 1 622 ? -5.781 5.547 21.766 1 76.94 622 LYS A C 1
ATOM 4980 O O . LYS A 1 622 ? -6.941 5.859 21.484 1 76.94 622 LYS A O 1
ATOM 4985 N N . ILE A 1 623 ? -4.758 6.195 21.344 1 77.69 623 ILE A N 1
ATOM 4986 C CA . ILE A 1 623 ? -4.883 7.336 20.438 1 77.69 623 ILE A CA 1
ATOM 4987 C C . ILE A 1 623 ? -4 7.121 19.219 1 77.69 623 ILE A C 1
ATOM 4989 O O . ILE A 1 623 ? -3.203 6.18 19.172 1 77.69 623 ILE A O 1
ATOM 4993 N N . GLY A 1 624 ? -4.152 7.996 18.109 1 64.88 624 GLY A N 1
ATOM 4994 C CA . GLY A 1 624 ? -3.332 7.938 16.906 1 64.88 624 GLY A CA 1
ATOM 4995 C C . GLY A 1 624 ? -4.074 7.387 15.703 1 64.88 624 GLY A C 1
ATOM 4996 O O . GLY A 1 624 ? -5.297 7.523 15.609 1 64.88 624 GLY A O 1
ATOM 4997 N N . ASN A 1 625 ? -3.303 6.945 14.781 1 59.38 625 ASN A N 1
ATOM 4998 C CA . ASN A 1 625 ? -3.873 6.527 13.508 1 59.38 625 ASN A CA 1
ATOM 4999 C C . ASN A 1 625 ? -4.91 5.426 13.688 1 59.38 625 ASN A C 1
ATOM 5001 O O . ASN A 1 625 ? -5.852 5.312 12.898 1 59.38 625 ASN A O 1
ATOM 5005 N N . THR A 1 626 ? -4.621 4.73 14.711 1 51.25 626 THR A N 1
ATOM 5006 C CA . THR A 1 626 ? -5.523 3.609 14.938 1 51.25 626 THR A CA 1
ATOM 5007 C C . THR A 1 626 ? -6.461 3.898 16.109 1 51.25 626 THR A C 1
ATOM 5009 O O . THR A 1 626 ? -7.316 3.076 16.438 1 51.25 626 THR A O 1
ATOM 5012 N N . GLY A 1 627 ? -6.277 5.074 16.797 1 50.62 627 GLY A N 1
ATOM 5013 C CA . GLY A 1 627 ? -7.094 5.359 17.969 1 50.62 627 GLY A CA 1
ATOM 5014 C C . GLY A 1 627 ? -7.988 6.57 17.781 1 50.62 627 GLY A C 1
ATOM 5015 O O . GLY A 1 627 ? -8.312 6.945 16.656 1 50.62 627 GLY A O 1
ATOM 5016 N N . GLN A 1 628 ? -8.383 6.969 18.938 1 52.88 628 GLN A N 1
ATOM 5017 C CA . GLN A 1 628 ? -9.234 8.156 18.984 1 52.88 628 GLN A CA 1
ATOM 5018 C C . GLN A 1 628 ? -8.523 9.367 18.391 1 52.88 628 GLN A C 1
ATOM 5020 O O . GLN A 1 628 ? -7.32 9.555 18.594 1 52.88 628 GLN A O 1
ATOM 5025 N N . GLY A 1 629 ? -9.203 9.984 17.484 1 63.19 629 GLY A N 1
ATOM 5026 C CA . GLY A 1 629 ? -8.664 11.211 16.922 1 63.19 629 GLY A CA 1
ATOM 5027 C C . GLY A 1 629 ? -8.508 12.328 17.938 1 63.19 629 GLY A C 1
ATOM 5028 O O . GLY A 1 629 ? -9.266 12.406 18.906 1 63.19 629 GLY A O 1
ATOM 5029 N N . LEU A 1 630 ? -7.324 12.945 17.953 1 70.56 630 LEU A N 1
ATOM 5030 C CA . LEU A 1 630 ? -7.027 14.102 18.797 1 70.56 630 LEU A CA 1
ATOM 5031 C C . LEU A 1 630 ? -7.109 15.398 17.984 1 70.56 630 LEU A C 1
ATOM 5033 O O . LEU A 1 630 ? -6.809 15.398 16.797 1 70.56 630 LEU A O 1
ATOM 5037 N N . SER A 1 631 ? -7.68 16.359 18.688 1 66.94 631 SER A N 1
ATOM 5038 C CA . SER A 1 631 ? -7.562 17.688 18.062 1 66.94 631 SER A CA 1
ATOM 5039 C C . SER A 1 631 ? -6.109 18.125 18 1 66.94 631 SER A C 1
ATOM 5041 O O . SER A 1 631 ? -5.246 17.562 18.672 1 66.94 631 SER A O 1
ATOM 5043 N N . GLN A 1 632 ? -5.84 19.062 17.172 1 73.44 632 GLN A N 1
ATOM 5044 C CA . GLN A 1 632 ? -4.48 19.562 17.047 1 73.44 632 GLN A CA 1
ATOM 5045 C C . GLN A 1 632 ? -3.961 20.109 18.375 1 73.44 632 GLN A C 1
ATOM 5047 O O . GLN A 1 632 ? -2.787 19.938 18.703 1 73.44 632 GLN A O 1
ATOM 5052 N N . GLY A 1 633 ? -4.809 20.844 19.078 1 77.5 633 GLY A N 1
ATOM 5053 C CA . GLY A 1 633 ? -4.418 21.344 20.375 1 77.5 633 GLY A CA 1
ATOM 5054 C C . GLY A 1 633 ? -4.109 20.25 21.391 1 77.5 633 GLY A C 1
ATOM 5055 O O . GLY A 1 633 ? -3.152 20.375 22.156 1 77.5 633 GLY A O 1
ATOM 5056 N N . GLN A 1 634 ? -4.922 19.25 21.359 1 80.5 634 GLN A N 1
ATOM 5057 C CA . GLN A 1 634 ? -4.699 18.125 22.266 1 80.5 634 GLN A CA 1
ATOM 5058 C C . GLN A 1 634 ? -3.398 17.391 21.922 1 80.5 634 GLN A C 1
ATOM 5060 O O . GLN A 1 634 ? -2.656 16.984 22.812 1 80.5 634 GLN A O 1
ATOM 5065 N N . LYS A 1 635 ? -3.186 17.266 20.656 1 86.75 635 LYS A N 1
ATOM 5066 C CA . LYS A 1 635 ? -1.952 16.641 20.203 1 86.75 635 LYS A CA 1
ATOM 5067 C C . LYS A 1 635 ? -0.727 17.406 20.703 1 86.75 635 LYS A C 1
ATOM 5069 O O . LYS A 1 635 ? 0.236 16.797 21.172 1 86.75 635 LYS A O 1
ATOM 5074 N N . GLN A 1 636 ? -0.806 18.641 20.594 1 87.69 636 GLN A N 1
ATOM 5075 C CA . GLN A 1 636 ? 0.309 19.469 21.031 1 87.69 636 GLN A CA 1
ATOM 5076 C C . GLN A 1 636 ? 0.528 19.359 22.531 1 87.69 636 GLN A C 1
ATOM 5078 O O . GLN A 1 636 ? 1.668 19.344 23 1 87.69 636 GLN A O 1
ATOM 5083 N N . ARG A 1 637 ? -0.525 19.359 23.266 1 91.5 637 ARG A N 1
ATOM 5084 C CA . ARG A 1 637 ? -0.431 19.266 24.719 1 91.5 637 ARG A CA 1
ATOM 5085 C C . ARG A 1 637 ? 0.171 17.922 25.125 1 91.5 637 ARG A C 1
ATOM 5087 O O . ARG A 1 637 ? 0.939 17.859 26.094 1 91.5 637 ARG A O 1
ATOM 5094 N N . ILE A 1 638 ? -0.152 16.906 24.406 1 92.5 638 ILE A N 1
ATOM 5095 C CA . ILE A 1 638 ? 0.419 15.586 24.688 1 92.5 638 ILE A CA 1
ATOM 5096 C C . ILE A 1 638 ? 1.913 15.602 24.359 1 92.5 638 ILE A C 1
ATOM 5098 O O . ILE A 1 638 ? 2.713 15.016 25.094 1 92.5 638 ILE A O 1
ATOM 5102 N N . LEU A 1 639 ? 2.252 16.25 23.328 1 93.31 639 LEU A N 1
ATOM 5103 C CA . LEU A 1 639 ? 3.658 16.344 22.953 1 93.31 639 LEU A CA 1
ATOM 5104 C C . LEU A 1 639 ? 4.449 17.141 23.984 1 93.31 639 LEU A C 1
ATOM 5106 O O . LEU A 1 639 ? 5.598 16.797 24.281 1 93.31 639 LEU A O 1
ATOM 5110 N N . ILE A 1 640 ? 3.82 18.156 24.484 1 94.06 640 ILE A N 1
ATOM 5111 C CA . ILE A 1 640 ? 4.457 18.953 25.531 1 94.06 640 ILE A CA 1
ATOM 5112 C C . ILE A 1 640 ? 4.645 18.078 26.781 1 94.06 640 ILE A C 1
ATOM 5114 O O . ILE A 1 640 ? 5.715 18.094 27.391 1 94.06 640 ILE A O 1
ATOM 5118 N N . ALA A 1 641 ? 3.594 17.359 27.094 1 94.94 641 ALA A N 1
ATOM 5119 C CA . ALA A 1 641 ? 3.686 16.453 28.25 1 94.94 641 ALA A CA 1
ATOM 5120 C C . ALA A 1 641 ? 4.812 15.445 28.062 1 94.94 641 ALA A C 1
ATOM 5122 O O . ALA A 1 641 ? 5.527 15.117 29.016 1 94.94 641 ALA A O 1
ATOM 5123 N N . ARG A 1 642 ? 4.945 15 26.891 1 93.56 642 ARG A N 1
ATOM 5124 C CA . ARG A 1 642 ? 5.988 14.039 26.547 1 93.56 642 ARG A CA 1
ATOM 5125 C C . ARG A 1 642 ? 7.375 14.625 26.781 1 93.56 642 ARG A C 1
ATOM 5127 O O . ARG A 1 642 ? 8.258 13.953 27.328 1 93.56 642 ARG A O 1
ATOM 5134 N N . ALA A 1 643 ? 7.562 15.797 26.391 1 93.25 643 ALA A N 1
ATOM 5135 C CA . ALA A 1 643 ? 8.844 16.469 26.547 1 93.25 643 ALA A CA 1
ATOM 5136 C C . ALA A 1 643 ? 9.156 16.719 28.031 1 93.25 643 ALA A C 1
ATOM 5138 O O . ALA A 1 643 ? 10.305 16.625 28.453 1 93.25 643 ALA A O 1
ATOM 5139 N N . ILE A 1 644 ? 8.172 17.016 28.812 1 93.81 644 ILE A N 1
ATOM 5140 C CA . ILE A 1 644 ? 8.336 17.359 30.219 1 93.81 644 ILE A CA 1
ATOM 5141 C C . ILE A 1 644 ? 8.594 16.078 31.031 1 93.81 644 ILE A C 1
ATOM 5143 O O . ILE A 1 644 ? 9.352 16.109 32 1 93.81 644 ILE A O 1
ATOM 5147 N N . TYR A 1 645 ? 7.934 15.039 30.641 1 93.75 645 TYR A N 1
ATOM 5148 C CA . TYR A 1 645 ? 7.988 13.789 31.391 1 93.75 645 TYR A CA 1
ATOM 5149 C C . TYR A 1 645 ? 9.43 13.336 31.594 1 93.75 645 TYR A C 1
ATOM 5151 O O . TYR A 1 645 ? 9.789 12.82 32.656 1 93.75 645 TYR A O 1
ATOM 5159 N N . ARG A 1 646 ? 10.219 13.508 30.688 1 88.44 646 ARG A N 1
ATOM 5160 C CA . ARG A 1 646 ? 11.602 13.031 30.719 1 88.44 646 ARG A CA 1
ATOM 5161 C C . ARG A 1 646 ? 12.453 13.906 31.625 1 88.44 646 ARG A C 1
ATOM 5163 O O . ARG A 1 646 ? 13.555 13.516 32.031 1 88.44 646 ARG A O 1
ATOM 5170 N N . ASN A 1 647 ? 11.969 15.016 32.031 1 88.25 647 ASN A N 1
ATOM 5171 C CA . ASN A 1 647 ? 12.711 15.977 32.844 1 88.25 647 ASN A CA 1
ATOM 5172 C C . ASN A 1 647 ? 14.109 16.219 32.281 1 88.25 647 ASN A C 1
ATOM 5174 O O . ASN A 1 647 ? 15.109 16.031 32.969 1 88.25 647 ASN A O 1
ATOM 5178 N N . PRO A 1 648 ? 14.172 16.703 31.062 1 92.62 648 PRO A N 1
ATOM 5179 C CA . PRO A 1 648 ? 15.453 16.891 30.359 1 92.62 648 PRO A CA 1
ATOM 5180 C C . PRO A 1 648 ? 16.203 18.125 30.844 1 92.62 648 PRO A C 1
ATOM 5182 O O . PRO A 1 648 ? 15.633 18.984 31.531 1 92.62 648 PRO A O 1
ATOM 5185 N N . ASP A 1 649 ? 17.531 18.172 30.484 1 94.5 649 ASP A N 1
ATOM 5186 C CA . ASP A 1 649 ? 18.375 19.312 30.812 1 94.5 649 ASP A CA 1
ATOM 5187 C C . ASP A 1 649 ? 18.234 20.422 29.781 1 94.5 649 ASP A C 1
ATOM 5189 O O . ASP A 1 649 ? 18.344 21.609 30.094 1 94.5 649 ASP A O 1
ATOM 5193 N N . TYR A 1 650 ? 18.016 19.969 28.625 1 96.19 650 TYR A N 1
ATOM 5194 C CA . TYR A 1 650 ? 17.875 20.891 27.5 1 96.19 650 TYR A CA 1
ATOM 5195 C C . TYR A 1 650 ? 16.484 20.781 26.875 1 96.19 650 TYR A C 1
ATOM 5197 O O . TYR A 1 650 ? 15.969 19.672 26.703 1 96.19 650 TYR A O 1
ATOM 5205 N N . LEU A 1 651 ? 15.906 21.875 26.625 1 95.62 651 LEU A N 1
ATOM 5206 C CA . LEU A 1 651 ? 14.57 21.859 26.047 1 95.62 651 LEU A CA 1
ATOM 5207 C C . LEU A 1 651 ? 14.547 22.625 24.719 1 95.62 651 LEU A C 1
ATOM 5209 O O . LEU A 1 651 ? 15.148 23.688 24.609 1 95.62 651 LEU A O 1
ATOM 5213 N N . PHE A 1 652 ? 13.969 22.016 23.75 1 95.94 652 PHE A N 1
ATOM 5214 C CA . PHE A 1 652 ? 13.781 22.641 22.438 1 95.94 652 PHE A CA 1
ATOM 5215 C C . PHE A 1 652 ? 12.305 22.688 22.062 1 95.94 652 PHE A C 1
ATOM 5217 O O . PHE A 1 652 ? 11.656 21.656 21.953 1 95.94 652 PHE A O 1
ATOM 5224 N N . PHE A 1 653 ? 11.781 23.859 21.859 1 93 653 PHE A N 1
ATOM 5225 C CA . PHE A 1 653 ? 10.383 24.047 21.484 1 93 653 PHE A CA 1
ATOM 5226 C C . PHE A 1 653 ? 10.273 24.766 20.141 1 93 653 PHE A C 1
ATOM 5228 O O . PHE A 1 653 ? 10.648 25.938 20.031 1 93 653 PHE A O 1
ATOM 5235 N N . ASP A 1 654 ? 9.781 24.078 19.141 1 89.75 654 ASP A N 1
ATOM 5236 C CA . ASP A 1 654 ? 9.586 24.672 17.812 1 89.75 654 ASP A CA 1
ATOM 5237 C C . ASP A 1 654 ? 8.109 24.953 17.547 1 89.75 654 ASP A C 1
ATOM 5239 O O . ASP A 1 654 ? 7.395 24.094 17.031 1 89.75 654 ASP A O 1
ATOM 5243 N N . GLU A 1 655 ? 7.652 26.141 17.75 1 79.38 655 GLU A N 1
ATOM 5244 C CA . GLU A 1 655 ? 6.273 26.578 17.578 1 79.38 655 GLU A CA 1
ATOM 5245 C C . GLU A 1 655 ? 5.293 25.641 18.266 1 79.38 655 GLU A C 1
ATOM 5247 O O . GLU A 1 655 ? 4.293 25.234 17.672 1 79.38 655 GLU A O 1
ATOM 5252 N N . ALA A 1 656 ? 5.566 25.344 19.453 1 76.31 656 ALA A N 1
ATOM 5253 C CA . ALA A 1 656 ? 4.883 24.297 20.203 1 76.31 656 ALA A CA 1
ATOM 5254 C C . ALA A 1 656 ? 3.521 24.766 20.703 1 76.31 656 ALA A C 1
ATOM 5256 O O . ALA A 1 656 ? 2.713 23.969 21.188 1 76.31 656 ALA A O 1
ATOM 5257 N N . THR A 1 657 ? 3.184 26.047 20.578 1 71.81 657 THR A N 1
ATOM 5258 C CA . THR A 1 657 ? 1.94 26.531 21.172 1 71.81 657 THR A CA 1
ATOM 5259 C C . THR A 1 657 ? 1.057 27.188 20.109 1 71.81 657 THR A C 1
ATOM 5261 O O . THR A 1 657 ? 0.079 27.859 20.438 1 71.81 657 THR A O 1
ATOM 5264 N N . ASN A 1 658 ? 1.394 26.938 18.844 1 69 658 ASN A N 1
ATOM 5265 C CA . ASN A 1 658 ? 0.697 27.625 17.766 1 69 658 ASN A CA 1
ATOM 5266 C C . ASN A 1 658 ? -0.73 27.109 17.609 1 69 658 ASN A C 1
ATOM 5268 O O . ASN A 1 658 ? -1.616 27.844 17.172 1 69 658 ASN A O 1
ATOM 5272 N N . ALA A 1 659 ? -0.913 25.875 17.984 1 65.94 659 ALA A N 1
ATOM 5273 C CA . ALA A 1 659 ? -2.221 25.266 17.75 1 65.94 659 ALA A CA 1
ATOM 5274 C C . ALA A 1 659 ? -3.107 25.359 18.984 1 65.94 659 ALA A C 1
ATOM 5276 O O . ALA A 1 659 ? -4.254 24.906 18.984 1 65.94 659 ALA A O 1
ATOM 5277 N N . LEU A 1 660 ? -2.627 26.078 19.969 1 71.88 660 LEU A N 1
ATOM 5278 C CA . LEU A 1 660 ? -3.367 26.156 21.219 1 71.88 660 LEU A CA 1
ATOM 5279 C C . LEU A 1 660 ? -4.281 27.375 21.234 1 71.88 660 LEU A C 1
ATOM 5281 O O . LEU A 1 660 ? -3.955 28.406 20.656 1 71.88 660 LEU A O 1
ATOM 5285 N N . ASP A 1 661 ? -5.402 27.188 21.812 1 69.06 661 ASP A N 1
ATOM 5286 C CA . ASP A 1 661 ? -6.27 28.328 22.062 1 69.06 661 ASP A CA 1
ATOM 5287 C C . ASP A 1 661 ? -5.688 29.25 23.141 1 69.06 661 ASP A C 1
ATOM 5289 O O . ASP A 1 661 ? -4.828 28.828 23.906 1 69.06 661 ASP A O 1
ATOM 5293 N N . THR A 1 662 ? -6.203 30.438 23.172 1 68.69 662 THR A N 1
ATOM 5294 C CA . THR A 1 662 ? -5.629 31.5 23.984 1 68.69 662 THR A CA 1
ATOM 5295 C C . THR A 1 662 ? -5.672 31.141 25.453 1 68.69 662 THR A C 1
ATOM 5297 O O . THR A 1 662 ? -4.723 31.406 26.203 1 68.69 662 THR A O 1
ATOM 5300 N N . ASP A 1 663 ? -6.723 30.516 25.875 1 70.56 663 ASP A N 1
ATOM 5301 C CA . ASP A 1 663 ? -6.848 30.156 27.297 1 70.56 663 ASP A CA 1
ATOM 5302 C C . ASP A 1 663 ? -5.836 29.078 27.688 1 70.56 663 ASP A C 1
ATOM 5304 O O . ASP A 1 663 ? -5.148 29.219 28.703 1 70.56 663 ASP A O 1
ATOM 5308 N N . ASN A 1 664 ? -5.762 28.125 26.953 1 76.94 664 ASN A N 1
ATOM 5309 C CA . ASN A 1 664 ? -4.812 27.047 27.203 1 76.94 664 ASN A CA 1
ATOM 5310 C C . ASN A 1 664 ? -3.369 27.516 27.031 1 76.94 664 ASN A C 1
ATOM 5312 O O . ASN A 1 664 ? -2.484 27.094 27.781 1 76.94 664 ASN A O 1
ATOM 5316 N N . GLU A 1 665 ? -3.256 28.344 26.094 1 79.44 665 GLU A N 1
ATOM 5317 C CA . GLU A 1 665 ? -1.912 28.859 25.844 1 79.44 665 GLU A CA 1
ATOM 5318 C C . GLU A 1 665 ? -1.371 29.625 27.047 1 79.44 665 GLU A C 1
ATOM 5320 O O . GLU A 1 665 ? -0.201 29.484 27.406 1 79.44 665 GLU A O 1
ATOM 5325 N N . LYS A 1 666 ? -2.205 30.438 27.578 1 77.62 666 LYS A N 1
ATOM 5326 C CA . LYS A 1 666 ? -1.786 31.234 28.734 1 77.62 666 LYS A CA 1
ATOM 5327 C C . LYS A 1 666 ? -1.368 30.344 29.906 1 77.62 666 LYS A C 1
ATOM 5329 O O . LYS A 1 666 ? -0.302 30.547 30.484 1 77.62 666 LYS A O 1
ATOM 5334 N N . VAL A 1 667 ? -2.182 29.359 30.188 1 85.06 667 VAL A N 1
ATOM 5335 C CA . VAL A 1 667 ? -1.926 28.469 31.312 1 85.06 667 VAL A CA 1
ATOM 5336 C C . VAL A 1 667 ? -0.652 27.672 31.062 1 85.06 667 VAL A C 1
ATOM 5338 O O . VAL A 1 667 ? 0.197 27.547 31.938 1 85.06 667 VAL A O 1
ATOM 5341 N N . ILE A 1 668 ? -0.524 27.188 29.953 1 89.38 668 ILE A N 1
ATOM 5342 C CA . ILE A 1 668 ? 0.612 26.344 29.609 1 89.38 668 ILE A CA 1
ATOM 5343 C C . ILE A 1 668 ? 1.892 27.188 29.594 1 89.38 668 ILE A C 1
ATOM 5345 O O . ILE A 1 668 ? 2.947 26.719 30.031 1 89.38 668 ILE A O 1
ATOM 5349 N N . GLN A 1 669 ? 1.76 28.359 29.109 1 85.56 669 GLN A N 1
ATOM 5350 C CA . GLN A 1 669 ? 2.928 29.234 29.078 1 85.56 669 GLN A CA 1
ATOM 5351 C C . GLN A 1 669 ? 3.426 29.531 30.484 1 85.56 669 GLN A C 1
ATOM 5353 O O . GLN A 1 669 ? 4.633 29.547 30.734 1 85.56 669 GLN A O 1
ATOM 5358 N N . GLU A 1 670 ? 2.504 29.812 31.328 1 87.12 670 GLU A N 1
ATOM 5359 C CA . GLU A 1 670 ? 2.877 30.078 32.719 1 87.12 670 GLU A CA 1
ATOM 5360 C C . GLU A 1 670 ? 3.551 28.859 33.344 1 87.12 670 GLU A C 1
ATOM 5362 O O . GLU A 1 670 ? 4.547 28.984 34.062 1 87.12 670 GLU A O 1
ATOM 5367 N N . ASN A 1 671 ? 2.99 27.75 33.062 1 91.75 671 ASN A N 1
ATOM 5368 C CA . ASN A 1 671 ? 3.564 26.516 33.594 1 91.75 671 ASN A CA 1
ATOM 5369 C C . ASN A 1 671 ? 4.953 26.25 33 1 91.75 671 ASN A C 1
ATOM 5371 O O . ASN A 1 671 ? 5.859 25.812 33.719 1 91.75 671 ASN A O 1
ATOM 5375 N N . LEU A 1 672 ? 5.086 26.5 31.797 1 90.5 672 LEU A N 1
ATOM 5376 C CA . LEU A 1 672 ? 6.355 26.266 31.109 1 90.5 672 LEU A CA 1
ATOM 5377 C C . LEU A 1 672 ? 7.434 27.219 31.625 1 90.5 672 LEU A C 1
ATOM 5379 O O . LEU A 1 672 ? 8.602 26.828 31.734 1 90.5 672 LEU A O 1
ATOM 5383 N N . GLU A 1 673 ? 7.047 28.406 31.891 1 88.62 673 GLU A N 1
ATOM 5384 C CA . GLU A 1 673 ? 8.008 29.375 32.438 1 88.62 673 GLU A CA 1
ATOM 5385 C C . GLU A 1 673 ? 8.602 28.891 33.75 1 88.62 673 GLU A C 1
ATOM 5387 O O . GLU A 1 673 ? 9.797 29.062 34 1 88.62 673 GLU A O 1
ATOM 5392 N N . ARG A 1 674 ? 7.746 28.281 34.5 1 90.06 674 ARG A N 1
ATOM 5393 C CA . ARG A 1 674 ? 8.211 27.703 35.75 1 90.06 674 ARG A CA 1
ATOM 5394 C C . ARG A 1 674 ? 9.109 26.5 35.5 1 90.06 674 ARG A C 1
ATOM 5396 O O . ARG A 1 674 ? 10.117 26.312 36.188 1 90.06 674 ARG A O 1
ATOM 5403 N N . PHE A 1 675 ? 8.727 25.766 34.562 1 92.44 675 PHE A N 1
ATOM 5404 C CA . PHE A 1 675 ? 9.469 24.562 34.281 1 92.44 675 PHE A CA 1
ATOM 5405 C C . PHE A 1 675 ? 10.812 24.891 33.625 1 92.44 675 PHE A C 1
ATOM 5407 O O . PHE A 1 675 ? 11.789 24.156 33.844 1 92.44 675 PHE A O 1
ATOM 5414 N N . PHE A 1 676 ? 10.898 25.969 32.969 1 92.69 676 PHE A N 1
ATOM 5415 C CA . PHE A 1 676 ? 12.102 26.375 32.219 1 92.69 676 PHE A CA 1
ATOM 5416 C C . PHE A 1 676 ? 13.18 26.859 33.188 1 92.69 676 PHE A C 1
ATOM 5418 O O . PHE A 1 676 ? 14.352 26.953 32.812 1 92.69 676 PHE A O 1
ATOM 5425 N N . LYS A 1 677 ? 12.797 27.078 34.375 1 90.44 677 LYS A N 1
ATOM 5426 C CA . LYS A 1 677 ? 13.758 27.641 35.344 1 90.44 677 LYS A CA 1
ATOM 5427 C C . LYS A 1 677 ? 14.969 26.734 35.5 1 90.44 677 LYS A C 1
ATOM 5429 O O . LYS A 1 677 ? 14.812 25.531 35.75 1 90.44 677 LYS A O 1
ATOM 5434 N N . ASP A 1 678 ? 16.125 27.188 35.344 1 90 678 ASP A N 1
ATOM 5435 C CA . ASP A 1 678 ? 17.422 26.547 35.531 1 90 678 ASP A CA 1
ATOM 5436 C C . ASP A 1 678 ? 17.703 25.516 34.438 1 90 678 ASP A C 1
ATOM 5438 O O . ASP A 1 678 ? 18.531 24.625 34.625 1 90 678 ASP A O 1
ATOM 5442 N N . LYS A 1 679 ? 16.969 25.547 33.375 1 94.38 679 LYS A N 1
ATOM 5443 C CA . LYS A 1 679 ? 17.203 24.672 32.25 1 94.38 679 LYS A CA 1
ATOM 5444 C C . LYS A 1 679 ? 17.594 25.469 31.016 1 94.38 679 LYS A C 1
ATOM 5446 O O . LYS A 1 679 ? 17.312 26.672 30.922 1 94.38 679 LYS A O 1
ATOM 5451 N N . THR A 1 680 ? 18.359 24.875 30.203 1 96.06 680 THR A N 1
ATOM 5452 C CA . THR A 1 680 ? 18.688 25.516 28.938 1 96.06 680 THR A CA 1
ATOM 5453 C C . THR A 1 680 ? 17.578 25.328 27.922 1 96.06 680 THR A C 1
ATOM 5455 O O . THR A 1 680 ? 17.281 24.203 27.531 1 96.06 680 THR A O 1
ATOM 5458 N N . VAL A 1 681 ? 16.922 26.422 27.562 1 95.44 681 VAL A N 1
ATOM 5459 C CA . VAL A 1 681 ? 15.727 26.312 26.734 1 95.44 681 VAL A CA 1
ATOM 5460 C C . VAL A 1 681 ? 15.914 27.109 25.453 1 95.44 681 VAL A C 1
ATOM 5462 O O . VAL A 1 681 ? 16.422 28.234 25.469 1 95.44 681 VAL A O 1
ATOM 5465 N N . VAL A 1 682 ? 15.648 26.469 24.359 1 95.75 682 VAL A N 1
ATOM 5466 C CA . VAL A 1 682 ? 15.594 27.141 23.062 1 95.75 682 VAL A CA 1
ATOM 5467 C C . VAL A 1 682 ? 14.164 27.125 22.516 1 95.75 682 VAL A C 1
ATOM 5469 O O . VAL A 1 682 ? 13.594 26.047 22.297 1 95.75 682 VAL A O 1
ATOM 5472 N N . ILE A 1 683 ? 13.594 28.297 22.297 1 93.31 683 ILE A N 1
ATOM 5473 C CA . ILE A 1 683 ? 12.203 28.391 21.875 1 93.31 683 ILE A CA 1
ATOM 5474 C C . ILE A 1 683 ? 12.109 29.172 20.562 1 93.31 683 ILE A C 1
ATOM 5476 O O . ILE A 1 683 ? 12.711 30.234 20.422 1 93.31 683 ILE A O 1
ATOM 5480 N N . VAL A 1 684 ? 11.484 28.547 19.641 1 89.62 684 VAL A N 1
ATOM 5481 C CA . VAL A 1 684 ? 11.117 29.219 18.391 1 89.62 684 VAL A CA 1
ATOM 5482 C C . VAL A 1 684 ? 9.633 29.594 18.422 1 89.62 684 VAL A C 1
ATOM 5484 O O . VAL A 1 684 ? 8.773 28.719 18.578 1 89.62 684 VAL A O 1
ATOM 5487 N N . ALA A 1 685 ? 9.289 30.875 18.484 1 76.75 685 ALA A N 1
ATOM 5488 C CA . ALA A 1 685 ? 7.891 31.266 18.578 1 76.75 685 ALA A CA 1
ATOM 5489 C C . ALA A 1 685 ? 7.602 32.469 17.703 1 76.75 685 ALA A C 1
ATOM 5491 O O . ALA A 1 685 ? 8.516 33.25 17.344 1 76.75 685 ALA A O 1
ATOM 5492 N N . HIS A 1 686 ? 6.418 32.562 17.359 1 64.06 686 HIS A N 1
ATOM 5493 C CA . HIS A 1 686 ? 5.941 33.719 16.625 1 64.06 686 HIS A CA 1
ATOM 5494 C C . HIS A 1 686 ? 5.184 34.656 17.547 1 64.06 686 HIS A C 1
ATOM 5496 O O . HIS A 1 686 ? 5.027 35.844 17.234 1 64.06 686 HIS A O 1
ATOM 5502 N N . ARG A 1 687 ? 4.852 34.125 18.594 1 65.56 687 ARG A N 1
ATOM 5503 C CA . ARG A 1 687 ? 4.02 34.938 19.484 1 65.56 687 ARG A CA 1
ATOM 5504 C C . ARG A 1 687 ? 4.875 35.719 20.484 1 65.56 687 ARG A C 1
ATOM 5506 O O . ARG A 1 687 ? 5.832 35.188 21.047 1 65.56 687 ARG A O 1
ATOM 5513 N N . LEU A 1 688 ? 4.48 36.906 20.688 1 71.25 688 LEU A N 1
ATOM 5514 C CA . LEU A 1 688 ? 5.246 37.844 21.516 1 71.25 688 LEU A CA 1
ATOM 5515 C C . LEU A 1 688 ? 5.238 37.406 22.969 1 71.25 688 LEU A C 1
ATOM 5517 O O . LEU A 1 688 ? 6.238 37.562 23.672 1 71.25 688 LEU A O 1
ATOM 5521 N N . SER A 1 689 ? 4.211 36.812 23.453 1 70.75 689 SER A N 1
ATOM 5522 C CA . SER A 1 689 ? 4.094 36.469 24.859 1 70.75 689 SER A CA 1
ATOM 5523 C C . SER A 1 689 ? 5.137 35.406 25.234 1 70.75 689 SER A C 1
ATOM 5525 O O . SER A 1 689 ? 5.633 35.406 26.375 1 70.75 689 SER A O 1
ATOM 5527 N N . THR A 1 690 ? 5.488 34.656 24.344 1 74.19 690 THR A N 1
ATOM 5528 C CA . THR A 1 690 ? 6.445 33.594 24.594 1 74.19 690 THR A CA 1
ATOM 5529 C C . THR A 1 690 ? 7.879 34.094 24.5 1 74.19 690 THR A C 1
ATOM 5531 O O . THR A 1 690 ? 8.773 33.594 25.156 1 74.19 690 THR A O 1
ATOM 5534 N N . VAL A 1 691 ? 8.016 35.156 23.766 1 82.25 691 VAL A N 1
ATOM 5535 C CA . VAL A 1 691 ? 9.359 35.625 23.438 1 82.25 691 VAL A CA 1
ATOM 5536 C C . VAL A 1 691 ? 9.75 36.75 24.406 1 82.25 691 VAL A C 1
ATOM 5538 O O . VAL A 1 691 ? 10.938 36.906 24.734 1 82.25 691 VAL A O 1
ATOM 5541 N N . LYS A 1 692 ? 8.828 37.438 24.953 1 83 692 LYS A N 1
ATOM 5542 C CA . LYS A 1 692 ? 9.078 38.625 25.75 1 83 692 LYS A CA 1
ATOM 5543 C C . LYS A 1 692 ? 9.883 38.312 27 1 83 692 LYS A C 1
ATOM 5545 O O . LYS A 1 692 ? 10.742 39.094 27.422 1 83 692 LYS A O 1
ATOM 5550 N N . ASN A 1 693 ? 9.672 37.156 27.578 1 83.44 693 ASN A N 1
ATOM 5551 C CA . ASN A 1 693 ? 10.281 36.812 28.859 1 83.44 693 ASN A CA 1
ATOM 5552 C C . ASN A 1 693 ? 11.594 36.062 28.672 1 83.44 693 ASN A C 1
ATOM 5554 O O . ASN A 1 693 ? 12.219 35.625 29.641 1 83.44 693 ASN A O 1
ATOM 5558 N N . ALA A 1 694 ? 12.062 35.906 27.5 1 91.88 694 ALA A N 1
ATOM 5559 C CA . ALA A 1 694 ? 13.297 35.188 27.25 1 91.88 694 ALA A CA 1
ATOM 5560 C C . ALA A 1 694 ? 14.516 36 27.703 1 91.88 694 ALA A C 1
ATOM 5562 O O . ALA A 1 694 ? 14.492 37.219 27.672 1 91.88 694 ALA A O 1
ATOM 5563 N N . ASP A 1 695 ? 15.555 35.312 28.141 1 93.25 695 ASP A N 1
ATOM 5564 C CA . ASP A 1 695 ? 16.797 35.938 28.562 1 93.25 695 ASP A CA 1
ATOM 5565 C C . ASP A 1 695 ? 17.547 36.531 27.359 1 93.25 695 ASP A C 1
ATOM 5567 O O . ASP A 1 695 ? 18.25 37.531 27.5 1 93.25 695 ASP A O 1
ATOM 5571 N N . GLN A 1 696 ? 17.438 35.844 26.297 1 94.25 696 GLN A N 1
ATOM 5572 C CA . GLN A 1 696 ? 18.062 36.25 25.047 1 94.25 696 GLN A CA 1
ATOM 5573 C C . GLN A 1 696 ? 17.125 36.031 23.875 1 94.25 696 GLN A C 1
ATOM 5575 O O . GLN A 1 696 ? 16.484 34.969 23.766 1 94.25 696 GLN A O 1
ATOM 5580 N N . ILE A 1 697 ? 17.016 37.094 23.125 1 94.69 697 ILE A N 1
ATOM 5581 C CA . ILE A 1 697 ? 16.219 37.031 21.906 1 94.69 697 ILE A CA 1
ATOM 5582 C C . ILE A 1 697 ? 17.109 37.188 20.688 1 94.69 697 ILE A C 1
ATOM 5584 O O . ILE A 1 697 ? 17.922 38.125 20.609 1 94.69 697 ILE A O 1
ATOM 5588 N N . VAL A 1 698 ? 16.953 36.25 19.828 1 94.69 698 VAL A N 1
ATOM 5589 C CA . VAL A 1 698 ? 17.734 36.25 18.609 1 94.69 698 VAL A CA 1
ATOM 5590 C C . VAL A 1 698 ? 16.797 36.406 17.391 1 94.69 698 VAL A C 1
ATOM 5592 O O . VAL A 1 698 ? 15.852 35.625 17.25 1 94.69 698 VAL A O 1
ATOM 5595 N N . VAL A 1 699 ? 17.094 37.406 16.578 1 93.38 699 VAL A N 1
ATOM 5596 C CA . VAL A 1 699 ? 16.297 37.594 15.383 1 93.38 699 VAL A CA 1
ATOM 5597 C C . VAL A 1 699 ? 17.016 37.031 14.164 1 93.38 699 VAL A C 1
ATOM 5599 O O . VAL A 1 699 ? 18.156 37.406 13.883 1 93.38 699 VAL A O 1
ATOM 5602 N N . LEU A 1 700 ? 16.328 36.094 13.578 1 92.12 700 LEU A N 1
ATOM 5603 C CA . LEU A 1 700 ? 16.891 35.438 12.406 1 92.12 700 LEU A CA 1
ATOM 5604 C C . LEU A 1 700 ? 16.234 35.938 11.133 1 92.12 700 LEU A C 1
ATOM 5606 O O . LEU A 1 700 ? 15 36.031 11.047 1 92.12 700 LEU A O 1
ATOM 5610 N N . LYS A 1 701 ? 17.047 36.344 10.219 1 88.56 701 LYS A N 1
ATOM 5611 C CA . LYS A 1 701 ? 16.594 36.812 8.906 1 88.56 701 LYS A CA 1
ATOM 5612 C C . LYS A 1 701 ? 17.422 36.188 7.789 1 88.56 701 LYS A C 1
ATOM 5614 O O . LYS A 1 701 ? 18.641 36.406 7.734 1 88.56 701 LYS A O 1
ATOM 5619 N N . GLU A 1 702 ? 16.812 35.5 6.918 1 86.69 702 GLU A N 1
ATOM 5620 C CA . GLU A 1 702 ? 17.438 34.875 5.742 1 86.69 702 GLU A CA 1
ATOM 5621 C C . GLU A 1 702 ? 18.688 34.094 6.125 1 86.69 702 GLU A C 1
ATOM 5623 O O . GLU A 1 702 ? 19.734 34.219 5.48 1 86.69 702 GLU A O 1
ATOM 5628 N N . GLY A 1 703 ? 18.688 33.469 7.23 1 90.44 703 GLY A N 1
ATOM 5629 C CA . GLY A 1 703 ? 19.75 32.562 7.617 1 90.44 703 GLY A CA 1
ATOM 5630 C C . GLY A 1 703 ? 20.859 33.25 8.414 1 90.44 703 GLY A C 1
ATOM 5631 O O . GLY A 1 703 ? 21.859 32.625 8.734 1 90.44 703 GLY A O 1
ATOM 5632 N N . GLU A 1 704 ? 20.656 34.562 8.688 1 93.38 704 GLU A N 1
ATOM 5633 C CA . GLU A 1 704 ? 21.641 35.312 9.461 1 93.38 704 GLU A CA 1
ATOM 5634 C C . GLU A 1 704 ? 21 35.969 10.672 1 93.38 704 GLU A C 1
ATOM 5636 O O . GLU A 1 704 ? 19.812 36.25 10.672 1 93.38 704 GLU A O 1
ATOM 5641 N N . ILE A 1 705 ? 21.844 36.188 11.68 1 94.56 705 ILE A N 1
ATOM 5642 C CA . ILE A 1 705 ? 21.359 36.906 12.859 1 94.56 705 ILE A CA 1
ATOM 5643 C C . ILE A 1 705 ? 21.484 38.406 12.641 1 94.56 705 ILE A C 1
ATOM 5645 O O . ILE A 1 705 ? 22.578 38.906 12.391 1 94.56 705 ILE A O 1
ATOM 5649 N N . THR A 1 706 ? 20.406 39.062 12.789 1 93 706 THR A N 1
ATOM 5650 C CA . THR A 1 706 ? 20.406 40.5 12.57 1 93 706 THR A CA 1
ATOM 5651 C C . THR A 1 706 ? 20.469 41.25 13.898 1 93 706 THR A C 1
ATOM 5653 O O . THR A 1 706 ? 21.047 42.344 13.984 1 93 706 THR A O 1
ATOM 5656 N N . GLU A 1 707 ? 19.703 40.719 14.836 1 94.12 707 GLU A N 1
ATOM 5657 C CA . GLU A 1 707 ? 19.656 41.344 16.141 1 94.12 707 GLU A CA 1
ATOM 5658 C C . GLU A 1 707 ? 19.734 40.312 17.266 1 94.12 707 GLU A C 1
ATOM 5660 O O . GLU A 1 707 ? 19.328 39.188 17.094 1 94.12 707 GLU A O 1
ATOM 5665 N N . ARG A 1 708 ? 20.406 40.75 18.391 1 94.31 708 ARG A N 1
ATOM 5666 C CA . ARG A 1 708 ? 20.469 39.938 19.594 1 94.31 708 ARG A CA 1
ATOM 5667 C C . ARG A 1 708 ? 20.359 40.781 20.844 1 94.31 708 ARG A C 1
ATOM 5669 O O . ARG A 1 708 ? 20.938 41.875 20.906 1 94.31 708 ARG A O 1
ATOM 5676 N N . GLY A 1 709 ? 19.547 40.375 21.75 1 93.31 709 GLY A N 1
ATOM 5677 C CA . GLY A 1 709 ? 19.422 41.125 23 1 93.31 709 GLY A CA 1
ATOM 5678 C C . GLY A 1 709 ? 18.156 40.781 23.766 1 93.31 709 GLY A C 1
ATOM 5679 O O . GLY A 1 709 ? 17.562 39.719 23.547 1 93.31 709 GLY A O 1
ATOM 5680 N N . THR A 1 710 ? 17.828 41.531 24.75 1 93.12 710 THR A N 1
ATOM 5681 C CA . THR A 1 710 ? 16.609 41.344 25.516 1 93.12 710 THR A CA 1
ATOM 5682 C C . THR A 1 710 ? 15.445 42.094 24.844 1 93.12 710 THR A C 1
ATOM 5684 O O . THR A 1 710 ? 15.656 42.875 23.922 1 93.12 710 THR A O 1
ATOM 5687 N N . HIS A 1 711 ? 14.281 41.844 25.312 1 90.81 711 HIS A N 1
ATOM 5688 C CA . HIS A 1 711 ? 13.086 42.469 24.75 1 90.81 711 HIS A CA 1
ATOM 5689 C C . HIS A 1 711 ? 13.188 43.969 24.797 1 90.81 711 HIS A C 1
ATOM 5691 O O . HIS A 1 711 ? 12.961 44.656 23.781 1 90.81 711 HIS A O 1
ATOM 5697 N N . GLU A 1 712 ? 13.633 44.469 25.875 1 89.94 712 GLU A N 1
ATOM 5698 C CA . GLU A 1 712 ? 13.711 45.938 26.062 1 89.94 712 GLU A CA 1
ATOM 5699 C C . GLU A 1 712 ? 14.789 46.562 25.188 1 89.94 712 GLU A C 1
ATOM 5701 O O . GLU A 1 712 ? 14.57 47.594 24.578 1 89.94 712 GLU A O 1
ATOM 5706 N N . GLU A 1 713 ? 15.82 45.844 25.109 1 92.88 713 GLU A N 1
ATOM 5707 C CA . GLU A 1 713 ? 16.938 46.344 24.312 1 92.88 713 GLU A CA 1
ATOM 5708 C C . GLU A 1 713 ? 16.594 46.375 22.828 1 92.88 713 GLU A C 1
ATOM 5710 O O . GLU A 1 713 ? 16.922 47.312 22.125 1 92.88 713 GLU A O 1
ATOM 5715 N N . LEU A 1 714 ? 15.906 45.344 22.438 1 91.88 714 LEU A N 1
ATOM 5716 C CA . LEU A 1 714 ? 15.641 45.219 21 1 91.88 714 LEU A CA 1
ATOM 5717 C C . LEU A 1 714 ? 14.516 46.156 20.562 1 91.88 714 LEU A C 1
ATOM 5719 O O . LEU A 1 714 ? 14.516 46.625 19.438 1 91.88 714 LEU A O 1
ATOM 5723 N N . ILE A 1 715 ? 13.602 46.406 21.422 1 89.56 715 ILE A N 1
ATOM 5724 C CA . ILE A 1 715 ? 12.547 47.344 21.125 1 89.56 715 ILE A CA 1
ATOM 5725 C C . ILE A 1 715 ? 13.141 48.75 21 1 89.56 715 ILE A C 1
ATOM 5727 O O . ILE A 1 715 ? 12.742 49.531 20.125 1 89.56 715 ILE A O 1
ATOM 5731 N N . ALA A 1 716 ? 14.07 49.031 21.812 1 89.81 716 ALA A N 1
ATOM 5732 C CA . ALA A 1 716 ? 14.703 50.344 21.828 1 89.81 716 ALA A CA 1
ATOM 5733 C C . ALA A 1 716 ? 15.539 50.562 20.562 1 89.81 716 ALA A C 1
ATOM 5735 O O . ALA A 1 716 ? 15.648 51.688 20.078 1 89.81 716 ALA A O 1
ATOM 5736 N N . ARG A 1 717 ? 15.984 49.5 20.047 1 91.81 717 ARG A N 1
ATOM 5737 C CA . ARG A 1 717 ? 16.844 49.594 18.859 1 91.81 717 ARG A CA 1
ATOM 5738 C C . ARG A 1 717 ? 16.016 49.844 17.609 1 91.81 717 ARG A C 1
ATOM 5740 O O . ARG A 1 717 ? 16.547 50.281 16.594 1 91.81 717 ARG A O 1
ATOM 5747 N N . GLN A 1 718 ? 14.734 49.625 17.547 1 87.75 718 GLN A N 1
ATOM 5748 C CA . GLN A 1 718 ? 13.781 49.844 16.453 1 87.75 718 GLN A CA 1
ATOM 5749 C C . GLN A 1 718 ? 14.258 49.188 15.164 1 87.75 718 GLN A C 1
ATOM 5751 O O . GLN A 1 718 ? 14.289 49.812 14.109 1 87.75 718 GLN A O 1
ATOM 5756 N N . GLY A 1 719 ? 14.742 48.031 15.312 1 89.69 719 GLY A N 1
ATOM 5757 C CA . GLY A 1 719 ? 15.18 47.25 14.148 1 89.69 719 GLY A CA 1
ATOM 5758 C C . GLY A 1 719 ? 14.156 46.25 13.688 1 89.69 719 GLY A C 1
ATOM 5759 O O . GLY A 1 719 ? 12.961 46.531 13.602 1 89.69 719 GLY A O 1
ATOM 5760 N N . ASP A 1 720 ? 14.656 45.094 13.312 1 86.56 720 ASP A N 1
ATOM 5761 C CA . ASP A 1 720 ? 13.805 44.031 12.766 1 86.56 720 ASP A CA 1
ATOM 5762 C C . ASP A 1 720 ? 12.836 43.5 13.828 1 86.56 720 ASP A C 1
ATOM 5764 O O . ASP A 1 720 ? 11.68 43.219 13.531 1 86.56 720 ASP A O 1
ATOM 5768 N N . TYR A 1 721 ? 13.312 43.438 14.992 1 87.94 721 TYR A N 1
ATOM 5769 C CA . TYR A 1 721 ? 12.477 42.969 16.094 1 87.94 721 TYR A CA 1
ATOM 5770 C C . TYR A 1 721 ? 11.32 43.906 16.344 1 87.94 721 TYR A C 1
ATOM 5772 O O . TYR A 1 721 ? 10.188 43.469 16.562 1 87.94 721 TYR A O 1
ATOM 5780 N N . TYR A 1 722 ? 11.664 45.094 16.328 1 85.81 722 TYR A N 1
ATOM 5781 C CA . TYR A 1 722 ? 10.656 46.125 16.547 1 85.81 722 TYR A CA 1
ATOM 5782 C C . TYR A 1 722 ? 9.57 46.062 15.469 1 85.81 722 TYR A C 1
ATOM 5784 O O . TYR A 1 722 ? 8.383 46.188 15.773 1 85.81 722 TYR A O 1
ATOM 5792 N N . ARG A 1 723 ? 9.984 45.844 14.32 1 80.94 723 ARG A N 1
ATOM 5793 C CA . ARG A 1 723 ? 9.031 45.75 13.211 1 80.94 723 ARG A CA 1
ATOM 5794 C C . ARG A 1 723 ? 8.125 44.531 13.367 1 80.94 723 ARG A C 1
ATOM 5796 O O . ARG A 1 723 ? 6.93 44.594 13.07 1 80.94 723 ARG A O 1
ATOM 5803 N N . LEU A 1 724 ? 8.734 43.5 13.766 1 78.44 724 LEU A N 1
ATOM 5804 C CA . LEU A 1 724 ? 7.961 42.281 13.977 1 78.44 724 LEU A CA 1
ATOM 5805 C C . LEU A 1 724 ? 6.914 42.469 15.062 1 78.44 724 LEU A C 1
ATOM 5807 O O . LEU A 1 724 ? 5.77 42.031 14.914 1 78.44 724 LEU A O 1
ATOM 5811 N N . VAL A 1 725 ? 7.301 43.125 16.125 1 77.44 725 VAL A N 1
ATOM 5812 C CA . VAL A 1 725 ? 6.418 43.344 17.266 1 77.44 725 VAL A CA 1
ATOM 5813 C C . VAL A 1 725 ? 5.332 44.344 16.875 1 77.44 725 VAL A C 1
ATOM 5815 O O . VAL A 1 725 ? 4.164 44.156 17.234 1 77.44 725 VAL A O 1
ATOM 5818 N N . LYS A 1 726 ? 5.754 45.312 16.172 1 74.19 726 LYS A N 1
ATOM 5819 C CA . LYS A 1 726 ? 4.809 46.312 15.742 1 74.19 726 LYS A CA 1
ATOM 5820 C C . LYS A 1 726 ? 3.732 45.75 14.836 1 74.19 726 LYS A C 1
ATOM 5822 O O . LYS A 1 726 ? 2.545 46.031 15 1 74.19 726 LYS A O 1
ATOM 5827 N N . ASN A 1 727 ? 4.188 45 13.961 1 69.31 727 ASN A N 1
ATOM 5828 C CA . ASN A 1 727 ? 3.246 44.375 13.039 1 69.31 727 ASN A CA 1
ATOM 5829 C C . ASN A 1 727 ? 2.279 43.469 13.766 1 69.31 727 ASN A C 1
ATOM 5831 O O . ASN A 1 727 ? 1.105 43.375 13.398 1 69.31 727 ASN A O 1
ATOM 5835 N N . GLN A 1 728 ? 2.758 42.781 14.703 1 69.06 728 GLN A N 1
ATOM 5836 C CA . GLN A 1 728 ? 1.918 41.875 15.477 1 69.06 728 GLN A CA 1
ATOM 5837 C C . GLN A 1 728 ? 0.9 42.656 16.312 1 69.06 728 GLN A C 1
ATOM 5839 O O . GLN A 1 728 ? -0.252 42.219 16.438 1 69.06 728 GLN A O 1
ATOM 5844 N N . LEU A 1 729 ? 1.38 43.719 16.875 1 63.25 729 LEU A N 1
ATOM 5845 C CA . LEU A 1 729 ? 0.499 44.562 17.688 1 63.25 729 LEU A CA 1
ATOM 5846 C C . LEU A 1 729 ? -0.568 45.219 16.828 1 63.25 729 LEU A C 1
ATOM 5848 O O . LEU A 1 729 ? -1.721 45.344 17.25 1 63.25 729 LEU A O 1
ATOM 5852 N N . GLU A 1 730 ? -0.133 45.531 15.609 1 57.28 730 GLU A N 1
ATOM 5853 C CA . GLU A 1 730 ? -1.093 46.156 14.703 1 57.28 730 GLU A CA 1
ATOM 5854 C C . GLU A 1 730 ? -2.158 45.156 14.258 1 57.28 730 GLU A C 1
ATOM 5856 O O . GLU A 1 730 ? -3.322 45.5 14.086 1 57.28 730 GLU A O 1
ATOM 5861 N N . LEU A 1 731 ? -1.688 43.969 14.141 1 54.72 731 LEU A N 1
ATOM 5862 C CA . LEU A 1 731 ? -2.623 42.906 13.742 1 54.72 731 LEU A CA 1
ATOM 5863 C C . LEU A 1 731 ? -3.539 42.531 14.898 1 54.72 731 LEU A C 1
ATOM 5865 O O . LEU A 1 731 ? -4.664 42.062 14.68 1 54.72 731 LEU A O 1
ATOM 5869 N N . SER A 1 732 ? -3.029 42.688 16.062 1 56.78 732 SER A N 1
ATOM 5870 C CA . SER A 1 732 ? -3.824 42.344 17.25 1 56.78 732 SER A CA 1
ATOM 5871 C C . SER A 1 732 ? -4.672 43.531 17.688 1 56.78 732 SER A C 1
ATOM 5873 O O . SER A 1 732 ? -5.602 43.375 18.484 1 56.78 732 SER A O 1
ATOM 5875 N N . ALA A 1 733 ? -4.359 44.938 17.266 1 52.06 733 ALA A N 1
ATOM 5876 C CA . ALA A 1 733 ? -5.078 46.156 17.625 1 52.06 733 ALA A CA 1
ATOM 5877 C C . ALA A 1 733 ? -6.223 46.406 16.641 1 52.06 733 ALA A C 1
ATOM 5879 O O . ALA A 1 733 ? -6.137 46.062 15.469 1 52.06 733 ALA A O 1
ATOM 5880 N N . MET B 1 1 ? -26.734 -28.328 20.266 1 35.69 1 MET B N 1
ATOM 5881 C CA . MET B 1 1 ? -26.516 -26.906 20.516 1 35.69 1 MET B CA 1
ATOM 5882 C C . MET B 1 1 ? -26.188 -26.188 19.219 1 35.69 1 MET B C 1
ATOM 5884 O O . MET B 1 1 ? -25.266 -26.562 18.5 1 35.69 1 MET B O 1
ATOM 5888 N N . SER B 1 2 ? -27.016 -25.531 18.594 1 52.53 2 SER B N 1
ATOM 5889 C CA . SER B 1 2 ? -27 -24.906 17.266 1 52.53 2 SER B CA 1
ATOM 5890 C C . SER B 1 2 ? -25.859 -23.891 17.141 1 52.53 2 SER B C 1
ATOM 5892 O O . SER B 1 2 ? -25.531 -23.203 18.109 1 52.53 2 SER B O 1
ATOM 5894 N N . LYS B 1 3 ? -24.953 -24.109 16.25 1 70 3 LYS B N 1
ATOM 5895 C CA . LYS B 1 3 ? -23.75 -23.312 16.016 1 70 3 LYS B CA 1
ATOM 5896 C C . LYS B 1 3 ? -24.078 -21.828 16 1 70 3 LYS B C 1
ATOM 5898 O O . LYS B 1 3 ? -25.078 -21.406 15.422 1 70 3 LYS B O 1
ATOM 5903 N N . PHE B 1 4 ? -23.469 -21.062 16.938 1 81.69 4 PHE B N 1
ATOM 5904 C CA . PHE B 1 4 ? -23.641 -19.625 16.984 1 81.69 4 PHE B CA 1
ATOM 5905 C C . PHE B 1 4 ? -23.406 -19 15.617 1 81.69 4 PHE B C 1
ATOM 5907 O O . PHE B 1 4 ? -22.453 -19.375 14.914 1 81.69 4 PHE B O 1
ATOM 5914 N N . PRO B 1 5 ? -24.375 -18.266 15.211 1 81.31 5 PRO B N 1
ATOM 5915 C CA . PRO B 1 5 ? -24.219 -17.641 13.906 1 81.31 5 PRO B CA 1
ATOM 5916 C C . PRO B 1 5 ? -22.984 -16.75 13.828 1 81.31 5 PRO B C 1
ATOM 5918 O O . PRO B 1 5 ? -22.672 -16.031 14.789 1 81.31 5 PRO B O 1
ATOM 5921 N N . PHE B 1 6 ? -22.25 -16.969 12.859 1 80.44 6 PHE B N 1
ATOM 5922 C CA . PHE B 1 6 ? -21.031 -16.188 12.719 1 80.44 6 PHE B CA 1
ATOM 5923 C C . PHE B 1 6 ? -21.062 -15.367 11.43 1 80.44 6 PHE B C 1
ATOM 5925 O O . PHE B 1 6 ? -21.375 -15.891 10.359 1 80.44 6 PHE B O 1
ATOM 5932 N N . TYR B 1 7 ? -21 -14.031 11.633 1 76.75 7 TYR B N 1
ATOM 5933 C CA . TYR B 1 7 ? -20.859 -13.117 10.508 1 76.75 7 TYR B CA 1
ATOM 5934 C C . TYR B 1 7 ? -19.5 -12.406 10.555 1 76.75 7 TYR B C 1
ATOM 5936 O O . TYR B 1 7 ? -19.156 -11.805 11.57 1 76.75 7 TYR B O 1
ATOM 5944 N N . LYS B 1 8 ? -18.859 -12.453 9.562 1 70.94 8 LYS B N 1
ATOM 5945 C CA . LYS B 1 8 ? -17.547 -11.812 9.508 1 70.94 8 LYS B CA 1
ATOM 5946 C C . LYS B 1 8 ? -17.688 -10.328 9.203 1 70.94 8 LYS B C 1
ATOM 5948 O O . LYS B 1 8 ? -18.562 -9.914 8.453 1 70.94 8 LYS B O 1
ATOM 5953 N N . GLN B 1 9 ? -16.781 -9.586 9.883 1 73.06 9 GLN B N 1
ATOM 5954 C CA . GLN B 1 9 ? -16.781 -8.156 9.586 1 73.06 9 GLN B CA 1
ATOM 5955 C C . GLN B 1 9 ? -16.172 -7.875 8.219 1 73.06 9 GLN B C 1
ATOM 5957 O O . GLN B 1 9 ? -15.219 -8.539 7.812 1 73.06 9 GLN B O 1
ATOM 5962 N N . LEU B 1 10 ? -16.75 -7.023 7.535 1 64.25 10 LEU B N 1
ATOM 5963 C CA . LEU B 1 10 ? -16.297 -6.691 6.191 1 64.25 10 LEU B CA 1
ATOM 5964 C C . LEU B 1 10 ? -15.242 -5.586 6.234 1 64.25 10 LEU B C 1
ATOM 5966 O O . LEU B 1 10 ? -14.32 -5.566 5.414 1 64.25 10 LEU B O 1
ATOM 5970 N N . ASP B 1 11 ? -15.43 -4.652 7.203 1 64.62 11 ASP B N 1
ATOM 5971 C CA . ASP B 1 11 ? -14.531 -3.527 7.43 1 64.62 11 ASP B CA 1
ATOM 5972 C C . ASP B 1 11 ? -13.93 -3.574 8.836 1 64.62 11 ASP B C 1
ATOM 5974 O O . ASP B 1 11 ? -14.562 -4.086 9.766 1 64.62 11 ASP B O 1
ATOM 5978 N N . GLY B 1 12 ? -12.734 -3.133 8.891 1 62.75 12 GLY B N 1
ATOM 5979 C CA . GLY B 1 12 ? -12.086 -3.121 10.188 1 62.75 12 GLY B CA 1
ATOM 5980 C C . GLY B 1 12 ? -12.891 -2.396 11.25 1 62.75 12 GLY B C 1
ATOM 5981 O O . GLY B 1 12 ? -12.844 -2.752 12.43 1 62.75 12 GLY B O 1
ATOM 5982 N N . MET B 1 13 ? -13.602 -1.431 10.781 1 63.59 13 MET B N 1
ATOM 5983 C CA . MET B 1 13 ? -14.336 -0.617 11.75 1 63.59 13 MET B CA 1
ATOM 5984 C C . MET B 1 13 ? -15.711 -1.214 12.031 1 63.59 13 MET B C 1
ATOM 5986 O O . MET B 1 13 ? -16.453 -0.703 12.867 1 63.59 13 MET B O 1
ATOM 5990 N N . ASP B 1 14 ? -15.969 -2.441 11.43 1 70.94 14 ASP B N 1
ATOM 5991 C CA . ASP B 1 14 ? -17.312 -2.996 11.516 1 70.94 14 ASP B CA 1
ATOM 5992 C C . ASP B 1 14 ? -17.406 -4.031 12.633 1 70.94 14 ASP B C 1
ATOM 5994 O O . ASP B 1 14 ? -18.281 -4.898 12.609 1 70.94 14 ASP B O 1
ATOM 5998 N N . CYS B 1 15 ? -16.531 -3.971 13.531 1 78.44 15 CYS B N 1
ATOM 5999 C CA . CYS B 1 15 ? -16.594 -5.004 14.562 1 78.44 15 CYS B CA 1
ATOM 6000 C C . CYS B 1 15 ? -17.875 -4.891 15.375 1 78.44 15 CYS B C 1
ATOM 6002 O O . CYS B 1 15 ? -18.547 -5.891 15.609 1 78.44 15 CYS B O 1
ATOM 6004 N N . GLY B 1 16 ? -18.203 -3.652 15.75 1 83.44 16 GLY B N 1
ATOM 6005 C CA . GLY B 1 16 ? -19.406 -3.438 16.547 1 83.44 16 GLY B CA 1
ATOM 6006 C C . GLY B 1 16 ? -20.672 -3.881 15.836 1 83.44 16 GLY B C 1
ATOM 6007 O O . GLY B 1 16 ? -21.375 -4.777 16.312 1 83.44 16 GLY B O 1
ATOM 6008 N N . PRO B 1 17 ? -20.812 -3.375 14.656 1 82.69 17 PRO B N 1
ATOM 6009 C CA . PRO B 1 17 ? -22.016 -3.75 13.914 1 82.69 17 PRO B CA 1
ATOM 6010 C C . PRO B 1 17 ? -22.078 -5.242 13.594 1 82.69 17 PRO B C 1
ATOM 6012 O O . PRO B 1 17 ? -23.156 -5.84 13.602 1 82.69 17 PRO B O 1
ATOM 6015 N N . SER B 1 18 ? -21.016 -5.801 13.383 1 85.88 18 SER B N 1
ATOM 6016 C CA . SER B 1 18 ? -20.969 -7.227 13.086 1 85.88 18 SER B CA 1
ATOM 6017 C C . SER B 1 18 ? -21.359 -8.055 14.305 1 85.88 18 SER B C 1
ATOM 6019 O O . SER B 1 18 ? -22.016 -9.094 14.18 1 85.88 18 SER B O 1
ATOM 6021 N N . CYS B 1 19 ? -20.922 -7.621 15.391 1 89.25 19 CYS B N 1
ATOM 6022 C CA . CYS B 1 19 ? -21.312 -8.297 16.625 1 89.25 19 CYS B CA 1
ATOM 6023 C C . CYS B 1 19 ? -22.828 -8.25 16.812 1 89.25 19 CYS B C 1
ATOM 6025 O O . CYS B 1 19 ? -23.438 -9.258 17.156 1 89.25 19 CYS B O 1
ATOM 6027 N N . LEU B 1 20 ? -23.344 -7.145 16.578 1 88.81 20 LEU B N 1
ATOM 6028 C CA . LEU B 1 20 ? -24.781 -6.98 16.703 1 88.81 20 LEU B CA 1
ATOM 6029 C C . LEU B 1 20 ? -25.531 -7.879 15.727 1 88.81 20 LEU B C 1
ATOM 6031 O O . LEU B 1 20 ? -26.578 -8.445 16.062 1 88.81 20 LEU B O 1
ATOM 6035 N N . ARG B 1 21 ? -24.938 -7.926 14.602 1 87.19 21 ARG B N 1
ATOM 6036 C CA . ARG B 1 21 ? -25.531 -8.789 13.586 1 87.19 21 ARG B CA 1
ATOM 6037 C C . ARG B 1 21 ? -25.562 -10.234 14.055 1 87.19 21 ARG B C 1
ATOM 6039 O O . ARG B 1 21 ? -26.578 -10.922 13.875 1 87.19 21 ARG B O 1
ATOM 6046 N N . MET B 1 22 ? -24.594 -10.68 14.602 1 89.56 22 MET B N 1
ATOM 6047 C CA . MET B 1 22 ? -24.5 -12.055 15.094 1 89.56 22 MET B CA 1
ATOM 6048 C C . MET B 1 22 ? -25.516 -12.297 16.203 1 89.56 22 MET B C 1
ATOM 6050 O O . MET B 1 22 ? -26.188 -13.336 16.219 1 89.56 22 MET B O 1
ATOM 6054 N N . ILE B 1 23 ? -25.656 -11.406 17.047 1 89.88 23 ILE B N 1
ATOM 6055 C CA . ILE B 1 23 ? -26.578 -11.547 18.156 1 89.88 23 ILE B CA 1
ATOM 6056 C C . ILE B 1 23 ? -28.016 -11.5 17.656 1 89.88 23 ILE B C 1
ATOM 6058 O O . ILE B 1 23 ? -28.859 -12.266 18.109 1 89.88 23 ILE B O 1
ATOM 6062 N N . ALA B 1 24 ? -28.219 -10.617 16.734 1 88.12 24 ALA B N 1
ATOM 6063 C CA . ALA B 1 24 ? -29.562 -10.539 16.141 1 88.12 24 ALA B CA 1
ATOM 6064 C C . ALA B 1 24 ? -29.953 -11.859 15.484 1 88.12 24 ALA B C 1
ATOM 6066 O O . ALA B 1 24 ? -31.078 -12.328 15.633 1 88.12 24 ALA B O 1
ATOM 6067 N N . LYS B 1 25 ? -29.047 -12.352 14.812 1 87.5 25 LYS B N 1
ATOM 6068 C CA . LYS B 1 25 ? -29.297 -13.633 14.164 1 87.5 25 LYS B CA 1
ATOM 6069 C C . LYS B 1 25 ? -29.562 -14.727 15.195 1 87.5 25 LYS B C 1
ATOM 6071 O O . LYS B 1 25 ? -30.391 -15.617 14.977 1 87.5 25 LYS B O 1
ATOM 6076 N N . TYR B 1 26 ? -28.844 -14.695 16.172 1 88 26 TYR B N 1
ATOM 6077 C CA . TYR B 1 26 ? -29.031 -15.648 17.266 1 88 26 TYR B CA 1
ATOM 6078 C C . TYR B 1 26 ? -30.469 -15.617 17.781 1 88 26 TYR B C 1
ATOM 6080 O O . TYR B 1 26 ? -31.031 -16.656 18.109 1 88 26 TYR B O 1
ATOM 6088 N N . TYR B 1 27 ? -31.031 -14.531 17.797 1 86.94 27 TYR B N 1
ATOM 6089 C CA . TYR B 1 27 ? -32.406 -14.375 18.281 1 86.94 27 TYR B CA 1
ATOM 6090 C C . TYR B 1 27 ? -33.406 -14.523 17.141 1 86.94 27 TYR B C 1
ATOM 6092 O O . TYR B 1 27 ? -34.594 -14.328 17.328 1 86.94 27 TYR B O 1
ATOM 6100 N N . GLY B 1 28 ? -32.75 -14.75 15.875 1 80.56 28 GLY B N 1
ATOM 6101 C CA . GLY B 1 28 ? -33.656 -15.219 14.82 1 80.56 28 GLY B CA 1
ATOM 6102 C C . GLY B 1 28 ? -33.844 -14.203 13.711 1 80.56 28 GLY B C 1
ATOM 6103 O O . GLY B 1 28 ? -34.656 -14.414 12.797 1 80.56 28 GLY B O 1
ATOM 6104 N N . LYS B 1 29 ? -33.25 -13.039 13.758 1 82.62 29 LYS B N 1
ATOM 6105 C CA . LYS B 1 29 ? -33.375 -12.047 12.703 1 82.62 29 LYS B CA 1
ATOM 6106 C C . LYS B 1 29 ? -32.031 -11.703 12.07 1 82.62 29 LYS B C 1
ATOM 6108 O O . LYS B 1 29 ? -31.016 -11.68 12.766 1 82.62 29 LYS B O 1
ATOM 6113 N N . THR B 1 30 ? -32.125 -11.539 10.82 1 81.38 30 THR B N 1
ATOM 6114 C CA . THR B 1 30 ? -30.875 -11.219 10.102 1 81.38 30 THR B CA 1
ATOM 6115 C C . THR B 1 30 ? -30.906 -9.773 9.609 1 81.38 30 THR B C 1
ATOM 6117 O O . THR B 1 30 ? -31.828 -9.367 8.914 1 81.38 30 THR B O 1
ATOM 6120 N N . PHE B 1 31 ? -29.953 -9 10.078 1 80.75 31 PHE B N 1
ATOM 6121 C CA . PHE B 1 31 ? -29.781 -7.621 9.633 1 80.75 31 PHE B CA 1
ATOM 6122 C C . PHE B 1 31 ? -28.5 -7.48 8.805 1 80.75 31 PHE B C 1
ATOM 6124 O O . PHE B 1 31 ? -27.562 -8.266 8.953 1 80.75 31 PHE B O 1
ATOM 6131 N N . SER B 1 32 ? -28.562 -6.605 7.914 1 75.06 32 SER B N 1
ATOM 6132 C CA . SER B 1 32 ? -27.359 -6.332 7.141 1 75.06 32 SER B CA 1
ATOM 6133 C C . SER B 1 32 ? -26.344 -5.535 7.957 1 75.06 32 SER B C 1
ATOM 6135 O O . SER B 1 32 ? -26.719 -4.746 8.828 1 75.06 32 SER B O 1
ATOM 6137 N N . VAL B 1 33 ? -25.078 -5.832 7.754 1 76.5 33 VAL B N 1
ATOM 6138 C CA . VAL B 1 33 ? -24.016 -5.121 8.469 1 76.5 33 VAL B CA 1
ATOM 6139 C C . VAL B 1 33 ? -24.062 -3.637 8.125 1 76.5 33 VAL B C 1
ATOM 6141 O O . VAL B 1 33 ? -23.766 -2.787 8.961 1 76.5 33 VAL B O 1
ATOM 6144 N N . GLN B 1 34 ? -24.531 -3.416 6.969 1 70.38 34 GLN B N 1
ATOM 6145 C CA . GLN B 1 34 ? -24.625 -2.027 6.527 1 70.38 34 GLN B CA 1
ATOM 6146 C C . GLN B 1 34 ? -25.656 -1.252 7.344 1 70.38 34 GLN B C 1
ATOM 6148 O O . GLN B 1 34 ? -25.406 -0.115 7.746 1 70.38 34 GLN B O 1
ATOM 6153 N N . GLN B 1 35 ? -26.781 -1.913 7.516 1 72.38 35 GLN B N 1
ATOM 6154 C CA . GLN B 1 35 ? -27.828 -1.286 8.32 1 72.38 35 GLN B CA 1
ATOM 6155 C C . GLN B 1 35 ? -27.328 -0.998 9.734 1 72.38 35 GLN B C 1
ATOM 6157 O O . GLN B 1 35 ? -27.547 0.095 10.266 1 72.38 35 GLN B O 1
ATOM 6162 N N . LEU B 1 36 ? -26.625 -1.907 10.219 1 80.06 36 LEU B N 1
ATOM 6163 C CA . LEU B 1 36 ? -26.141 -1.77 11.586 1 80.06 36 LEU B CA 1
ATOM 6164 C C . LEU B 1 36 ? -25 -0.747 11.656 1 80.06 36 LEU B C 1
ATOM 6166 O O . LEU B 1 36 ? -24.859 -0.049 12.664 1 80.06 36 LEU B O 1
ATOM 6170 N N . ARG B 1 37 ? -24.297 -0.665 10.648 1 75.5 37 ARG B N 1
ATOM 6171 C CA . ARG B 1 37 ? -23.219 0.317 10.57 1 75.5 37 ARG B CA 1
ATOM 6172 C C . ARG B 1 37 ? -23.766 1.738 10.578 1 75.5 37 ARG B C 1
ATOM 6174 O O . ARG B 1 37 ? -23.266 2.605 11.289 1 75.5 37 ARG B O 1
ATOM 6181 N N . GLU B 1 38 ? -24.688 1.862 9.727 1 69.38 38 GLU B N 1
ATOM 6182 C CA . GLU B 1 38 ? -25.312 3.18 9.625 1 69.38 38 GLU B CA 1
ATOM 6183 C C . GLU B 1 38 ? -25.922 3.607 10.961 1 69.38 38 GLU B C 1
ATOM 6185 O O . GLU B 1 38 ? -25.844 4.777 11.336 1 69.38 38 GLU B O 1
ATOM 6190 N N . GLN B 1 39 ? -26.422 2.588 11.578 1 71.75 39 GLN B N 1
ATOM 6191 C CA . GLN B 1 39 ? -27.094 2.889 12.836 1 71.75 39 GLN B CA 1
ATOM 6192 C C . GLN B 1 39 ? -26.078 3.041 13.977 1 71.75 39 GLN B C 1
ATOM 6194 O O . GLN B 1 39 ? -26.406 3.611 15.023 1 71.75 39 GLN B O 1
ATOM 6199 N N . SER B 1 40 ? -24.859 2.525 13.75 1 71.62 40 SER B N 1
ATOM 6200 C CA . SER B 1 40 ? -23.812 2.645 14.766 1 71.62 40 SER B CA 1
ATOM 6201 C C . SER B 1 40 ? -23.016 3.936 14.602 1 71.62 40 SER B C 1
ATOM 6203 O O . SER B 1 40 ? -22.203 4.289 15.453 1 71.62 40 SER B O 1
ATOM 6205 N N . TYR B 1 41 ? -23.344 4.652 13.562 1 59.47 41 TYR B N 1
ATOM 6206 C CA . TYR B 1 41 ? -22.703 5.926 13.266 1 59.47 41 TYR B CA 1
ATOM 6207 C C . TYR B 1 41 ? -21.188 5.809 13.375 1 59.47 41 TYR B C 1
ATOM 6209 O O . TYR B 1 41 ? -20.547 6.578 14.094 1 59.47 41 TYR B O 1
ATOM 6217 N N . ILE B 1 42 ? -20.641 4.879 12.695 1 60.75 42 ILE B N 1
ATOM 6218 C CA . ILE B 1 42 ? -19.219 4.562 12.766 1 60.75 42 ILE B CA 1
ATOM 6219 C C . ILE B 1 42 ? -18.406 5.746 12.25 1 60.75 42 ILE B C 1
ATOM 6221 O O . ILE B 1 42 ? -18.766 6.371 11.25 1 60.75 42 ILE B O 1
ATOM 6225 N N . GLN B 1 43 ? -17.516 6.285 13.094 1 55 43 GLN B N 1
ATOM 6226 C CA . GLN B 1 43 ? -16.578 7.32 12.695 1 55 43 GLN B CA 1
ATOM 6227 C C . GLN B 1 43 ? -15.227 6.715 12.328 1 55 43 GLN B C 1
ATOM 6229 O O . GLN B 1 43 ? -15.062 5.492 12.336 1 55 43 GLN B O 1
ATOM 6234 N N . ARG B 1 44 ? -14.273 7.555 11.766 1 52.88 44 ARG B N 1
ATOM 6235 C CA . ARG B 1 44 ? -12.93 7.109 11.43 1 52.88 44 ARG B CA 1
ATOM 6236 C C . ARG B 1 44 ? -12.273 6.406 12.609 1 52.88 44 ARG B C 1
ATOM 6238 O O . ARG B 1 44 ? -11.422 5.531 12.422 1 52.88 44 ARG B O 1
ATOM 6245 N N . THR B 1 45 ? -12.812 6.84 13.766 1 49.12 45 THR B N 1
ATOM 6246 C CA . THR B 1 45 ? -12.188 6.309 14.977 1 49.12 45 THR B CA 1
ATOM 6247 C C . THR B 1 45 ? -12.82 4.977 15.367 1 49.12 45 THR B C 1
ATOM 6249 O O . THR B 1 45 ? -12.398 4.348 16.344 1 49.12 45 THR B O 1
ATOM 6252 N N . GLY B 1 46 ? -13.68 4.449 14.562 1 55.59 46 GLY B N 1
ATOM 6253 C CA . GLY B 1 46 ? -14.383 3.219 14.875 1 55.59 46 GLY B CA 1
ATOM 6254 C C . GLY B 1 46 ? -15.68 3.445 15.633 1 55.59 46 GLY B C 1
ATOM 6255 O O . GLY B 1 46 ? -16.219 4.555 15.633 1 55.59 46 GLY B O 1
ATOM 6256 N N . VAL B 1 47 ? -16.391 2.381 16.078 1 56.97 47 VAL B N 1
ATOM 6257 C CA . VAL B 1 47 ? -17.656 2.459 16.797 1 56.97 47 VAL B CA 1
ATOM 6258 C C . VAL B 1 47 ? -17.391 2.471 18.297 1 56.97 47 VAL B C 1
ATOM 6260 O O . VAL B 1 47 ? -16.5 1.779 18.781 1 56.97 47 VAL B O 1
ATOM 6263 N N . ASN B 1 48 ? -17.906 3.508 18.875 1 65.5 48 ASN B N 1
ATOM 6264 C CA . ASN B 1 48 ? -17.859 3.516 20.328 1 65.5 48 ASN B CA 1
ATOM 6265 C C . ASN B 1 48 ? -19.031 2.742 20.922 1 65.5 48 ASN B C 1
ATOM 6267 O O . ASN B 1 48 ? -19.922 2.309 20.203 1 65.5 48 ASN B O 1
ATOM 6271 N N . LEU B 1 49 ? -18.906 2.377 22.25 1 72.44 49 LEU B N 1
ATOM 6272 C CA . LEU B 1 49 ? -19.922 1.591 22.953 1 72.44 49 LEU B CA 1
ATOM 6273 C C . LEU B 1 49 ? -21.297 2.24 22.828 1 72.44 49 LEU B C 1
ATOM 6275 O O . LEU B 1 49 ? -22.312 1.546 22.719 1 72.44 49 LEU B O 1
ATOM 6279 N N . LEU B 1 50 ? -21.172 3.521 22.734 1 69.5 50 LEU B N 1
ATOM 6280 C CA . LEU B 1 50 ? -22.438 4.242 22.594 1 69.5 50 LEU B CA 1
ATOM 6281 C C . LEU B 1 50 ? -23.062 4 21.219 1 69.5 50 LEU B C 1
ATOM 6283 O O . LEU B 1 50 ? -24.266 3.814 21.109 1 69.5 50 LEU B O 1
ATOM 6287 N N . GLY B 1 51 ? -22.219 4.043 20.266 1 74.5 51 GLY B N 1
ATOM 6288 C CA . GLY B 1 51 ? -22.703 3.775 18.922 1 74.5 51 GLY B CA 1
ATOM 6289 C C . GLY B 1 51 ? -23.312 2.398 18.766 1 74.5 51 GLY B C 1
ATOM 6290 O O . GLY B 1 51 ? -24.359 2.246 18.125 1 74.5 51 GLY B O 1
ATOM 6291 N N . ILE B 1 52 ? -22.734 1.469 19.391 1 81.62 52 ILE B N 1
ATOM 6292 C CA . ILE B 1 52 ? -23.234 0.101 19.328 1 81.62 52 ILE B CA 1
ATOM 6293 C C . ILE B 1 52 ? -24.562 0.007 20.062 1 81.62 52 ILE B C 1
ATOM 6295 O O . ILE B 1 52 ? -25.484 -0.673 19.609 1 81.62 52 ILE B O 1
ATOM 6299 N N . SER B 1 53 ? -24.609 0.71 21.219 1 81.75 53 SER B N 1
ATOM 6300 C CA . SER B 1 53 ? -25.844 0.697 22.016 1 81.75 53 SER B CA 1
ATOM 6301 C C . SER B 1 53 ? -27 1.303 21.234 1 81.75 53 SER B C 1
ATOM 6303 O O . SER B 1 53 ? -28.125 0.8 21.297 1 81.75 53 SER B O 1
ATOM 6305 N N . GLU B 1 54 ? -26.641 2.219 20.516 1 79.69 54 GLU B N 1
ATOM 6306 C CA . GLU B 1 54 ? -27.672 2.859 19.719 1 79.69 54 GLU B CA 1
ATOM 6307 C C . GLU B 1 54 ? -28.141 1.953 18.578 1 79.69 54 GLU B C 1
ATOM 6309 O O . GLU B 1 54 ? -29.328 1.871 18.297 1 79.69 54 GLU B O 1
ATOM 6314 N N . ALA B 1 55 ? -27.188 1.448 17.953 1 84.06 55 ALA B N 1
ATOM 6315 C CA . ALA B 1 55 ? -27.531 0.51 16.891 1 84.06 55 ALA B CA 1
ATOM 6316 C C . ALA B 1 55 ? -28.359 -0.646 17.438 1 84.06 55 ALA B C 1
ATOM 6318 O O . ALA B 1 55 ? -29.312 -1.089 16.781 1 84.06 55 ALA B O 1
ATOM 6319 N N . ALA B 1 56 ? -28.062 -1.072 18.547 1 87.06 56 ALA B N 1
ATOM 6320 C CA . ALA B 1 56 ? -28.812 -2.148 19.188 1 87.06 56 ALA B CA 1
ATOM 6321 C C . ALA B 1 56 ? -30.234 -1.718 19.5 1 87.06 56 ALA B C 1
ATOM 6323 O O . ALA B 1 56 ? -31.188 -2.469 19.234 1 87.06 56 ALA B O 1
ATOM 6324 N N . ALA B 1 57 ? -30.344 -0.544 19.969 1 83.81 57 ALA B N 1
ATOM 6325 C CA . ALA B 1 57 ? -31.672 -0.015 20.281 1 83.81 57 ALA B CA 1
ATOM 6326 C C . ALA B 1 57 ? -32.531 0.114 19.031 1 83.81 57 ALA B C 1
ATOM 6328 O O . ALA B 1 57 ? -33.75 -0.131 19.062 1 83.81 57 ALA B O 1
ATOM 6329 N N . SER B 1 58 ? -31.875 0.416 17.969 1 81.19 58 SER B N 1
ATOM 6330 C CA . SER B 1 58 ? -32.594 0.615 16.719 1 81.19 58 SER B CA 1
ATOM 6331 C C . SER B 1 58 ? -33.188 -0.695 16.203 1 81.19 58 SER B C 1
ATOM 6333 O O . SER B 1 58 ? -34.188 -0.69 15.469 1 81.19 58 SER B O 1
ATOM 6335 N N . ILE B 1 59 ? -32.656 -1.733 16.578 1 85.38 59 ILE B N 1
ATOM 6336 C CA . ILE B 1 59 ? -33.156 -3.014 16.078 1 85.38 59 ILE B CA 1
ATOM 6337 C C . ILE B 1 59 ? -33.969 -3.711 17.188 1 85.38 59 ILE B C 1
ATOM 6339 O O . ILE B 1 59 ? -34.281 -4.895 17.062 1 85.38 59 ILE B O 1
ATOM 6343 N N . GLY B 1 60 ? -34.188 -3.045 18.266 1 83.44 60 GLY B N 1
ATOM 6344 C CA . GLY B 1 60 ? -35.062 -3.562 19.312 1 83.44 60 GLY B CA 1
ATOM 6345 C C . GLY B 1 60 ? -34.281 -4.293 20.406 1 83.44 60 GLY B C 1
ATOM 6346 O O . GLY B 1 60 ? -34.844 -5.148 21.094 1 83.44 60 GLY B O 1
ATOM 6347 N N . LEU B 1 61 ? -33.062 -4.07 20.484 1 88.5 61 LEU B N 1
ATOM 6348 C CA . LEU B 1 61 ? -32.281 -4.648 21.562 1 88.5 61 LEU B CA 1
ATOM 6349 C C . LEU B 1 61 ? -31.906 -3.59 22.594 1 88.5 61 LEU B C 1
ATOM 6351 O O . LEU B 1 61 ? -31.562 -2.457 22.234 1 88.5 61 LEU B O 1
ATOM 6355 N N . ARG B 1 62 ? -32.125 -3.912 23.812 1 86.94 62 ARG B N 1
ATOM 6356 C CA . ARG B 1 62 ? -31.703 -3.004 24.875 1 86.94 62 ARG B CA 1
ATOM 6357 C C . ARG B 1 62 ? -30.297 -3.326 25.344 1 86.94 62 ARG B C 1
ATOM 6359 O O . ARG B 1 62 ? -30.016 -4.434 25.812 1 86.94 62 ARG B O 1
ATOM 6366 N N . ALA B 1 63 ? -29.406 -2.338 25.094 1 87.19 63 ALA B N 1
ATOM 6367 C CA . ALA B 1 63 ? -28 -2.529 25.422 1 87.19 63 ALA B CA 1
ATOM 6368 C C . ALA B 1 63 ? -27.656 -1.825 26.734 1 87.19 63 ALA B C 1
ATOM 6370 O O . ALA B 1 63 ? -28.047 -0.675 26.953 1 87.19 63 ALA B O 1
ATOM 6371 N N . THR B 1 64 ? -27.125 -2.561 27.719 1 83 64 THR B N 1
ATOM 6372 C CA . THR B 1 64 ? -26.641 -2.006 28.984 1 83 64 THR B CA 1
ATOM 6373 C C . THR B 1 64 ? -25.141 -2.238 29.125 1 83 64 THR B C 1
ATOM 6375 O O . THR B 1 64 ? -24.672 -3.383 29.156 1 83 64 THR B O 1
ATOM 6378 N N . GLY B 1 65 ? -24.422 -1.093 29.094 1 83.44 65 GLY B N 1
ATOM 6379 C CA . GLY B 1 65 ? -22.984 -1.188 29.281 1 83.44 65 GLY B CA 1
ATOM 6380 C C . GLY B 1 65 ? -22.578 -1.346 30.75 1 83.44 65 GLY B C 1
ATOM 6381 O O . GLY B 1 65 ? -23.078 -0.616 31.609 1 83.44 65 GLY B O 1
ATOM 6382 N N . ILE B 1 66 ? -21.75 -2.416 31.062 1 79.75 66 ILE B N 1
ATOM 6383 C CA . ILE B 1 66 ? -21.344 -2.639 32.469 1 79.75 66 ILE B CA 1
ATOM 6384 C C . ILE B 1 66 ? -19.828 -2.83 32.531 1 79.75 66 ILE B C 1
ATOM 6386 O O . ILE B 1 66 ? -19.219 -3.301 31.562 1 79.75 66 ILE B O 1
ATOM 6390 N N . ARG B 1 67 ? -19.297 -2.359 33.531 1 84.62 67 ARG B N 1
ATOM 6391 C CA . ARG B 1 67 ? -17.922 -2.686 33.938 1 84.62 67 ARG B CA 1
ATOM 6392 C C . ARG B 1 67 ? -17.906 -3.754 35.031 1 84.62 67 ARG B C 1
ATOM 6394 O O . ARG B 1 67 ? -18.406 -3.535 36.125 1 84.62 67 ARG B O 1
ATOM 6401 N N . THR B 1 68 ? -17.453 -4.84 34.594 1 83 68 THR B N 1
ATOM 6402 C CA . THR B 1 68 ? -17.578 -5.961 35.531 1 83 68 THR B CA 1
ATOM 6403 C C . THR B 1 68 ? -16.25 -6.703 35.656 1 83 68 THR B C 1
ATOM 6405 O O . THR B 1 68 ? -15.336 -6.516 34.844 1 83 68 THR B O 1
ATOM 6408 N N . SER B 1 69 ? -16.125 -7.34 36.812 1 85.06 69 SER B N 1
ATOM 6409 C CA . SER B 1 69 ? -14.961 -8.18 37.062 1 85.06 69 SER B CA 1
ATOM 6410 C C . SER B 1 69 ? -15.125 -9.562 36.438 1 85.06 69 SER B C 1
ATOM 6412 O O . SER B 1 69 ? -16.219 -9.906 35.969 1 85.06 69 SER B O 1
ATOM 6414 N N . MET B 1 70 ? -14.07 -10.289 36.406 1 86.69 70 MET B N 1
ATOM 6415 C CA . MET B 1 70 ? -14.062 -11.625 35.812 1 86.69 70 MET B CA 1
ATOM 6416 C C . MET B 1 70 ? -15.031 -12.555 36.531 1 86.69 70 MET B C 1
ATOM 6418 O O . MET B 1 70 ? -15.75 -13.328 35.906 1 86.69 70 MET B O 1
ATOM 6422 N N . GLU B 1 71 ? -15.07 -12.438 37.812 1 82.12 71 GLU B N 1
ATOM 6423 C CA . GLU B 1 71 ? -15.938 -13.297 38.625 1 82.12 71 GLU B CA 1
ATOM 6424 C C . GLU B 1 71 ? -17.406 -13.016 38.344 1 82.12 71 GLU B C 1
ATOM 6426 O O . GLU B 1 71 ? -18.219 -13.938 38.25 1 82.12 71 GLU B O 1
ATOM 6431 N N . LYS B 1 72 ? -17.703 -11.812 38.156 1 85 72 LYS B N 1
ATOM 6432 C CA . LYS B 1 72 ? -19.078 -11.438 37.875 1 85 72 LYS B CA 1
ATOM 6433 C C . LYS B 1 72 ? -19.469 -11.812 36.438 1 85 72 LYS B C 1
ATOM 6435 O O . LYS B 1 72 ? -20.641 -12.125 36.156 1 85 72 LYS B O 1
ATOM 6440 N N . LEU B 1 73 ? -18.531 -11.734 35.594 1 86.81 73 LEU B N 1
ATOM 6441 C CA . LEU B 1 73 ? -18.781 -12.125 34.219 1 86.81 73 LEU B CA 1
ATOM 6442 C C . LEU B 1 73 ? -19.109 -13.609 34.125 1 86.81 73 LEU B C 1
ATOM 6444 O O . LEU B 1 73 ? -19.984 -14.008 33.312 1 86.81 73 LEU B O 1
ATOM 6448 N N . LYS B 1 74 ? -18.422 -14.383 34.938 1 84.19 74 LYS B N 1
ATOM 6449 C CA . LYS B 1 74 ? -18.641 -15.82 34.969 1 84.19 74 LYS B CA 1
ATOM 6450 C C . LYS B 1 74 ? -20.047 -16.156 35.406 1 84.19 74 LYS B C 1
ATOM 6452 O O . LYS B 1 74 ? -20.609 -17.172 35 1 84.19 74 LYS B O 1
ATOM 6457 N N . GLN B 1 75 ? -20.516 -15.25 36.312 1 76.19 75 GLN B N 1
ATOM 6458 C CA . GLN B 1 75 ? -21.828 -15.523 36.875 1 76.19 75 GLN B CA 1
ATOM 6459 C C . GLN B 1 75 ? -22.922 -14.875 36.031 1 76.19 75 GLN B C 1
ATOM 6461 O O . GLN B 1 75 ? -24.109 -15.055 36.312 1 76.19 75 GLN B O 1
ATOM 6466 N N . GLN B 1 76 ? -22.453 -14.227 34.969 1 70.81 76 GLN B N 1
ATOM 6467 C CA . GLN B 1 76 ? -23.422 -13.508 34.156 1 70.81 76 GLN B CA 1
ATOM 6468 C C . GLN B 1 76 ? -24.281 -14.469 33.344 1 70.81 76 GLN B C 1
ATOM 6470 O O . GLN B 1 76 ? -23.766 -15.383 32.688 1 70.81 76 GLN B O 1
ATOM 6475 N N . SER B 1 77 ? -25.609 -14.398 33.531 1 67.62 77 SER B N 1
ATOM 6476 C CA . SER B 1 77 ? -26.562 -15.297 32.875 1 67.62 77 SER B CA 1
ATOM 6477 C C . SER B 1 77 ? -27.047 -14.727 31.547 1 67.62 77 SER B C 1
ATOM 6479 O O . SER B 1 77 ? -27.547 -15.461 30.703 1 67.62 77 SER B O 1
ATOM 6481 N N . LYS B 1 78 ? -26.812 -13.508 31.203 1 80.44 78 LYS B N 1
ATOM 6482 C CA . LYS B 1 78 ? -27.375 -12.938 29.984 1 80.44 78 LYS B CA 1
ATOM 6483 C C . LYS B 1 78 ? -26.391 -13.031 28.812 1 80.44 78 LYS B C 1
ATOM 6485 O O . LYS B 1 78 ? -25.609 -12.102 28.578 1 80.44 78 LYS B O 1
ATOM 6490 N N . LEU B 1 79 ? -26.359 -14.164 28.266 1 87.94 79 LEU B N 1
ATOM 6491 C CA . LEU B 1 79 ? -25.578 -14.43 27.062 1 87.94 79 LEU B CA 1
ATOM 6492 C C . LEU B 1 79 ? -26.5 -14.68 25.859 1 87.94 79 LEU B C 1
ATOM 6494 O O . LEU B 1 79 ? -27.625 -15.141 26.031 1 87.94 79 LEU B O 1
ATOM 6498 N N . PRO B 1 80 ? -26.062 -14.078 24.797 1 90.38 80 PRO B N 1
ATOM 6499 C CA . PRO B 1 80 ? -24.781 -13.547 24.344 1 90.38 80 PRO B CA 1
ATOM 6500 C C . PRO B 1 80 ? -24.625 -12.055 24.625 1 90.38 80 PRO B C 1
ATOM 6502 O O . PRO B 1 80 ? -25.625 -11.32 24.625 1 90.38 80 PRO B O 1
ATOM 6505 N N . CYS B 1 81 ? -23.406 -11.656 24.891 1 90.81 81 CYS B N 1
ATOM 6506 C CA . CYS B 1 81 ? -23.125 -10.242 25.125 1 90.81 81 CYS B CA 1
ATOM 6507 C C . CYS B 1 81 ? -21.875 -9.805 24.359 1 90.81 81 CYS B C 1
ATOM 6509 O O . CYS B 1 81 ? -21.125 -10.633 23.859 1 90.81 81 CYS B O 1
ATOM 6511 N N . ILE B 1 82 ? -21.75 -8.469 24.188 1 90.94 82 ILE B N 1
ATOM 6512 C CA . ILE B 1 82 ? -20.594 -7.91 23.484 1 90.94 82 ILE B CA 1
ATOM 6513 C C . ILE B 1 82 ? -19.547 -7.449 24.484 1 90.94 82 ILE B C 1
ATOM 6515 O O . ILE B 1 82 ? -19.859 -6.789 25.484 1 90.94 82 ILE B O 1
ATOM 6519 N N . ILE B 1 83 ? -18.328 -7.852 24.297 1 88.75 83 ILE B N 1
ATOM 6520 C CA . ILE B 1 83 ? -17.266 -7.43 25.188 1 88.75 83 ILE B CA 1
ATOM 6521 C C . ILE B 1 83 ? -16.219 -6.641 24.391 1 88.75 83 ILE B C 1
ATOM 6523 O O . ILE B 1 83 ? -16 -6.902 23.219 1 88.75 83 ILE B O 1
ATOM 6527 N N . HIS B 1 84 ? -15.742 -5.652 25.031 1 84.75 84 HIS B N 1
ATOM 6528 C CA . HIS B 1 84 ? -14.664 -4.855 24.453 1 84.75 84 HIS B CA 1
ATOM 6529 C C . HIS B 1 84 ? -13.352 -5.621 24.453 1 84.75 84 HIS B C 1
ATOM 6531 O O . HIS B 1 84 ? -12.938 -6.156 25.484 1 84.75 84 HIS B O 1
ATOM 6537 N N . TRP B 1 85 ? -12.797 -5.715 23.25 1 79.31 85 TRP B N 1
ATOM 6538 C CA . TRP B 1 85 ? -11.648 -6.59 23.031 1 79.31 85 TRP B CA 1
ATOM 6539 C C . TRP B 1 85 ? -10.414 -5.781 22.656 1 79.31 85 TRP B C 1
ATOM 6541 O O . TRP B 1 85 ? -10.445 -4.98 21.719 1 79.31 85 TRP B O 1
ATOM 6551 N N . ASN B 1 86 ? -9.445 -5.953 23.438 1 68.44 86 ASN B N 1
ATOM 6552 C CA . ASN B 1 86 ? -8.156 -5.309 23.203 1 68.44 86 ASN B CA 1
ATOM 6553 C C . ASN B 1 86 ? -8.312 -3.801 23.016 1 68.44 86 ASN B C 1
ATOM 6555 O O . ASN B 1 86 ? -7.633 -3.201 22.172 1 68.44 86 ASN B O 1
ATOM 6559 N N . GLN B 1 87 ? -9.305 -3.293 23.594 1 63.59 87 GLN B N 1
ATOM 6560 C CA . GLN B 1 87 ? -9.602 -1.865 23.656 1 63.59 87 GLN B CA 1
ATOM 6561 C C . GLN B 1 87 ? -9.797 -1.29 22.25 1 63.59 87 GLN B C 1
ATOM 6563 O O . GLN B 1 87 ? -9.773 -0.072 22.062 1 63.59 87 GLN B O 1
ATOM 6568 N N . GLU B 1 88 ? -9.75 -2.082 21.328 1 64.25 88 GLU B N 1
ATOM 6569 C CA . GLU B 1 88 ? -9.93 -1.555 19.969 1 64.25 88 GLU B CA 1
ATOM 6570 C C . GLU B 1 88 ? -10.898 -2.416 19.172 1 64.25 88 GLU B C 1
ATOM 6572 O O . GLU B 1 88 ? -11.094 -2.182 17.969 1 64.25 88 GLU B O 1
ATOM 6577 N N . HIS B 1 89 ? -11.398 -3.359 19.828 1 75.25 89 HIS B N 1
ATOM 6578 C CA . HIS B 1 89 ? -12.203 -4.344 19.109 1 75.25 89 HIS B CA 1
ATOM 6579 C C . HIS B 1 89 ? -13.383 -4.812 19.969 1 75.25 89 HIS B C 1
ATOM 6581 O O . HIS B 1 89 ? -13.383 -4.621 21.188 1 75.25 89 HIS B O 1
ATOM 6587 N N . PHE B 1 90 ? -14.445 -5.203 19.359 1 85.31 90 PHE B N 1
ATOM 6588 C CA . PHE B 1 90 ? -15.602 -5.777 20.031 1 85.31 90 PHE B CA 1
ATOM 6589 C C . PHE B 1 90 ? -15.82 -7.223 19.594 1 85.31 90 PHE B C 1
ATOM 6591 O O . PHE B 1 90 ? -15.641 -7.559 18.422 1 85.31 90 PHE B O 1
ATOM 6598 N N . VAL B 1 91 ? -16.094 -8.047 20.547 1 88.88 91 VAL B N 1
ATOM 6599 C CA . VAL B 1 91 ? -16.359 -9.453 20.266 1 88.88 91 VAL B CA 1
ATOM 6600 C C . VAL B 1 91 ? -17.609 -9.906 21.016 1 88.88 91 VAL B C 1
ATOM 6602 O O . VAL B 1 91 ? -18.078 -9.211 21.922 1 88.88 91 VAL B O 1
ATOM 6605 N N . VAL B 1 92 ? -18.219 -11.062 20.562 1 91.44 92 VAL B N 1
ATOM 6606 C CA . VAL B 1 92 ? -19.438 -11.57 21.203 1 91.44 92 VAL B CA 1
ATOM 6607 C C . VAL B 1 92 ? -19.094 -12.773 22.078 1 91.44 92 VAL B C 1
ATOM 6609 O O . VAL B 1 92 ? -18.469 -13.734 21.625 1 91.44 92 VAL B O 1
ATOM 6612 N N . LEU B 1 93 ? -19.344 -12.633 23.359 1 91.88 93 LEU B N 1
ATOM 6613 C CA . LEU B 1 93 ? -19.297 -13.781 24.266 1 91.88 93 LEU B CA 1
ATOM 6614 C C . LEU B 1 93 ? -20.625 -14.516 24.281 1 91.88 93 LEU B C 1
ATOM 6616 O O . LEU B 1 93 ? -21.641 -13.977 24.766 1 91.88 93 LEU B O 1
ATOM 6620 N N . TYR B 1 94 ? -20.641 -15.766 23.75 1 90.75 94 TYR B N 1
ATOM 6621 C CA . TYR B 1 94 ? -21.953 -16.359 23.578 1 90.75 94 TYR B CA 1
ATOM 6622 C C . TYR B 1 94 ? -22.125 -17.578 24.484 1 90.75 94 TYR B C 1
ATOM 6624 O O . TYR B 1 94 ? -23.234 -18.062 24.703 1 90.75 94 TYR B O 1
ATOM 6632 N N . LYS B 1 95 ? -21.047 -18.156 24.969 1 88.56 95 LYS B N 1
ATOM 6633 C CA . LYS B 1 95 ? -21.188 -19.328 25.828 1 88.56 95 LYS B CA 1
ATOM 6634 C C . LYS B 1 95 ? -20.047 -19.406 26.844 1 88.56 95 LYS B C 1
ATOM 6636 O O . LYS B 1 95 ? -18.906 -19.078 26.516 1 88.56 95 LYS B O 1
ATOM 6641 N N . ILE B 1 96 ? -20.375 -19.719 28.078 1 88.25 96 ILE B N 1
ATOM 6642 C CA . ILE B 1 96 ? -19.406 -19.984 29.125 1 88.25 96 ILE B CA 1
ATOM 6643 C C . ILE B 1 96 ? -19.609 -21.406 29.672 1 88.25 96 ILE B C 1
ATOM 6645 O O . ILE B 1 96 ? -20.734 -21.781 30.047 1 88.25 96 ILE B O 1
ATOM 6649 N N . GLU B 1 97 ? -18.625 -22.203 29.5 1 85.81 97 GLU B N 1
ATOM 6650 C CA . GLU B 1 97 ? -18.766 -23.594 29.938 1 85.81 97 GLU B CA 1
ATOM 6651 C C . GLU B 1 97 ? -17.672 -23.953 30.953 1 85.81 97 GLU B C 1
ATOM 6653 O O . GLU B 1 97 ? -16.516 -23.562 30.797 1 85.81 97 GLU B O 1
ATOM 6658 N N . LYS B 1 98 ? -18.047 -24.5 32.094 1 80.88 98 LYS B N 1
ATOM 6659 C CA . LYS B 1 98 ? -17.109 -25.031 33.094 1 80.88 98 LYS B CA 1
ATOM 6660 C C . LYS B 1 98 ? -16.844 -26.516 32.844 1 80.88 98 LYS B C 1
ATOM 6662 O O . LYS B 1 98 ? -17.75 -27.328 32.938 1 80.88 98 LYS B O 1
ATOM 6667 N N . LYS B 1 99 ? -15.711 -26.812 32.219 1 75.25 99 LYS B N 1
ATOM 6668 C CA . LYS B 1 99 ? -15.328 -28.203 31.969 1 75.25 99 LYS B CA 1
ATOM 6669 C C . LYS B 1 99 ? -14.016 -28.547 32.656 1 75.25 99 LYS B C 1
ATOM 6671 O O . LYS B 1 99 ? -13.023 -27.828 32.5 1 75.25 99 LYS B O 1
ATOM 6676 N N . ARG B 1 100 ? -13.82 -29.688 33.469 1 74.81 100 ARG B N 1
ATOM 6677 C CA . ARG B 1 100 ? -12.656 -30.266 34.125 1 74.81 100 ARG B CA 1
ATOM 6678 C C . ARG B 1 100 ? -11.961 -29.25 35 1 74.81 100 ARG B C 1
ATOM 6680 O O . ARG B 1 100 ? -10.734 -29.125 34.969 1 74.81 100 ARG B O 1
ATOM 6687 N N . GLY B 1 101 ? -12.648 -28.344 35.625 1 70.81 101 GLY B N 1
ATOM 6688 C CA . GLY B 1 101 ? -12.078 -27.406 36.562 1 70.81 101 GLY B CA 1
ATOM 6689 C C . GLY B 1 101 ? -11.648 -26.094 35.906 1 70.81 101 GLY B C 1
ATOM 6690 O O . GLY B 1 101 ? -11.195 -25.172 36.594 1 70.81 101 GLY B O 1
ATOM 6691 N N . LYS B 1 102 ? -11.828 -26.141 34.562 1 80.56 102 LYS B N 1
ATOM 6692 C CA . LYS B 1 102 ? -11.461 -24.906 33.875 1 80.56 102 LYS B CA 1
ATOM 6693 C C . LYS B 1 102 ? -12.68 -24.281 33.188 1 80.56 102 LYS B C 1
ATOM 6695 O O . LYS B 1 102 ? -13.602 -24.984 32.781 1 80.56 102 LYS B O 1
ATOM 6700 N N . THR B 1 103 ? -12.695 -22.906 33.219 1 85.5 103 THR B N 1
ATOM 6701 C CA . THR B 1 103 ? -13.766 -22.156 32.594 1 85.5 103 THR B CA 1
ATOM 6702 C C . THR B 1 103 ? -13.375 -21.75 31.172 1 85.5 103 THR B C 1
ATOM 6704 O O . THR B 1 103 ? -12.312 -21.156 30.953 1 85.5 103 THR B O 1
ATOM 6707 N N . TRP B 1 104 ? -14.18 -22.25 30.266 1 88.19 104 TRP B N 1
ATOM 6708 C CA . TRP B 1 104 ? -13.945 -21.906 28.859 1 88.19 104 TRP B CA 1
ATOM 6709 C C . TRP B 1 104 ? -14.93 -20.844 28.391 1 88.19 104 TRP B C 1
ATOM 6711 O O . TRP B 1 104 ? -16.125 -20.906 28.719 1 88.19 104 TRP B O 1
ATOM 6721 N N . PHE B 1 105 ? -14.391 -19.891 27.703 1 90.06 105 PHE B N 1
ATOM 6722 C CA . PHE B 1 105 ? -15.195 -18.812 27.141 1 90.06 105 PHE B CA 1
ATOM 6723 C C . PHE B 1 105 ? -15.242 -18.906 25.625 1 90.06 105 PHE B C 1
ATOM 6725 O O . PHE B 1 105 ? -14.203 -18.922 24.953 1 90.06 105 PHE B O 1
ATOM 6732 N N . TYR B 1 106 ? -16.484 -18.984 25.109 1 89.12 106 TYR B N 1
ATOM 6733 C CA . TYR B 1 106 ? -16.672 -19.047 23.672 1 89.12 106 TYR B CA 1
ATOM 6734 C C . TYR B 1 106 ? -16.938 -17.656 23.094 1 89.12 106 TYR B C 1
ATOM 6736 O O . TYR B 1 106 ? -17.938 -17.016 23.453 1 89.12 106 TYR B O 1
ATOM 6744 N N . ILE B 1 107 ? -16.031 -17.234 22.219 1 89.62 107 ILE B N 1
ATOM 6745 C CA . ILE B 1 107 ? -16.094 -15.875 21.688 1 89.62 107 ILE B CA 1
ATOM 6746 C C . ILE B 1 107 ? -16.281 -15.93 20.172 1 89.62 107 ILE B C 1
ATOM 6748 O O . ILE B 1 107 ? -15.648 -16.734 19.484 1 89.62 107 ILE B O 1
ATOM 6752 N N . ALA B 1 108 ? -17.297 -15.148 19.734 1 88.44 108 ALA B N 1
ATOM 6753 C CA . ALA B 1 108 ? -17.453 -14.906 18.297 1 88.44 108 ALA B CA 1
ATOM 6754 C C . ALA B 1 108 ? -16.797 -13.594 17.891 1 88.44 108 ALA B C 1
ATOM 6756 O O . ALA B 1 108 ? -17.312 -12.508 18.156 1 88.44 108 ALA B O 1
ATOM 6757 N N . ASP B 1 109 ? -15.711 -13.617 17.312 1 82.25 109 ASP B N 1
ATOM 6758 C CA . ASP B 1 109 ? -14.969 -12.453 16.844 1 82.25 109 ASP B CA 1
ATOM 6759 C C . ASP B 1 109 ? -15.289 -12.141 15.391 1 82.25 109 ASP B C 1
ATOM 6761 O O . ASP B 1 109 ? -15.031 -12.953 14.5 1 82.25 109 ASP B O 1
ATOM 6765 N N . PRO B 1 110 ? -15.922 -10.945 15.266 1 80.06 110 PRO B N 1
ATOM 6766 C CA . PRO B 1 110 ? -16.281 -10.609 13.883 1 80.06 110 PRO B CA 1
ATOM 6767 C C . PRO B 1 110 ? -15.07 -10.609 12.945 1 80.06 110 PRO B C 1
ATOM 6769 O O . PRO B 1 110 ? -15.227 -10.789 11.734 1 80.06 110 PRO B O 1
ATOM 6772 N N . ALA B 1 111 ? -14.047 -10.43 13.57 1 68.69 111 ALA B N 1
ATOM 6773 C CA . ALA B 1 111 ? -12.836 -10.398 12.758 1 68.69 111 ALA B CA 1
ATOM 6774 C C . ALA B 1 111 ? -12.273 -11.805 12.562 1 68.69 111 ALA B C 1
ATOM 6776 O O . ALA B 1 111 ? -11.734 -12.125 11.5 1 68.69 111 ALA B O 1
ATOM 6777 N N . TYR B 1 112 ? -12.516 -12.727 13.641 1 65.19 112 TYR B N 1
ATOM 6778 C CA . TYR B 1 112 ? -11.719 -13.953 13.672 1 65.19 112 TYR B CA 1
ATOM 6779 C C . TYR B 1 112 ? -12.625 -15.188 13.68 1 65.19 112 TYR B C 1
ATOM 6781 O O . TYR B 1 112 ? -12.195 -16.281 13.312 1 65.19 112 TYR B O 1
ATOM 6789 N N . GLY B 1 113 ? -13.742 -15.125 13.93 1 74.38 113 GLY B N 1
ATOM 6790 C CA . GLY B 1 113 ? -14.656 -16.266 13.969 1 74.38 113 GLY B CA 1
ATOM 6791 C C . GLY B 1 113 ? -15.008 -16.688 15.383 1 74.38 113 GLY B C 1
ATOM 6792 O O . GLY B 1 113 ? -14.969 -15.891 16.312 1 74.38 113 GLY B O 1
ATOM 6793 N N . LEU B 1 114 ? -15.422 -18.078 15.406 1 81.19 114 LEU B N 1
ATOM 6794 C CA . LEU B 1 114 ? -15.805 -18.625 16.703 1 81.19 114 LEU B CA 1
ATOM 6795 C C . LEU B 1 114 ? -14.594 -19.203 17.422 1 81.19 114 LEU B C 1
ATOM 6797 O O . LEU B 1 114 ? -13.938 -20.109 16.922 1 81.19 114 LEU B O 1
ATOM 6801 N N . LEU B 1 115 ? -14.203 -18.562 18.406 1 80.75 115 LEU B N 1
ATOM 6802 C CA . LEU B 1 115 ? -12.992 -18.938 19.125 1 80.75 115 LEU B CA 1
ATOM 6803 C C . LEU B 1 115 ? -13.312 -19.344 20.562 1 80.75 115 LEU B C 1
ATOM 6805 O O . LEU B 1 115 ? -14.375 -19 21.078 1 80.75 115 LEU B O 1
ATOM 6809 N N . LYS B 1 116 ? -12.445 -20.172 21.062 1 84.56 116 LYS B N 1
ATOM 6810 C CA . LYS B 1 116 ? -12.539 -20.609 22.453 1 84.56 116 LYS B CA 1
ATOM 6811 C C . LYS B 1 116 ? -11.328 -20.125 23.25 1 84.56 116 LYS B C 1
ATOM 6813 O O . LYS B 1 116 ? -10.188 -20.266 22.812 1 84.56 116 LYS B O 1
ATOM 6818 N N . TYR B 1 117 ? -11.508 -19.391 24.297 1 84.62 117 TYR B N 1
ATOM 6819 C CA . TYR B 1 117 ? -10.43 -18.859 25.125 1 84.62 117 TYR B CA 1
ATOM 6820 C C . TYR B 1 117 ? -10.523 -19.375 26.547 1 84.62 117 TYR B C 1
ATOM 6822 O O . TYR B 1 117 ? -11.617 -19.641 27.047 1 84.62 117 TYR B O 1
ATOM 6830 N N . GLU B 1 118 ? -9.297 -19.547 27.109 1 84.75 118 GLU B N 1
ATOM 6831 C CA . GLU B 1 118 ? -9.234 -19.828 28.531 1 84.75 118 GLU B CA 1
ATOM 6832 C C . GLU B 1 118 ? -9.32 -18.547 29.359 1 84.75 118 GLU B C 1
ATOM 6834 O O . GLU B 1 118 ? -9.242 -17.453 28.812 1 84.75 118 GLU B O 1
ATOM 6839 N N . GLU B 1 119 ? -9.562 -18.703 30.625 1 85.94 119 GLU B N 1
ATOM 6840 C CA . GLU B 1 119 ? -9.781 -17.562 31.516 1 85.94 119 GLU B CA 1
ATOM 6841 C C . GLU B 1 119 ? -8.594 -16.594 31.469 1 85.94 119 GLU B C 1
ATOM 6843 O O . GLU B 1 119 ? -8.773 -15.383 31.359 1 85.94 119 GLU B O 1
ATOM 6848 N N . GLN B 1 120 ? -7.402 -17.109 31.422 1 81.19 120 GLN B N 1
ATOM 6849 C CA . GLN B 1 120 ? -6.223 -16.266 31.453 1 81.19 120 GLN B CA 1
ATOM 6850 C C . GLN B 1 120 ? -6.051 -15.508 30.141 1 81.19 120 GLN B C 1
ATOM 6852 O O . GLN B 1 120 ? -5.684 -14.328 30.141 1 81.19 120 GLN B O 1
ATOM 6857 N N . GLU B 1 121 ? -6.414 -16.172 29.203 1 80.69 121 GLU B N 1
ATOM 6858 C CA . GLU B 1 121 ? -6.285 -15.555 27.891 1 80.69 121 GLU B CA 1
ATOM 6859 C C . GLU B 1 121 ? -7.32 -14.445 27.703 1 80.69 121 GLU B C 1
ATOM 6861 O O . GLU B 1 121 ? -7.023 -13.398 27.125 1 80.69 121 GLU B O 1
ATOM 6866 N N . LEU B 1 122 ? -8.43 -14.719 28.172 1 85.56 122 LEU B N 1
ATOM 6867 C CA . LEU B 1 122 ? -9.492 -13.727 28.062 1 85.56 122 LEU B CA 1
ATOM 6868 C C . LEU B 1 122 ? -9.164 -12.477 28.875 1 85.56 122 LEU B C 1
ATOM 6870 O O . LEU B 1 122 ? -9.422 -11.359 28.422 1 85.56 122 LEU B O 1
ATOM 6874 N N . LYS B 1 123 ? -8.547 -12.68 30 1 82.38 123 LYS B N 1
ATOM 6875 C CA . LYS B 1 123 ? -8.203 -11.562 30.875 1 82.38 123 LYS B CA 1
ATOM 6876 C C . LYS B 1 123 ? -7.227 -10.609 30.203 1 82.38 123 LYS B C 1
ATOM 6878 O O . LYS B 1 123 ? -7.367 -9.391 30.297 1 82.38 123 LYS B O 1
ATOM 6883 N N . LYS B 1 124 ? -6.453 -11.18 29.484 1 77.75 124 LYS B N 1
ATOM 6884 C CA . LYS B 1 124 ? -5.422 -10.383 28.828 1 77.75 124 LYS B CA 1
ATOM 6885 C C . LYS B 1 124 ? -6.023 -9.477 27.766 1 77.75 124 LYS B C 1
ATOM 6887 O O . LYS B 1 124 ? -5.57 -8.352 27.562 1 77.75 124 LYS B O 1
ATOM 6892 N N . CYS B 1 125 ? -7.012 -9.984 27.203 1 80.31 125 CYS B N 1
ATOM 6893 C CA . CYS B 1 125 ? -7.566 -9.266 26.062 1 80.31 125 CYS B CA 1
ATOM 6894 C C . CYS B 1 125 ? -8.727 -8.375 26.484 1 80.31 125 CYS B C 1
ATOM 6896 O O . CYS B 1 125 ? -9 -7.355 25.859 1 80.31 125 CYS B O 1
ATOM 6898 N N . TRP B 1 126 ? -9.344 -8.742 27.594 1 84.12 126 TRP B N 1
ATOM 6899 C CA . TRP B 1 126 ? -10.602 -8.094 27.938 1 84.12 126 TRP B CA 1
ATOM 6900 C C . TRP B 1 126 ? -10.383 -7.027 29.016 1 84.12 126 TRP B C 1
ATOM 6902 O O . TRP B 1 126 ? -11.008 -5.965 28.969 1 84.12 126 TRP B O 1
ATOM 6912 N N . ILE B 1 127 ? -9.383 -7.242 29.875 1 75.38 127 ILE B N 1
ATOM 6913 C CA . ILE B 1 127 ? -9.203 -6.328 31 1 75.38 127 ILE B CA 1
ATOM 6914 C C . ILE B 1 127 ? -8.609 -5.012 30.5 1 75.38 127 ILE B C 1
ATOM 6916 O O . ILE B 1 127 ? -7.598 -5.016 29.797 1 75.38 127 ILE B O 1
ATOM 6920 N N . SER B 1 128 ? -9.266 -3.912 30.766 1 68 128 SER B N 1
ATOM 6921 C CA . SER B 1 128 ? -8.812 -2.607 30.297 1 68 128 SER B CA 1
ATOM 6922 C C . SER B 1 128 ? -8.492 -1.676 31.453 1 68 128 SER B C 1
ATOM 6924 O O . SER B 1 128 ? -7.703 -0.741 31.312 1 68 128 SER B O 1
ATOM 6926 N N . THR B 1 129 ? -9.148 -1.842 32.688 1 63.5 129 THR B N 1
ATOM 6927 C CA . THR B 1 129 ? -8.953 -0.914 33.812 1 63.5 129 THR B CA 1
ATOM 6928 C C . THR B 1 129 ? -8.828 -1.669 35.125 1 63.5 129 THR B C 1
ATOM 6930 O O . THR B 1 129 ? -9.352 -2.773 35.25 1 63.5 129 THR B O 1
ATOM 6933 N N . THR B 1 130 ? -7.871 -1.244 35.969 1 63.19 130 THR B N 1
ATOM 6934 C CA . THR B 1 130 ? -7.789 -1.755 37.312 1 63.19 130 THR B CA 1
ATOM 6935 C C . THR B 1 130 ? -8.336 -0.734 38.312 1 63.19 130 THR B C 1
ATOM 6937 O O . THR B 1 130 ? -7.855 0.397 38.375 1 63.19 130 THR B O 1
ATOM 6940 N N . GLN B 1 131 ? -9.547 -0.849 38.75 1 58.31 131 GLN B N 1
ATOM 6941 C CA . GLN B 1 131 ? -10.109 0.02 39.75 1 58.31 131 GLN B CA 1
ATOM 6942 C C . GLN B 1 131 ? -10.102 -0.664 41.125 1 58.31 131 GLN B C 1
ATOM 6944 O O . GLN B 1 131 ? -10.727 -1.709 41.312 1 58.31 131 GLN B O 1
ATOM 6949 N N . GLY B 1 132 ? -9.523 -0.063 42.25 1 55.5 132 GLY B N 1
ATOM 6950 C CA . GLY B 1 132 ? -9.508 -0.583 43.594 1 55.5 132 GLY B CA 1
ATOM 6951 C C . GLY B 1 132 ? -8.844 -1.943 43.719 1 55.5 132 GLY B C 1
ATOM 6952 O O . GLY B 1 132 ? -9.289 -2.795 44.469 1 55.5 132 GLY B O 1
ATOM 6953 N N . GLY B 1 133 ? -7.906 -2.246 42.719 1 61.81 133 GLY B N 1
ATOM 6954 C CA . GLY B 1 133 ? -7.203 -3.518 42.781 1 61.81 133 GLY B CA 1
ATOM 6955 C C . GLY B 1 133 ? -7.895 -4.621 42 1 61.81 133 GLY B C 1
ATOM 6956 O O . GLY B 1 133 ? -7.367 -5.727 41.875 1 61.81 133 GLY B O 1
ATOM 6957 N N . ILE B 1 134 ? -9.125 -4.312 41.594 1 71.31 134 ILE B N 1
ATOM 6958 C CA . ILE B 1 134 ? -9.875 -5.336 40.844 1 71.31 134 ILE B CA 1
ATOM 6959 C C . ILE B 1 134 ? -9.82 -5.047 39.344 1 71.31 134 ILE B C 1
ATOM 6961 O O . ILE B 1 134 ? -10.148 -3.939 38.906 1 71.31 134 ILE B O 1
ATOM 6965 N N . GLU B 1 135 ? -9.391 -6.02 38.625 1 80.19 135 GLU B N 1
ATOM 6966 C CA . GLU B 1 135 ? -9.328 -5.934 37.156 1 80.19 135 GLU B CA 1
ATOM 6967 C C . GLU B 1 135 ? -10.719 -5.992 36.531 1 80.19 135 GLU B C 1
ATOM 6969 O O . GLU B 1 135 ? -11.516 -6.875 36.875 1 80.19 135 GLU B O 1
ATOM 6974 N N . LYS B 1 136 ? -11.102 -4.992 35.969 1 81.75 136 LYS B N 1
ATOM 6975 C CA . LYS B 1 136 ? -12.438 -4.938 35.375 1 81.75 136 LYS B CA 1
ATOM 6976 C C . LYS B 1 136 ? -12.352 -4.766 33.844 1 81.75 136 LYS B C 1
ATOM 6978 O O . LYS B 1 136 ? -11.359 -4.262 33.312 1 81.75 136 LYS B O 1
ATOM 6983 N N . GLY B 1 137 ? -13.281 -5.371 33.219 1 82.38 137 GLY B N 1
ATOM 6984 C CA . GLY B 1 137 ? -13.469 -5.195 31.781 1 82.38 137 GLY B CA 1
ATOM 6985 C C . GLY B 1 137 ? -14.836 -4.652 31.422 1 82.38 137 GLY B C 1
ATOM 6986 O O . GLY B 1 137 ? -15.711 -4.543 32.281 1 82.38 137 GLY B O 1
ATOM 6987 N N . ILE B 1 138 ? -14.984 -4.199 30.203 1 84.12 138 ILE B N 1
ATOM 6988 C CA . ILE B 1 138 ? -16.234 -3.605 29.75 1 84.12 138 ILE B CA 1
ATOM 6989 C C . ILE B 1 138 ? -17.031 -4.641 28.969 1 84.12 138 ILE B C 1
ATOM 6991 O O . ILE B 1 138 ? -16.484 -5.383 28.156 1 84.12 138 ILE B O 1
ATOM 6995 N N . ALA B 1 139 ? -18.297 -4.773 29.312 1 87.81 139 ALA B N 1
ATOM 6996 C CA . ALA B 1 139 ? -19.219 -5.664 28.609 1 87.81 139 ALA B CA 1
ATOM 6997 C C . ALA B 1 139 ? -20.547 -4.969 28.312 1 87.81 139 ALA B C 1
ATOM 6999 O O . ALA B 1 139 ? -20.969 -4.09 29.062 1 87.81 139 ALA B O 1
ATOM 7000 N N . LEU B 1 140 ? -21.078 -5.273 27.156 1 88.75 140 LEU B N 1
ATOM 7001 C CA . LEU B 1 140 ? -22.391 -4.773 26.766 1 88.75 140 LEU B CA 1
ATOM 7002 C C . LEU B 1 140 ? -23.422 -5.891 26.781 1 88.75 140 LEU B C 1
ATOM 7004 O O . LEU B 1 140 ? -23.375 -6.801 25.953 1 88.75 140 LEU B O 1
ATOM 7008 N N . LEU B 1 141 ? -24.344 -5.781 27.75 1 89.94 141 LEU B N 1
ATOM 7009 C CA . LEU B 1 141 ? -25.406 -6.773 27.859 1 89.94 141 LEU B CA 1
ATOM 7010 C C . LEU B 1 141 ? -26.578 -6.398 26.969 1 89.94 141 LEU B C 1
ATOM 7012 O O . LEU B 1 141 ? -26.969 -5.227 26.906 1 89.94 141 LEU B O 1
ATOM 7016 N N . LEU B 1 142 ? -27 -7.324 26.219 1 90.44 142 LEU B N 1
ATOM 7017 C CA . LEU B 1 142 ? -28.094 -7.062 25.297 1 90.44 142 LEU B CA 1
ATOM 7018 C C . LEU B 1 142 ? -29.344 -7.863 25.672 1 90.44 142 LEU B C 1
ATOM 7020 O O . LEU B 1 142 ? -29.266 -9.07 25.906 1 90.44 142 LEU B O 1
ATOM 7024 N N . ASP B 1 143 ? -30.5 -7.152 25.797 1 87.88 143 ASP B N 1
ATOM 7025 C CA . ASP B 1 143 ? -31.781 -7.781 26.062 1 87.88 143 ASP B CA 1
ATOM 7026 C C . ASP B 1 143 ? -32.75 -7.559 24.906 1 87.88 143 ASP B C 1
ATOM 7028 O O . ASP B 1 143 ? -32.781 -6.48 24.297 1 87.88 143 ASP B O 1
ATOM 7032 N N . VAL B 1 144 ? -33.469 -8.602 24.562 1 88.62 144 VAL B N 1
ATOM 7033 C CA . VAL B 1 144 ? -34.438 -8.523 23.469 1 88.62 144 VAL B CA 1
ATOM 7034 C C . VAL B 1 144 ? -35.719 -7.824 23.938 1 88.62 144 VAL B C 1
ATOM 7036 O O . VAL B 1 144 ? -36.25 -8.164 24.984 1 88.62 144 VAL B O 1
ATOM 7039 N N . THR B 1 145 ? -36.031 -6.848 23.266 1 85.06 145 THR B N 1
ATOM 7040 C CA . THR B 1 145 ? -37.312 -6.172 23.516 1 85.06 145 THR B CA 1
ATOM 7041 C C . THR B 1 145 ? -38.344 -6.582 22.469 1 85.06 145 THR B C 1
ATOM 7043 O O . THR B 1 145 ? -38 -7.184 21.453 1 85.06 145 THR B O 1
ATOM 7046 N N . PRO B 1 146 ? -39.625 -6.43 22.703 1 79.06 146 PRO B N 1
ATOM 7047 C CA . PRO B 1 146 ? -40.656 -6.777 21.719 1 79.06 146 PRO B CA 1
ATOM 7048 C C . PRO B 1 146 ? -40.469 -6.066 20.375 1 79.06 146 PRO B C 1
ATOM 7050 O O . PRO B 1 146 ? -40.875 -6.574 19.344 1 79.06 146 PRO B O 1
ATOM 7053 N N . GLN B 1 147 ? -39.812 -5 20.375 1 80.88 147 GLN B N 1
ATOM 7054 C CA . GLN B 1 147 ? -39.594 -4.223 19.156 1 80.88 147 GLN B CA 1
ATOM 7055 C C . GLN B 1 147 ? -38.625 -4.938 18.219 1 80.88 147 GLN B C 1
ATOM 7057 O O . GLN B 1 147 ? -38.594 -4.668 17.016 1 80.88 147 GLN B O 1
ATOM 7062 N N . PHE B 1 148 ? -37.875 -5.816 18.766 1 87.12 148 PHE B N 1
ATOM 7063 C CA . PHE B 1 148 ? -36.906 -6.562 17.969 1 87.12 148 PHE B CA 1
ATOM 7064 C C . PHE B 1 148 ? -37.594 -7.402 16.906 1 87.12 148 PHE B C 1
ATOM 7066 O O . PHE B 1 148 ? -37.156 -7.48 15.766 1 87.12 148 PHE B O 1
ATOM 7073 N N . TYR B 1 149 ? -38.656 -7.953 17.281 1 77.06 149 TYR B N 1
ATOM 7074 C CA . TYR B 1 149 ? -39.344 -8.852 16.375 1 77.06 149 TYR B CA 1
ATOM 7075 C C . TYR B 1 149 ? -40.156 -8.07 15.344 1 77.06 149 TYR B C 1
ATOM 7077 O O . TYR B 1 149 ? -40.531 -8.609 14.305 1 77.06 149 TYR B O 1
ATOM 7085 N N . GLU B 1 150 ? -40.219 -6.715 15.547 1 71.62 150 GLU B N 1
ATOM 7086 C CA . GLU B 1 150 ? -40.969 -5.855 14.617 1 71.62 150 GLU B CA 1
ATOM 7087 C C . GLU B 1 150 ? -40 -5.148 13.656 1 71.62 150 GLU B C 1
ATOM 7089 O O . GLU B 1 150 ? -40.406 -4.691 12.594 1 71.62 150 GLU B O 1
ATOM 7094 N N . ALA B 1 151 ? -38.75 -5.07 13.906 1 71.88 151 ALA B N 1
ATOM 7095 C CA . ALA B 1 151 ? -37.781 -4.348 13.094 1 71.88 151 ALA B CA 1
ATOM 7096 C C . ALA B 1 151 ? -37.5 -5.086 11.781 1 71.88 151 ALA B C 1
ATOM 7098 O O . ALA B 1 151 ? -37.312 -6.301 11.781 1 71.88 151 ALA B O 1
ATOM 7099 N N . GLU B 1 152 ? -37.656 -4.426 10.586 1 66 152 GLU B N 1
ATOM 7100 C CA . GLU B 1 152 ? -37.469 -5.035 9.281 1 66 152 GLU B CA 1
ATOM 7101 C C . GLU B 1 152 ? -36.031 -4.801 8.781 1 66 152 GLU B C 1
ATOM 7103 O O . GLU B 1 152 ? -35.562 -3.666 8.766 1 66 152 GLU B O 1
ATOM 7108 N N . PRO B 1 153 ? -35.25 -5.891 8.539 1 66.31 153 PRO B N 1
ATOM 7109 C CA . PRO B 1 153 ? -33.906 -5.758 7.973 1 66.31 153 PRO B CA 1
ATOM 7110 C C . PRO B 1 153 ? -33.938 -5.113 6.586 1 66.31 153 PRO B C 1
ATOM 7112 O O . PRO B 1 153 ? -34.812 -5.402 5.77 1 66.31 153 PRO B O 1
ATOM 7115 N N . ILE B 1 154 ? -33.188 -4.031 6.402 1 56.22 154 ILE B N 1
ATOM 7116 C CA . ILE B 1 154 ? -33.062 -3.41 5.09 1 56.22 154 ILE B CA 1
ATOM 7117 C C . ILE B 1 154 ? -32.25 -4.336 4.16 1 56.22 154 ILE B C 1
ATOM 7119 O O . ILE B 1 154 ? -31.156 -4.77 4.492 1 56.22 154 ILE B O 1
ATOM 7123 N N . LYS B 1 155 ? -32.844 -4.906 3.205 1 52.22 155 LYS B N 1
ATOM 7124 C CA . LYS B 1 155 ? -32.188 -5.793 2.246 1 52.22 155 LYS B CA 1
ATOM 7125 C C . LYS B 1 155 ? -31.219 -5.02 1.354 1 52.22 155 LYS B C 1
ATOM 7127 O O . LYS B 1 155 ? -31.625 -4.098 0.642 1 52.22 155 LYS B O 1
ATOM 7132 N N . TYR B 1 156 ? -29.906 -5 1.762 1 51.25 156 TYR B N 1
ATOM 7133 C CA . TYR B 1 156 ? -28.969 -4.402 0.82 1 51.25 156 TYR B CA 1
ATOM 7134 C C . TYR B 1 156 ? -28.719 -5.332 -0.363 1 51.25 156 TYR B C 1
ATOM 7136 O O . TYR B 1 156 ? -28.766 -6.555 -0.22 1 51.25 156 TYR B O 1
ATOM 7144 N N . GLU B 1 157 ? -28.875 -4.895 -1.604 1 52.69 157 GLU B N 1
ATOM 7145 C CA . GLU B 1 157 ? -28.688 -5.656 -2.836 1 52.69 157 GLU B CA 1
ATOM 7146 C C . GLU B 1 157 ? -27.312 -6.328 -2.869 1 52.69 157 GLU B C 1
ATOM 7148 O O . GLU B 1 157 ? -26.297 -5.652 -2.777 1 52.69 157 GLU B O 1
ATOM 7153 N N . LYS B 1 158 ? -27.25 -7.516 -2.41 1 56.5 158 LYS B N 1
ATOM 7154 C CA . LYS B 1 158 ? -26.031 -8.297 -2.559 1 56.5 158 LYS B CA 1
ATOM 7155 C C . LYS B 1 158 ? -25.641 -8.43 -4.027 1 56.5 158 LYS B C 1
ATOM 7157 O O . LYS B 1 158 ? -26.484 -8.695 -4.883 1 56.5 158 LYS B O 1
ATOM 7162 N N . LEU B 1 159 ? -24.547 -7.738 -4.336 1 62 159 LEU B N 1
ATOM 7163 C CA . LEU B 1 159 ? -24.062 -7.984 -5.691 1 62 159 LEU B CA 1
ATOM 7164 C C . LEU B 1 159 ? -23.734 -9.461 -5.891 1 62 159 LEU B C 1
ATOM 7166 O O . LEU B 1 159 ? -22.953 -10.039 -5.121 1 62 159 LEU B O 1
ATOM 7170 N N . SER B 1 160 ? -24.672 -10.141 -6.512 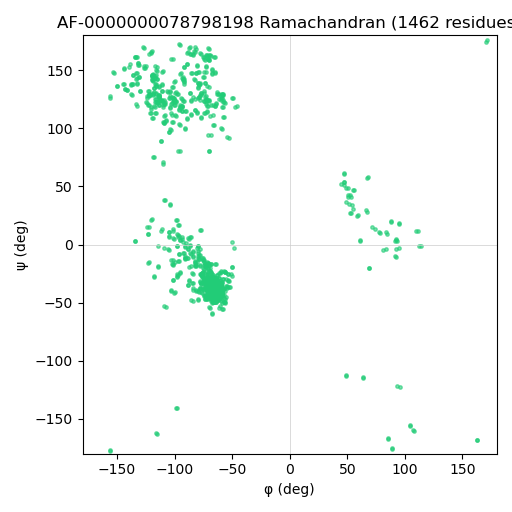1 66.56 160 SER B N 1
ATOM 7171 C CA . SER B 1 160 ? -24.453 -11.555 -6.805 1 66.56 160 SER B CA 1
ATOM 7172 C C . SER B 1 160 ? -23.438 -11.734 -7.93 1 66.56 160 SER B C 1
ATOM 7174 O O . SER B 1 160 ? -23.156 -10.797 -8.68 1 66.56 160 SER B O 1
ATOM 7176 N N . LEU B 1 161 ? -22.766 -12.867 -7.926 1 72.56 161 LEU B N 1
ATOM 7177 C CA . LEU B 1 161 ? -21.859 -13.234 -9.008 1 72.56 161 LEU B CA 1
ATOM 7178 C C . LEU B 1 161 ? -22.547 -13.086 -10.367 1 72.56 161 LEU B C 1
ATOM 7180 O O . LEU B 1 161 ? -21.891 -12.805 -11.367 1 72.56 161 LEU B O 1
ATOM 7184 N N . TRP B 1 162 ? -23.844 -13.07 -10.297 1 69.81 162 TRP B N 1
ATOM 7185 C CA . TRP B 1 162 ? -24.625 -12.961 -11.523 1 69.81 162 TRP B CA 1
ATOM 7186 C C . TRP B 1 162 ? -24.609 -11.531 -12.055 1 69.81 162 TRP B C 1
ATOM 7188 O O . TRP B 1 162 ? -24.734 -11.305 -13.258 1 69.81 162 TRP B O 1
ATOM 7198 N N . TYR B 1 163 ? -24.391 -10.648 -11.164 1 72.88 163 TYR B N 1
ATOM 7199 C CA . TYR B 1 163 ? -24.312 -9.242 -11.555 1 72.88 163 TYR B CA 1
ATOM 7200 C C . TYR B 1 163 ? -23.078 -8.992 -12.422 1 72.88 163 TYR B C 1
ATOM 7202 O O . TYR B 1 163 ? -23.125 -8.164 -13.344 1 72.88 163 TYR B O 1
ATOM 7210 N N . LEU B 1 164 ? -22.109 -9.773 -12.203 1 74.88 164 LEU B N 1
ATOM 7211 C CA . LEU B 1 164 ? -20.844 -9.594 -12.93 1 74.88 164 LEU B CA 1
ATOM 7212 C C . LEU B 1 164 ? -20.984 -10.062 -14.375 1 74.88 164 LEU B C 1
ATOM 7214 O O . LEU B 1 164 ? -20.234 -9.617 -15.242 1 74.88 164 LEU B O 1
ATOM 7218 N N . PHE B 1 165 ? -22 -10.914 -14.57 1 76.75 165 PHE B N 1
ATOM 7219 C CA . PHE B 1 165 ? -22.203 -11.453 -15.906 1 76.75 165 PHE B CA 1
ATOM 7220 C C . PHE B 1 165 ? -22.703 -10.367 -16.859 1 76.75 165 PHE B C 1
ATOM 7222 O O . PHE B 1 165 ? -22.562 -10.484 -18.078 1 76.75 165 PHE B O 1
ATOM 7229 N N . HIS B 1 166 ? -23.172 -9.328 -16.219 1 77.62 166 HIS B N 1
ATOM 7230 C CA . HIS B 1 166 ? -23.656 -8.211 -17.031 1 77.62 166 HIS B CA 1
ATOM 7231 C C . HIS B 1 166 ? -22.5 -7.504 -17.734 1 77.62 166 HIS B C 1
ATOM 7233 O O . HIS B 1 166 ? -22.703 -6.91 -18.797 1 77.62 166 HIS B O 1
ATOM 7239 N N . TYR B 1 167 ? -21.359 -7.598 -17.219 1 78.44 167 TYR B N 1
ATOM 7240 C CA . TYR B 1 167 ? -20.203 -6.93 -17.797 1 78.44 167 TYR B CA 1
ATOM 7241 C C . TYR B 1 167 ? -19.609 -7.75 -18.938 1 78.44 167 TYR B C 1
ATOM 7243 O O . TYR B 1 167 ? -18.906 -7.219 -19.797 1 78.44 167 TYR B O 1
ATOM 7251 N N . VAL B 1 168 ? -19.984 -9.031 -18.953 1 82.56 168 VAL B N 1
ATOM 7252 C CA . VAL B 1 168 ? -19.469 -9.922 -19.984 1 82.56 168 VAL B CA 1
ATOM 7253 C C . VAL B 1 168 ? -20.484 -10.039 -21.125 1 82.56 168 VAL B C 1
ATOM 7255 O O . VAL B 1 168 ? -20.125 -10.375 -22.25 1 82.56 168 VAL B O 1
ATOM 7258 N N . ARG B 1 169 ? -21.703 -9.602 -20.906 1 81.25 169 ARG B N 1
ATOM 7259 C CA . ARG B 1 169 ? -22.828 -9.773 -21.828 1 81.25 169 ARG B CA 1
ATOM 7260 C C . ARG B 1 169 ? -22.578 -9.023 -23.125 1 81.25 169 ARG B C 1
ATOM 7262 O O . ARG B 1 169 ? -22.875 -9.531 -24.219 1 81.25 169 ARG B O 1
ATOM 7269 N N . PRO B 1 170 ? -21.969 -7.844 -23.031 1 82.5 170 PRO B N 1
ATOM 7270 C CA . PRO B 1 170 ? -21.734 -7.129 -24.297 1 82.5 170 PRO B CA 1
ATOM 7271 C C . PRO B 1 170 ? -20.781 -7.863 -25.234 1 82.5 170 PRO B C 1
ATOM 7273 O O . PRO B 1 170 ? -20.781 -7.621 -26.438 1 82.5 170 PRO B O 1
ATOM 7276 N N . TYR B 1 171 ? -20.078 -8.758 -24.75 1 84 171 TYR B N 1
ATOM 7277 C CA . TYR B 1 171 ? -19.094 -9.508 -25.531 1 84 171 TYR B CA 1
ATOM 7278 C C . TYR B 1 171 ? -19.562 -10.938 -25.75 1 84 171 TYR B C 1
ATOM 7280 O O . TYR B 1 171 ? -18.75 -11.867 -25.734 1 84 171 TYR B O 1
ATOM 7288 N N . LYS B 1 172 ? -20.828 -11.164 -25.969 1 85.94 172 LYS B N 1
ATOM 7289 C CA . LYS B 1 172 ? -21.406 -12.492 -26.125 1 85.94 172 LYS B CA 1
ATOM 7290 C C . LYS B 1 172 ? -20.828 -13.219 -27.328 1 85.94 172 LYS B C 1
ATOM 7292 O O . LYS B 1 172 ? -20.594 -14.422 -27.281 1 85.94 172 LYS B O 1
ATOM 7297 N N . LYS B 1 173 ? -20.562 -12.445 -28.391 1 88.19 173 LYS B N 1
ATOM 7298 C CA . LYS B 1 173 ? -20.016 -13.07 -29.594 1 88.19 173 LYS B CA 1
ATOM 7299 C C . LYS B 1 173 ? -18.609 -13.625 -29.312 1 88.19 173 LYS B C 1
ATOM 7301 O O . LYS B 1 173 ? -18.297 -14.75 -29.734 1 88.19 173 LYS B O 1
ATOM 7306 N N . ALA B 1 174 ? -17.859 -12.828 -28.625 1 87.75 174 ALA B N 1
ATOM 7307 C CA . ALA B 1 174 ? -16.5 -13.273 -28.297 1 87.75 174 ALA B CA 1
ATOM 7308 C C . ALA B 1 174 ? -16.531 -14.445 -27.312 1 87.75 174 ALA B C 1
ATOM 7310 O O . ALA B 1 174 ? -15.703 -15.352 -27.406 1 87.75 174 ALA B O 1
ATOM 7311 N N . MET B 1 175 ? -17.531 -14.477 -26.516 1 86 175 MET B N 1
ATOM 7312 C CA . MET B 1 175 ? -17.672 -15.57 -25.562 1 86 175 MET B CA 1
ATOM 7313 C C . MET B 1 175 ? -18.047 -16.875 -26.266 1 86 175 MET B C 1
ATOM 7315 O O . MET B 1 175 ? -17.547 -17.938 -25.922 1 86 175 MET B O 1
ATOM 7319 N N . ILE B 1 176 ? -18.859 -16.781 -27.219 1 88.06 176 ILE B N 1
ATOM 7320 C CA . ILE B 1 176 ? -19.266 -17.953 -27.984 1 88.06 176 ILE B CA 1
ATOM 7321 C C . ILE B 1 176 ? -18.078 -18.5 -28.781 1 88.06 176 ILE B C 1
ATOM 7323 O O . ILE B 1 176 ? -17.891 -19.703 -28.859 1 88.06 176 ILE B O 1
ATOM 7327 N N . GLN B 1 177 ? -17.344 -17.578 -29.297 1 88.5 177 GLN B N 1
ATOM 7328 C CA . GLN B 1 177 ? -16.141 -17.984 -30.016 1 88.5 177 GLN B CA 1
ATOM 7329 C C . GLN B 1 177 ? -15.156 -18.688 -29.094 1 88.5 177 GLN B C 1
ATOM 7331 O O . GLN B 1 177 ? -14.492 -19.656 -29.5 1 88.5 177 GLN B O 1
ATOM 7336 N N . LEU B 1 178 ? -15.164 -18.234 -27.891 1 87.38 178 LEU B N 1
ATOM 7337 C CA . LEU B 1 178 ? -14.281 -18.844 -26.906 1 87.38 178 LEU B CA 1
ATOM 7338 C C . LEU B 1 178 ? -14.758 -20.25 -26.547 1 87.38 178 LEU B C 1
ATOM 7340 O O . LEU B 1 178 ? -13.945 -21.172 -26.422 1 87.38 178 LEU B O 1
ATOM 7344 N N . ILE B 1 179 ? -16.016 -20.469 -26.453 1 86.12 179 ILE B N 1
ATOM 7345 C CA . ILE B 1 179 ? -16.594 -21.766 -26.109 1 86.12 179 ILE B CA 1
ATOM 7346 C C . ILE B 1 179 ? -16.391 -22.75 -27.25 1 86.12 179 ILE B C 1
ATOM 7348 O O . ILE B 1 179 ? -16.047 -23.906 -27.031 1 86.12 179 ILE B O 1
ATOM 7352 N N . ILE B 1 180 ? -16.484 -22.219 -28.438 1 88.69 180 ILE B N 1
ATOM 7353 C CA . ILE B 1 180 ? -16.281 -23.047 -29.625 1 88.69 180 ILE B CA 1
ATOM 7354 C C . ILE B 1 180 ? -14.805 -23.453 -29.703 1 88.69 180 ILE B C 1
ATOM 7356 O O . ILE B 1 180 ? -14.492 -24.609 -30.031 1 88.69 180 ILE B O 1
ATOM 7360 N N . GLY B 1 181 ? -13.992 -22.516 -29.406 1 87.06 181 GLY B N 1
ATOM 7361 C CA . GLY B 1 181 ? -12.57 -22.828 -29.391 1 87.06 181 GLY B CA 1
ATOM 7362 C C . GLY B 1 181 ? -12.203 -23.844 -28.328 1 87.06 181 GLY B C 1
ATOM 7363 O O . GLY B 1 181 ? -11.359 -24.719 -28.562 1 87.06 181 GLY B O 1
ATOM 7364 N N . LEU B 1 182 ? -12.852 -23.766 -27.25 1 85.88 182 LEU B N 1
ATOM 7365 C CA . LEU B 1 182 ? -12.609 -24.703 -26.156 1 85.88 182 LEU B CA 1
ATOM 7366 C C . LEU B 1 182 ? -13.07 -26.109 -26.531 1 85.88 182 LEU B C 1
ATOM 7368 O O . LEU B 1 182 ? -12.375 -27.078 -26.25 1 85.88 182 LEU B O 1
ATOM 7372 N N . LEU B 1 183 ? -14.211 -26.172 -27.156 1 86.19 183 LEU B N 1
ATOM 7373 C CA . LEU B 1 183 ? -14.75 -27.453 -27.578 1 86.19 183 LEU B CA 1
ATOM 7374 C C . LEU B 1 183 ? -13.875 -28.062 -28.672 1 86.19 183 LEU B C 1
ATOM 7376 O O . LEU B 1 183 ? -13.578 -29.266 -28.625 1 86.19 183 LEU B O 1
ATOM 7380 N N . ALA B 1 184 ? -13.461 -27.234 -29.531 1 88.19 184 ALA B N 1
ATOM 7381 C CA . ALA B 1 184 ? -12.602 -27.703 -30.625 1 88.19 184 ALA B CA 1
ATOM 7382 C C . ALA B 1 184 ? -11.25 -28.188 -30.078 1 88.19 184 ALA B C 1
ATOM 7384 O O . ALA B 1 184 ? -10.734 -29.219 -30.516 1 88.19 184 ALA B O 1
ATOM 7385 N N . GLY B 1 185 ? -10.734 -27.438 -29.188 1 84.94 185 GLY B N 1
ATOM 7386 C CA . GLY B 1 185 ? -9.477 -27.844 -28.578 1 84.94 185 GLY B CA 1
ATOM 7387 C C . GLY B 1 185 ? -9.562 -29.141 -27.797 1 84.94 185 GLY B C 1
ATOM 7388 O O . GLY B 1 185 ? -8.672 -29.984 -27.875 1 84.94 185 GLY B O 1
ATOM 7389 N N . SER B 1 186 ? -10.672 -29.328 -27.109 1 83 186 SER B N 1
ATOM 7390 C CA . SER B 1 186 ? -10.875 -30.531 -26.328 1 83 186 SER B CA 1
ATOM 7391 C C . SER B 1 186 ? -11.094 -31.75 -27.234 1 83 186 SER B C 1
ATOM 7393 O O . SER B 1 186 ? -10.617 -32.844 -26.922 1 83 186 SER B O 1
ATOM 7395 N N . LEU B 1 187 ? -11.719 -31.531 -28.328 1 83.88 187 LEU B N 1
ATOM 7396 C CA . LEU B 1 187 ? -11.969 -32.625 -29.266 1 83.88 187 LEU B CA 1
ATOM 7397 C C . LEU B 1 187 ? -10.68 -33.062 -29.938 1 83.88 187 LEU B C 1
ATOM 7399 O O . LEU B 1 187 ? -10.469 -34.25 -30.188 1 83.88 187 LEU B O 1
ATOM 7403 N N . LEU B 1 188 ? -9.883 -32.094 -30.25 1 86.44 188 LEU B N 1
ATOM 7404 C CA . LEU B 1 188 ? -8.602 -32.406 -30.859 1 86.44 188 LEU B CA 1
ATOM 7405 C C . LEU B 1 188 ? -7.703 -33.156 -29.875 1 86.44 188 LEU B C 1
ATOM 7407 O O . LEU B 1 188 ? -6.93 -34.031 -30.281 1 86.44 188 LEU B O 1
ATOM 7411 N N . GLN B 1 189 ? -7.82 -32.875 -28.656 1 82.94 189 GLN B N 1
ATOM 7412 C CA . GLN B 1 189 ? -7.031 -33.562 -27.625 1 82.94 189 GLN B CA 1
ATOM 7413 C C . GLN B 1 189 ? -7.469 -35 -27.453 1 82.94 189 GLN B C 1
ATOM 7415 O O . GLN B 1 189 ? -6.66 -35.875 -27.094 1 82.94 189 GLN B O 1
ATOM 7420 N N . LEU B 1 190 ? -8.766 -35.219 -27.766 1 83.69 190 LEU B N 1
ATOM 7421 C CA . LEU B 1 190 ? -9.352 -36.562 -27.609 1 83.69 190 LEU B CA 1
ATOM 7422 C C . LEU B 1 190 ? -8.758 -37.531 -28.625 1 83.69 190 LEU B C 1
ATOM 7424 O O . LEU B 1 190 ? -8.766 -38.75 -28.406 1 83.69 190 LEU B O 1
ATOM 7428 N N . VAL B 1 191 ? -8.133 -37 -29.641 1 85.5 191 VAL B N 1
ATOM 7429 C CA . VAL B 1 191 ? -7.637 -37.844 -30.719 1 85.5 191 VAL B CA 1
ATOM 7430 C C . VAL B 1 191 ? -6.293 -38.438 -30.328 1 85.5 191 VAL B C 1
ATOM 7432 O O . VAL B 1 191 ? -5.93 -39.531 -30.797 1 85.5 191 VAL B O 1
ATOM 7435 N N . PHE B 1 192 ? -5.637 -37.969 -29.328 1 83.38 192 PHE B N 1
ATOM 7436 C CA . PHE B 1 192 ? -4.277 -38.344 -28.984 1 83.38 192 PHE B CA 1
ATOM 7437 C C . PHE B 1 192 ? -4.258 -39.75 -28.391 1 83.38 192 PHE B C 1
ATOM 7439 O O . PHE B 1 192 ? -3.463 -40.594 -28.812 1 83.38 192 PHE B O 1
ATOM 7446 N N . PRO B 1 193 ? -5.145 -40 -27.469 1 80.19 193 PRO B N 1
ATOM 7447 C CA . PRO B 1 193 ? -5.137 -41.375 -26.906 1 80.19 193 PRO B CA 1
ATOM 7448 C C . PRO B 1 193 ? -5.41 -42.438 -27.953 1 80.19 193 PRO B C 1
ATOM 7450 O O . PRO B 1 193 ? -4.84 -43.531 -27.891 1 80.19 193 PRO B O 1
ATOM 7453 N N . PHE B 1 194 ? -6.211 -42.156 -28.953 1 83.38 194 PHE B N 1
ATOM 7454 C CA . PHE B 1 194 ? -6.531 -43.156 -29.984 1 83.38 194 PHE B CA 1
ATOM 7455 C C . PHE B 1 194 ? -5.348 -43.344 -30.922 1 83.38 194 PHE B C 1
ATOM 7457 O O . PHE B 1 194 ? -5.102 -44.469 -31.375 1 83.38 194 PHE B O 1
ATOM 7464 N N . LEU B 1 195 ? -4.672 -42.25 -31.125 1 83.94 195 LEU B N 1
ATOM 7465 C CA . LEU B 1 195 ? -3.484 -42.406 -31.969 1 83.94 195 LEU B CA 1
ATOM 7466 C C . LEU B 1 195 ? -2.402 -43.188 -31.25 1 83.94 195 LEU B C 1
ATOM 7468 O O . LEU B 1 195 ? -1.705 -44 -31.891 1 83.94 195 LEU B O 1
ATOM 7472 N N . THR B 1 196 ? -2.291 -43.031 -29.969 1 80.19 196 THR B N 1
ATOM 7473 C CA . THR B 1 196 ? -1.317 -43.781 -29.188 1 80.19 196 THR B CA 1
ATOM 7474 C C . THR B 1 196 ? -1.69 -45.281 -29.141 1 80.19 196 THR B C 1
ATOM 7476 O O . THR B 1 196 ? -0.817 -46.125 -29.219 1 80.19 196 THR B O 1
ATOM 7479 N N . GLN B 1 197 ? -2.941 -45.5 -29.047 1 81.81 197 GLN B N 1
ATOM 7480 C CA . GLN B 1 197 ? -3.43 -46.875 -29.078 1 81.81 197 GLN B CA 1
ATOM 7481 C C . GLN B 1 197 ? -3.08 -47.562 -30.391 1 81.81 197 GLN B C 1
ATOM 7483 O O . GLN B 1 197 ? -2.621 -48.719 -30.406 1 81.81 197 GLN B O 1
ATOM 7488 N N . THR B 1 198 ? -3.262 -46.812 -31.484 1 84.31 198 THR B N 1
ATOM 7489 C CA . THR B 1 198 ? -3.068 -47.406 -32.812 1 84.31 198 THR B CA 1
ATOM 7490 C C . THR B 1 198 ? -1.587 -47.625 -33.094 1 84.31 198 THR B C 1
ATOM 7492 O O . THR B 1 198 ? -1.23 -48.562 -33.812 1 84.31 198 THR B O 1
ATOM 7495 N N . ILE B 1 199 ? -0.759 -46.906 -32.438 1 83.19 199 ILE B N 1
ATOM 7496 C CA . ILE B 1 199 ? 0.676 -47.125 -32.594 1 83.19 199 ILE B CA 1
ATOM 7497 C C . ILE B 1 199 ? 1.063 -48.5 -32.031 1 83.19 199 ILE B C 1
ATOM 7499 O O . ILE B 1 199 ? 1.854 -49.219 -32.656 1 83.19 199 ILE B O 1
ATOM 7503 N N . VAL B 1 200 ? 0.453 -48.875 -30.938 1 80 200 VAL B N 1
ATOM 7504 C CA . VAL B 1 200 ? 0.835 -50.094 -30.25 1 80 200 VAL B CA 1
ATOM 7505 C C . VAL B 1 200 ? 0.093 -51.281 -30.859 1 80 200 VAL B C 1
ATOM 7507 O O . VAL B 1 200 ? 0.708 -52.281 -31.234 1 80 200 VAL B O 1
ATOM 7510 N N . ASP B 1 201 ? -1.175 -51.156 -31.047 1 80.62 201 ASP B N 1
ATOM 7511 C CA . ASP B 1 201 ? -1.976 -52.281 -31.5 1 80.62 201 ASP B CA 1
ATOM 7512 C C . ASP B 1 201 ? -1.713 -52.594 -32.969 1 80.62 201 ASP B C 1
ATOM 7514 O O . ASP B 1 201 ? -1.585 -53.75 -33.344 1 80.62 201 ASP B O 1
ATOM 7518 N N . GLN B 1 202 ? -1.648 -51.531 -33.781 1 80.88 202 GLN B N 1
ATOM 7519 C CA . GLN B 1 202 ? -1.492 -51.781 -35.188 1 80.88 202 GLN B CA 1
ATOM 7520 C C . GLN B 1 202 ? -0.054 -51.531 -35.656 1 80.88 202 GLN B C 1
ATOM 7522 O O . GLN B 1 202 ? 0.484 -52.281 -36.469 1 80.88 202 GLN B O 1
ATOM 7527 N N . GLY B 1 203 ? 0.542 -50.594 -35.188 1 77.38 203 GLY B N 1
ATOM 7528 C CA . GLY B 1 203 ? 1.9 -50.281 -35.594 1 77.38 203 GLY B CA 1
ATOM 7529 C C . GLY B 1 203 ? 2.91 -51.312 -35.156 1 77.38 203 GLY B C 1
ATOM 7530 O O . GLY B 1 203 ? 3.533 -51.969 -36 1 77.38 203 GLY B O 1
ATOM 7531 N N . ILE B 1 204 ? 2.992 -51.531 -33.812 1 72.81 204 ILE B N 1
ATOM 7532 C CA . ILE B 1 204 ? 3.955 -52.469 -33.25 1 72.81 204 ILE B CA 1
ATOM 7533 C C . ILE B 1 204 ? 3.451 -53.875 -33.438 1 72.81 204 ILE B C 1
ATOM 7535 O O . ILE B 1 204 ? 4.223 -54.781 -33.812 1 72.81 204 ILE B O 1
ATOM 7539 N N . GLY B 1 205 ? 2.164 -54.031 -33.281 1 73.81 205 GLY B N 1
ATOM 7540 C CA . GLY B 1 205 ? 1.594 -55.375 -33.375 1 73.81 205 GLY B CA 1
ATOM 7541 C C . GLY B 1 205 ? 1.783 -56 -34.75 1 73.81 205 GLY B C 1
ATOM 7542 O O . GLY B 1 205 ? 2.139 -57.188 -34.844 1 73.81 205 GLY B O 1
ATOM 7543 N N . HIS B 1 206 ? 1.61 -55.188 -35.781 1 76 206 HIS B N 1
ATOM 7544 C CA . HIS B 1 206 ? 1.716 -55.719 -37.125 1 76 206 HIS B CA 1
ATOM 7545 C C . HIS B 1 206 ? 3.072 -55.375 -37.75 1 76 206 HIS B C 1
ATOM 7547 O O . HIS B 1 206 ? 3.283 -55.594 -38.938 1 76 206 HIS B O 1
ATOM 7553 N N . ARG B 1 207 ? 4.023 -54.906 -37.031 1 81.94 207 ARG B N 1
ATOM 7554 C CA . ARG B 1 207 ? 5.391 -54.594 -37.438 1 81.94 207 ARG B CA 1
ATOM 7555 C C . ARG B 1 207 ? 5.41 -53.719 -38.688 1 81.94 207 ARG B C 1
ATOM 7557 O O . ARG B 1 207 ? 6.113 -54.031 -39.656 1 81.94 207 ARG B O 1
ATOM 7564 N N . ASN B 1 208 ? 4.496 -52.719 -38.75 1 85.75 208 ASN B N 1
ATOM 7565 C CA . ASN B 1 208 ? 4.379 -51.781 -39.875 1 85.75 208 ASN B CA 1
ATOM 7566 C C . ASN B 1 208 ? 5.02 -50.438 -39.562 1 85.75 208 ASN B C 1
ATOM 7568 O O . ASN B 1 208 ? 4.398 -49.594 -38.938 1 85.75 208 ASN B O 1
ATOM 7572 N N . LEU B 1 209 ? 6.219 -50.156 -40.156 1 84.5 209 LEU B N 1
ATOM 7573 C CA . LEU B 1 209 ? 6.969 -48.938 -39.875 1 84.5 209 LEU B CA 1
ATOM 7574 C C . LEU B 1 209 ? 6.301 -47.75 -40.562 1 84.5 209 LEU B C 1
ATOM 7576 O O . LEU B 1 209 ? 6.293 -46.656 -40 1 84.5 209 LEU B O 1
ATOM 7580 N N . ASN B 1 210 ? 5.816 -47.938 -41.75 1 86.44 210 ASN B N 1
ATOM 7581 C CA . ASN B 1 210 ? 5.16 -46.875 -42.5 1 86.44 210 ASN B CA 1
ATOM 7582 C C . ASN B 1 210 ? 3.943 -46.344 -41.719 1 86.44 210 ASN B C 1
ATOM 7584 O O . ASN B 1 210 ? 3.67 -45.125 -41.75 1 86.44 210 ASN B O 1
ATOM 7588 N N . PHE B 1 211 ? 3.299 -47.188 -41.062 1 86.81 211 PHE B N 1
ATOM 7589 C CA . PHE B 1 211 ? 2.125 -46.812 -40.281 1 86.81 211 PHE B CA 1
ATOM 7590 C C . PHE B 1 211 ? 2.527 -46 -39.062 1 86.81 211 PHE B C 1
ATOM 7592 O O . PHE B 1 211 ? 1.844 -45.031 -38.719 1 86.81 211 PHE B O 1
ATOM 7599 N N . ILE B 1 212 ? 3.6 -46.312 -38.531 1 87.62 212 ILE B N 1
ATOM 7600 C CA . ILE B 1 212 ? 4.094 -45.594 -37.375 1 87.62 212 ILE B CA 1
ATOM 7601 C C . ILE B 1 212 ? 4.488 -44.188 -37.781 1 87.62 212 ILE B C 1
ATOM 7603 O O . ILE B 1 212 ? 4.215 -43.219 -37.062 1 87.62 212 ILE B O 1
ATOM 7607 N N . GLN B 1 213 ? 5.094 -44.031 -38.906 1 87.31 213 GLN B N 1
ATOM 7608 C CA . GLN B 1 213 ? 5.477 -42.719 -39.406 1 87.31 213 GLN B CA 1
ATOM 7609 C C . GLN B 1 213 ? 4.25 -41.875 -39.75 1 87.31 213 GLN B C 1
ATOM 7611 O O . GLN B 1 213 ? 4.254 -40.656 -39.562 1 87.31 213 GLN B O 1
ATOM 7616 N N . LEU B 1 214 ? 3.248 -42.562 -40.25 1 87.69 214 LEU B N 1
ATOM 7617 C CA . LEU B 1 214 ? 2.002 -41.844 -40.531 1 87.69 214 LEU B CA 1
ATOM 7618 C C . LEU B 1 214 ? 1.372 -41.312 -39.25 1 87.69 214 LEU B C 1
ATOM 7620 O O . LEU B 1 214 ? 0.852 -40.188 -39.25 1 87.69 214 LEU B O 1
ATOM 7624 N N . ILE B 1 215 ? 1.405 -42.031 -38.219 1 87.69 215 ILE B N 1
ATOM 7625 C CA . ILE B 1 215 ? 0.837 -41.625 -36.938 1 87.69 215 ILE B CA 1
ATOM 7626 C C . ILE B 1 215 ? 1.66 -40.469 -36.375 1 87.69 215 ILE B C 1
ATOM 7628 O O . ILE B 1 215 ? 1.113 -39.562 -35.75 1 87.69 215 ILE B O 1
ATOM 7632 N N . LEU B 1 216 ? 2.959 -40.531 -36.562 1 87 216 LEU B N 1
ATOM 7633 C CA . LEU B 1 216 ? 3.826 -39.438 -36.125 1 87 216 LEU B CA 1
ATOM 7634 C C . LEU B 1 216 ? 3.393 -38.125 -36.781 1 87 216 LEU B C 1
ATOM 7636 O O . LEU B 1 216 ? 3.256 -37.094 -36.094 1 87 216 LEU B O 1
ATOM 7640 N N . VAL B 1 217 ? 3.209 -38.156 -38.062 1 89.62 217 VAL B N 1
ATOM 7641 C CA . VAL B 1 217 ? 2.814 -36.969 -38.781 1 89.62 217 VAL B CA 1
ATOM 7642 C C . VAL B 1 217 ? 1.438 -36.5 -38.312 1 89.62 217 VAL B C 1
ATOM 7644 O O . VAL B 1 217 ? 1.2 -35.312 -38.156 1 89.62 217 VAL B O 1
ATOM 7647 N N . ALA B 1 218 ? 0.591 -37.469 -38.062 1 89.75 218 ALA B N 1
ATOM 7648 C CA . ALA B 1 218 ? -0.748 -37.125 -37.594 1 89.75 218 ALA B CA 1
ATOM 7649 C C . ALA B 1 218 ? -0.688 -36.469 -36.219 1 89.75 218 ALA B C 1
ATOM 7651 O O . ALA B 1 218 ? -1.412 -35.5 -35.969 1 89.75 218 ALA B O 1
ATOM 7652 N N . GLN B 1 219 ? 0.15 -36.969 -35.375 1 88.44 219 GLN B N 1
ATOM 7653 C CA . GLN B 1 219 ? 0.285 -36.406 -34.031 1 88.44 219 GLN B CA 1
ATOM 7654 C C . GLN B 1 219 ? 0.896 -35 -34.094 1 88.44 219 GLN B C 1
ATOM 7656 O O . GLN B 1 219 ? 0.494 -34.094 -33.344 1 88.44 219 GLN B O 1
ATOM 7661 N N . LEU B 1 220 ? 1.853 -34.812 -34.938 1 90.56 220 LEU B N 1
ATOM 7662 C CA . LEU B 1 220 ? 2.475 -33.5 -35.062 1 90.56 220 LEU B CA 1
ATOM 7663 C C . LEU B 1 220 ? 1.471 -32.469 -35.594 1 90.56 220 LEU B C 1
ATOM 7665 O O . LEU B 1 220 ? 1.442 -31.328 -35.125 1 90.56 220 LEU B O 1
ATOM 7669 N N . MET B 1 221 ? 0.693 -32.906 -36.531 1 90.81 221 MET B N 1
ATOM 7670 C CA . MET B 1 221 ? -0.339 -32 -37.094 1 90.81 221 MET B CA 1
ATOM 7671 C C . MET B 1 221 ? -1.368 -31.672 -36 1 90.81 221 MET B C 1
ATOM 7673 O O . MET B 1 221 ? -1.868 -30.531 -35.969 1 90.81 221 MET B O 1
ATOM 7677 N N . LEU B 1 222 ? -1.675 -32.562 -35.219 1 89.44 222 LEU B N 1
ATOM 7678 C CA . LEU B 1 222 ? -2.641 -32.344 -34.125 1 89.44 222 LEU B CA 1
ATOM 7679 C C . LEU B 1 222 ? -2.092 -31.375 -33.094 1 89.44 222 LEU B C 1
ATOM 7681 O O . LEU B 1 222 ? -2.826 -30.516 -32.594 1 89.44 222 LEU B O 1
ATOM 7685 N N . VAL B 1 223 ? -0.838 -31.562 -32.812 1 88.88 223 VAL B N 1
ATOM 7686 C CA . VAL B 1 223 ? -0.203 -30.656 -31.844 1 88.88 223 VAL B CA 1
ATOM 7687 C C . VAL B 1 223 ? -0.21 -29.234 -32.375 1 88.88 223 VAL B C 1
ATOM 7689 O O . VAL B 1 223 ? -0.516 -28.281 -31.656 1 88.88 223 VAL B O 1
ATOM 7692 N N . PHE B 1 224 ? 0.08 -29.109 -33.594 1 89.5 224 PHE B N 1
ATOM 7693 C CA . PHE B 1 224 ? 0.107 -27.797 -34.25 1 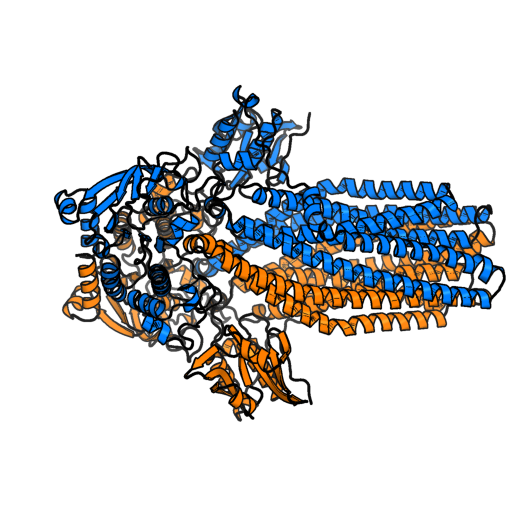89.5 224 PHE B CA 1
ATOM 7694 C C . PHE B 1 224 ? -1.286 -27.188 -34.25 1 89.5 224 PHE B C 1
ATOM 7696 O O . PHE B 1 224 ? -1.449 -26 -33.969 1 89.5 224 PHE B O 1
ATOM 7703 N N . SER B 1 225 ? -2.275 -27.969 -34.594 1 89.12 225 SER B N 1
ATOM 7704 C CA . SER B 1 225 ? -3.65 -27.484 -34.656 1 89.12 225 SER B CA 1
ATOM 7705 C C . SER B 1 225 ? -4.156 -27.078 -33.281 1 89.12 225 SER B C 1
ATOM 7707 O O . SER B 1 225 ? -4.801 -26.031 -33.125 1 89.12 225 SER B O 1
ATOM 7709 N N . ARG B 1 226 ? -3.865 -27.812 -32.312 1 87.19 226 ARG B N 1
ATOM 7710 C CA . ARG B 1 226 ? -4.289 -27.516 -30.969 1 87.19 226 ARG B CA 1
ATOM 7711 C C . ARG B 1 226 ? -3.625 -26.234 -30.453 1 87.19 226 ARG B C 1
ATOM 7713 O O . ARG B 1 226 ? -4.266 -25.422 -29.781 1 87.19 226 ARG B O 1
ATOM 7720 N N . THR B 1 227 ? -2.361 -26.109 -30.766 1 87 227 THR B N 1
ATOM 7721 C CA . THR B 1 227 ? -1.627 -24.922 -30.344 1 87 227 THR B CA 1
ATOM 7722 C C . THR B 1 227 ? -2.186 -23.672 -31 1 87 227 THR B C 1
ATOM 7724 O O . THR B 1 227 ? -2.293 -22.625 -30.375 1 87 227 THR B O 1
ATOM 7727 N N . LEU B 1 228 ? -2.52 -23.828 -32.219 1 86.75 228 LEU B N 1
ATOM 7728 C CA . LEU B 1 228 ? -3.096 -22.703 -32.938 1 86.75 228 LEU B CA 1
ATOM 7729 C C . LEU B 1 228 ? -4.414 -22.266 -32.312 1 86.75 228 LEU B C 1
ATOM 7731 O O . LEU B 1 228 ? -4.66 -21.078 -32.156 1 86.75 228 LEU B O 1
ATOM 7735 N N . ILE B 1 229 ? -5.246 -23.172 -31.984 1 88.5 229 ILE B N 1
ATOM 7736 C CA . ILE B 1 229 ? -6.531 -22.891 -31.359 1 88.5 229 ILE B CA 1
ATOM 7737 C C . ILE B 1 229 ? -6.301 -22.25 -29.984 1 88.5 229 ILE B C 1
ATOM 7739 O O . ILE B 1 229 ? -7.023 -21.328 -29.609 1 88.5 229 ILE B O 1
ATOM 7743 N N . GLU B 1 230 ? -5.328 -22.688 -29.344 1 84.56 230 GLU B N 1
ATOM 7744 C CA . GLU B 1 230 ? -5.016 -22.172 -28.016 1 84.56 230 GLU B CA 1
ATOM 7745 C C . GLU B 1 230 ? -4.57 -20.719 -28.078 1 84.56 230 GLU B C 1
ATOM 7747 O O . GLU B 1 230 ? -4.953 -19.906 -27.234 1 84.56 230 GLU B O 1
ATOM 7752 N N . VAL B 1 231 ? -3.811 -20.422 -29.125 1 84.56 231 VAL B N 1
ATOM 7753 C CA . VAL B 1 231 ? -3.332 -19.047 -29.297 1 84.56 231 VAL B CA 1
ATOM 7754 C C . VAL B 1 231 ? -4.508 -18.125 -29.594 1 84.56 231 VAL B C 1
ATOM 7756 O O . VAL B 1 231 ? -4.602 -17.031 -29.031 1 84.56 231 VAL B O 1
ATOM 7759 N N . ILE B 1 232 ? -5.359 -18.562 -30.406 1 86.31 232 ILE B N 1
ATOM 7760 C CA . ILE B 1 232 ? -6.52 -17.766 -30.781 1 86.31 232 ILE B CA 1
ATOM 7761 C C . ILE B 1 232 ? -7.402 -17.531 -29.562 1 86.31 232 ILE B C 1
ATOM 7763 O O . ILE B 1 232 ? -7.859 -16.422 -29.312 1 86.31 232 ILE B O 1
ATOM 7767 N N . ARG B 1 233 ? -7.629 -18.531 -28.828 1 84.69 233 ARG B N 1
ATOM 7768 C CA . ARG B 1 233 ? -8.438 -18.438 -27.625 1 84.69 233 ARG B CA 1
ATOM 7769 C C . ARG B 1 233 ? -7.82 -17.469 -26.625 1 84.69 233 ARG B C 1
ATOM 7771 O O . ARG B 1 233 ? -8.531 -16.672 -26 1 84.69 233 ARG B O 1
ATOM 7778 N N . ARG B 1 234 ? -6.57 -17.547 -26.469 1 80.31 234 ARG B N 1
ATOM 7779 C CA . ARG B 1 234 ? -5.871 -16.703 -25.5 1 80.31 234 ARG B CA 1
ATOM 7780 C C . ARG B 1 234 ? -5.953 -15.234 -25.906 1 80.31 234 ARG B C 1
ATOM 7782 O O . ARG B 1 234 ? -6.082 -14.359 -25.047 1 80.31 234 ARG B O 1
ATOM 7789 N N . CYS B 1 235 ? -5.902 -14.961 -27.203 1 81.62 235 CYS B N 1
ATOM 7790 C CA . CYS B 1 235 ? -6.016 -13.594 -27.703 1 81.62 235 CYS B CA 1
ATOM 7791 C C . CYS B 1 235 ? -7.414 -13.039 -27.453 1 81.62 235 CYS B C 1
ATOM 7793 O O . CYS B 1 235 ? -7.562 -11.883 -27.047 1 81.62 235 CYS B O 1
ATOM 7795 N N . ILE B 1 236 ? -8.352 -13.859 -27.656 1 85.75 236 ILE B N 1
ATOM 7796 C CA . ILE B 1 236 ? -9.734 -13.438 -27.438 1 85.75 236 ILE B CA 1
ATOM 7797 C C . ILE B 1 236 ? -9.969 -13.188 -25.953 1 85.75 236 ILE B C 1
ATOM 7799 O O . ILE B 1 236 ? -10.594 -12.188 -25.578 1 85.75 236 ILE B O 1
ATOM 7803 N N . LEU B 1 237 ? -9.469 -14.031 -25.172 1 83.62 237 LEU B N 1
ATOM 7804 C CA . LEU B 1 237 ? -9.641 -13.914 -23.734 1 83.62 237 LEU B CA 1
ATOM 7805 C C . LEU B 1 237 ? -8.984 -12.641 -23.203 1 83.62 237 LEU B C 1
ATOM 7807 O O . LEU B 1 237 ? -9.547 -11.945 -22.359 1 83.62 237 LEU B O 1
ATOM 7811 N N . LEU B 1 238 ? -7.852 -12.383 -23.703 1 79.69 238 LEU B N 1
ATOM 7812 C CA . LEU B 1 238 ? -7.141 -11.18 -23.297 1 79.69 238 LEU B CA 1
ATOM 7813 C C . LEU B 1 238 ? -7.93 -9.93 -23.672 1 79.69 238 LEU B C 1
ATOM 7815 O O . LEU B 1 238 ? -7.98 -8.969 -22.906 1 79.69 238 LEU B O 1
ATOM 7819 N N . HIS B 1 239 ? -8.492 -9.992 -24.844 1 79.19 239 HIS B N 1
ATOM 7820 C CA . HIS B 1 239 ? -9.289 -8.867 -25.328 1 79.19 239 HIS B CA 1
ATOM 7821 C C . HIS B 1 239 ? -10.5 -8.633 -24.422 1 79.19 239 HIS B C 1
ATOM 7823 O O . HIS B 1 239 ? -10.781 -7.496 -24.047 1 79.19 239 HIS B O 1
ATOM 7829 N N . ILE B 1 240 ? -11.172 -9.648 -24.062 1 82.94 240 ILE B N 1
ATOM 7830 C CA . ILE B 1 240 ? -12.359 -9.555 -23.219 1 82.94 240 ILE B CA 1
ATOM 7831 C C . ILE B 1 240 ? -11.961 -9.125 -21.812 1 82.94 240 ILE B C 1
ATOM 7833 O O . ILE B 1 240 ? -12.594 -8.25 -21.219 1 82.94 240 ILE B O 1
ATOM 7837 N N . SER B 1 241 ? -10.914 -9.758 -21.266 1 80.12 241 SER B N 1
ATOM 7838 C CA . SER B 1 241 ? -10.469 -9.5 -19.906 1 80.12 241 SER B CA 1
ATOM 7839 C C . SER B 1 241 ? -10.086 -8.039 -19.719 1 80.12 241 SER B C 1
ATOM 7841 O O . SER B 1 241 ? -10.438 -7.422 -18.703 1 80.12 241 SER B O 1
ATOM 7843 N N . THR B 1 242 ? -9.531 -7.469 -20.719 1 76.62 242 THR B N 1
ATOM 7844 C CA . THR B 1 242 ? -9.07 -6.086 -20.625 1 76.62 242 THR B CA 1
ATOM 7845 C C . THR B 1 242 ? -10.25 -5.121 -20.656 1 76.62 242 THR B C 1
ATOM 7847 O O . THR B 1 242 ? -10.305 -4.168 -19.859 1 76.62 242 THR B O 1
ATOM 7850 N N . ARG B 1 243 ? -11.117 -5.352 -21.484 1 76.62 243 ARG B N 1
ATOM 7851 C CA . ARG B 1 243 ? -12.266 -4.457 -21.625 1 76.62 243 ARG B CA 1
ATOM 7852 C C . ARG B 1 243 ? -13.18 -4.539 -20.422 1 76.62 243 ARG B C 1
ATOM 7854 O O . ARG B 1 243 ? -13.727 -3.525 -19.984 1 76.62 243 ARG B O 1
ATOM 7861 N N . VAL B 1 244 ? -13.359 -5.664 -19.953 1 81.88 244 VAL B N 1
ATOM 7862 C CA . VAL B 1 244 ? -14.195 -5.852 -18.781 1 81.88 244 VAL B CA 1
ATOM 7863 C C . VAL B 1 244 ? -13.539 -5.203 -17.562 1 81.88 244 VAL B C 1
ATOM 7865 O O . VAL B 1 244 ? -14.219 -4.582 -16.75 1 81.88 244 VAL B O 1
ATOM 7868 N N . ASN B 1 245 ? -12.258 -5.328 -17.391 1 80 245 ASN B N 1
ATOM 7869 C CA . ASN B 1 245 ? -11.539 -4.742 -16.266 1 80 245 ASN B CA 1
ATOM 7870 C C . ASN B 1 245 ? -11.672 -3.223 -16.25 1 80 245 ASN B C 1
ATOM 7872 O O . ASN B 1 245 ? -11.938 -2.635 -15.195 1 80 245 ASN B O 1
ATOM 7876 N N . VAL B 1 246 ? -11.539 -2.627 -17.406 1 77.38 246 VAL B N 1
ATOM 7877 C CA . VAL B 1 246 ? -11.609 -1.172 -17.5 1 77.38 246 VAL B CA 1
ATOM 7878 C C . VAL B 1 246 ? -13.031 -0.707 -17.172 1 77.38 246 VAL B C 1
ATOM 7880 O O . VAL B 1 246 ? -13.211 0.298 -16.469 1 77.38 246 VAL B O 1
ATOM 7883 N N . SER B 1 247 ? -13.93 -1.454 -17.625 1 80.94 247 SER B N 1
ATOM 7884 C CA . SER B 1 247 ? -15.312 -1.079 -17.375 1 80.94 247 SER B CA 1
ATOM 7885 C C . SER B 1 247 ? -15.664 -1.219 -15.898 1 80.94 247 SER B C 1
ATOM 7887 O O . SER B 1 247 ? -16.344 -0.363 -15.328 1 80.94 247 SER B O 1
ATOM 7889 N N . LEU B 1 248 ? -15.219 -2.227 -15.328 1 81.69 248 LEU B N 1
ATOM 7890 C CA . LEU B 1 248 ? -15.5 -2.477 -13.922 1 81.69 248 LEU B CA 1
ATOM 7891 C C . LEU B 1 248 ? -14.875 -1.403 -13.039 1 81.69 248 LEU B C 1
ATOM 7893 O O . LEU B 1 248 ? -15.531 -0.862 -12.148 1 81.69 248 LEU B O 1
ATOM 7897 N N . ILE B 1 249 ? -13.688 -1.111 -13.219 1 80.94 249 ILE B N 1
ATOM 7898 C CA . ILE B 1 249 ? -12.969 -0.154 -12.383 1 80.94 249 ILE B CA 1
ATOM 7899 C C . ILE B 1 249 ? -13.516 1.25 -12.617 1 80.94 249 ILE B C 1
ATOM 7901 O O . ILE B 1 249 ? -13.578 2.062 -11.688 1 80.94 249 ILE B O 1
ATOM 7905 N N . SER B 1 250 ? -13.852 1.507 -13.906 1 80.94 250 SER B N 1
ATOM 7906 C CA . SER B 1 250 ? -14.422 2.811 -14.227 1 80.94 250 SER B CA 1
ATOM 7907 C C . SER B 1 250 ? -15.758 3.02 -13.523 1 80.94 250 SER B C 1
ATOM 7909 O O . SER B 1 250 ? -16.031 4.105 -13 1 80.94 250 SER B O 1
ATOM 7911 N N . ASP B 1 251 ? -16.484 1.999 -13.5 1 81.38 251 ASP B N 1
ATOM 7912 C CA . ASP B 1 251 ? -17.766 2.088 -12.828 1 81.38 251 ASP B CA 1
ATOM 7913 C C . ASP B 1 251 ? -17.594 2.252 -11.32 1 81.38 251 ASP B C 1
ATOM 7915 O O . ASP B 1 251 ? -18.359 2.967 -10.672 1 81.38 251 ASP B O 1
ATOM 7919 N N . PHE B 1 252 ? -16.656 1.713 -10.805 1 82.62 252 PHE B N 1
ATOM 7920 C CA . PHE B 1 252 ? -16.375 1.798 -9.383 1 82.62 252 PHE B CA 1
ATOM 7921 C C . PHE B 1 252 ? -15.914 3.203 -9.008 1 82.62 252 PHE B C 1
ATOM 7923 O O . PHE B 1 252 ? -16.375 3.77 -8.016 1 82.62 252 PHE B O 1
ATOM 7930 N N . LEU B 1 253 ? -15.109 3.666 -9.812 1 80.5 253 LEU B N 1
ATOM 7931 C CA . LEU B 1 253 ? -14.594 5 -9.516 1 80.5 253 LEU B CA 1
ATOM 7932 C C . LEU B 1 253 ? -15.695 6.051 -9.672 1 80.5 253 LEU B C 1
ATOM 7934 O O . LEU B 1 253 ? -15.75 7.008 -8.898 1 80.5 253 LEU B O 1
ATOM 7938 N N . SER B 1 254 ? -16.453 5.867 -10.672 1 84.19 254 SER B N 1
ATOM 7939 C CA . SER B 1 254 ? -17.578 6.777 -10.867 1 84.19 254 SER B CA 1
ATOM 7940 C C . SER B 1 254 ? -18.531 6.754 -9.672 1 84.19 254 SER B C 1
ATOM 7942 O O . SER B 1 254 ? -19.031 7.797 -9.242 1 84.19 254 SER B O 1
ATOM 7944 N N . LYS B 1 255 ? -18.75 5.613 -9.172 1 84.94 255 LYS B N 1
ATOM 7945 C CA . LYS B 1 255 ? -19.594 5.48 -7.996 1 84.94 255 LYS B CA 1
ATOM 7946 C C . LYS B 1 255 ? -18.938 6.109 -6.77 1 84.94 255 LYS B C 1
ATOM 7948 O O . LYS B 1 255 ? -19.609 6.773 -5.973 1 84.94 255 LYS B O 1
ATOM 7953 N N . LEU B 1 256 ? -17.719 5.91 -6.621 1 83.88 256 LEU B N 1
ATOM 7954 C CA . LEU B 1 256 ? -16.984 6.465 -5.492 1 83.88 256 LEU B CA 1
ATOM 7955 C C . LEU B 1 256 ? -17.062 7.988 -5.484 1 83.88 256 LEU B C 1
ATOM 7957 O O . LEU B 1 256 ? -17.203 8.602 -4.426 1 83.88 256 LEU B O 1
ATOM 7961 N N . MET B 1 257 ? -17.016 8.594 -6.645 1 84.44 257 MET B N 1
ATOM 7962 C CA . MET B 1 257 ? -17.031 10.047 -6.758 1 84.44 257 MET B CA 1
ATOM 7963 C C . MET B 1 257 ? -18.422 10.602 -6.461 1 84.44 257 MET B C 1
ATOM 7965 O O . MET B 1 257 ? -18.562 11.781 -6.137 1 84.44 257 MET B O 1
ATOM 7969 N N . ARG B 1 258 ? -19.391 9.727 -6.496 1 86.12 258 ARG B N 1
ATOM 7970 C CA . ARG B 1 258 ? -20.766 10.18 -6.277 1 86.12 258 ARG B CA 1
ATOM 7971 C C . ARG B 1 258 ? -21.188 9.945 -4.836 1 86.12 258 ARG B C 1
ATOM 7973 O O . ARG B 1 258 ? -22.281 10.359 -4.43 1 86.12 258 ARG B O 1
ATOM 7980 N N . LEU B 1 259 ? -20.359 9.391 -4.039 1 87.06 259 LEU B N 1
ATOM 7981 C CA . LEU B 1 259 ? -20.688 9.094 -2.65 1 87.06 259 LEU B CA 1
ATOM 7982 C C . LEU B 1 259 ? -20.547 10.344 -1.783 1 87.06 259 LEU B C 1
ATOM 7984 O O . LEU B 1 259 ? -19.781 11.25 -2.115 1 87.06 259 LEU B O 1
ATOM 7988 N N . PRO B 1 260 ? -21.234 10.414 -0.741 1 86.44 260 PRO B N 1
ATOM 7989 C CA . PRO B 1 260 ? -21.172 11.57 0.148 1 86.44 260 PRO B CA 1
ATOM 7990 C C . PRO B 1 260 ? -19.859 11.648 0.929 1 86.44 260 PRO B C 1
ATOM 7992 O O . PRO B 1 260 ? -19.188 10.633 1.093 1 86.44 260 PRO B O 1
ATOM 7995 N N . MET B 1 261 ? -19.641 12.805 1.422 1 82.62 261 MET B N 1
ATOM 7996 C CA . MET B 1 261 ? -18.406 13.055 2.156 1 82.62 261 MET B CA 1
ATOM 7997 C C . MET B 1 261 ? -18.344 12.219 3.432 1 82.62 261 MET B C 1
ATOM 7999 O O . MET B 1 261 ? -17.266 11.859 3.895 1 82.62 261 MET B O 1
ATOM 8003 N N . ARG B 1 262 ? -19.484 11.938 3.971 1 77.25 262 ARG B N 1
ATOM 8004 C CA . ARG B 1 262 ? -19.562 11.156 5.203 1 77.25 262 ARG B CA 1
ATOM 8005 C C . ARG B 1 262 ? -18.906 9.789 5.031 1 77.25 262 ARG B C 1
ATOM 8007 O O . ARG B 1 262 ? -18.312 9.258 5.973 1 77.25 262 ARG B O 1
ATOM 8014 N N . PHE B 1 263 ? -19.047 9.344 3.809 1 75.94 263 PHE B N 1
ATOM 8015 C CA . PHE B 1 263 ? -18.453 8.047 3.5 1 75.94 263 PHE B CA 1
ATOM 8016 C C . PHE B 1 263 ? -16.938 8.109 3.6 1 75.94 263 PHE B C 1
ATOM 8018 O O . PHE B 1 263 ? -16.312 7.195 4.145 1 75.94 263 PHE B O 1
ATOM 8025 N N . PHE B 1 264 ? -16.344 9.117 3.15 1 75.12 264 PHE B N 1
ATOM 8026 C CA . PHE B 1 264 ? -14.891 9.25 3.076 1 75.12 264 PHE B CA 1
ATOM 8027 C C . PHE B 1 264 ? -14.305 9.578 4.445 1 75.12 264 PHE B C 1
ATOM 8029 O O . PHE B 1 264 ? -13.148 9.25 4.727 1 75.12 264 PHE B O 1
ATOM 8036 N N . ASP B 1 265 ? -15.078 10.164 5.242 1 69.88 265 ASP B N 1
ATOM 8037 C CA . ASP B 1 265 ? -14.633 10.523 6.586 1 69.88 265 ASP B CA 1
ATOM 8038 C C . ASP B 1 265 ? -14.586 9.297 7.492 1 69.88 265 ASP B C 1
ATOM 8040 O O . ASP B 1 265 ? -13.867 9.289 8.5 1 69.88 265 ASP B O 1
ATOM 8044 N N . SER B 1 266 ? -15.336 8.305 7.16 1 63.34 266 SER B N 1
ATOM 8045 C CA . SER B 1 266 ? -15.469 7.137 8.023 1 63.34 266 SER B CA 1
ATOM 8046 C C . SER B 1 266 ? -14.523 6.02 7.586 1 63.34 266 SER B C 1
ATOM 8048 O O . SER B 1 266 ? -14.344 5.035 8.305 1 63.34 266 SER B O 1
ATOM 8050 N N . LYS B 1 267 ? -13.953 6.316 6.438 1 61.94 267 LYS B N 1
ATOM 8051 C CA . LYS B 1 267 ? -13.133 5.227 5.906 1 61.94 267 LYS B CA 1
ATOM 8052 C C . LYS B 1 267 ? -11.664 5.617 5.859 1 61.94 267 LYS B C 1
ATOM 8054 O O . LYS B 1 267 ? -11.328 6.789 5.648 1 61.94 267 LYS B O 1
ATOM 8059 N N . LEU B 1 268 ? -10.906 4.605 6.172 1 58.69 268 LEU B N 1
ATOM 8060 C CA . LEU B 1 268 ? -9.469 4.805 6.027 1 58.69 268 LEU B CA 1
ATOM 8061 C C . LEU B 1 268 ? -9.055 4.707 4.562 1 58.69 268 LEU B C 1
ATOM 8063 O O . LEU B 1 268 ? -9.617 3.922 3.801 1 58.69 268 LEU B O 1
ATOM 8067 N N . ALA B 1 269 ? -8.172 5.586 4.113 1 65.69 269 ALA B N 1
ATOM 8068 C CA . ALA B 1 269 ? -7.684 5.605 2.736 1 65.69 269 ALA B CA 1
ATOM 8069 C C . ALA B 1 269 ? -7.168 4.23 2.32 1 65.69 269 ALA B C 1
ATOM 8071 O O . ALA B 1 269 ? -7.395 3.791 1.19 1 65.69 269 ALA B O 1
ATOM 8072 N N . GLY B 1 270 ? -6.543 3.531 3.238 1 62.31 270 GLY B N 1
ATOM 8073 C CA . GLY B 1 270 ? -6.02 2.207 2.947 1 62.31 270 GLY B CA 1
ATOM 8074 C C . GLY B 1 270 ? -7.102 1.198 2.604 1 62.31 270 GLY B C 1
ATOM 8075 O O . GLY B 1 270 ? -6.914 0.352 1.729 1 62.31 270 GLY B O 1
ATOM 8076 N N . ASP B 1 271 ? -8.242 1.339 3.17 1 65.19 271 ASP B N 1
ATOM 8077 C CA . ASP B 1 271 ? -9.352 0.433 2.906 1 65.19 271 ASP B CA 1
ATOM 8078 C C . ASP B 1 271 ? -9.922 0.653 1.506 1 65.19 271 ASP B C 1
ATOM 8080 O O . ASP B 1 271 ? -10.312 -0.302 0.831 1 65.19 271 ASP B O 1
ATOM 8084 N N . LEU B 1 272 ? -9.953 1.847 1.154 1 74.38 272 LEU B N 1
ATOM 8085 C CA . LEU B 1 272 ? -10.484 2.162 -0.167 1 74.38 272 LEU B CA 1
ATOM 8086 C C . LEU B 1 272 ? -9.555 1.647 -1.263 1 74.38 272 LEU B C 1
ATOM 8088 O O . LEU B 1 272 ? -10.016 1.156 -2.295 1 74.38 272 LEU B O 1
ATOM 8092 N N . ILE B 1 273 ? -8.281 1.688 -0.98 1 72.25 273 ILE B N 1
ATOM 8093 C CA . ILE B 1 273 ? -7.305 1.188 -1.941 1 72.25 273 ILE B CA 1
ATOM 8094 C C . ILE B 1 273 ? -7.441 -0.326 -2.08 1 72.25 273 ILE B C 1
ATOM 8096 O O . ILE B 1 273 ? -7.375 -0.862 -3.188 1 72.25 273 ILE B O 1
ATOM 8100 N N . ARG B 1 274 ? -7.641 -0.959 -1.003 1 69.12 274 ARG B N 1
ATOM 8101 C CA . ARG B 1 274 ? -7.801 -2.41 -1.019 1 69.12 274 ARG B CA 1
ATOM 8102 C C . ARG B 1 274 ? -9.047 -2.812 -1.797 1 69.12 274 ARG B C 1
ATOM 8104 O O . ARG B 1 274 ? -9.062 -3.85 -2.463 1 69.12 274 ARG B O 1
ATOM 8111 N N . ARG B 1 275 ? -10.047 -1.99 -1.735 1 74.5 275 ARG B N 1
ATOM 8112 C CA . ARG B 1 275 ? -11.281 -2.279 -2.465 1 74.5 275 ARG B CA 1
ATOM 8113 C C . ARG B 1 275 ? -11.055 -2.189 -3.971 1 74.5 275 ARG B C 1
ATOM 8115 O O . ARG B 1 275 ? -11.656 -2.943 -4.738 1 74.5 275 ARG B O 1
ATOM 8122 N N . ILE B 1 276 ? -10.195 -1.324 -4.273 1 75.88 276 ILE B N 1
ATOM 8123 C CA . ILE B 1 276 ? -9.867 -1.193 -5.691 1 75.88 276 ILE B CA 1
ATOM 8124 C C . ILE B 1 276 ? -9.094 -2.426 -6.152 1 75.88 276 ILE B C 1
ATOM 8126 O O . ILE B 1 276 ? -9.312 -2.924 -7.262 1 75.88 276 ILE B O 1
ATOM 8130 N N . GLU B 1 277 ? -8.266 -2.955 -5.25 1 72.94 277 GLU B N 1
ATOM 8131 C CA . GLU B 1 277 ? -7.512 -4.168 -5.551 1 72.94 277 GLU B CA 1
ATOM 8132 C C . GLU B 1 277 ? -8.438 -5.375 -5.676 1 72.94 277 GLU B C 1
ATOM 8134 O O . GLU B 1 277 ? -8.148 -6.32 -6.41 1 72.94 277 GLU B O 1
ATOM 8139 N N . ASP B 1 278 ? -9.547 -5.316 -4.984 1 76.56 278 ASP B N 1
ATOM 8140 C CA . ASP B 1 278 ? -10.539 -6.379 -5.051 1 76.56 278 ASP B CA 1
ATOM 8141 C C . ASP B 1 278 ? -11.117 -6.504 -6.461 1 76.56 278 ASP B C 1
ATOM 8143 O O . ASP B 1 278 ? -11.469 -7.602 -6.895 1 76.56 278 ASP B O 1
ATOM 8147 N N . HIS B 1 279 ? -11.094 -5.422 -7.18 1 77.44 279 HIS B N 1
ATOM 8148 C CA . HIS B 1 279 ? -11.594 -5.453 -8.555 1 77.44 279 HIS B CA 1
ATOM 8149 C C . HIS B 1 279 ? -10.711 -6.324 -9.438 1 77.44 279 HIS B C 1
ATOM 8151 O O . HIS B 1 279 ? -11.211 -7.027 -10.32 1 77.44 279 HIS B O 1
ATOM 8157 N N . ASN B 1 280 ? -9.438 -6.309 -9.078 1 76.25 280 ASN B N 1
ATOM 8158 C CA . ASN B 1 280 ? -8.523 -7.148 -9.844 1 76.25 280 ASN B CA 1
ATOM 8159 C C . ASN B 1 280 ? -8.781 -8.633 -9.594 1 76.25 280 ASN B C 1
ATOM 8161 O O . ASN B 1 280 ? -8.68 -9.445 -10.516 1 76.25 280 ASN B O 1
ATOM 8165 N N . ARG B 1 281 ? -9.109 -8.93 -8.438 1 77.19 281 ARG B N 1
ATOM 8166 C CA . ARG B 1 281 ? -9.414 -10.312 -8.086 1 77.19 281 ARG B CA 1
ATOM 8167 C C . ARG B 1 281 ? -10.68 -10.797 -8.781 1 77.19 281 ARG B C 1
ATOM 8169 O O . ARG B 1 281 ? -10.742 -11.938 -9.25 1 77.19 281 ARG B O 1
ATOM 8176 N N . ILE B 1 282 ? -11.633 -9.922 -8.852 1 81.38 282 ILE B N 1
ATOM 8177 C CA . ILE B 1 282 ? -12.906 -10.266 -9.477 1 81.38 282 ILE B CA 1
ATOM 8178 C C . ILE B 1 282 ? -12.711 -10.43 -10.977 1 81.38 282 ILE B C 1
ATOM 8180 O O . ILE B 1 282 ? -13.266 -11.352 -11.586 1 81.38 282 ILE B O 1
ATOM 8184 N N . GLU B 1 283 ? -11.984 -9.602 -11.469 1 78.31 283 GLU B N 1
ATOM 8185 C CA . GLU B 1 283 ? -11.711 -9.688 -12.898 1 78.31 283 GLU B CA 1
ATOM 8186 C C . GLU B 1 283 ? -10.977 -10.977 -13.242 1 78.31 283 GLU B C 1
ATOM 8188 O O . GLU B 1 283 ? -11.32 -11.656 -14.219 1 78.31 283 GLU B O 1
ATOM 8193 N N . SER B 1 284 ? -9.891 -11.305 -12.453 1 77.88 284 SER B N 1
ATOM 8194 C CA . SER B 1 284 ? -9.133 -12.523 -12.695 1 77.88 284 SER B CA 1
ATOM 8195 C C . SER B 1 284 ? -10.016 -13.758 -12.547 1 77.88 284 SER B C 1
ATOM 8197 O O . SER B 1 284 ? -9.836 -14.75 -13.266 1 77.88 284 SER B O 1
ATOM 8199 N N . PHE B 1 285 ? -10.977 -13.617 -11.672 1 82.56 285 PHE B N 1
ATOM 8200 C CA . PHE B 1 285 ? -11.922 -14.711 -11.469 1 82.56 285 PHE B CA 1
ATOM 8201 C C . PHE B 1 285 ? -12.82 -14.883 -12.688 1 82.56 285 PHE B C 1
ATOM 8203 O O . PHE B 1 285 ? -12.984 -15.992 -13.195 1 82.56 285 PHE B O 1
ATOM 8210 N N . LEU B 1 286 ? -13.32 -13.82 -13.18 1 76.81 286 LEU B N 1
ATOM 8211 C CA . LEU B 1 286 ? -14.289 -13.836 -14.266 1 76.81 286 LEU B CA 1
ATOM 8212 C C . LEU B 1 286 ? -13.625 -14.242 -15.578 1 76.81 286 LEU B C 1
ATOM 8214 O O . LEU B 1 286 ? -14.211 -14.984 -16.375 1 76.81 286 LEU B O 1
ATOM 8218 N N . THR B 1 287 ? -12.477 -13.805 -15.789 1 74 287 THR B N 1
ATOM 8219 C CA . THR B 1 287 ? -11.883 -13.961 -17.109 1 74 287 THR B CA 1
ATOM 8220 C C . THR B 1 287 ? -10.945 -15.164 -17.156 1 74 287 THR B C 1
ATOM 8222 O O . THR B 1 287 ? -10.719 -15.742 -18.219 1 74 287 THR B O 1
ATOM 8225 N N . GLN B 1 288 ? -10.328 -15.555 -15.945 1 75.94 288 GLN B N 1
ATOM 8226 C CA . GLN B 1 288 ? -9.367 -16.641 -15.961 1 75.94 288 GLN B CA 1
ATOM 8227 C C . GLN B 1 288 ? -9.938 -17.906 -15.312 1 75.94 288 GLN B C 1
ATOM 8229 O O . GLN B 1 288 ? -10.094 -18.938 -15.969 1 75.94 288 GLN B O 1
ATOM 8234 N N . SER B 1 289 ? -10.398 -17.719 -14.109 1 83.25 289 SER B N 1
ATOM 8235 C CA . SER B 1 289 ? -10.812 -18.891 -13.344 1 83.25 289 SER B CA 1
ATOM 8236 C C . SER B 1 289 ? -12.062 -19.531 -13.945 1 83.25 289 SER B C 1
ATOM 8238 O O . SER B 1 289 ? -12.141 -20.75 -14.086 1 83.25 289 SER B O 1
ATOM 8240 N N . VAL B 1 290 ? -13 -18.719 -14.391 1 79.5 290 VAL B N 1
ATOM 8241 C CA . VAL B 1 290 ? -14.266 -19.234 -14.906 1 79.5 290 VAL B CA 1
ATOM 8242 C C . VAL B 1 290 ? -14.031 -19.922 -16.25 1 79.5 290 VAL B C 1
ATOM 8244 O O . VAL B 1 290 ? -14.57 -21 -16.5 1 79.5 290 VAL B O 1
ATOM 8247 N N . LEU B 1 291 ? -13.242 -19.391 -17.031 1 76.12 291 LEU B N 1
ATOM 8248 C CA . LEU B 1 291 ? -12.961 -19.984 -18.344 1 76.12 291 LEU B CA 1
ATOM 8249 C C . LEU B 1 291 ? -12.148 -21.266 -18.188 1 76.12 291 LEU B C 1
ATOM 8251 O O . LEU B 1 291 ? -12.383 -22.234 -18.906 1 76.12 291 LEU B O 1
ATOM 8255 N N . ASN B 1 292 ? -11.203 -21.266 -17.266 1 79.75 292 ASN B N 1
ATOM 8256 C CA . ASN B 1 292 ? -10.383 -22.438 -17.047 1 79.75 292 ASN B CA 1
ATOM 8257 C C . ASN B 1 292 ? -11.203 -23.609 -16.531 1 79.75 292 ASN B C 1
ATOM 8259 O O . ASN B 1 292 ? -10.969 -24.766 -16.906 1 79.75 292 ASN B O 1
ATOM 8263 N N . ILE B 1 293 ? -12.172 -23.281 -15.727 1 86.06 293 ILE B N 1
ATOM 8264 C CA . ILE B 1 293 ? -12.969 -24.359 -15.156 1 86.06 293 ILE B CA 1
ATOM 8265 C C . ILE B 1 293 ? -13.906 -24.922 -16.219 1 86.06 293 ILE B C 1
ATOM 8267 O O . ILE B 1 293 ? -14.195 -26.125 -16.219 1 86.06 293 ILE B O 1
ATOM 8271 N N . LEU B 1 294 ? -14.312 -24.094 -17.094 1 82.25 294 LEU B N 1
ATOM 8272 C CA . LEU B 1 294 ? -15.133 -24.562 -18.203 1 82.25 294 LEU B CA 1
ATOM 8273 C C . LEU B 1 294 ? -14.352 -25.531 -19.078 1 82.25 294 LEU B C 1
ATOM 8275 O O . LEU B 1 294 ? -14.859 -26.578 -19.469 1 82.25 294 LEU B O 1
ATOM 8279 N N . PHE B 1 295 ? -13.148 -25.172 -19.312 1 80.62 295 PHE B N 1
ATOM 8280 C CA . PHE B 1 295 ? -12.273 -26.047 -20.094 1 80.62 295 PHE B CA 1
ATOM 8281 C C . PHE B 1 295 ? -12.023 -27.359 -19.359 1 80.62 295 PHE B C 1
ATOM 8283 O O . PHE B 1 295 ? -12.062 -28.422 -19.953 1 80.62 295 PHE B O 1
ATOM 8290 N N . SER B 1 296 ? -11.688 -27.219 -18.109 1 85.25 296 SER B N 1
ATOM 8291 C CA . SER B 1 296 ? -11.375 -28.406 -17.312 1 85.25 296 SER B CA 1
ATOM 8292 C C . SER B 1 296 ? -12.586 -29.328 -17.203 1 85.25 296 SER B C 1
ATOM 8294 O O . SER B 1 296 ? -12.445 -30.562 -17.281 1 85.25 296 SER B O 1
ATOM 8296 N N . THR B 1 297 ? -13.805 -28.75 -17.062 1 86.81 297 THR B N 1
ATOM 8297 C CA . THR B 1 297 ? -15.031 -29.547 -16.969 1 86.81 297 THR B CA 1
ATOM 8298 C C . THR B 1 297 ? -15.312 -30.281 -18.266 1 86.81 297 THR B C 1
ATOM 8300 O O . THR B 1 297 ? -15.641 -31.469 -18.25 1 86.81 297 THR B O 1
ATOM 8303 N N . LEU B 1 298 ? -15.086 -29.625 -19.359 1 85.88 298 LEU B N 1
ATOM 8304 C CA . LEU B 1 298 ? -15.297 -30.25 -20.656 1 85.88 298 LEU B CA 1
ATOM 8305 C C . LEU B 1 298 ? -14.297 -31.375 -20.891 1 85.88 298 LEU B C 1
ATOM 8307 O O . LEU B 1 298 ? -14.664 -32.438 -21.391 1 85.88 298 LEU B O 1
ATOM 8311 N N . THR B 1 299 ? -13.078 -31.141 -20.5 1 84.44 299 THR B N 1
ATOM 8312 C CA . THR B 1 299 ? -12.031 -32.125 -20.672 1 84.44 299 THR B CA 1
ATOM 8313 C C . THR B 1 299 ? -12.328 -33.375 -19.828 1 84.44 299 THR B C 1
ATOM 8315 O O . THR B 1 299 ? -12.188 -34.5 -20.297 1 84.44 299 THR B O 1
ATOM 8318 N N . VAL B 1 300 ? -12.734 -33.156 -18.594 1 87.75 300 VAL B N 1
ATOM 8319 C CA . VAL B 1 300 ? -13.023 -34.281 -17.688 1 87.75 300 VAL B CA 1
ATOM 8320 C C . VAL B 1 300 ? -14.219 -35.062 -18.203 1 87.75 300 VAL B C 1
ATOM 8322 O O . VAL B 1 300 ? -14.211 -36.312 -18.172 1 87.75 300 VAL B O 1
ATOM 8325 N N . VAL B 1 301 ? -15.211 -34.375 -18.75 1 87.81 301 VAL B N 1
ATOM 8326 C CA . VAL B 1 301 ? -16.422 -35.062 -19.25 1 87.81 301 VAL B CA 1
ATOM 8327 C C . VAL B 1 301 ? -16.094 -35.844 -20.5 1 87.81 301 VAL B C 1
ATOM 8329 O O . VAL B 1 301 ? -16.469 -37.031 -20.609 1 87.81 301 VAL B O 1
ATOM 8332 N N . ILE B 1 302 ? -15.32 -35.281 -21.422 1 86.94 302 ILE B N 1
ATOM 8333 C CA . ILE B 1 302 ? -15 -35.938 -22.688 1 86.94 302 ILE B CA 1
ATOM 8334 C C . ILE B 1 302 ? -14.117 -37.156 -22.422 1 86.94 302 ILE B C 1
ATOM 8336 O O . ILE B 1 302 ? -14.406 -38.25 -22.906 1 86.94 302 ILE B O 1
ATOM 8340 N N . PHE B 1 303 ? -13.047 -37.031 -21.672 1 87.94 303 PHE B N 1
ATOM 8341 C CA . PHE B 1 303 ? -12.156 -38.125 -21.375 1 87.94 303 PHE B CA 1
ATOM 8342 C C . PHE B 1 303 ? -12.828 -39.156 -20.469 1 87.94 303 PHE B C 1
ATOM 8344 O O . PHE B 1 303 ? -12.547 -40.344 -20.531 1 87.94 303 PHE B O 1
ATOM 8351 N N . GLY B 1 304 ? -13.719 -38.594 -19.609 1 88.25 304 GLY B N 1
ATOM 8352 C CA . GLY B 1 304 ? -14.508 -39.5 -18.781 1 88.25 304 GLY B CA 1
ATOM 8353 C C . GLY B 1 304 ? -15.391 -40.438 -19.594 1 88.25 304 GLY B C 1
ATOM 8354 O O . GLY B 1 304 ? -15.469 -41.625 -19.312 1 88.25 304 GLY B O 1
ATOM 8355 N N . ILE B 1 305 ? -15.961 -39.938 -20.672 1 88.88 305 ILE B N 1
ATOM 8356 C CA . ILE B 1 305 ? -16.812 -40.719 -21.547 1 88.88 305 ILE B CA 1
ATOM 8357 C C . ILE B 1 305 ? -15.984 -41.781 -22.266 1 88.88 305 ILE B C 1
ATOM 8359 O O . ILE B 1 305 ? -16.391 -42.938 -22.391 1 88.88 305 ILE B O 1
ATOM 8363 N N . VAL B 1 306 ? -14.797 -41.406 -22.703 1 88.75 306 VAL B N 1
ATOM 8364 C CA . VAL B 1 306 ? -13.922 -42.344 -23.391 1 88.75 306 VAL B CA 1
ATOM 8365 C C . VAL B 1 306 ? -13.508 -43.469 -22.438 1 88.75 306 VAL B C 1
ATOM 8367 O O . VAL B 1 306 ? -13.461 -44.656 -22.844 1 88.75 306 VAL B O 1
ATOM 8370 N N . LEU B 1 307 ? -13.219 -43.125 -21.234 1 90.38 307 LEU B N 1
ATOM 8371 C CA . LEU B 1 307 ? -12.852 -44.125 -20.234 1 90.38 307 LEU B CA 1
ATOM 8372 C C . LEU B 1 307 ? -14 -45.094 -19.984 1 90.38 307 LEU B C 1
ATOM 8374 O O . LEU B 1 307 ? -13.789 -46.312 -19.781 1 90.38 307 LEU B O 1
ATOM 8378 N N . ALA B 1 308 ? -15.188 -44.562 -20.031 1 91.69 308 ALA B N 1
ATOM 8379 C CA . ALA B 1 308 ? -16.375 -45.406 -19.812 1 91.69 308 ALA B CA 1
ATOM 8380 C C . ALA B 1 308 ? -16.594 -46.375 -20.953 1 91.69 308 ALA B C 1
ATOM 8382 O O . ALA B 1 308 ? -17.047 -47.5 -20.734 1 91.69 308 ALA B O 1
ATOM 8383 N N . ILE B 1 309 ? -16.203 -46 -22.172 1 89.88 309 ILE B N 1
ATOM 8384 C CA . ILE B 1 309 ? -16.344 -46.844 -23.344 1 89.88 309 ILE B CA 1
ATOM 8385 C C . ILE B 1 309 ? -15.32 -47.969 -23.297 1 89.88 309 ILE B C 1
ATOM 8387 O O . ILE B 1 309 ? -15.625 -49.125 -23.656 1 89.88 309 ILE B O 1
ATOM 8391 N N . TYR B 1 310 ? -14.117 -47.625 -22.797 1 88.75 310 TYR B N 1
ATOM 8392 C CA . TYR B 1 310 ? -13.078 -48.625 -22.703 1 88.75 310 TYR B CA 1
ATOM 8393 C C . TYR B 1 310 ? -13.422 -49.656 -21.625 1 88.75 310 TYR B C 1
ATOM 8395 O O . TYR B 1 310 ? -13.367 -50.875 -21.875 1 88.75 310 TYR B O 1
ATOM 8403 N N . SER B 1 311 ? -13.711 -49.219 -20.375 1 91.38 311 SER B N 1
ATOM 8404 C CA . SER B 1 311 ? -14.062 -50.094 -19.281 1 91.38 311 SER B CA 1
ATOM 8405 C C . SER B 1 311 ? -14.867 -49.375 -18.203 1 91.38 311 SER B C 1
ATOM 8407 O O . SER B 1 311 ? -14.391 -48.375 -17.641 1 91.38 311 SER B O 1
ATOM 8409 N N . TRP B 1 312 ? -15.969 -49.875 -17.859 1 89.88 312 TRP B N 1
ATOM 8410 C CA . TRP B 1 312 ? -16.844 -49.281 -16.844 1 89.88 312 TRP B CA 1
ATOM 8411 C C . TRP B 1 312 ? -16.234 -49.375 -15.461 1 89.88 312 TRP B C 1
ATOM 8413 O O . TRP B 1 312 ? -16.453 -48.5 -14.609 1 89.88 312 TRP B O 1
ATOM 8423 N N . LYS B 1 313 ? -15.461 -50.469 -15.219 1 92.12 313 LYS B N 1
ATOM 8424 C CA . LYS B 1 313 ? -14.828 -50.656 -13.922 1 92.12 313 LYS B CA 1
ATOM 8425 C C . LYS B 1 313 ? -13.766 -49.562 -13.664 1 92.12 313 LYS B C 1
ATOM 8427 O O . LYS B 1 313 ? -13.695 -49 -12.57 1 92.12 313 LYS B O 1
ATOM 8432 N N . ILE B 1 314 ? -12.992 -49.25 -14.711 1 92.56 314 ILE B N 1
ATOM 8433 C CA . ILE B 1 314 ? -11.945 -48.25 -14.594 1 92.56 314 ILE B CA 1
ATOM 8434 C C . ILE B 1 314 ? -12.57 -46.875 -14.43 1 92.56 314 ILE B C 1
ATOM 8436 O O . ILE B 1 314 ? -12.094 -46.062 -13.641 1 92.56 314 ILE B O 1
ATOM 8440 N N . PHE B 1 315 ? -13.648 -46.656 -15.102 1 93 315 PHE B N 1
ATOM 8441 C CA . PHE B 1 315 ? -14.359 -45.406 -15.016 1 93 315 PHE B CA 1
ATOM 8442 C C . PHE B 1 315 ? -14.898 -45.156 -13.609 1 93 315 PHE B C 1
ATOM 8444 O O . PHE B 1 315 ? -14.797 -44.062 -13.078 1 93 315 PHE B O 1
ATOM 8451 N N . LEU B 1 316 ? -15.43 -46.125 -12.977 1 93.69 316 LEU B N 1
ATOM 8452 C CA . LEU B 1 316 ? -15.992 -46 -11.641 1 93.69 316 LEU B CA 1
ATOM 8453 C C . LEU B 1 316 ? -14.906 -45.688 -10.617 1 93.69 316 LEU B C 1
ATOM 8455 O O . LEU B 1 316 ? -15.125 -44.906 -9.688 1 93.69 316 LEU B O 1
ATOM 8459 N N . ILE B 1 317 ? -13.773 -46.281 -10.758 1 92.75 317 ILE B N 1
ATOM 8460 C CA . ILE B 1 317 ? -12.664 -46.031 -9.844 1 92.75 317 ILE B CA 1
ATOM 8461 C C . ILE B 1 317 ? -12.172 -44.594 -10.023 1 92.75 317 ILE B C 1
ATOM 8463 O O . ILE B 1 317 ? -11.844 -43.906 -9.039 1 92.75 317 ILE B O 1
ATOM 8467 N N . PHE B 1 318 ? -12.164 -44.219 -11.273 1 91.38 318 PHE B N 1
ATOM 8468 C CA . PHE B 1 318 ? -11.742 -42.844 -11.57 1 91.38 318 PHE B CA 1
ATOM 8469 C C . PHE B 1 318 ? -12.672 -41.844 -10.914 1 91.38 318 PHE B C 1
ATOM 8471 O O . PHE B 1 318 ? -12.211 -40.875 -10.273 1 91.38 318 PHE B O 1
ATOM 8478 N N . ILE B 1 319 ? -13.922 -41.969 -10.977 1 90.5 319 ILE B N 1
ATOM 8479 C CA . ILE B 1 319 ? -14.906 -41.031 -10.43 1 90.5 319 ILE B CA 1
ATOM 8480 C C . ILE B 1 319 ? -14.859 -41.094 -8.906 1 90.5 319 ILE B C 1
ATOM 8482 O O . ILE B 1 319 ? -14.953 -40.031 -8.25 1 90.5 319 ILE B O 1
ATOM 8486 N N . LEU B 1 320 ? -14.719 -42.281 -8.438 1 93.44 320 LEU B N 1
ATOM 8487 C CA . LEU B 1 320 ? -14.711 -42.438 -6.992 1 93.44 320 LEU B CA 1
ATOM 8488 C C . LEU B 1 320 ? -13.531 -41.719 -6.359 1 93.44 320 LEU B C 1
ATOM 8490 O O . LEU B 1 320 ? -13.703 -40.969 -5.406 1 93.44 320 LEU B O 1
ATOM 8494 N N . PHE B 1 321 ? -12.352 -41.906 -6.906 1 91.81 321 PHE B N 1
ATOM 8495 C CA . PHE B 1 321 ? -11.156 -41.281 -6.324 1 91.81 321 PHE B CA 1
ATOM 8496 C C . PHE B 1 321 ? -11.102 -39.812 -6.633 1 91.81 321 PHE B C 1
ATOM 8498 O O . PHE B 1 321 ? -10.539 -39.031 -5.863 1 91.81 321 PHE B O 1
ATOM 8505 N N . SER B 1 322 ? -11.711 -39.406 -7.766 1 89.19 322 SER B N 1
ATOM 8506 C CA . SER B 1 322 ? -11.805 -38 -8.055 1 89.19 322 SER B CA 1
ATOM 8507 C C . SER B 1 322 ? -12.742 -37.281 -7.07 1 89.19 322 SER B C 1
ATOM 8509 O O . SER B 1 322 ? -12.461 -36.156 -6.637 1 89.19 322 SER B O 1
ATOM 8511 N N . ALA B 1 323 ? -13.805 -37.906 -6.711 1 89.56 323 ALA B N 1
ATOM 8512 C CA . ALA B 1 323 ? -14.719 -37.375 -5.703 1 89.56 323 ALA B CA 1
ATOM 8513 C C . ALA B 1 323 ? -14.062 -37.312 -4.328 1 89.56 323 ALA B C 1
ATOM 8515 O O . ALA B 1 323 ? -14.266 -36.375 -3.568 1 89.56 323 ALA B O 1
ATOM 8516 N N . ALA B 1 324 ? -13.297 -38.375 -4.09 1 92.25 324 ALA B N 1
ATOM 8517 C CA . ALA B 1 324 ? -12.562 -38.406 -2.828 1 92.25 324 ALA B CA 1
ATOM 8518 C C . ALA B 1 324 ? -11.539 -37.281 -2.758 1 92.25 324 ALA B C 1
ATOM 8520 O O . ALA B 1 324 ? -11.328 -36.688 -1.696 1 92.25 324 ALA B O 1
ATOM 8521 N N . TYR B 1 325 ? -10.93 -37.031 -3.885 1 89.19 325 TYR B N 1
ATOM 8522 C CA . TYR B 1 325 ? -9.992 -35.906 -4 1 89.19 325 TYR B CA 1
ATOM 8523 C C . TYR B 1 325 ? -10.672 -34.594 -3.713 1 89.19 325 TYR B C 1
ATOM 8525 O O . TYR B 1 325 ? -10.18 -33.781 -2.906 1 89.19 325 TYR B O 1
ATOM 8533 N N . MET B 1 326 ? -11.797 -34.375 -4.258 1 86 326 MET B N 1
ATOM 8534 C CA . MET B 1 326 ? -12.539 -33.156 -4.086 1 86 326 MET B CA 1
ATOM 8535 C C . MET B 1 326 ? -13.055 -33.031 -2.654 1 86 326 MET B C 1
ATOM 8537 O O . MET B 1 326 ? -13.047 -31.922 -2.086 1 86 326 MET B O 1
ATOM 8541 N N . GLY B 1 327 ? -13.539 -34.125 -2.166 1 88.31 327 GLY B N 1
ATOM 8542 C CA . GLY B 1 327 ? -14.008 -34.125 -0.789 1 88.31 327 GLY B CA 1
ATOM 8543 C C . GLY B 1 327 ? -12.914 -33.812 0.214 1 88.31 327 GLY B C 1
ATOM 8544 O O . GLY B 1 327 ? -13.133 -33.094 1.176 1 88.31 327 GLY B O 1
ATOM 8545 N N . TRP B 1 328 ? -11.695 -34.312 -0.042 1 89.56 328 TRP B N 1
ATOM 8546 C CA . TRP B 1 328 ? -10.539 -34.031 0.809 1 89.56 328 TRP B CA 1
ATOM 8547 C C . TRP B 1 328 ? -10.188 -32.562 0.806 1 89.56 328 TRP B C 1
ATOM 8549 O O . TRP B 1 328 ? -9.938 -31.969 1.861 1 89.56 328 TRP B O 1
ATOM 8559 N N . VAL B 1 329 ? -10.242 -31.984 -0.302 1 86.19 329 VAL B N 1
ATOM 8560 C CA . VAL B 1 329 ? -9.883 -30.578 -0.438 1 86.19 329 VAL B CA 1
ATOM 8561 C C . VAL B 1 329 ? -10.945 -29.719 0.237 1 86.19 329 VAL B C 1
ATOM 8563 O O . VAL B 1 329 ? -10.617 -28.734 0.906 1 86.19 329 VAL B O 1
ATOM 8566 N N . LYS B 1 330 ? -12.211 -30.109 0.144 1 85.5 330 LYS B N 1
ATOM 8567 C CA . LYS B 1 330 ? -13.312 -29.328 0.705 1 85.5 330 LYS B CA 1
ATOM 8568 C C . LYS B 1 330 ? -13.266 -29.328 2.23 1 85.5 330 LYS B C 1
ATOM 8570 O O . LYS B 1 330 ? -13.633 -28.344 2.869 1 85.5 330 LYS B O 1
ATOM 8575 N N . LEU B 1 331 ? -12.758 -30.375 2.748 1 87.06 331 LEU B N 1
ATOM 8576 C CA . LEU B 1 331 ? -12.68 -30.5 4.199 1 87.06 331 LEU B CA 1
ATOM 8577 C C . LEU B 1 331 ? -11.727 -29.469 4.789 1 87.06 331 LEU B C 1
ATOM 8579 O O . LEU B 1 331 ? -11.938 -28.984 5.906 1 87.06 331 LEU B O 1
ATOM 8583 N N . PHE B 1 332 ? -10.695 -29.094 4.094 1 86.81 332 PHE B N 1
ATOM 8584 C CA . PHE B 1 332 ? -9.672 -28.188 4.594 1 86.81 332 PHE B CA 1
ATOM 8585 C C . PHE B 1 332 ? -10 -26.75 4.242 1 86.81 332 PHE B C 1
ATOM 8587 O O . PHE B 1 332 ? -9.375 -25.812 4.762 1 86.81 332 PHE B O 1
ATOM 8594 N N . MET B 1 333 ? -10.969 -26.531 3.477 1 81 333 MET B N 1
ATOM 8595 C CA . MET B 1 333 ? -11.273 -25.188 2.965 1 81 333 MET B CA 1
ATOM 8596 C C . MET B 1 333 ? -11.781 -24.281 4.082 1 81 333 MET B C 1
ATOM 8598 O O . MET B 1 333 ? -11.453 -23.094 4.117 1 81 333 MET B O 1
ATOM 8602 N N . ARG B 1 334 ? -12.453 -24.812 4.965 1 76.38 334 ARG B N 1
ATOM 8603 C CA . ARG B 1 334 ? -12.992 -24 6.051 1 76.38 334 ARG B CA 1
ATOM 8604 C C . ARG B 1 334 ? -11.883 -23.531 6.98 1 76.38 334 ARG B C 1
ATOM 8606 O O . ARG B 1 334 ? -11.852 -22.359 7.371 1 76.38 334 ARG B O 1
ATOM 8613 N N . LYS B 1 335 ? -11 -24.438 7.297 1 81.06 335 LYS B N 1
ATOM 8614 C CA . LYS B 1 335 ? -9.883 -24.078 8.164 1 81.06 335 LYS B CA 1
ATOM 8615 C C . LYS B 1 335 ? -8.953 -23.078 7.48 1 81.06 335 LYS B C 1
ATOM 8617 O O . LYS B 1 335 ? -8.414 -22.188 8.125 1 81.06 335 LYS B O 1
ATOM 8622 N N . ARG B 1 336 ? -8.844 -23.188 6.246 1 80.75 336 ARG B N 1
ATOM 8623 C CA . ARG B 1 336 ? -8.016 -22.266 5.477 1 80.75 336 ARG B CA 1
ATOM 8624 C C . ARG B 1 336 ? -8.609 -20.875 5.473 1 80.75 336 ARG B C 1
ATOM 8626 O O . ARG B 1 336 ? -7.883 -19.875 5.57 1 80.75 336 ARG B O 1
ATOM 8633 N N . ALA B 1 337 ? -9.891 -20.875 5.328 1 72.75 337 ALA B N 1
ATOM 8634 C CA . ALA B 1 337 ? -10.578 -19.594 5.336 1 72.75 337 ALA B CA 1
ATOM 8635 C C . ALA B 1 337 ? -10.352 -18.859 6.656 1 72.75 337 ALA B C 1
ATOM 8637 O O . ALA B 1 337 ? -10.156 -17.641 6.672 1 72.75 337 ALA B O 1
ATOM 8638 N N . ASP B 1 338 ? -10.25 -19.656 7.672 1 72.88 338 ASP B N 1
ATOM 8639 C CA . ASP B 1 338 ? -10.031 -19.078 8.992 1 72.88 338 ASP B CA 1
ATOM 8640 C C . ASP B 1 338 ? -8.609 -18.547 9.133 1 72.88 338 ASP B C 1
ATOM 8642 O O . ASP B 1 338 ? -8.398 -17.453 9.672 1 72.88 338 ASP B O 1
ATOM 8646 N N . LEU B 1 339 ? -7.695 -19.25 8.75 1 78.12 339 LEU B N 1
ATOM 8647 C CA . LEU B 1 339 ? -6.297 -18.844 8.844 1 78.12 339 LEU B CA 1
ATOM 8648 C C . LEU B 1 339 ? -6.016 -17.656 7.941 1 78.12 339 LEU B C 1
ATOM 8650 O O . LEU B 1 339 ? -5.23 -16.766 8.305 1 78.12 339 LEU B O 1
ATOM 8654 N N . ASN B 1 340 ? -6.672 -17.609 6.816 1 73.38 340 ASN B N 1
ATOM 8655 C CA . ASN B 1 340 ? -6.504 -16.484 5.902 1 73.38 340 ASN B CA 1
ATOM 8656 C C . ASN B 1 340 ? -7.035 -15.188 6.508 1 73.38 340 ASN B C 1
ATOM 8658 O O . ASN B 1 340 ? -6.438 -14.125 6.328 1 73.38 340 ASN B O 1
ATOM 8662 N N . ARG B 1 341 ? -8.031 -15.359 7.152 1 65.81 341 ARG B N 1
ATOM 8663 C CA . ARG B 1 341 ? -8.602 -14.203 7.836 1 65.81 341 ARG B CA 1
ATOM 8664 C C . ARG B 1 341 ? -7.652 -13.68 8.914 1 65.81 341 ARG B C 1
ATOM 8666 O O . ARG B 1 341 ? -7.422 -12.469 9.008 1 65.81 341 ARG B O 1
ATOM 8673 N N . LYS B 1 342 ? -7.094 -14.602 9.672 1 72 342 LYS B N 1
ATOM 8674 C CA . LYS B 1 342 ? -6.141 -14.219 10.711 1 72 342 LYS B CA 1
ATOM 8675 C C . LYS B 1 342 ? -4.898 -13.57 10.109 1 72 342 LYS B C 1
ATOM 8677 O O . LYS B 1 342 ? -4.363 -12.609 10.664 1 72 342 LYS B O 1
ATOM 8682 N N . ASN B 1 343 ? -4.559 -14.102 9.078 1 77.94 343 ASN B N 1
ATOM 8683 C CA . ASN B 1 343 ? -3.393 -13.555 8.383 1 77.94 343 ASN B CA 1
ATOM 8684 C C . ASN B 1 343 ? -3.646 -12.133 7.891 1 77.94 343 ASN B C 1
ATOM 8686 O O . ASN B 1 343 ? -2.785 -11.266 8.023 1 77.94 343 ASN B O 1
ATOM 8690 N N . PHE B 1 344 ? -4.809 -11.922 7.461 1 64.44 344 PHE B N 1
ATOM 8691 C CA . PHE B 1 344 ? -5.16 -10.594 6.957 1 64.44 344 PHE B CA 1
ATOM 8692 C C . PHE B 1 344 ? -5.172 -9.57 8.086 1 64.44 344 PHE B C 1
ATOM 8694 O O . PHE B 1 344 ? -4.699 -8.445 7.91 1 64.44 344 PHE B O 1
ATOM 8701 N N . GLU B 1 345 ? -5.617 -9.945 9.117 1 65.88 345 GLU B N 1
ATOM 8702 C CA . GLU B 1 345 ? -5.68 -9.062 10.273 1 65.88 345 GLU B CA 1
ATOM 8703 C C . GLU B 1 345 ? -4.285 -8.703 10.773 1 65.88 345 GLU B C 1
ATOM 8705 O O . GLU B 1 345 ? -3.996 -7.535 11.039 1 65.88 345 GLU B O 1
ATOM 8710 N N . GLN B 1 346 ? -3.564 -9.727 10.906 1 75.75 346 GLN B N 1
ATOM 8711 C CA . GLN B 1 346 ? -2.217 -9.5 11.414 1 75.75 346 GLN B CA 1
ATOM 8712 C C . GLN B 1 346 ? -1.38 -8.703 10.422 1 75.75 346 GLN B C 1
ATOM 8714 O O . GLN B 1 346 ? -0.513 -7.922 10.82 1 75.75 346 GLN B O 1
ATOM 8719 N N . MET B 1 347 ? -1.693 -8.852 9.227 1 77.5 347 MET B N 1
ATOM 8720 C CA . MET B 1 347 ? -1.002 -8.086 8.195 1 77.5 347 MET B CA 1
ATOM 8721 C C . MET B 1 347 ? -1.376 -6.609 8.281 1 77.5 347 MET B C 1
ATOM 8723 O O . MET B 1 347 ? -0.531 -5.738 8.07 1 77.5 347 MET B O 1
ATOM 8727 N N . SER B 1 348 ? -2.615 -6.375 8.617 1 70.81 348 SER B N 1
ATOM 8728 C CA . SER B 1 348 ? -3.062 -5 8.797 1 70.81 348 SER B CA 1
ATOM 8729 C C . SER B 1 348 ? -2.342 -4.332 9.969 1 70.81 348 SER B C 1
ATOM 8731 O O . SER B 1 348 ? -1.937 -3.172 9.867 1 70.81 348 SER B O 1
ATOM 8733 N N . VAL B 1 349 ? -2.221 -5.062 11 1 75.44 349 VAL B N 1
ATOM 8734 C CA . VAL B 1 349 ? -1.506 -4.559 12.172 1 75.44 349 VAL B CA 1
ATOM 8735 C C . VAL B 1 349 ? -0.048 -4.285 11.805 1 75.44 349 VAL B C 1
ATOM 8737 O O . VAL B 1 349 ? 0.521 -3.271 12.219 1 75.44 349 VAL B O 1
ATOM 8740 N N . ASN B 1 350 ? 0.502 -5.195 11.094 1 82.19 350 ASN B N 1
ATOM 8741 C CA . ASN B 1 350 ? 1.887 -5.043 10.664 1 82.19 350 ASN B CA 1
ATOM 8742 C C . ASN B 1 350 ? 2.068 -3.807 9.781 1 82.19 350 ASN B C 1
ATOM 8744 O O . ASN B 1 350 ? 3.029 -3.055 9.953 1 82.19 350 ASN B O 1
ATOM 8748 N N . GLN B 1 351 ? 1.171 -3.621 8.938 1 75.25 351 GLN B N 1
ATOM 8749 C CA . GLN B 1 351 ? 1.245 -2.473 8.039 1 75.25 351 GLN B CA 1
ATOM 8750 C C . GLN B 1 351 ? 1.118 -1.163 8.812 1 75.25 351 GLN B C 1
ATOM 8752 O O . GLN B 1 351 ? 1.835 -0.2 8.531 1 75.25 351 GLN B O 1
ATOM 8757 N N . ASN B 1 352 ? 0.231 -1.13 9.734 1 74.19 352 ASN B N 1
ATOM 8758 C CA . ASN B 1 352 ? 0.057 0.059 10.562 1 74.19 352 ASN B CA 1
ATOM 8759 C C . ASN B 1 352 ? 1.313 0.366 11.367 1 74.19 352 ASN B C 1
ATOM 8761 O O . ASN B 1 352 ? 1.7 1.528 11.508 1 74.19 352 ASN B O 1
ATOM 8765 N N . ASN B 1 353 ? 1.814 -0.666 11.898 1 82.69 353 ASN B N 1
ATOM 8766 C CA . ASN B 1 353 ? 3.023 -0.489 12.695 1 82.69 353 ASN B CA 1
ATOM 8767 C C . ASN B 1 353 ? 4.191 0.001 11.844 1 82.69 353 ASN B C 1
ATOM 8769 O O . ASN B 1 353 ? 4.988 0.829 12.289 1 82.69 353 ASN B O 1
ATOM 8773 N N . LEU B 1 354 ? 4.277 -0.508 10.727 1 81.19 354 LEU B N 1
ATOM 8774 C CA . LEU B 1 354 ? 5.336 -0.089 9.82 1 81.19 354 LEU B CA 1
ATOM 8775 C C . LEU B 1 354 ? 5.176 1.38 9.438 1 81.19 354 LEU B C 1
ATOM 8777 O O . LEU B 1 354 ? 6.16 2.121 9.383 1 81.19 354 LEU B O 1
ATOM 8781 N N . MET B 1 355 ? 4.031 1.809 9.195 1 77.31 355 MET B N 1
ATOM 8782 C CA . MET B 1 355 ? 3.766 3.207 8.867 1 77.31 355 MET B CA 1
ATOM 8783 C C . MET B 1 355 ? 4.148 4.117 10.031 1 77.31 355 MET B C 1
ATOM 8785 O O . MET B 1 355 ? 4.719 5.191 9.82 1 77.31 355 MET B O 1
ATOM 8789 N N . GLN B 1 356 ? 3.846 3.678 11.172 1 82.5 356 GLN B N 1
ATOM 8790 C CA . GLN B 1 356 ? 4.199 4.445 12.359 1 82.5 356 GLN B CA 1
ATOM 8791 C C . GLN B 1 356 ? 5.715 4.555 12.516 1 82.5 356 GLN B C 1
ATOM 8793 O O . GLN B 1 356 ? 6.227 5.598 12.922 1 82.5 356 GLN B O 1
ATOM 8798 N N . LEU B 1 357 ? 6.371 3.473 12.227 1 85.25 357 LEU B N 1
ATOM 8799 C CA . LEU B 1 357 ? 7.824 3.477 12.336 1 85.25 357 LEU B CA 1
ATOM 8800 C C . LEU B 1 357 ? 8.445 4.449 11.336 1 85.25 357 LEU B C 1
ATOM 8802 O O . LEU B 1 357 ? 9.383 5.18 11.672 1 85.25 357 LEU B O 1
ATOM 8806 N N . ILE B 1 358 ? 7.863 4.539 10.219 1 80.5 358 ILE B N 1
ATOM 8807 C CA . ILE B 1 358 ? 8.43 5.367 9.164 1 80.5 358 ILE B CA 1
ATOM 8808 C C . ILE B 1 358 ? 8.086 6.836 9.422 1 80.5 358 ILE B C 1
ATOM 8810 O O . ILE B 1 358 ? 8.977 7.691 9.422 1 80.5 358 ILE B O 1
ATOM 8814 N N . TYR B 1 359 ? 6.852 7.105 9.719 1 77.38 359 TYR B N 1
ATOM 8815 C CA . TYR B 1 359 ? 6.426 8.492 9.914 1 77.38 359 TYR B CA 1
ATOM 8816 C C . TYR B 1 359 ? 6.883 9.016 11.273 1 77.38 359 TYR B C 1
ATOM 8818 O O . TYR B 1 359 ? 7.078 10.219 11.445 1 77.38 359 TYR B O 1
ATOM 8826 N N . GLY B 1 360 ? 7.023 8.109 12.18 1 85.62 360 GLY B N 1
ATOM 8827 C CA . GLY B 1 360 ? 7.418 8.5 13.523 1 85.62 360 GLY B CA 1
ATOM 8828 C C . GLY B 1 360 ? 8.906 8.367 13.781 1 85.62 360 GLY B C 1
ATOM 8829 O O . GLY B 1 360 ? 9.359 8.438 14.922 1 85.62 360 GLY B O 1
ATOM 8830 N N . MET B 1 361 ? 9.695 8.258 12.742 1 87 361 MET B N 1
ATOM 8831 C CA . MET B 1 361 ? 11.117 7.984 12.93 1 87 361 MET B CA 1
ATOM 8832 C C . MET B 1 361 ? 11.805 9.141 13.648 1 87 361 MET B C 1
ATOM 8834 O O . MET B 1 361 ? 12.672 8.922 14.492 1 87 361 MET B O 1
ATOM 8838 N N . GLN B 1 362 ? 11.445 10.32 13.258 1 87.56 362 GLN B N 1
ATOM 8839 C CA . GLN B 1 362 ? 12.016 11.492 13.914 1 87.56 362 GLN B CA 1
ATOM 8840 C C . GLN B 1 362 ? 11.781 11.453 15.422 1 87.56 362 GLN B C 1
ATOM 8842 O O . GLN B 1 362 ? 12.719 11.625 16.203 1 87.56 362 GLN B O 1
ATOM 8847 N N . ASP B 1 363 ? 10.578 11.219 15.789 1 89.62 363 ASP B N 1
ATOM 8848 C CA . ASP B 1 363 ? 10.234 11.172 17.203 1 89.62 363 ASP B CA 1
ATOM 8849 C C . ASP B 1 363 ? 10.875 9.969 17.891 1 89.62 363 ASP B C 1
ATOM 8851 O O . ASP B 1 363 ? 11.258 10.039 19.062 1 89.62 363 ASP B O 1
ATOM 8855 N N . ILE B 1 364 ? 10.969 8.883 17.203 1 89.94 364 ILE B N 1
ATOM 8856 C CA . ILE B 1 364 ? 11.578 7.676 17.766 1 89.94 364 ILE B CA 1
ATOM 8857 C C . ILE B 1 364 ? 13.039 7.949 18.109 1 89.94 364 ILE B C 1
ATOM 8859 O O . ILE B 1 364 ? 13.516 7.562 19.172 1 89.94 364 ILE B O 1
ATOM 8863 N N . LYS B 1 365 ? 13.688 8.68 17.297 1 89 365 LYS B N 1
ATOM 8864 C CA . LYS B 1 365 ? 15.086 9.008 17.531 1 89 365 LYS B CA 1
ATOM 8865 C C . LYS B 1 365 ? 15.234 10.039 18.641 1 89 365 LYS B C 1
ATOM 8867 O O . LYS B 1 365 ? 16.188 9.984 19.438 1 89 365 LYS B O 1
ATOM 8872 N N . LEU B 1 366 ? 14.32 10.93 18.609 1 89.44 366 LEU B N 1
ATOM 8873 C CA . LEU B 1 366 ? 14.352 11.969 19.641 1 89.44 366 LEU B CA 1
ATOM 8874 C C . LEU B 1 366 ? 14.109 11.383 21.016 1 89.44 366 LEU B C 1
ATOM 8876 O O . LEU B 1 366 ? 14.711 11.812 22 1 89.44 366 LEU B O 1
ATOM 8880 N N . LEU B 1 367 ? 13.242 10.367 20.984 1 87.94 367 LEU B N 1
ATOM 8881 C CA . LEU B 1 367 ? 12.852 9.766 22.266 1 87.94 367 LEU B CA 1
ATOM 8882 C C . LEU B 1 367 ? 13.781 8.609 22.625 1 87.94 367 LEU B C 1
ATOM 8884 O O . LEU B 1 367 ? 13.75 8.117 23.75 1 87.94 367 LEU B O 1
ATOM 8888 N N . GLY B 1 368 ? 14.586 8.156 21.719 1 82.06 368 GLY B N 1
ATOM 8889 C CA . GLY B 1 368 ? 15.508 7.062 21.969 1 82.06 368 GLY B CA 1
ATOM 8890 C C . GLY B 1 368 ? 14.805 5.738 22.219 1 82.06 368 GLY B C 1
ATOM 8891 O O . GLY B 1 368 ? 15.25 4.938 23.031 1 82.06 368 GLY B O 1
ATOM 8892 N N . CYS B 1 369 ? 13.656 5.598 21.625 1 85 369 CYS B N 1
ATOM 8893 C CA . CYS B 1 369 ? 12.906 4.371 21.859 1 85 369 CYS B CA 1
ATOM 8894 C C . CYS B 1 369 ? 13.008 3.432 20.672 1 85 369 CYS B C 1
ATOM 8896 O O . CYS B 1 369 ? 12.047 2.736 20.344 1 85 369 CYS B O 1
ATOM 8898 N N . GLU B 1 370 ? 14.094 3.406 20.016 1 84.25 370 GLU B N 1
ATOM 8899 C CA . GLU B 1 370 ? 14.297 2.564 18.844 1 84.25 370 GLU B CA 1
ATOM 8900 C C . GLU B 1 370 ? 14.195 1.084 19.188 1 84.25 370 GLU B C 1
ATOM 8902 O O . GLU B 1 370 ? 13.555 0.312 18.469 1 84.25 370 GLU B O 1
ATOM 8907 N N . GLN B 1 371 ? 14.742 0.729 20.312 1 80.62 371 GLN B N 1
ATOM 8908 C CA . GLN B 1 371 ? 14.766 -0.676 20.703 1 80.62 371 GLN B CA 1
ATOM 8909 C C . GLN B 1 371 ? 13.359 -1.169 21.047 1 80.62 371 GLN B C 1
ATOM 8911 O O . GLN B 1 371 ? 12.977 -2.277 20.672 1 80.62 371 GLN B O 1
ATOM 8916 N N . GLN B 1 372 ? 12.703 -0.321 21.734 1 82.75 372 GLN B N 1
ATOM 8917 C CA . GLN B 1 372 ? 11.344 -0.699 22.094 1 82.75 372 GLN B CA 1
ATOM 8918 C C . GLN B 1 372 ? 10.461 -0.875 20.875 1 82.75 372 GLN B C 1
ATOM 8920 O O . GLN B 1 372 ? 9.68 -1.825 20.781 1 82.75 372 GLN B O 1
ATOM 8925 N N . LYS B 1 373 ? 10.578 0.043 20 1 85.81 373 LYS B N 1
ATOM 8926 C CA . LYS B 1 373 ? 9.766 -0.033 18.797 1 85.81 373 LYS B CA 1
ATOM 8927 C C . LYS B 1 373 ? 10.18 -1.217 17.922 1 85.81 373 LYS B C 1
ATOM 8929 O O . LYS B 1 373 ? 9.336 -1.833 17.266 1 85.81 373 LYS B O 1
ATOM 8934 N N . ARG B 1 374 ? 11.461 -1.57 18.016 1 82.44 374 ARG B N 1
ATOM 8935 C CA . ARG B 1 374 ? 11.945 -2.75 17.312 1 82.44 374 ARG B CA 1
ATOM 8936 C C . ARG B 1 374 ? 11.352 -4.027 17.891 1 82.44 374 ARG B C 1
ATOM 8938 O O . ARG B 1 374 ? 10.938 -4.918 17.156 1 82.44 374 ARG B O 1
ATOM 8945 N N . TRP B 1 375 ? 11.297 -4.059 19.156 1 81.19 375 TRP B N 1
ATOM 8946 C CA . TRP B 1 375 ? 10.75 -5.238 19.828 1 81.19 375 TRP B CA 1
ATOM 8947 C C . TRP B 1 375 ? 9.266 -5.395 19.516 1 81.19 375 TRP B C 1
ATOM 8949 O O . TRP B 1 375 ? 8.781 -6.512 19.328 1 81.19 375 TRP B O 1
ATOM 8959 N N . GLU B 1 376 ? 8.633 -4.285 19.5 1 83.25 376 GLU B N 1
ATOM 8960 C CA . GLU B 1 376 ? 7.219 -4.328 19.156 1 83.25 376 GLU B CA 1
ATOM 8961 C C . GLU B 1 376 ? 7 -4.879 17.75 1 83.25 376 GLU B C 1
ATOM 8963 O O . GLU B 1 376 ? 6.094 -5.684 17.531 1 83.25 376 GLU B O 1
ATOM 8968 N N . TRP B 1 377 ? 7.781 -4.5 16.906 1 83.44 377 TRP B N 1
ATOM 8969 C CA . TRP B 1 377 ? 7.68 -4.957 15.523 1 83.44 377 TRP B CA 1
ATOM 8970 C C . TRP B 1 377 ? 8.031 -6.438 15.406 1 83.44 377 TRP B C 1
ATOM 8972 O O . TRP B 1 377 ? 7.398 -7.176 14.656 1 83.44 377 TRP B O 1
ATOM 8982 N N . GLU B 1 378 ? 9.102 -6.832 16.141 1 81.06 378 GLU B N 1
ATOM 8983 C CA . GLU B 1 378 ? 9.516 -8.234 16.109 1 81.06 378 GLU B CA 1
ATOM 8984 C C . GLU B 1 378 ? 8.422 -9.141 16.656 1 81.06 378 GLU B C 1
ATOM 8986 O O . GLU B 1 378 ? 8.234 -10.266 16.172 1 81.06 378 GLU B O 1
ATOM 8991 N N . ASN B 1 379 ? 7.734 -8.594 17.562 1 81.06 379 ASN B N 1
ATOM 8992 C CA . ASN B 1 379 ? 6.637 -9.375 18.125 1 81.06 379 ASN B CA 1
ATOM 8993 C C . ASN B 1 379 ? 5.504 -9.547 17.125 1 81.06 379 ASN B C 1
ATOM 8995 O O . ASN B 1 379 ? 4.891 -10.617 17.047 1 81.06 379 ASN B O 1
ATOM 8999 N N . ILE B 1 380 ? 5.219 -8.531 16.438 1 82.62 380 ILE B N 1
ATOM 9000 C CA . ILE B 1 380 ? 4.191 -8.602 15.398 1 82.62 380 ILE B CA 1
ATOM 9001 C C . ILE B 1 380 ? 4.625 -9.578 14.312 1 82.62 380 ILE B C 1
ATOM 9003 O O . ILE B 1 380 ? 3.82 -10.375 13.82 1 82.62 380 ILE B O 1
ATOM 9007 N N . GLN B 1 381 ? 5.879 -9.562 14.008 1 80.94 381 GLN B N 1
ATOM 9008 C CA . GLN B 1 381 ? 6.414 -10.469 12.992 1 80.94 381 GLN B CA 1
ATOM 9009 C C . GLN B 1 381 ? 6.336 -11.922 13.461 1 80.94 381 GLN B C 1
ATOM 9011 O O . GLN B 1 381 ? 6.043 -12.82 12.664 1 80.94 381 GLN B O 1
ATOM 9016 N N . ALA B 1 382 ? 6.625 -12.102 14.727 1 76.94 382 ALA B N 1
ATOM 9017 C CA . ALA B 1 382 ? 6.539 -13.453 15.289 1 76.94 382 ALA B CA 1
ATOM 9018 C C . ALA B 1 382 ? 5.109 -13.984 15.211 1 76.94 382 ALA B C 1
ATOM 9020 O O . ALA B 1 382 ? 4.891 -15.156 14.898 1 76.94 382 ALA B O 1
ATOM 9021 N N . SER B 1 383 ? 4.195 -13.117 15.453 1 80.69 383 SER B N 1
ATOM 9022 C CA . SER B 1 383 ? 2.793 -13.516 15.375 1 80.69 383 SER B CA 1
ATOM 9023 C C . SER B 1 383 ? 2.395 -13.836 13.938 1 80.69 383 SER B C 1
ATOM 9025 O O . SER B 1 383 ? 1.698 -14.82 13.688 1 80.69 383 SER B O 1
ATOM 9027 N N . LEU B 1 384 ? 2.814 -13.039 13.031 1 80.69 384 LEU B N 1
ATOM 9028 C CA . LEU B 1 384 ? 2.551 -13.273 11.617 1 80.69 384 LEU B CA 1
ATOM 9029 C C . LEU B 1 384 ? 3.17 -14.586 11.156 1 80.69 384 LEU B C 1
ATOM 9031 O O . LEU B 1 384 ? 2.566 -15.328 10.375 1 80.69 384 LEU B O 1
ATOM 9035 N N . PHE B 1 385 ? 4.227 -14.82 11.734 1 74.38 385 PHE B N 1
ATOM 9036 C CA . PHE B 1 385 ? 4.938 -16.047 11.398 1 74.38 385 PHE B CA 1
ATOM 9037 C C . PHE B 1 385 ? 4.172 -17.266 11.891 1 74.38 385 PHE B C 1
ATOM 9039 O O . PHE B 1 385 ? 4.066 -18.266 11.18 1 74.38 385 PHE B O 1
ATOM 9046 N N . ARG B 1 386 ? 3.703 -17.172 13 1 78.75 386 ARG B N 1
ATOM 9047 C CA . ARG B 1 386 ? 2.963 -18.297 13.562 1 78.75 386 ARG B CA 1
ATOM 9048 C C . ARG B 1 386 ? 1.713 -18.609 12.75 1 78.75 386 ARG B C 1
ATOM 9050 O O . ARG B 1 386 ? 1.399 -19.766 12.492 1 78.75 386 ARG B O 1
ATOM 9057 N N . ILE B 1 387 ? 1.066 -17.625 12.312 1 80.62 387 ILE B N 1
ATOM 9058 C CA . ILE B 1 387 ? -0.146 -17.797 11.523 1 80.62 387 ILE B CA 1
ATOM 9059 C C . ILE B 1 387 ? 0.213 -18.344 10.141 1 80.62 387 ILE B C 1
ATOM 9061 O O . ILE B 1 387 ? -0.448 -19.25 9.633 1 80.62 387 ILE B O 1
ATOM 9065 N N . ASN B 1 388 ? 1.229 -17.812 9.531 1 77.19 388 ASN B N 1
ATOM 9066 C CA . ASN B 1 388 ? 1.682 -18.266 8.219 1 77.19 388 ASN B CA 1
ATOM 9067 C C . ASN B 1 388 ? 2.135 -19.719 8.266 1 77.19 388 ASN B C 1
ATOM 9069 O O . ASN B 1 388 ? 1.882 -20.484 7.324 1 77.19 388 ASN B O 1
ATOM 9073 N N . MET B 1 389 ? 2.781 -20.078 9.406 1 75.81 389 MET B N 1
ATOM 9074 C CA . MET B 1 389 ? 3.221 -21.453 9.578 1 75.81 389 MET B CA 1
ATOM 9075 C C . MET B 1 389 ? 2.025 -22.391 9.688 1 75.81 389 MET B C 1
ATOM 9077 O O . MET B 1 389 ? 2.025 -23.469 9.094 1 75.81 389 MET B O 1
ATOM 9081 N N . SER B 1 390 ? 1.083 -21.984 10.352 1 82.25 390 SER B N 1
ATOM 9082 C CA . SER B 1 390 ? -0.127 -22.781 10.469 1 82.25 390 SER B CA 1
ATOM 9083 C C . SER B 1 390 ? -0.824 -22.938 9.125 1 82.25 390 SER B C 1
ATOM 9085 O O . SER B 1 390 ? -1.329 -24.016 8.797 1 82.25 390 SER B O 1
ATOM 9087 N N . SER B 1 391 ? -0.804 -21.844 8.344 1 81.38 391 SER B N 1
ATOM 9088 C CA . SER B 1 391 ? -1.406 -21.875 7.016 1 81.38 391 SER B CA 1
ATOM 9089 C C . SER B 1 391 ? -0.625 -22.781 6.074 1 81.38 391 SER B C 1
ATOM 9091 O O . SER B 1 391 ? -1.216 -23.547 5.316 1 81.38 391 SER B O 1
ATOM 9093 N N . LEU B 1 392 ? 0.671 -22.688 6.156 1 75.88 392 LEU B N 1
ATOM 9094 C CA . LEU B 1 392 ? 1.525 -23.516 5.305 1 75.88 392 LEU B CA 1
ATOM 9095 C C . LEU B 1 392 ? 1.407 -24.984 5.68 1 75.88 392 LEU B C 1
ATOM 9097 O O . LEU B 1 392 ? 1.324 -25.844 4.801 1 75.88 392 LEU B O 1
ATOM 9101 N N . ASN B 1 393 ? 1.366 -25.219 6.977 1 81.06 393 ASN B N 1
ATOM 9102 C CA . ASN B 1 393 ? 1.201 -26.594 7.445 1 81.06 393 ASN B CA 1
ATOM 9103 C C . ASN B 1 393 ? -0.127 -27.188 6.984 1 81.06 393 ASN B C 1
ATOM 9105 O O . ASN B 1 393 ? -0.176 -28.328 6.539 1 81.06 393 ASN B O 1
ATOM 9109 N N . LEU B 1 394 ? -1.127 -26.422 7.082 1 84.44 394 LEU B N 1
ATOM 9110 C CA . LEU B 1 394 ? -2.436 -26.875 6.625 1 84.44 394 LEU B CA 1
ATOM 9111 C C . LEU B 1 394 ? -2.43 -27.109 5.121 1 84.44 394 LEU B C 1
ATOM 9113 O O . LEU B 1 394 ? -2.957 -28.125 4.648 1 84.44 394 LEU B O 1
ATOM 9117 N N . GLY B 1 395 ? -1.855 -26.219 4.375 1 81.25 395 GLY B N 1
ATOM 9118 C CA . GLY B 1 395 ? -1.743 -26.375 2.934 1 81.25 395 GLY B CA 1
ATOM 9119 C C . GLY B 1 395 ? -0.937 -27.594 2.525 1 81.25 395 GLY B C 1
ATOM 9120 O O . GLY B 1 395 ? -1.286 -28.281 1.564 1 81.25 395 GLY B O 1
ATOM 9121 N N . GLN B 1 396 ? 0.06 -27.859 3.297 1 76.88 396 GLN B N 1
ATOM 9122 C CA . GLN B 1 396 ? 0.9 -29.016 3.016 1 76.88 396 GLN B CA 1
ATOM 9123 C C . GLN B 1 396 ? 0.14 -30.328 3.254 1 76.88 396 GLN B C 1
ATOM 9125 O O . GLN B 1 396 ? 0.203 -31.25 2.436 1 76.88 396 GLN B O 1
ATOM 9130 N N . TRP B 1 397 ? -0.595 -30.344 4.281 1 82.88 397 TRP B N 1
ATOM 9131 C CA . TRP B 1 397 ? -1.377 -31.531 4.57 1 82.88 397 TRP B CA 1
ATOM 9132 C C . TRP B 1 397 ? -2.461 -31.75 3.518 1 82.88 397 TRP B C 1
ATOM 9134 O O . TRP B 1 397 ? -2.74 -32.875 3.123 1 82.88 397 TRP B O 1
ATOM 9144 N N . GLN B 1 398 ? -2.992 -30.688 3.178 1 84.62 398 GLN B N 1
ATOM 9145 C CA . GLN B 1 398 ? -3.996 -30.766 2.121 1 84.62 398 GLN B CA 1
ATOM 9146 C C . GLN B 1 398 ? -3.383 -31.266 0.818 1 84.62 398 GLN B C 1
ATOM 9148 O O . GLN B 1 398 ? -3.953 -32.156 0.155 1 84.62 398 GLN B O 1
ATOM 9153 N N . GLN B 1 399 ? -2.238 -30.781 0.46 1 80.19 399 GLN B N 1
ATOM 9154 C CA . GLN B 1 399 ? -1.584 -31.141 -0.792 1 80.19 399 GLN B CA 1
ATOM 9155 C C . GLN B 1 399 ? -1.083 -32.594 -0.75 1 80.19 399 GLN B C 1
ATOM 9157 O O . GLN B 1 399 ? -1.251 -33.344 -1.715 1 80.19 399 GLN B O 1
ATOM 9162 N N . VAL B 1 400 ? -0.471 -32.969 0.408 1 82.81 400 VAL B N 1
ATOM 9163 C CA . VAL B 1 400 ? 0.052 -34.312 0.556 1 82.81 400 VAL B CA 1
ATOM 9164 C C . VAL B 1 400 ? -1.091 -35.344 0.465 1 82.81 400 VAL B C 1
ATOM 9166 O O . VAL B 1 400 ? -0.978 -36.344 -0.228 1 82.81 400 VAL B O 1
ATOM 9169 N N . GLY B 1 401 ? -2.158 -35 1.148 1 85.38 401 GLY B N 1
ATOM 9170 C CA . GLY B 1 401 ? -3.307 -35.875 1.068 1 85.38 401 GLY B CA 1
ATOM 9171 C C . GLY B 1 401 ? -3.889 -35.969 -0.329 1 85.38 401 GLY B C 1
ATOM 9172 O O . GLY B 1 401 ? -4.258 -37.062 -0.777 1 85.38 401 GLY B O 1
ATOM 9173 N N . ALA B 1 402 ? -3.941 -34.875 -1.013 1 85.06 402 ALA B N 1
ATOM 9174 C CA . ALA B 1 402 ? -4.477 -34.844 -2.371 1 85.06 402 ALA B CA 1
ATOM 9175 C C . ALA B 1 402 ? -3.586 -35.625 -3.33 1 85.06 402 ALA B C 1
ATOM 9177 O O . ALA B 1 402 ? -4.078 -36.375 -4.172 1 85.06 402 ALA B O 1
ATOM 9178 N N . VAL B 1 403 ? -2.287 -35.531 -3.195 1 80.19 403 VAL B N 1
ATOM 9179 C CA . VAL B 1 403 ? -1.333 -36.219 -4.059 1 80.19 403 VAL B CA 1
ATOM 9180 C C . VAL B 1 403 ? -1.399 -37.719 -3.803 1 80.19 403 VAL B C 1
ATOM 9182 O O . VAL B 1 403 ? -1.329 -38.5 -4.738 1 80.19 403 VAL B O 1
ATOM 9185 N N . LEU B 1 404 ? -1.554 -38.031 -2.553 1 86.44 404 LEU B N 1
ATOM 9186 C CA . LEU B 1 404 ? -1.661 -39.438 -2.203 1 86.44 404 LEU B CA 1
ATOM 9187 C C . LEU B 1 404 ? -2.891 -40.062 -2.852 1 86.44 404 LEU B C 1
ATOM 9189 O O . LEU B 1 404 ? -2.807 -41.156 -3.428 1 86.44 404 LEU B O 1
ATOM 9193 N N . ILE B 1 405 ? -3.992 -39.406 -2.773 1 90 405 ILE B N 1
ATOM 9194 C CA . ILE B 1 405 ? -5.23 -39.906 -3.35 1 90 405 ILE B CA 1
ATOM 9195 C C . ILE B 1 405 ? -5.074 -40.062 -4.859 1 90 405 ILE B C 1
ATOM 9197 O O . ILE B 1 405 ? -5.477 -41.062 -5.438 1 90 405 ILE B O 1
ATOM 9201 N N . ASN B 1 406 ? -4.43 -39.125 -5.465 1 85.88 406 ASN B N 1
ATOM 9202 C CA . ASN B 1 406 ? -4.234 -39.156 -6.91 1 85.88 406 ASN B CA 1
ATOM 9203 C C . ASN B 1 406 ? -3.281 -40.25 -7.328 1 85.88 406 ASN B C 1
ATOM 9205 O O . ASN B 1 406 ? -3.496 -40.906 -8.352 1 85.88 406 ASN B O 1
ATOM 9209 N N . GLU B 1 407 ? -2.236 -40.438 -6.605 1 83.88 407 GLU B N 1
ATOM 9210 C CA . GLU B 1 407 ? -1.27 -41.469 -6.93 1 83.88 407 GLU B CA 1
ATOM 9211 C C . GLU B 1 407 ? -1.873 -42.875 -6.746 1 83.88 407 GLU B C 1
ATOM 9213 O O . GLU B 1 407 ? -1.625 -43.781 -7.551 1 83.88 407 GLU B O 1
ATOM 9218 N N . VAL B 1 408 ? -2.609 -43.031 -5.664 1 88.75 408 VAL B N 1
ATOM 9219 C CA . VAL B 1 408 ? -3.285 -44.312 -5.441 1 88.75 408 VAL B CA 1
ATOM 9220 C C . VAL B 1 408 ? -4.27 -44.562 -6.574 1 88.75 408 VAL B C 1
ATOM 9222 O O . VAL B 1 408 ? -4.363 -45.688 -7.07 1 88.75 408 VAL B O 1
ATOM 9225 N N . LYS B 1 409 ? -4.969 -43.562 -6.961 1 89.88 409 LYS B N 1
ATOM 9226 C CA . LYS B 1 409 ? -5.887 -43.656 -8.094 1 89.88 409 LYS B CA 1
ATOM 9227 C C . LYS B 1 409 ? -5.16 -44.125 -9.352 1 89.88 409 LYS B C 1
ATOM 9229 O O . LYS B 1 409 ? -5.617 -45.031 -10.047 1 89.88 409 LYS B O 1
ATOM 9234 N N . ASN B 1 410 ? -3.994 -43.531 -9.672 1 85.25 410 ASN B N 1
ATOM 9235 C CA . ASN B 1 410 ? -3.229 -43.875 -10.875 1 85.25 410 ASN B CA 1
ATOM 9236 C C . ASN B 1 410 ? -2.703 -45.281 -10.836 1 85.25 410 ASN B C 1
ATOM 9238 O O . ASN B 1 410 ? -2.76 -46 -11.844 1 85.25 410 ASN B O 1
ATOM 9242 N N . VAL B 1 411 ? -2.189 -45.688 -9.648 1 85.69 411 VAL B N 1
ATOM 9243 C CA . VAL B 1 411 ? -1.642 -47.031 -9.508 1 85.69 411 VAL B CA 1
ATOM 9244 C C . VAL B 1 411 ? -2.758 -48.062 -9.664 1 85.69 411 VAL B C 1
ATOM 9246 O O . VAL B 1 411 ? -2.588 -49.062 -10.359 1 85.69 411 VAL B O 1
ATOM 9249 N N . LEU B 1 412 ? -3.885 -47.812 -9.055 1 89.69 412 LEU B N 1
ATOM 9250 C CA . LEU B 1 412 ? -5.008 -48.75 -9.117 1 89.69 412 LEU B CA 1
ATOM 9251 C C . LEU B 1 412 ? -5.523 -48.875 -10.547 1 89.69 412 LEU B C 1
ATOM 9253 O O . LEU B 1 412 ? -5.816 -50 -11 1 89.69 412 LEU B O 1
ATOM 9257 N N . ILE B 1 413 ? -5.605 -47.812 -11.227 1 89.75 413 ILE B N 1
ATOM 9258 C CA . ILE B 1 413 ? -6.109 -47.812 -12.594 1 89.75 413 ILE B CA 1
ATOM 9259 C C . ILE B 1 413 ? -5.117 -48.562 -13.5 1 89.75 413 ILE B C 1
ATOM 9261 O O . ILE B 1 413 ? -5.516 -49.312 -14.383 1 89.75 413 ILE B O 1
ATOM 9265 N N . THR B 1 414 ? -3.852 -48.312 -13.266 1 84.62 414 THR B N 1
ATOM 9266 C CA . THR B 1 414 ? -2.83 -48.969 -14.078 1 84.62 414 THR B CA 1
ATOM 9267 C C . THR B 1 414 ? -2.881 -50.5 -13.883 1 84.62 414 THR B C 1
ATOM 9269 O O . THR B 1 414 ? -2.83 -51.25 -14.859 1 84.62 414 THR B O 1
ATOM 9272 N N . VAL B 1 415 ? -3.021 -50.938 -12.664 1 84.62 415 VAL B N 1
ATOM 9273 C CA . VAL B 1 415 ? -3.045 -52.375 -12.367 1 84.62 415 VAL B CA 1
ATOM 9274 C C . VAL B 1 415 ? -4.34 -53 -12.898 1 84.62 415 VAL B C 1
ATOM 9276 O O . VAL B 1 415 ? -4.332 -54.094 -13.43 1 84.62 415 VAL B O 1
ATOM 9279 N N . LEU B 1 416 ? -5.367 -52.281 -12.773 1 88.19 416 LEU B N 1
ATOM 9280 C CA . LEU B 1 416 ? -6.637 -52.781 -13.281 1 88.19 416 LEU B CA 1
ATOM 9281 C C . LEU B 1 416 ? -6.617 -52.875 -14.805 1 88.19 416 LEU B C 1
ATOM 9283 O O . LEU B 1 416 ? -7.199 -53.781 -15.391 1 88.19 416 LEU B O 1
ATOM 9287 N N . SER B 1 417 ? -6.008 -51.875 -15.43 1 88.88 417 SER B N 1
ATOM 9288 C CA . SER B 1 417 ? -5.883 -51.938 -16.891 1 88.88 417 SER B CA 1
ATOM 9289 C C . SER B 1 417 ? -5.004 -53.094 -17.328 1 88.88 417 SER B C 1
ATOM 9291 O O . SER B 1 417 ? -5.301 -53.75 -18.328 1 88.88 417 SER B O 1
ATOM 9293 N N . ALA B 1 418 ? -3.941 -53.344 -16.578 1 85.88 418 ALA B N 1
ATOM 9294 C CA . ALA B 1 418 ? -3.055 -54.469 -16.906 1 85.88 418 ALA B CA 1
ATOM 9295 C C . ALA B 1 418 ? -3.777 -55.812 -16.734 1 85.88 418 ALA B C 1
ATOM 9297 O O . ALA B 1 418 ? -3.596 -56.719 -17.547 1 85.88 418 ALA B O 1
ATOM 9298 N N . THR B 1 419 ? -4.547 -55.906 -15.664 1 86.75 419 THR B N 1
ATOM 9299 C CA . THR B 1 419 ? -5.316 -57.156 -15.438 1 86.75 419 THR B CA 1
ATOM 9300 C C . THR B 1 419 ? -6.367 -57.344 -16.531 1 86.75 419 THR B C 1
ATOM 9302 O O . THR B 1 419 ? -6.641 -58.469 -16.953 1 86.75 419 THR B O 1
ATOM 9305 N N . ALA B 1 420 ? -6.891 -56.25 -17.016 1 89.19 420 ALA B N 1
ATOM 9306 C CA . ALA B 1 420 ? -7.887 -56.312 -18.078 1 89.19 420 ALA B CA 1
ATOM 9307 C C . ALA B 1 420 ? -7.254 -56.75 -19.406 1 89.19 420 ALA B C 1
ATOM 9309 O O . ALA B 1 420 ? -7.895 -57.406 -20.219 1 89.19 420 ALA B O 1
ATOM 9310 N N . VAL B 1 421 ? -6.066 -56.406 -19.641 1 86.31 421 VAL B N 1
ATOM 9311 C CA . VAL B 1 421 ? -5.336 -56.844 -20.828 1 86.31 421 VAL B CA 1
ATOM 9312 C C . VAL B 1 421 ? -5.07 -58.344 -20.75 1 86.31 421 VAL B C 1
ATOM 9314 O O . VAL B 1 421 ? -5.207 -59.031 -21.734 1 86.31 421 VAL B O 1
ATOM 9317 N N . LEU B 1 422 ? -4.699 -58.844 -19.547 1 85.06 422 LEU B N 1
ATOM 9318 C CA . LEU B 1 422 ? -4.402 -60.25 -19.328 1 85.06 422 LEU B CA 1
ATOM 9319 C C . LEU B 1 422 ? -5.637 -61.125 -19.578 1 85.06 422 LEU B C 1
ATOM 9321 O O . LEU B 1 422 ? -5.535 -62.219 -20.125 1 85.06 422 LEU B O 1
ATOM 9325 N N . HIS B 1 423 ? -6.715 -60.562 -19.094 1 86.25 423 HIS B N 1
ATOM 9326 C CA . HIS B 1 423 ? -7.953 -61.344 -19.266 1 86.25 423 HIS B CA 1
ATOM 9327 C C . HIS B 1 423 ? -8.5 -61.156 -20.688 1 86.25 423 HIS B C 1
ATOM 9329 O O . HIS B 1 423 ? -9.492 -61.781 -21.047 1 86.25 423 HIS B O 1
ATOM 9335 N N . GLY B 1 424 ? -7.902 -60.312 -21.578 1 84.31 424 GLY B N 1
ATOM 9336 C CA . GLY B 1 424 ? -8.266 -60.156 -22.969 1 84.31 424 GLY B CA 1
ATOM 9337 C C . GLY B 1 424 ? -9.414 -59.188 -23.188 1 84.31 424 GLY B C 1
ATOM 9338 O O . GLY B 1 424 ? -9.977 -59.125 -24.281 1 84.31 424 GLY B O 1
ATOM 9339 N N . SER B 1 425 ? -9.758 -58.531 -22.188 1 87.12 425 SER B N 1
ATOM 9340 C CA . SER B 1 425 ? -10.883 -57.594 -22.312 1 87.12 425 SER B CA 1
ATOM 9341 C C . SER B 1 425 ? -10.484 -56.312 -23.016 1 87.12 425 SER B C 1
ATOM 9343 O O . SER B 1 425 ? -11.312 -55.688 -23.672 1 87.12 425 SER B O 1
ATOM 9345 N N . ILE B 1 426 ? -9.273 -55.875 -22.844 1 88.5 426 ILE B N 1
ATOM 9346 C CA . ILE B 1 426 ? -8.766 -54.688 -23.531 1 88.5 426 ILE B CA 1
ATOM 9347 C C . ILE B 1 426 ? -7.398 -55 -24.156 1 88.5 426 ILE B C 1
ATOM 9349 O O . ILE B 1 426 ? -6.77 -56 -23.797 1 88.5 426 ILE B O 1
ATOM 9353 N N . THR B 1 427 ? -7.082 -54.25 -25.156 1 85.94 427 THR B N 1
ATOM 9354 C CA . THR B 1 427 ? -5.789 -54.438 -25.797 1 85.94 427 THR B CA 1
ATOM 9355 C C . THR B 1 427 ? -4.699 -53.656 -25.094 1 85.94 427 THR B C 1
ATOM 9357 O O . THR B 1 427 ? -4.992 -52.812 -24.234 1 85.94 427 THR B O 1
ATOM 9360 N N . LEU B 1 428 ? -3.475 -54 -25.375 1 82.62 428 LEU B N 1
ATOM 9361 C CA . LEU B 1 428 ? -2.342 -53.281 -24.828 1 82.62 428 LEU B CA 1
ATOM 9362 C C . LEU B 1 428 ? -2.369 -51.812 -25.25 1 82.62 428 LEU B C 1
ATOM 9364 O O . LEU B 1 428 ? -1.979 -50.938 -24.484 1 82.62 428 LEU B O 1
ATOM 9368 N N . GLY B 1 429 ? -2.805 -51.562 -26.406 1 81 429 GLY B N 1
ATOM 9369 C CA . GLY B 1 429 ? -2.961 -50.188 -26.875 1 81 429 GLY B CA 1
ATOM 9370 C C . GLY B 1 429 ? -3.965 -49.375 -26.062 1 81 429 GLY B C 1
ATOM 9371 O O . GLY B 1 429 ? -3.738 -48.219 -25.781 1 81 429 GLY B O 1
ATOM 9372 N N . VAL B 1 430 ? -5.02 -50.094 -25.734 1 86.94 430 VAL B N 1
ATOM 9373 C CA . VAL B 1 430 ? -6.043 -49.438 -24.922 1 86.94 430 VAL B CA 1
ATOM 9374 C C . VAL B 1 430 ? -5.473 -49.094 -23.531 1 86.94 430 VAL B C 1
ATOM 9376 O O . VAL B 1 430 ? -5.801 -48.062 -22.953 1 86.94 430 VAL B O 1
ATOM 9379 N N . MET B 1 431 ? -4.66 -49.906 -23.016 1 85.25 431 MET B N 1
ATOM 9380 C CA . MET B 1 431 ? -4.031 -49.656 -21.734 1 85.25 431 MET B CA 1
ATOM 9381 C C . MET B 1 431 ? -3.176 -48.406 -21.797 1 85.25 431 MET B C 1
ATOM 9383 O O . MET B 1 431 ? -3.205 -47.562 -20.875 1 85.25 431 MET B O 1
ATOM 9387 N N . LEU B 1 432 ? -2.445 -48.188 -22.828 1 80.5 432 LEU B N 1
ATOM 9388 C CA . LEU B 1 432 ? -1.625 -47 -23 1 80.5 432 LEU B CA 1
ATOM 9389 C C . LEU B 1 432 ? -2.498 -45.75 -23.156 1 80.5 432 LEU B C 1
ATOM 9391 O O . LEU B 1 432 ? -2.145 -44.688 -22.656 1 80.5 432 LEU B O 1
ATOM 9395 N N . SER B 1 433 ? -3.553 -45.969 -23.844 1 83.06 433 SER B N 1
ATOM 9396 C CA . SER B 1 433 ? -4.504 -44.875 -23.984 1 83.06 433 SER B CA 1
ATOM 9397 C C . SER B 1 433 ? -5.078 -44.438 -22.641 1 83.06 433 SER B C 1
ATOM 9399 O O . SER B 1 433 ? -5.254 -43.25 -22.375 1 83.06 433 SER B O 1
ATOM 9401 N N . ILE B 1 434 ? -5.406 -45.406 -21.828 1 86.38 434 ILE B N 1
ATOM 9402 C CA . ILE B 1 434 ? -5.949 -45.125 -20.5 1 86.38 434 ILE B CA 1
ATOM 9403 C C . ILE B 1 434 ? -4.91 -44.375 -19.656 1 86.38 434 ILE B C 1
ATOM 9405 O O . ILE B 1 434 ? -5.242 -43.438 -18.938 1 86.38 434 ILE B O 1
ATOM 9409 N N . GLN B 1 435 ? -3.668 -44.75 -19.766 1 79.62 435 GLN B N 1
ATOM 9410 C CA . GLN B 1 435 ? -2.604 -44.062 -19.047 1 79.62 435 GLN B CA 1
ATOM 9411 C C . GLN B 1 435 ? -2.465 -42.625 -19.5 1 79.62 435 GLN B C 1
ATOM 9413 O O . GLN B 1 435 ? -2.236 -41.719 -18.688 1 79.62 435 GLN B O 1
ATOM 9418 N N . TYR B 1 436 ? -2.545 -42.406 -20.766 1 77 436 TYR B N 1
ATOM 9419 C CA . TYR B 1 436 ? -2.494 -41.062 -21.312 1 77 436 TYR B CA 1
ATOM 9420 C C . TYR B 1 436 ? -3.643 -40.219 -20.766 1 77 436 TYR B C 1
ATOM 9422 O O . TYR B 1 436 ? -3.443 -39.062 -20.375 1 77 436 TYR B O 1
ATOM 9430 N N . ILE B 1 437 ? -4.82 -40.75 -20.734 1 84.38 437 ILE B N 1
ATOM 9431 C CA . ILE B 1 437 ? -6.02 -40.062 -20.312 1 84.38 437 ILE B CA 1
ATOM 9432 C C . ILE B 1 437 ? -5.887 -39.656 -18.844 1 84.38 437 ILE B C 1
ATOM 9434 O O . ILE B 1 437 ? -6.195 -38.531 -18.469 1 84.38 437 ILE B O 1
ATOM 9438 N N . ILE B 1 438 ? -5.414 -40.531 -18.047 1 82.12 438 ILE B N 1
ATOM 9439 C CA . ILE B 1 438 ? -5.266 -40.25 -16.609 1 82.12 438 ILE B CA 1
ATOM 9440 C C . ILE B 1 438 ? -4.25 -39.125 -16.406 1 82.12 438 ILE B C 1
ATOM 9442 O O . ILE B 1 438 ? -4.434 -38.281 -15.539 1 82.12 438 ILE B O 1
ATOM 9446 N N . GLY B 1 439 ? -3.174 -39.188 -17.172 1 74.31 439 GLY B N 1
ATOM 9447 C CA . GLY B 1 439 ? -2.176 -38.125 -17.109 1 74.31 439 GLY B CA 1
ATOM 9448 C C . GLY B 1 439 ? -2.723 -36.781 -17.484 1 74.31 439 GLY B C 1
ATOM 9449 O O . GLY B 1 439 ? -2.396 -35.75 -16.844 1 74.31 439 GLY B O 1
ATOM 9450 N N . GLN B 1 440 ? -3.6 -36.719 -18.422 1 76.62 440 GLN B N 1
ATOM 9451 C CA . GLN B 1 440 ? -4.176 -35.469 -18.906 1 76.62 440 GLN B CA 1
ATOM 9452 C C . GLN B 1 440 ? -5.227 -34.938 -17.938 1 76.62 440 GLN B C 1
ATOM 9454 O O . GLN B 1 440 ? -5.48 -33.719 -17.875 1 76.62 440 GLN B O 1
ATOM 9459 N N . MET B 1 441 ? -5.84 -35.781 -17.172 1 82 441 MET B N 1
ATOM 9460 C CA . MET B 1 441 ? -6.941 -35.406 -16.297 1 82 441 MET B CA 1
ATOM 9461 C C . MET B 1 441 ? -6.418 -34.844 -14.977 1 82 441 MET B C 1
ATOM 9463 O O . MET B 1 441 ? -7.18 -34.25 -14.195 1 82 441 MET B O 1
ATOM 9467 N N . GLN B 1 442 ? -5.137 -35 -14.766 1 76.38 442 GLN B N 1
ATOM 9468 C CA . GLN B 1 442 ? -4.566 -34.469 -13.523 1 76.38 442 GLN B CA 1
ATOM 9469 C C . GLN B 1 442 ? -4.691 -32.938 -13.453 1 76.38 442 GLN B C 1
ATOM 9471 O O . GLN B 1 442 ? -5.031 -32.406 -12.406 1 76.38 442 GLN B O 1
ATOM 9476 N N . GLY B 1 443 ? -4.41 -32.25 -14.523 1 78.44 443 GLY B N 1
ATOM 9477 C CA . GLY B 1 443 ? -4.5 -30.812 -14.602 1 78.44 443 GLY B CA 1
ATOM 9478 C C . GLY B 1 443 ? -5.891 -30.281 -14.289 1 78.44 443 GLY B C 1
ATOM 9479 O O . GLY B 1 443 ? -6.078 -29.531 -13.328 1 78.44 443 GLY B O 1
ATOM 9480 N N . PRO B 1 444 ? -6.863 -30.766 -15.016 1 81.25 444 PRO B N 1
ATOM 9481 C CA . PRO B 1 444 ? -8.25 -30.328 -14.812 1 81.25 444 PRO B CA 1
ATOM 9482 C C . PRO B 1 444 ? -8.734 -30.547 -13.383 1 81.25 444 PRO B C 1
ATOM 9484 O O . PRO B 1 444 ? -9.461 -29.719 -12.836 1 81.25 444 PRO B O 1
ATOM 9487 N N . ILE B 1 445 ? -8.344 -31.625 -12.789 1 79.75 445 ILE B N 1
ATOM 9488 C CA . ILE B 1 445 ? -8.781 -31.922 -11.422 1 79.75 445 ILE B CA 1
ATOM 9489 C C . ILE B 1 445 ? -8.172 -30.922 -10.453 1 79.75 445 ILE B C 1
ATOM 9491 O O . ILE B 1 445 ? -8.852 -30.438 -9.547 1 79.75 445 ILE B O 1
ATOM 9495 N N . SER B 1 446 ? -6.934 -30.609 -10.672 1 80.38 446 SER B N 1
ATOM 9496 C CA . SER B 1 446 ? -6.27 -29.625 -9.828 1 80.38 446 SER B CA 1
ATOM 9497 C C . SER B 1 446 ? -6.867 -28.234 -10.023 1 80.38 446 SER B C 1
ATOM 9499 O O . SER B 1 446 ? -6.867 -27.406 -9.102 1 80.38 446 SER B O 1
ATOM 9501 N N . GLN B 1 447 ? -7.297 -27.953 -11.219 1 84.44 447 GLN B N 1
ATOM 9502 C CA . GLN B 1 447 ? -7.914 -26.672 -11.523 1 84.44 447 GLN B CA 1
ATOM 9503 C C . GLN B 1 447 ? -9.219 -26.484 -10.758 1 84.44 447 GLN B C 1
ATOM 9505 O O . GLN B 1 447 ? -9.602 -25.359 -10.43 1 84.44 447 GLN B O 1
ATOM 9510 N N . PHE B 1 448 ? -9.875 -27.578 -10.461 1 82.44 448 PHE B N 1
ATOM 9511 C CA . PHE B 1 448 ? -11.102 -27.516 -9.68 1 82.44 448 PHE B CA 1
ATOM 9512 C C . PHE B 1 448 ? -10.828 -26.984 -8.273 1 82.44 448 PHE B C 1
ATOM 9514 O O . PHE B 1 448 ? -11.617 -26.219 -7.727 1 82.44 448 PHE B O 1
ATOM 9521 N N . VAL B 1 449 ? -9.789 -27.438 -7.785 1 76.19 449 VAL B N 1
ATOM 9522 C CA . VAL B 1 449 ? -9.406 -26.984 -6.453 1 76.19 449 VAL B CA 1
ATOM 9523 C C . VAL B 1 449 ? -9.117 -25.484 -6.48 1 76.19 449 VAL B C 1
ATOM 9525 O O . VAL B 1 449 ? -9.594 -24.734 -5.621 1 76.19 449 VAL B O 1
ATOM 9528 N N . SER B 1 450 ? -8.289 -25.047 -7.457 1 79.94 450 SER B N 1
ATOM 9529 C CA . SER B 1 450 ? -7.961 -23.625 -7.59 1 79.94 450 SER B CA 1
ATOM 9530 C C . SER B 1 450 ? -9.211 -22.781 -7.801 1 79.94 450 SER B C 1
ATOM 9532 O O . SER B 1 450 ? -9.312 -21.672 -7.281 1 79.94 450 SER B O 1
ATOM 9534 N N . PHE B 1 451 ? -10.156 -23.312 -8.594 1 84.88 451 PHE B N 1
ATOM 9535 C CA . PHE B 1 451 ? -11.406 -22.609 -8.859 1 84.88 451 PHE B CA 1
ATOM 9536 C C . PHE B 1 451 ? -12.203 -22.406 -7.578 1 84.88 451 PHE B C 1
ATOM 9538 O O . PHE B 1 451 ? -12.781 -21.344 -7.363 1 84.88 451 PHE B O 1
ATOM 9545 N N . MET B 1 452 ? -12.195 -23.422 -6.793 1 79.56 452 MET B N 1
ATOM 9546 C CA . MET B 1 452 ? -12.93 -23.328 -5.535 1 79.56 452 MET B CA 1
ATOM 9547 C C . MET B 1 452 ? -12.328 -22.25 -4.637 1 79.56 452 MET B C 1
ATOM 9549 O O . MET B 1 452 ? -13.062 -21.5 -3.998 1 79.56 452 MET B O 1
ATOM 9553 N N . GLN B 1 453 ? -11.117 -22.203 -4.637 1 75.69 453 GLN B N 1
ATOM 9554 C CA . GLN B 1 453 ? -10.445 -21.172 -3.844 1 75.69 453 GLN B CA 1
ATOM 9555 C C . GLN B 1 453 ? -10.711 -19.781 -4.41 1 75.69 453 GLN B C 1
ATOM 9557 O O . GLN B 1 453 ? -11.023 -18.844 -3.666 1 75.69 453 GLN B O 1
ATOM 9562 N N . ASP B 1 454 ? -10.578 -19.625 -5.695 1 83.44 454 ASP B N 1
ATOM 9563 C CA . ASP B 1 454 ? -10.789 -18.344 -6.367 1 83.44 454 ASP B CA 1
ATOM 9564 C C . ASP B 1 454 ? -12.227 -17.859 -6.18 1 83.44 454 ASP B C 1
ATOM 9566 O O . ASP B 1 454 ? -12.469 -16.656 -6.059 1 83.44 454 ASP B O 1
ATOM 9570 N N . THR B 1 455 ? -13.125 -18.859 -6.188 1 81.12 455 THR B N 1
ATOM 9571 C CA . THR B 1 455 ? -14.531 -18.516 -6.023 1 81.12 455 THR B CA 1
ATOM 9572 C C . THR B 1 455 ? -14.789 -17.938 -4.637 1 81.12 455 THR B C 1
ATOM 9574 O O . THR B 1 455 ? -15.539 -16.969 -4.492 1 81.12 455 THR B O 1
ATOM 9577 N N . GLN B 1 456 ? -14.211 -18.516 -3.725 1 74.69 456 GLN B N 1
ATOM 9578 C CA . GLN B 1 456 ? -14.383 -18.016 -2.363 1 74.69 456 GLN B CA 1
ATOM 9579 C C . GLN B 1 456 ? -13.789 -16.625 -2.215 1 74.69 456 GLN B C 1
ATOM 9581 O O . GLN B 1 456 ? -14.406 -15.742 -1.607 1 74.69 456 GLN B O 1
ATOM 9586 N N . ASP B 1 457 ? -12.633 -16.438 -2.814 1 74 457 ASP B N 1
ATOM 9587 C CA . ASP B 1 457 ? -11.984 -15.125 -2.748 1 74 457 ASP B CA 1
ATOM 9588 C C . ASP B 1 457 ? -12.797 -14.07 -3.494 1 74 457 ASP B C 1
ATOM 9590 O O . ASP B 1 457 ? -12.93 -12.938 -3.031 1 74 457 ASP B O 1
ATOM 9594 N N . ALA B 1 458 ? -13.305 -14.461 -4.637 1 78.31 458 ALA B N 1
ATOM 9595 C CA . ALA B 1 458 ? -14.109 -13.547 -5.445 1 78.31 458 ALA B CA 1
ATOM 9596 C C . ALA B 1 458 ? -15.406 -13.18 -4.734 1 78.31 458 ALA B C 1
ATOM 9598 O O . ALA B 1 458 ? -15.875 -12.039 -4.836 1 78.31 458 ALA B O 1
ATOM 9599 N N . GLN B 1 459 ? -15.945 -14.164 -4.055 1 76.38 459 GLN B N 1
ATOM 9600 C CA . GLN B 1 459 ? -17.188 -13.906 -3.324 1 76.38 459 GLN B CA 1
ATOM 9601 C C . GLN B 1 459 ? -16.953 -12.898 -2.201 1 76.38 459 GLN B C 1
ATOM 9603 O O . GLN B 1 459 ? -17.797 -12.008 -1.983 1 76.38 459 GLN B O 1
ATOM 9608 N N . LEU B 1 460 ? -15.953 -13.023 -1.528 1 69.44 460 LEU B N 1
ATOM 9609 C CA . LEU B 1 460 ? -15.609 -12.078 -0.468 1 69.44 460 LEU B CA 1
ATOM 9610 C C . LEU B 1 460 ? -15.391 -10.68 -1.033 1 69.44 460 LEU B C 1
ATOM 9612 O O . LEU B 1 460 ? -15.859 -9.695 -0.46 1 69.44 460 LEU B O 1
ATOM 9616 N N . SER B 1 461 ? -14.648 -10.641 -2.139 1 74.69 461 SER B N 1
ATOM 9617 C CA . SER B 1 461 ? -14.383 -9.359 -2.791 1 74.69 461 SER B CA 1
ATOM 9618 C C . SER B 1 461 ? -15.68 -8.719 -3.291 1 74.69 461 SER B C 1
ATOM 9620 O O . SER B 1 461 ? -15.836 -7.5 -3.227 1 74.69 461 SER B O 1
ATOM 9622 N N . LEU B 1 462 ? -16.594 -9.523 -3.764 1 75.81 462 LEU B N 1
ATOM 9623 C CA . LEU B 1 462 ? -17.859 -9.023 -4.277 1 75.81 462 LEU B CA 1
ATOM 9624 C C . LEU B 1 462 ? -18.719 -8.469 -3.148 1 75.81 462 LEU B C 1
ATOM 9626 O O . LEU B 1 462 ? -19.438 -7.48 -3.336 1 75.81 462 LEU B O 1
ATOM 9630 N N . GLU B 1 463 ? -18.688 -9.109 -2.148 1 70.69 463 GLU B N 1
ATOM 9631 C CA . GLU B 1 463 ? -19.422 -8.625 -0.989 1 70.69 463 GLU B CA 1
ATOM 9632 C C . GLU B 1 463 ? -18.938 -7.242 -0.562 1 70.69 463 GLU B C 1
ATOM 9634 O O . GLU B 1 463 ? -19.75 -6.371 -0.23 1 70.69 463 GLU B O 1
ATOM 9639 N N . ARG B 1 464 ? -17.688 -7.074 -0.6 1 69.81 464 ARG B N 1
ATOM 9640 C CA . ARG B 1 464 ? -17.109 -5.785 -0.234 1 69.81 464 ARG B CA 1
ATOM 9641 C C . ARG B 1 464 ? -17.469 -4.711 -1.258 1 69.81 464 ARG B C 1
ATOM 9643 O O . ARG B 1 464 ? -17.766 -3.574 -0.892 1 69.81 464 ARG B O 1
ATOM 9650 N N . LEU B 1 465 ? -17.453 -5.09 -2.461 1 74.44 465 LEU B N 1
ATOM 9651 C CA . LEU B 1 465 ? -17.812 -4.152 -3.52 1 74.44 465 LEU B CA 1
ATOM 9652 C C . LEU B 1 465 ? -19.297 -3.812 -3.465 1 74.44 465 LEU B C 1
ATOM 9654 O O . LEU B 1 465 ? -19.703 -2.693 -3.799 1 74.44 465 LEU B O 1
ATOM 9658 N N . GLY B 1 466 ? -20.047 -4.789 -3.141 1 72.38 466 GLY B N 1
ATOM 9659 C CA . GLY B 1 466 ? -21.484 -4.586 -3.027 1 72.38 466 GLY B CA 1
ATOM 9660 C C . GLY B 1 466 ? -21.859 -3.568 -1.965 1 72.38 466 GLY B C 1
ATOM 9661 O O . GLY B 1 466 ? -22.844 -2.848 -2.111 1 72.38 466 GLY B O 1
ATOM 9662 N N . GLU B 1 467 ? -21.047 -3.383 -1.035 1 69.19 467 GLU B N 1
ATOM 9663 C CA . GLU B 1 467 ? -21.266 -2.398 0.018 1 69.19 467 GLU B CA 1
ATOM 9664 C C . GLU B 1 467 ? -21.156 -0.976 -0.524 1 69.19 467 GLU B C 1
ATOM 9666 O O . GLU B 1 467 ? -21.891 -0.085 -0.095 1 69.19 467 GLU B O 1
ATOM 9671 N N . ILE B 1 468 ? -20.312 -0.813 -1.413 1 75.19 468 ILE B N 1
ATOM 9672 C CA . ILE B 1 468 ? -20.109 0.52 -1.968 1 75.19 468 ILE B CA 1
ATOM 9673 C C . ILE B 1 468 ? -21.172 0.809 -3.025 1 75.19 468 ILE B C 1
ATOM 9675 O O . ILE B 1 468 ? -21.719 1.911 -3.078 1 75.19 468 ILE B O 1
ATOM 9679 N N . HIS B 1 469 ? -21.469 -0.209 -3.779 1 74.94 469 HIS B N 1
ATOM 9680 C CA . HIS B 1 469 ? -22.422 -0.03 -4.863 1 74.94 469 HIS B CA 1
ATOM 9681 C C . HIS B 1 469 ? -23.844 0.182 -4.324 1 74.94 469 HIS B C 1
ATOM 9683 O O . HIS B 1 469 ? -24.656 0.864 -4.953 1 74.94 469 HIS B O 1
ATOM 9689 N N . GLY B 1 470 ? -24.047 -0.368 -3.215 1 72.25 470 GLY B N 1
ATOM 9690 C CA . GLY B 1 470 ? -25.375 -0.281 -2.646 1 72.25 470 GLY B CA 1
ATOM 9691 C C . GLY B 1 470 ? -25.609 1.004 -1.876 1 72.25 470 GLY B C 1
ATOM 9692 O O . GLY B 1 470 ? -26.766 1.346 -1.564 1 72.25 470 GLY B O 1
ATOM 9693 N N . LYS B 1 471 ? -24.609 1.825 -1.688 1 76.19 471 LYS B N 1
ATOM 9694 C CA . LYS B 1 471 ? -24.766 3.074 -0.949 1 76.19 471 LYS B CA 1
ATOM 9695 C C . LYS B 1 471 ? -25.391 4.152 -1.824 1 76.19 471 LYS B C 1
ATOM 9697 O O . LYS B 1 471 ? -25.094 4.246 -3.018 1 76.19 471 LYS B O 1
ATOM 9702 N N . PRO B 1 472 ? -26.25 4.879 -1.262 1 79.25 472 PRO B N 1
ATOM 9703 C CA . PRO B 1 472 ? -26.875 5.949 -2.047 1 79.25 472 PRO B CA 1
ATOM 9704 C C . PRO B 1 472 ? -25.891 7.059 -2.414 1 79.25 472 PRO B C 1
ATOM 9706 O O . PRO B 1 472 ? -24.984 7.367 -1.64 1 79.25 472 PRO B O 1
ATOM 9709 N N . ASP B 1 473 ? -26.125 7.602 -3.539 1 85 473 ASP B N 1
ATOM 9710 C CA . ASP B 1 473 ? -25.312 8.719 -4.012 1 85 473 ASP B CA 1
ATOM 9711 C C . ASP B 1 473 ? -25.594 9.977 -3.201 1 85 473 ASP B C 1
ATOM 9713 O O . ASP B 1 473 ? -26.578 10.055 -2.477 1 85 473 ASP B O 1
ATOM 9717 N N . GLU B 1 474 ? -24.641 10.859 -3.266 1 85.62 474 GLU B N 1
ATOM 9718 C CA . GLU B 1 474 ? -24.812 12.141 -2.586 1 85.62 474 GLU B CA 1
ATOM 9719 C C . GLU B 1 474 ? -26.047 12.875 -3.1 1 85.62 474 GLU B C 1
ATOM 9721 O O . GLU B 1 474 ? -26.797 13.445 -2.312 1 85.62 474 GLU B O 1
ATOM 9726 N N . GLU B 1 475 ? -26.172 12.836 -4.426 1 82.69 475 GLU B N 1
ATOM 9727 C CA . GLU B 1 475 ? -27.328 13.484 -5.031 1 82.69 475 GLU B CA 1
ATOM 9728 C C . GLU B 1 475 ? -28.453 12.484 -5.297 1 82.69 475 GLU B C 1
ATOM 9730 O O . GLU B 1 475 ? -28.203 11.414 -5.859 1 82.69 475 GLU B O 1
ATOM 9735 N N . THR B 1 476 ? -29.5 12.672 -4.652 1 71.38 476 THR B N 1
ATOM 9736 C CA . THR B 1 476 ? -30.625 11.766 -4.828 1 71.38 476 THR B CA 1
ATOM 9737 C C . THR B 1 476 ? -31.484 12.18 -6.023 1 71.38 476 THR B C 1
ATOM 9739 O O . THR B 1 476 ? -31.406 13.328 -6.473 1 71.38 476 THR B O 1
ATOM 9742 N N . GLU B 1 477 ? -32.125 11.281 -6.758 1 63.75 477 GLU B N 1
ATOM 9743 C CA . GLU B 1 477 ? -32.906 11.453 -7.965 1 63.75 477 GLU B CA 1
ATOM 9744 C C . GLU B 1 477 ? -33.938 12.578 -7.797 1 63.75 477 GLU B C 1
ATOM 9746 O O . GLU B 1 477 ? -34.281 13.258 -8.766 1 63.75 477 GLU B O 1
ATOM 9751 N N . GLY B 1 478 ? -34.031 13.289 -6.691 1 62.5 478 GLY B N 1
ATOM 9752 C CA . GLY B 1 478 ? -35.031 14.32 -6.473 1 62.5 478 GLY B CA 1
ATOM 9753 C C . GLY B 1 478 ? -34.406 15.711 -6.348 1 62.5 478 GLY B C 1
ATOM 9754 O O . GLY B 1 478 ? -35.125 16.703 -6.344 1 62.5 478 GLY B O 1
ATOM 9755 N N . MET B 1 479 ? -33.25 15.758 -6.414 1 68.88 479 MET B N 1
ATOM 9756 C CA . MET B 1 479 ? -32.656 17.078 -6.277 1 68.88 479 MET B CA 1
ATOM 9757 C C . MET B 1 479 ? -32.656 17.828 -7.605 1 68.88 479 MET B C 1
ATOM 9759 O O . MET B 1 479 ? -32.5 17.219 -8.664 1 68.88 479 MET B O 1
ATOM 9763 N N . ASP B 1 480 ? -33.219 19.047 -7.555 1 63.75 480 ASP B N 1
ATOM 9764 C CA . ASP B 1 480 ? -33.375 19.891 -8.734 1 63.75 480 ASP B CA 1
ATOM 9765 C C . ASP B 1 480 ? -32 20.344 -9.273 1 63.75 480 ASP B C 1
ATOM 9767 O O . ASP B 1 480 ? -31.297 21.109 -8.617 1 63.75 480 ASP B O 1
ATOM 9771 N N . GLN B 1 481 ? -31.578 19.734 -10.305 1 64.31 481 GLN B N 1
ATOM 9772 C CA . GLN B 1 481 ? -30.312 20.078 -10.938 1 64.31 481 GLN B CA 1
ATOM 9773 C C . GLN B 1 481 ? -30.422 21.422 -11.672 1 64.31 481 GLN B C 1
ATOM 9775 O O . GLN B 1 481 ? -29.406 22.078 -11.922 1 64.31 481 GLN B O 1
ATOM 9780 N N . ASP B 1 482 ? -31.656 21.844 -11.867 1 60.19 482 ASP B N 1
ATOM 9781 C CA . ASP B 1 482 ? -31.859 23 -12.727 1 60.19 482 ASP B CA 1
ATOM 9782 C C . ASP B 1 482 ? -32.188 24.25 -11.898 1 60.19 482 ASP B C 1
ATOM 9784 O O . ASP B 1 482 ? -32.625 25.266 -12.445 1 60.19 482 ASP B O 1
ATOM 9788 N N . THR B 1 483 ? -32 24.078 -10.609 1 67.19 483 THR B N 1
ATOM 9789 C CA . THR B 1 483 ? -32.312 25.281 -9.836 1 67.19 483 THR B CA 1
ATOM 9790 C C . THR B 1 483 ? -31.266 26.359 -10.055 1 67.19 483 THR B C 1
ATOM 9792 O O . THR B 1 483 ? -30.062 26.094 -9.992 1 67.19 483 THR B O 1
ATOM 9795 N N . GLN B 1 484 ? -31.719 27.438 -10.555 1 73.19 484 GLN B N 1
ATOM 9796 C CA . GLN B 1 484 ? -30.859 28.594 -10.812 1 73.19 484 GLN B CA 1
ATOM 9797 C C . GLN B 1 484 ? -30.547 29.344 -9.523 1 73.19 484 GLN B C 1
ATOM 9799 O O . GLN B 1 484 ? -31.453 29.781 -8.82 1 73.19 484 GLN B O 1
ATOM 9804 N N . ILE B 1 485 ? -29.391 29.266 -9.078 1 82.19 485 ILE B N 1
ATOM 9805 C CA . ILE B 1 485 ? -28.906 30.047 -7.941 1 82.19 485 ILE B CA 1
ATOM 9806 C C . ILE B 1 485 ? -28.5 31.453 -8.406 1 82.19 485 ILE B C 1
ATOM 9808 O O . ILE B 1 485 ? -27.688 31.594 -9.328 1 82.19 485 ILE B O 1
ATOM 9812 N N . SER B 1 486 ? -29.188 32.5 -7.926 1 81.81 486 SER B N 1
ATOM 9813 C CA . SER B 1 486 ? -28.969 33.875 -8.375 1 81.81 486 SER B CA 1
ATOM 9814 C C . SER B 1 486 ? -27.625 34.438 -7.898 1 81.81 486 SER B C 1
ATOM 9816 O O . SER B 1 486 ? -27.062 35.344 -8.508 1 81.81 486 SER B O 1
ATOM 9818 N N . GLY B 1 487 ? -27.062 33.875 -6.988 1 84.56 487 GLY B N 1
ATOM 9819 C CA . GLY B 1 487 ? -25.797 34.375 -6.457 1 84.56 487 GLY B CA 1
ATOM 9820 C C . GLY B 1 487 ? -25.969 35.531 -5.477 1 84.56 487 GLY B C 1
ATOM 9821 O O . GLY B 1 487 ? -25 35.969 -4.875 1 84.56 487 GLY B O 1
ATOM 9822 N N . LYS B 1 488 ? -27.188 36.031 -5.266 1 89.38 488 LYS B N 1
ATOM 9823 C CA . LYS B 1 488 ? -27.469 37.156 -4.375 1 89.38 488 LYS B CA 1
ATOM 9824 C C . LYS B 1 488 ? -28.422 36.75 -3.256 1 89.38 488 LYS B C 1
ATOM 9826 O O . LYS B 1 488 ? -29.031 37.625 -2.623 1 89.38 488 LYS B O 1
ATOM 9831 N N . ASP B 1 489 ? -28.438 35.531 -3.047 1 92.38 489 ASP B N 1
ATOM 9832 C CA . ASP B 1 489 ? -29.344 35.062 -2.014 1 92.38 489 ASP B CA 1
ATOM 9833 C C . ASP B 1 489 ? -28.641 34.969 -0.662 1 92.38 489 ASP B C 1
ATOM 9835 O O . ASP B 1 489 ? -27.469 34.625 -0.596 1 92.38 489 ASP B O 1
ATOM 9839 N N . PRO B 1 490 ? -29.406 35.344 0.338 1 95.06 490 PRO B N 1
ATOM 9840 C CA . PRO B 1 490 ? -28.828 35.156 1.675 1 95.06 490 PRO B CA 1
ATOM 9841 C C . PRO B 1 490 ? -28.812 33.688 2.107 1 95.06 490 PRO B C 1
ATOM 9843 O O . PRO B 1 490 ? -29.5 32.844 1.5 1 95.06 490 PRO B O 1
ATOM 9846 N N . ILE B 1 491 ? -28 33.375 3.02 1 96.38 491 ILE B N 1
ATOM 9847 C CA . ILE B 1 491 ? -27.938 32.062 3.617 1 96.38 491 ILE B CA 1
ATOM 9848 C C . ILE B 1 491 ? -28.578 32.094 5.004 1 96.38 491 ILE B C 1
ATOM 9850 O O . ILE B 1 491 ? -28.219 32.938 5.836 1 96.38 491 ILE B O 1
ATOM 9854 N N . GLN B 1 492 ? -29.516 31.234 5.211 1 96.69 492 GLN B N 1
ATOM 9855 C CA . GLN B 1 492 ? -30.188 31.203 6.5 1 96.69 492 GLN B CA 1
ATOM 9856 C C . GLN B 1 492 ? -30.125 29.812 7.125 1 96.69 492 GLN B C 1
ATOM 9858 O O . GLN B 1 492 ? -30.5 28.812 6.488 1 96.69 492 GLN B O 1
ATOM 9863 N N . LEU B 1 493 ? -29.578 29.766 8.289 1 96.75 493 LEU B N 1
ATOM 9864 C CA . LEU B 1 493 ? -29.641 28.562 9.109 1 96.75 493 LEU B CA 1
ATOM 9865 C C . LEU B 1 493 ? -30.812 28.625 10.078 1 96.75 493 LEU B C 1
ATOM 9867 O O . LEU B 1 493 ? -30.906 29.547 10.906 1 96.75 493 LEU B O 1
ATOM 9871 N N . GLN B 1 494 ? -31.734 27.703 9.938 1 96.31 494 GLN B N 1
ATOM 9872 C CA . GLN B 1 494 ? -32.938 27.688 10.758 1 96.31 494 GLN B CA 1
ATOM 9873 C C . GLN B 1 494 ? -32.906 26.516 11.75 1 96.31 494 GLN B C 1
ATOM 9875 O O . GLN B 1 494 ? -33.188 25.375 11.383 1 96.31 494 GLN B O 1
ATOM 9880 N N . ASN B 1 495 ? -32.656 26.812 13 1 95.5 495 ASN B N 1
ATOM 9881 C CA . ASN B 1 495 ? -32.625 25.844 14.094 1 95.5 495 ASN B CA 1
ATOM 9882 C C . ASN B 1 495 ? -31.875 24.578 13.727 1 95.5 495 ASN B C 1
ATOM 9884 O O . ASN B 1 495 ? -32.406 23.469 13.836 1 95.5 495 ASN B O 1
ATOM 9888 N N . VAL B 1 496 ? -30.734 24.844 13.273 1 95.31 496 VAL B N 1
ATOM 9889 C CA . VAL B 1 496 ? -29.922 23.75 12.75 1 95.31 496 VAL B CA 1
ATOM 9890 C C . VAL B 1 496 ? -29.312 22.953 13.906 1 95.31 496 VAL B C 1
ATOM 9892 O O . VAL B 1 496 ? -28.766 23.531 14.844 1 95.31 496 VAL B O 1
ATOM 9895 N N . VAL B 1 497 ? -29.469 21.672 13.906 1 93.88 497 VAL B N 1
ATOM 9896 C CA . VAL B 1 497 ? -28.891 20.719 14.852 1 93.88 497 VAL B CA 1
ATOM 9897 C C . VAL B 1 497 ? -28.031 19.703 14.102 1 93.88 497 VAL B C 1
ATOM 9899 O O . VAL B 1 497 ? -28.438 19.203 13.047 1 93.88 497 VAL B O 1
ATOM 9902 N N . PHE B 1 498 ? -26.797 19.531 14.57 1 91.56 498 PHE B N 1
ATOM 9903 C CA . PHE B 1 498 ? -25.922 18.609 13.852 1 91.56 498 PHE B CA 1
ATOM 9904 C C . PHE B 1 498 ? -25.016 17.875 14.82 1 91.56 498 PHE B C 1
ATOM 9906 O O . PHE B 1 498 ? -24.594 18.438 15.836 1 91.56 498 PHE B O 1
ATOM 9913 N N . THR B 1 499 ? -24.859 16.656 14.594 1 84.25 499 THR B N 1
ATOM 9914 C CA . THR B 1 499 ? -23.891 15.82 15.297 1 84.25 499 THR B CA 1
ATOM 9915 C C . THR B 1 499 ? -23.156 14.914 14.32 1 84.25 499 THR B C 1
ATOM 9917 O O . THR B 1 499 ? -23.703 14.508 13.297 1 84.25 499 THR B O 1
ATOM 9920 N N . TYR B 1 500 ? -21.797 14.867 14.641 1 72.44 500 TYR B N 1
ATOM 9921 C CA . TYR B 1 500 ? -21.062 13.883 13.859 1 72.44 500 TYR B CA 1
ATOM 9922 C C . TYR B 1 500 ? -21.375 12.469 14.336 1 72.44 500 TYR B C 1
ATOM 9924 O O . TYR B 1 500 ? -21.453 12.211 15.539 1 72.44 500 TYR B O 1
ATOM 9932 N N . GLY B 1 501 ? -21.625 11.688 13.586 1 63.84 501 GLY B N 1
ATOM 9933 C CA . GLY B 1 501 ? -21.859 10.305 13.984 1 63.84 501 GLY B CA 1
ATOM 9934 C C . GLY B 1 501 ? -23.328 9.992 14.234 1 63.84 501 GLY B C 1
ATOM 9935 O O . GLY B 1 501 ? -24.172 10.289 13.391 1 63.84 501 GLY B O 1
ATOM 9936 N N . SER B 1 502 ? -23.531 9.5 15.586 1 58.66 502 SER B N 1
ATOM 9937 C CA . SER B 1 502 ? -24.891 9.078 15.93 1 58.66 502 SER B CA 1
ATOM 9938 C C . SER B 1 502 ? -25.688 10.227 16.531 1 58.66 502 SER B C 1
ATOM 9940 O O . SER B 1 502 ? -25.125 11.234 16.953 1 58.66 502 SER B O 1
ATOM 9942 N N . GLU B 1 503 ? -26.984 10.25 16.422 1 58.25 503 GLU B N 1
ATOM 9943 C CA . GLU B 1 503 ? -27.859 11.258 17.016 1 58.25 503 GLU B CA 1
ATOM 9944 C C . GLU B 1 503 ? -27.625 11.398 18.516 1 58.25 503 GLU B C 1
ATOM 9946 O O . GLU B 1 503 ? -27.875 12.461 19.078 1 58.25 503 GLU B O 1
ATOM 9951 N N . LYS B 1 504 ? -27.109 10.266 19.141 1 55.66 504 LYS B N 1
ATOM 9952 C CA . LYS B 1 504 ? -26.906 10.32 20.578 1 55.66 504 LYS B CA 1
ATOM 9953 C C . LYS B 1 504 ? -25.547 10.914 20.922 1 55.66 504 LYS B C 1
ATOM 9955 O O . LYS B 1 504 ? -25.25 11.172 22.094 1 55.66 504 LYS B O 1
ATOM 9960 N N . SER B 1 505 ? -24.828 11.078 19.812 1 64.88 505 SER B N 1
ATOM 9961 C CA . SER B 1 505 ? -23.531 11.695 20.062 1 64.88 505 SER B CA 1
ATOM 9962 C C . SER B 1 505 ? -23.688 13.148 20.484 1 64.88 505 SER B C 1
ATOM 9964 O O . SER B 1 505 ? -24.781 13.711 20.422 1 64.88 505 SER B O 1
ATOM 9966 N N . LYS B 1 506 ? -22.562 13.594 21.062 1 69.56 506 LYS B N 1
ATOM 9967 C CA . LYS B 1 506 ? -22.578 14.984 21.516 1 69.56 506 LYS B CA 1
ATOM 9968 C C . LYS B 1 506 ? -22.906 15.922 20.359 1 69.56 506 LYS B C 1
ATOM 9970 O O . LYS B 1 506 ? -22.328 15.805 19.266 1 69.56 506 LYS B O 1
ATOM 9975 N N . ARG B 1 507 ? -23.984 16.672 20.609 1 83.44 507 ARG B N 1
ATOM 9976 C CA . ARG B 1 507 ? -24.391 17.641 19.609 1 83.44 507 ARG B CA 1
ATOM 9977 C C . ARG B 1 507 ? -23.328 18.719 19.438 1 83.44 507 ARG B C 1
ATOM 9979 O O . ARG B 1 507 ? -22.875 19.312 20.422 1 83.44 507 ARG B O 1
ATOM 9986 N N . ILE B 1 508 ? -22.828 18.812 18.281 1 85.75 508 ILE B N 1
ATOM 9987 C CA . ILE B 1 508 ? -21.828 19.844 17.984 1 85.75 508 ILE B CA 1
ATOM 9988 C C . ILE B 1 508 ? -22.516 21.188 17.75 1 85.75 508 ILE B C 1
ATOM 9990 O O . ILE B 1 508 ? -22.031 22.219 18.203 1 85.75 508 ILE B O 1
ATOM 9994 N N . ILE B 1 509 ? -23.656 21.172 17.062 1 92.62 509 ILE B N 1
ATOM 9995 C CA . ILE B 1 509 ? -24.5 22.344 16.859 1 92.62 509 ILE B CA 1
ATOM 9996 C C . ILE B 1 509 ? -25.859 22.125 17.516 1 92.62 509 ILE B C 1
ATOM 9998 O O . ILE B 1 509 ? -26.531 21.125 17.234 1 92.62 509 ILE B O 1
ATOM 10002 N N . LYS B 1 510 ? -26.219 23.047 18.438 1 92.81 510 LYS B N 1
ATOM 10003 C CA . LYS B 1 510 ? -27.375 22.844 19.312 1 92.81 510 LYS B CA 1
ATOM 10004 C C . LYS B 1 510 ? -28.5 23.797 18.953 1 92.81 510 LYS B C 1
ATOM 10006 O O . LYS B 1 510 ? -28.922 24.609 19.781 1 92.81 510 LYS B O 1
ATOM 10011 N N . GLY B 1 511 ? -29.125 23.609 17.875 1 92.31 511 GLY B N 1
ATOM 10012 C CA . GLY B 1 511 ? -30.266 24.406 17.484 1 92.31 511 GLY B CA 1
ATOM 10013 C C . GLY B 1 511 ? -29.922 25.844 17.172 1 92.31 511 GLY B C 1
ATOM 10014 O O . GLY B 1 511 ? -30.516 26.766 17.703 1 92.31 511 GLY B O 1
ATOM 10015 N N . LEU B 1 512 ? -29.047 25.984 16.266 1 94 512 LEU B N 1
ATOM 10016 C CA . LEU B 1 512 ? -28.469 27.281 15.93 1 94 512 LEU B CA 1
ATOM 10017 C C . LEU B 1 512 ? -29.234 27.938 14.781 1 94 512 LEU B C 1
ATOM 10019 O O . LEU B 1 512 ? -29.531 27.281 13.781 1 94 512 LEU B O 1
ATOM 10023 N N . SER B 1 513 ? -29.688 29.188 15.047 1 96.12 513 SER B N 1
ATOM 10024 C CA . SER B 1 513 ? -30.281 30 13.977 1 96.12 513 SER B CA 1
ATOM 10025 C C . SER B 1 513 ? -29.422 31.203 13.641 1 96.12 513 SER B C 1
ATOM 10027 O O . SER B 1 513 ? -29.016 31.953 14.531 1 96.12 513 SER B O 1
ATOM 10029 N N . LEU B 1 514 ? -29.062 31.297 12.391 1 96.12 514 LEU B N 1
ATOM 10030 C CA . LEU B 1 514 ? -28.172 32.375 11.953 1 96.12 514 LEU B CA 1
ATOM 10031 C C . LEU B 1 514 ? -28.562 32.875 10.562 1 96.12 514 LEU B C 1
ATOM 10033 O O . LEU B 1 514 ? -28.875 32.062 9.68 1 96.12 514 LEU B O 1
ATOM 10037 N N . ASP B 1 515 ? -28.594 34.156 10.477 1 95.69 515 ASP B N 1
ATOM 10038 C CA . ASP B 1 515 ? -28.859 34.781 9.188 1 95.69 515 ASP B CA 1
ATOM 10039 C C . ASP B 1 515 ? -27.609 35.438 8.633 1 95.69 515 ASP B C 1
ATOM 10041 O O . ASP B 1 515 ? -27.016 36.312 9.273 1 95.69 515 ASP B O 1
ATOM 10045 N N . ILE B 1 516 ? -27.234 35.031 7.488 1 96.56 516 ILE B N 1
ATOM 10046 C CA . ILE B 1 516 ? -26.109 35.625 6.781 1 96.56 516 ILE B CA 1
ATOM 10047 C C . ILE B 1 516 ? -26.609 36.469 5.605 1 96.56 516 ILE B C 1
ATOM 10049 O O . ILE B 1 516 ? -27 35.906 4.57 1 96.56 516 ILE B O 1
ATOM 10053 N N . PRO B 1 517 ? -26.531 37.719 5.785 1 95.19 517 PRO B N 1
ATOM 10054 C CA . PRO B 1 517 ? -27.078 38.594 4.738 1 95.19 517 PRO B CA 1
ATOM 10055 C C . PRO B 1 517 ? -26.281 38.531 3.436 1 95.19 517 PRO B C 1
ATOM 10057 O O . PRO B 1 517 ? -25.062 38.344 3.461 1 95.19 517 PRO B O 1
ATOM 10060 N N . ALA B 1 518 ? -26.984 38.75 2.314 1 95.06 518 ALA B N 1
ATOM 10061 C CA . ALA B 1 518 ? -26.375 38.719 0.99 1 95.06 518 ALA B CA 1
ATOM 10062 C C . ALA B 1 518 ? -25.453 39.938 0.784 1 95.06 518 ALA B C 1
ATOM 10064 O O . ALA B 1 518 ? -25.781 41.031 1.197 1 95.06 518 ALA B O 1
ATOM 10065 N N . GLY B 1 519 ? -24.281 39.656 0.222 1 93.81 519 GLY B N 1
ATOM 10066 C CA . GLY B 1 519 ? -23.375 40.719 -0.173 1 93.81 519 GLY B CA 1
ATOM 10067 C C . GLY B 1 519 ? -22.609 41.312 0.995 1 93.81 519 GLY B C 1
ATOM 10068 O O . GLY B 1 519 ? -22.031 42.406 0.878 1 93.81 519 GLY B O 1
ATOM 10069 N N . LYS B 1 520 ? -22.719 40.656 2.104 1 94.62 520 LYS B N 1
ATOM 10070 C CA . LYS B 1 520 ? -22.031 41.125 3.295 1 94.62 520 LYS B CA 1
ATOM 10071 C C . LYS B 1 520 ? -21.062 40.094 3.84 1 94.62 520 LYS B C 1
ATOM 10073 O O . LYS B 1 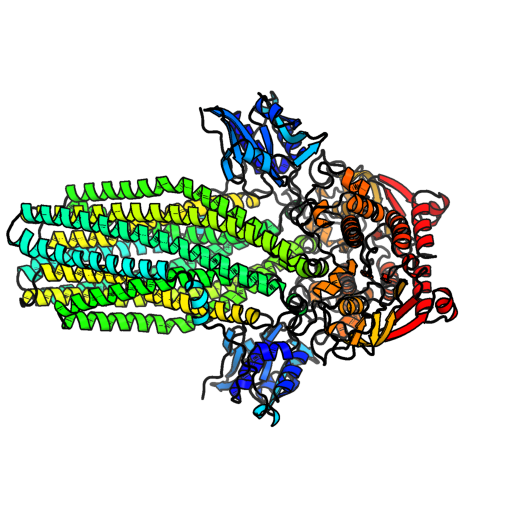520 ? -21.125 38.906 3.441 1 94.62 520 LYS B O 1
ATOM 10078 N N . THR B 1 521 ? -20.203 40.594 4.715 1 94.75 521 THR B N 1
ATOM 10079 C CA . THR B 1 521 ? -19.203 39.719 5.316 1 94.75 521 THR B CA 1
ATOM 10080 C C . THR B 1 521 ? -19.594 39.344 6.746 1 94.75 521 THR B C 1
ATOM 10082 O O . THR B 1 521 ? -19.844 40.219 7.57 1 94.75 521 THR B O 1
ATOM 10085 N N . THR B 1 522 ? -19.734 38.062 6.98 1 95.56 522 THR B N 1
ATOM 10086 C CA . THR B 1 522 ? -20.031 37.562 8.32 1 95.56 522 THR B CA 1
ATOM 10087 C C . THR B 1 522 ? -18.828 36.812 8.883 1 95.56 522 THR B C 1
ATOM 10089 O O . THR B 1 522 ? -18.312 35.875 8.258 1 95.56 522 THR B O 1
ATOM 10092 N N . ALA B 1 523 ? -18.359 37.219 10.055 1 94.5 523 ALA B N 1
ATOM 10093 C CA . ALA B 1 523 ? -17.234 36.562 10.719 1 94.5 523 ALA B CA 1
ATOM 10094 C C . ALA B 1 523 ? -17.719 35.688 11.875 1 94.5 523 ALA B C 1
ATOM 10096 O O . ALA B 1 523 ? -18.578 36.094 12.664 1 94.5 523 ALA B O 1
ATOM 10097 N N . ILE B 1 524 ? -17.25 34.531 11.875 1 93 524 ILE B N 1
ATOM 10098 C CA . ILE B 1 524 ? -17.562 33.594 12.961 1 93 524 ILE B CA 1
ATOM 10099 C C . ILE B 1 524 ? -16.328 33.375 13.828 1 93 524 ILE B C 1
ATOM 10101 O O . ILE B 1 524 ? -15.273 32.969 13.336 1 93 524 ILE B O 1
ATOM 10105 N N . VAL B 1 525 ? -16.469 33.688 15.125 1 89.25 525 VAL B N 1
ATOM 10106 C CA . VAL B 1 525 ? -15.352 33.562 16.047 1 89.25 525 VAL B CA 1
ATOM 10107 C C . VAL B 1 525 ? -15.75 32.688 17.234 1 89.25 525 VAL B C 1
ATOM 10109 O O . VAL B 1 525 ? -16.938 32.562 17.547 1 89.25 525 VAL B O 1
ATOM 10112 N N . GLY B 1 526 ? -14.789 32.062 17.766 1 82.38 526 GLY B N 1
ATOM 10113 C CA . GLY B 1 526 ? -15.016 31.188 18.906 1 82.38 526 GLY B CA 1
ATOM 10114 C C . GLY B 1 526 ? -13.797 30.359 19.266 1 82.38 526 GLY B C 1
ATOM 10115 O O . GLY B 1 526 ? -12.789 30.391 18.562 1 82.38 526 GLY B O 1
ATOM 10116 N N . LEU B 1 527 ? -13.945 29.672 20.328 1 74.19 527 LEU B N 1
ATOM 10117 C CA . LEU B 1 527 ? -12.859 28.828 20.797 1 74.19 527 LEU B CA 1
ATOM 10118 C C . LEU B 1 527 ? -12.727 27.578 19.922 1 74.19 527 LEU B C 1
ATOM 10120 O O . LEU B 1 527 ? -13.633 27.266 19.141 1 74.19 527 LEU B O 1
ATOM 10124 N N . SER B 1 528 ? -11.586 26.969 20.016 1 71.19 528 SER B N 1
ATOM 10125 C CA . SER B 1 528 ? -11.383 25.734 19.281 1 71.19 528 SER B CA 1
ATOM 10126 C C . SER B 1 528 ? -12.398 24.672 19.688 1 71.19 528 SER B C 1
ATOM 10128 O O . SER B 1 528 ? -12.688 24.516 20.875 1 71.19 528 SER B O 1
ATOM 10130 N N . GLY B 1 529 ? -13.031 24.094 18.75 1 73.19 529 GLY B N 1
ATOM 10131 C CA . GLY B 1 529 ? -14 23.047 19.031 1 73.19 529 GLY B CA 1
ATOM 10132 C C . GLY B 1 529 ? -15.414 23.562 19.188 1 73.19 529 GLY B C 1
ATOM 10133 O O . GLY B 1 529 ? -16.328 22.797 19.516 1 73.19 529 GLY B O 1
ATOM 10134 N N . SER B 1 530 ? -15.547 24.812 18.969 1 79.81 530 SER B N 1
ATOM 10135 C CA . SER B 1 530 ? -16.875 25.391 19.156 1 79.81 530 SER B CA 1
ATOM 10136 C C . SER B 1 530 ? -17.812 25.016 18.016 1 79.81 530 SER B C 1
ATOM 10138 O O . SER B 1 530 ? -19.031 25.172 18.125 1 79.81 530 SER B O 1
ATOM 10140 N N . GLY B 1 531 ? -17.312 24.516 16.891 1 85.69 531 GLY B N 1
ATOM 10141 C CA . GLY B 1 531 ? -18.156 24.078 15.797 1 85.69 531 GLY B CA 1
ATOM 10142 C C . GLY B 1 531 ? -18.047 24.969 14.57 1 85.69 531 GLY B C 1
ATOM 10143 O O . GLY B 1 531 ? -18.844 24.859 13.641 1 85.69 531 GLY B O 1
ATOM 10144 N N . LYS B 1 532 ? -17.125 25.844 14.492 1 88.75 532 LYS B N 1
ATOM 10145 C CA . LYS B 1 532 ? -16.984 26.797 13.398 1 88.75 532 LYS B CA 1
ATOM 10146 C C . LYS B 1 532 ? -16.812 26.094 12.062 1 88.75 532 LYS B C 1
ATOM 10148 O O . LYS B 1 532 ? -17.531 26.391 11.102 1 88.75 532 LYS B O 1
ATOM 10153 N N . THR B 1 533 ? -15.898 25.109 12.008 1 87.38 533 THR B N 1
ATOM 10154 C CA . THR B 1 533 ? -15.641 24.375 10.773 1 87.38 533 THR B CA 1
ATOM 10155 C C . THR B 1 533 ? -16.859 23.562 10.367 1 87.38 533 THR B C 1
ATOM 10157 O O . THR B 1 533 ? -17.156 23.422 9.18 1 87.38 533 THR B O 1
ATOM 10160 N N . THR B 1 534 ? -17.547 23.047 11.312 1 89.88 534 THR B N 1
ATOM 10161 C CA . THR B 1 534 ? -18.75 22.25 11.055 1 89.88 534 THR B CA 1
ATOM 10162 C C . THR B 1 534 ? -19.828 23.109 10.414 1 89.88 534 THR B C 1
ATOM 10164 O O . THR B 1 534 ? -20.547 22.656 9.523 1 89.88 534 THR B O 1
ATOM 10167 N N . LEU B 1 535 ? -19.922 24.297 10.883 1 93.44 535 LEU B N 1
ATOM 10168 C CA . LEU B 1 535 ? -20.922 25.203 10.32 1 93.44 535 LEU B CA 1
ATOM 10169 C C . LEU B 1 535 ? -20.656 25.453 8.836 1 93.44 535 LEU B C 1
ATOM 10171 O O . LEU B 1 535 ? -21.578 25.484 8.031 1 93.44 535 LEU B O 1
ATOM 10175 N N . ILE B 1 536 ? -19.422 25.625 8.484 1 93.5 536 ILE B N 1
ATOM 10176 C CA . ILE B 1 536 ? -19.047 25.844 7.094 1 93.5 536 ILE B CA 1
ATOM 10177 C C . ILE B 1 536 ? -19.391 24.609 6.27 1 93.5 536 ILE B C 1
ATOM 10179 O O . ILE B 1 536 ? -19.938 24.719 5.168 1 93.5 536 ILE B O 1
ATOM 10183 N N . LYS B 1 537 ? -19.125 23.484 6.789 1 92 537 LYS B N 1
ATOM 10184 C CA . LYS B 1 537 ? -19.391 22.234 6.082 1 92 537 LYS B CA 1
ATOM 10185 C C . LYS B 1 537 ? -20.891 22.031 5.852 1 92 537 LYS B C 1
ATOM 10187 O O . LYS B 1 537 ? -21.297 21.5 4.816 1 92 537 LYS B O 1
ATOM 10192 N N . LEU B 1 538 ? -21.672 22.469 6.785 1 93.88 538 LEU B N 1
ATOM 10193 C CA . LEU B 1 538 ? -23.125 22.391 6.645 1 93.88 538 LEU B CA 1
ATOM 10194 C C . LEU B 1 538 ? -23.625 23.328 5.559 1 93.88 538 LEU B C 1
ATOM 10196 O O . LEU B 1 538 ? -24.484 22.953 4.758 1 93.88 538 LEU B O 1
ATOM 10200 N N . MET B 1 539 ? -23.047 24.453 5.57 1 95.38 539 MET B N 1
ATOM 10201 C CA . MET B 1 539 ? -23.469 25.438 4.586 1 95.38 539 MET B CA 1
ATOM 10202 C C . MET B 1 539 ? -23.047 25.031 3.18 1 95.38 539 MET B C 1
ATOM 10204 O O . MET B 1 539 ? -23.672 25.422 2.195 1 95.38 539 MET B O 1
ATOM 10208 N N . LEU B 1 540 ? -22.031 24.203 3.117 1 94.19 540 LEU B N 1
ATOM 10209 C CA . LEU B 1 540 ? -21.531 23.75 1.823 1 94.19 540 LEU B CA 1
ATOM 10210 C C . LEU B 1 540 ? -22.266 22.484 1.379 1 94.19 540 LEU B C 1
ATOM 10212 O O . LEU B 1 540 ? -22.062 22.016 0.258 1 94.19 540 LEU B O 1
ATOM 10216 N N . GLY B 1 541 ? -22.984 21.891 2.225 1 91.19 541 GLY B N 1
ATOM 10217 C CA . GLY B 1 541 ? -23.797 20.734 1.888 1 91.19 541 GLY B CA 1
ATOM 10218 C C . GLY B 1 541 ? -23.047 19.422 2.02 1 91.19 541 GLY B C 1
ATOM 10219 O O . GLY B 1 541 ? -23.406 18.422 1.394 1 91.19 541 GLY B O 1
ATOM 10220 N N . PHE B 1 542 ? -22 19.453 2.754 1 88.5 542 PHE B N 1
ATOM 10221 C CA . PHE B 1 542 ? -21.25 18.219 2.945 1 88.5 542 PHE B CA 1
ATOM 10222 C C . PHE B 1 542 ? -22.016 17.234 3.818 1 88.5 542 PHE B C 1
ATOM 10224 O O . PHE B 1 542 ? -21.906 16.031 3.643 1 88.5 542 PHE B O 1
ATOM 10231 N N . TYR B 1 543 ? -22.766 17.828 4.781 1 88.19 543 TYR B N 1
ATOM 10232 C CA . TYR B 1 543 ? -23.547 17.016 5.707 1 88.19 543 TYR B CA 1
ATOM 10233 C C . TYR B 1 543 ? -24.969 17.547 5.832 1 88.19 543 TYR B C 1
ATOM 10235 O O . TYR B 1 543 ? -25.188 18.766 5.898 1 88.19 543 TYR B O 1
ATOM 10243 N N . PRO B 1 544 ? -25.859 16.641 5.859 1 87.12 544 PRO B N 1
ATOM 10244 C CA . PRO B 1 544 ? -27.219 17.094 6.145 1 87.12 544 PRO B CA 1
ATOM 10245 C C . PRO B 1 544 ? -27.469 17.328 7.633 1 87.12 544 PRO B C 1
ATOM 10247 O O . PRO B 1 544 ? -27.016 16.531 8.461 1 87.12 544 PRO B O 1
ATOM 10250 N N . PRO B 1 545 ? -28.078 18.422 7.891 1 91 545 PRO B N 1
ATOM 10251 C CA . PRO B 1 545 ? -28.422 18.641 9.297 1 91 545 PRO B CA 1
ATOM 10252 C C . PRO B 1 545 ? -29.438 17.609 9.82 1 91 545 PRO B C 1
ATOM 10254 O O . PRO B 1 545 ? -30.25 17.109 9.055 1 91 545 PRO B O 1
ATOM 10257 N N . ILE B 1 546 ? -29.344 17.281 11.055 1 86.75 546 ILE B N 1
ATOM 10258 C CA . ILE B 1 546 ? -30.25 16.328 11.688 1 86.75 546 ILE B CA 1
ATOM 10259 C C . ILE B 1 546 ? -31.594 17.016 11.977 1 86.75 546 ILE B C 1
ATOM 10261 O O . ILE B 1 546 ? -32.656 16.391 11.883 1 86.75 546 ILE B O 1
ATOM 10265 N N . GLY B 1 547 ? -31.469 18.156 12.391 1 90.25 547 GLY B N 1
ATOM 10266 C CA . GLY B 1 547 ? -32.625 19 12.617 1 90.25 547 GLY B CA 1
ATOM 10267 C C . GLY B 1 547 ? -32.469 20.391 12.039 1 90.25 547 GLY B C 1
ATOM 10268 O O . GLY B 1 547 ? -31.359 20.891 11.883 1 90.25 547 GLY B O 1
ATOM 10269 N N . GLY B 1 548 ? -33.562 20.875 11.641 1 93.19 548 GLY B N 1
ATOM 10270 C CA . GLY B 1 548 ? -33.531 22.203 11.031 1 93.19 548 GLY B CA 1
ATOM 10271 C C . GLY B 1 548 ? -33.219 22.172 9.555 1 93.19 548 GLY B C 1
ATOM 10272 O O . GLY B 1 548 ? -33.375 21.125 8.898 1 93.19 548 GLY B O 1
ATOM 10273 N N . ALA B 1 549 ? -32.906 23.391 9.031 1 94.12 549 ALA B N 1
ATOM 10274 C CA . ALA B 1 549 ? -32.625 23.453 7.602 1 94.12 549 ALA B CA 1
ATOM 10275 C C . ALA B 1 549 ? -31.688 24.625 7.277 1 94.12 549 ALA B C 1
ATOM 10277 O O . ALA B 1 549 ? -31.672 25.625 7.996 1 94.12 549 ALA B O 1
ATOM 10278 N N . VAL B 1 550 ? -30.953 24.375 6.301 1 95.31 550 VAL B N 1
ATOM 10279 C CA . VAL B 1 550 ? -30.156 25.438 5.703 1 95.31 550 VAL B CA 1
ATOM 10280 C C . VAL B 1 550 ? -30.828 25.938 4.43 1 95.31 550 VAL B C 1
ATOM 10282 O O . VAL B 1 550 ? -31.094 25.172 3.51 1 95.31 550 VAL B O 1
ATOM 10285 N N . MET B 1 551 ? -31.047 27.219 4.48 1 94.88 551 MET B N 1
ATOM 10286 C CA . MET B 1 551 ? -31.781 27.812 3.363 1 94.88 551 MET B CA 1
ATOM 10287 C C . MET B 1 551 ? -30.891 28.766 2.564 1 94.88 551 MET B C 1
ATOM 10289 O O . MET B 1 551 ? -30.141 29.547 3.143 1 94.88 551 MET B O 1
ATOM 10293 N N . ILE B 1 552 ? -30.984 28.641 1.275 1 94.06 552 ILE B N 1
ATOM 10294 C CA . ILE B 1 552 ? -30.391 29.594 0.35 1 94.06 552 ILE B CA 1
ATOM 10295 C C . ILE B 1 552 ? -31.484 30.391 -0.35 1 94.06 552 ILE B C 1
ATOM 10297 O O . ILE B 1 552 ? -32.094 29.906 -1.308 1 94.06 552 ILE B O 1
ATOM 10301 N N . GLY B 1 553 ? -31.578 31.547 0.08 1 90.62 553 GLY B N 1
ATOM 10302 C CA . GLY B 1 553 ? -32.781 32.25 -0.345 1 90.62 553 GLY B CA 1
ATOM 10303 C C . GLY B 1 553 ? -34.062 31.625 0.158 1 90.62 553 GLY B C 1
ATOM 10304 O O . GLY B 1 553 ? -34.25 31.484 1.366 1 90.62 553 GLY B O 1
ATOM 10305 N N . ASN B 1 554 ? -34.812 31.141 -0.802 1 87.56 554 ASN B N 1
ATOM 10306 C CA . ASN B 1 554 ? -36.094 30.531 -0.424 1 87.56 554 ASN B CA 1
ATOM 10307 C C . ASN B 1 554 ? -36.094 29.031 -0.654 1 87.56 554 ASN B C 1
ATOM 10309 O O . ASN B 1 554 ? -37.094 28.359 -0.456 1 87.56 554 ASN B O 1
ATOM 10313 N N . GLN B 1 555 ? -34.938 28.625 -0.885 1 89.81 555 GLN B N 1
ATOM 10314 C CA . GLN B 1 555 ? -34.875 27.203 -1.179 1 89.81 555 GLN B CA 1
ATOM 10315 C C . GLN B 1 555 ? -34 26.469 -0.162 1 89.81 555 GLN B C 1
ATOM 10317 O O . GLN B 1 555 ? -32.969 27 0.27 1 89.81 555 GLN B O 1
ATOM 10322 N N . SER B 1 556 ? -34.406 25.297 0.091 1 91.19 556 SER B N 1
ATOM 10323 C CA . SER B 1 556 ? -33.625 24.469 1 1 91.19 556 SER B CA 1
ATOM 10324 C C . SER B 1 556 ? -32.406 23.875 0.297 1 91.19 556 SER B C 1
ATOM 10326 O O . SER B 1 556 ? -32.5 23.453 -0.859 1 91.19 556 SER B O 1
ATOM 10328 N N . LEU B 1 557 ? -31.266 23.875 0.946 1 91.69 557 LEU B N 1
ATOM 10329 C CA . LEU B 1 557 ? -30.016 23.359 0.384 1 91.69 557 LEU B CA 1
ATOM 10330 C C . LEU B 1 557 ? -30.156 21.891 0.017 1 91.69 557 LEU B C 1
ATOM 10332 O O . LEU B 1 557 ? -29.516 21.422 -0.926 1 91.69 557 LEU B O 1
ATOM 10336 N N . GLN B 1 558 ? -31.094 21.219 0.653 1 87.88 558 GLN B N 1
ATOM 10337 C CA . GLN B 1 558 ? -31.266 19.781 0.425 1 87.88 558 GLN B CA 1
ATOM 10338 C C . GLN B 1 558 ? -32.031 19.531 -0.875 1 87.88 558 GLN B C 1
ATOM 10340 O O . GLN B 1 558 ? -32 18.406 -1.396 1 87.88 558 GLN B O 1
ATOM 10345 N N . LYS B 1 559 ? -32.531 20.516 -1.397 1 86.06 559 LYS B N 1
ATOM 10346 C CA . LYS B 1 559 ? -33.281 20.375 -2.637 1 86.06 559 LYS B CA 1
ATOM 10347 C C . LYS B 1 559 ? -32.469 20.844 -3.838 1 86.06 559 LYS B C 1
ATOM 10349 O O . LYS B 1 559 ? -32.844 20.594 -4.984 1 86.06 559 LYS B O 1
ATOM 10354 N N . ILE B 1 560 ? -31.422 21.516 -3.574 1 87.94 560 ILE B N 1
ATOM 10355 C CA . ILE B 1 560 ? -30.531 22.016 -4.625 1 87.94 560 ILE B CA 1
ATOM 10356 C C . ILE B 1 560 ? -29.422 21 -4.898 1 87.94 560 ILE B C 1
ATOM 10358 O O . ILE B 1 560 ? -28.938 20.344 -3.977 1 87.94 560 ILE B O 1
ATOM 10362 N N . SER B 1 561 ? -29.125 20.938 -6.168 1 88 561 SER B N 1
ATOM 10363 C CA . SER B 1 561 ? -27.969 20.109 -6.508 1 88 561 SER B CA 1
ATOM 10364 C C . SER B 1 561 ? -26.703 20.641 -5.855 1 88 561 SER B C 1
ATOM 10366 O O . SER B 1 561 ? -26.391 21.812 -5.965 1 88 561 SER B O 1
ATOM 10368 N N . PHE B 1 562 ? -26 19.812 -5.199 1 89.38 562 PHE B N 1
ATOM 10369 C CA . PHE B 1 562 ? -24.766 20.219 -4.516 1 89.38 562 PHE B CA 1
ATOM 10370 C C . PHE B 1 562 ? -23.719 20.656 -5.52 1 89.38 562 PHE B C 1
ATOM 10372 O O . PHE B 1 562 ? -22.938 21.578 -5.246 1 89.38 562 PHE B O 1
ATOM 10379 N N . LYS B 1 563 ? -23.766 19.984 -6.613 1 85.06 563 LYS B N 1
ATOM 10380 C CA . LYS B 1 563 ? -22.812 20.344 -7.652 1 85.06 563 LYS B CA 1
ATOM 10381 C C . LYS B 1 563 ? -23.016 21.781 -8.125 1 85.06 563 LYS B C 1
ATOM 10383 O O . LYS B 1 563 ? -22.047 22.531 -8.289 1 85.06 563 LYS B O 1
ATOM 10388 N N . GLU B 1 564 ? -24.203 22.094 -8.281 1 85.94 564 GLU B N 1
ATOM 10389 C CA . GLU B 1 564 ? -24.547 23.438 -8.734 1 85.94 564 GLU B CA 1
ATOM 10390 C C . GLU B 1 564 ? -24.25 24.469 -7.641 1 85.94 564 GLU B C 1
ATOM 10392 O O . GLU B 1 564 ? -23.781 25.562 -7.926 1 85.94 564 GLU B O 1
ATOM 10397 N N . TRP B 1 565 ? -24.578 24.156 -6.453 1 91.75 565 TRP B N 1
ATOM 10398 C CA . TRP B 1 565 ? -24.328 25.047 -5.324 1 91.75 565 TRP B CA 1
ATOM 10399 C C . TRP B 1 565 ? -22.844 25.328 -5.16 1 91.75 565 TRP B C 1
ATOM 10401 O O . TRP B 1 565 ? -22.422 26.484 -5.043 1 91.75 565 TRP B O 1
ATOM 10411 N N . ARG B 1 566 ? -22.125 24.328 -5.242 1 90.88 566 ARG B N 1
ATOM 10412 C CA . ARG B 1 566 ? -20.688 24.438 -4.977 1 90.88 566 ARG B CA 1
ATOM 10413 C C . ARG B 1 566 ? -19.969 25.125 -6.129 1 90.88 566 ARG B C 1
ATOM 10415 O O . ARG B 1 566 ? -18.875 25.656 -5.953 1 90.88 566 ARG B O 1
ATOM 10422 N N . LYS B 1 567 ? -20.641 25.156 -7.23 1 87.25 567 LYS B N 1
ATOM 10423 C CA . LYS B 1 567 ? -20.109 25.922 -8.352 1 87.25 567 LYS B CA 1
ATOM 10424 C C . LYS B 1 567 ? -20.109 27.422 -8.047 1 87.25 567 LYS B C 1
ATOM 10426 O O . LYS B 1 567 ? -19.281 28.172 -8.555 1 87.25 567 LYS B O 1
ATOM 10431 N N . HIS B 1 568 ? -20.969 27.766 -7.223 1 91.31 568 HIS B N 1
ATOM 10432 C CA . HIS B 1 568 ? -21.109 29.188 -6.887 1 91.31 568 HIS B CA 1
ATOM 10433 C C . HIS B 1 568 ? -20.312 29.531 -5.637 1 91.31 568 HIS B C 1
ATOM 10435 O O . HIS B 1 568 ? -20.312 30.688 -5.199 1 91.31 568 HIS B O 1
ATOM 10441 N N . CYS B 1 569 ? -19.609 28.531 -5.152 1 94.06 569 CYS B N 1
ATOM 10442 C CA . CYS B 1 569 ? -18.922 28.766 -3.893 1 94.06 569 CYS B CA 1
ATOM 10443 C C . CYS B 1 569 ? -17.406 28.688 -4.086 1 94.06 569 CYS B C 1
ATOM 10445 O O . CYS B 1 569 ? -16.906 27.844 -4.832 1 94.06 569 CYS B O 1
ATOM 10447 N N . GLY B 1 570 ? -16.703 29.656 -3.615 1 93.19 570 GLY B N 1
ATOM 10448 C CA . GLY B 1 570 ? -15.258 29.594 -3.418 1 93.19 570 GLY B CA 1
ATOM 10449 C C . GLY B 1 570 ? -14.867 29.281 -1.986 1 93.19 570 GLY B C 1
ATOM 10450 O O . GLY B 1 570 ? -15.32 29.953 -1.053 1 93.19 570 GLY B O 1
ATOM 10451 N N . VAL B 1 571 ? -14.117 28.219 -1.855 1 94.12 571 VAL B N 1
ATOM 10452 C CA . VAL B 1 571 ? -13.914 27.734 -0.491 1 94.12 571 VAL B CA 1
ATOM 10453 C C . VAL B 1 571 ? -12.43 27.516 -0.229 1 94.12 571 VAL B C 1
ATOM 10455 O O . VAL B 1 571 ? -11.703 27.016 -1.094 1 94.12 571 VAL B O 1
ATOM 10458 N N . VAL B 1 572 ? -11.977 28.016 0.874 1 92.5 572 VAL B N 1
ATOM 10459 C CA . VAL B 1 572 ? -10.664 27.703 1.424 1 92.5 572 VAL B CA 1
ATOM 10460 C C . VAL B 1 572 ? -10.828 27.047 2.799 1 92.5 572 VAL B C 1
ATOM 10462 O O . VAL B 1 572 ? -11.172 27.719 3.77 1 92.5 572 VAL B O 1
ATOM 10465 N N . MET B 1 573 ? -10.555 25.828 2.805 1 89 573 MET B N 1
ATOM 10466 C CA . MET B 1 573 ? -10.688 25.094 4.059 1 89 573 MET B CA 1
ATOM 10467 C C . MET B 1 573 ? -9.398 25.141 4.867 1 89 573 MET B C 1
ATOM 10469 O O . MET B 1 573 ? -8.344 25.516 4.34 1 89 573 MET B O 1
ATOM 10473 N N . GLN B 1 574 ? -9.57 24.766 6.121 1 76.94 574 GLN B N 1
ATOM 10474 C CA . GLN B 1 574 ? -8.414 24.719 7.008 1 76.94 574 GLN B CA 1
ATOM 10475 C C . GLN B 1 574 ? -7.355 23.75 6.477 1 76.94 574 GLN B C 1
ATOM 10477 O O . GLN B 1 574 ? -6.164 24.078 6.473 1 76.94 574 GLN B O 1
ATOM 10482 N N . GLU B 1 575 ? -7.891 22.594 6.043 1 76.88 575 GLU B N 1
ATOM 10483 C CA . GLU B 1 575 ? -7 21.609 5.438 1 76.88 575 GLU B CA 1
ATOM 10484 C C . GLU B 1 575 ? -7.289 21.453 3.949 1 76.88 575 GLU B C 1
ATOM 10486 O O . GLU B 1 575 ? -8.133 20.641 3.562 1 76.88 575 GLU B O 1
ATOM 10491 N N . GLY B 1 576 ? -6.605 22.281 3.146 1 85.06 576 GLY B N 1
ATOM 10492 C CA . GLY B 1 576 ? -6.762 22.156 1.706 1 85.06 576 GLY B CA 1
ATOM 10493 C C . GLY B 1 576 ? -5.781 21.188 1.079 1 85.06 576 GLY B C 1
ATOM 10494 O O . GLY B 1 576 ? -4.719 20.906 1.648 1 85.06 576 GLY B O 1
ATOM 10495 N N . PHE B 1 577 ? -6.203 20.656 -0.086 1 86.88 577 PHE B N 1
ATOM 10496 C CA . PHE B 1 577 ? -5.367 19.656 -0.758 1 86.88 577 PHE B CA 1
ATOM 10497 C C . PHE B 1 577 ? -4.785 20.234 -2.047 1 86.88 577 PHE B C 1
ATOM 10499 O O . PHE B 1 577 ? -5.496 20.875 -2.822 1 86.88 577 PHE B O 1
ATOM 10506 N N . ILE B 1 578 ? -3.451 20.031 -2.197 1 88.5 578 ILE B N 1
ATOM 10507 C CA . ILE B 1 578 ? -2.771 20.406 -3.43 1 88.5 578 ILE B CA 1
ATOM 10508 C C . ILE B 1 578 ? -2.559 19.172 -4.305 1 88.5 578 ILE B C 1
ATOM 10510 O O . ILE B 1 578 ? -1.941 18.203 -3.873 1 88.5 578 ILE B O 1
ATOM 10514 N N . PHE B 1 579 ? -3.047 19.25 -5.512 1 86.94 579 PHE B N 1
ATOM 10515 C CA . PHE B 1 579 ? -2.941 18.125 -6.434 1 86.94 579 PHE B CA 1
ATOM 10516 C C . PHE B 1 579 ? -1.547 18.047 -7.043 1 86.94 579 PHE B C 1
ATOM 10518 O O . PHE B 1 579 ? -0.87 19.062 -7.18 1 86.94 579 PHE B O 1
ATOM 10525 N N . GLY B 1 580 ? -1.14 16.797 -7.336 1 82.56 580 GLY B N 1
ATOM 10526 C CA . GLY B 1 580 ? 0.089 16.625 -8.094 1 82.56 580 GLY B CA 1
ATOM 10527 C C . GLY B 1 580 ? -0.045 17.062 -9.547 1 82.56 580 GLY B C 1
ATOM 10528 O O . GLY B 1 580 ? -0.283 16.219 -10.422 1 82.56 580 GLY B O 1
ATOM 10529 N N . ASP B 1 581 ? 0.042 18.25 -9.719 1 83.5 581 ASP B N 1
ATOM 10530 C CA . ASP B 1 581 ? -0.125 18.891 -11.023 1 83.5 581 ASP B CA 1
ATOM 10531 C C . ASP B 1 581 ? 0.59 20.234 -11.078 1 83.5 581 ASP B C 1
ATOM 10533 O O . ASP B 1 581 ? 1.288 20.609 -10.133 1 83.5 581 ASP B O 1
ATOM 10537 N N . THR B 1 582 ? 0.462 20.938 -12.172 1 84.44 582 THR B N 1
ATOM 10538 C CA . THR B 1 582 ? 1.09 22.234 -12.32 1 84.44 582 THR B CA 1
ATOM 10539 C C . THR B 1 582 ? 0.404 23.266 -11.43 1 84.44 582 THR B C 1
ATOM 10541 O O . THR B 1 582 ? -0.738 23.078 -11.008 1 84.44 582 THR B O 1
ATOM 10544 N N . ILE B 1 583 ? 1.118 24.359 -11.156 1 90.44 583 ILE B N 1
ATOM 10545 C CA . ILE B 1 583 ? 0.562 25.438 -10.352 1 90.44 583 ILE B CA 1
ATOM 10546 C C . ILE B 1 583 ? -0.684 26 -11.031 1 90.44 583 ILE B C 1
ATOM 10548 O O . ILE B 1 583 ? -1.702 26.234 -10.383 1 90.44 583 ILE B O 1
ATOM 10552 N N . ALA B 1 584 ? -0.6 26.094 -12.328 1 90.38 584 ALA B N 1
ATOM 10553 C CA . ALA B 1 584 ? -1.729 26.625 -13.086 1 90.38 584 ALA B CA 1
ATOM 10554 C C . ALA B 1 584 ? -2.953 25.734 -12.953 1 90.38 584 ALA B C 1
ATOM 10556 O O . ALA B 1 584 ? -4.066 26.219 -12.742 1 90.38 584 ALA B O 1
ATOM 10557 N N . ASN B 1 585 ? -2.754 24.453 -12.984 1 88.62 585 ASN B N 1
ATOM 10558 C CA . ASN B 1 585 ? -3.857 23.5 -12.914 1 88.62 585 ASN B CA 1
ATOM 10559 C C . ASN B 1 585 ? -4.406 23.375 -11.5 1 88.62 585 ASN B C 1
ATOM 10561 O O . ASN B 1 585 ? -5.551 22.969 -11.305 1 88.62 585 ASN B O 1
ATOM 10565 N N . ASN B 1 586 ? -3.564 23.672 -10.547 1 91.12 586 ASN B N 1
ATOM 10566 C CA . ASN B 1 586 ? -4.039 23.672 -9.164 1 91.12 586 ASN B CA 1
ATOM 10567 C C . ASN B 1 586 ? -4.938 24.859 -8.875 1 91.12 586 ASN B C 1
ATOM 10569 O O . ASN B 1 586 ? -5.844 24.781 -8.047 1 91.12 586 ASN B O 1
ATOM 10573 N N . ILE B 1 587 ? -4.629 25.922 -9.578 1 93.19 587 ILE B N 1
ATOM 10574 C CA . ILE B 1 587 ? -5.414 27.141 -9.383 1 93.19 587 ILE B CA 1
ATOM 10575 C C . ILE B 1 587 ? -6.68 27.078 -10.234 1 93.19 587 ILE B C 1
ATOM 10577 O O . ILE B 1 587 ? -7.75 27.516 -9.797 1 93.19 587 ILE B O 1
ATOM 10581 N N . ALA B 1 588 ? -6.457 26.531 -11.422 1 89.38 588 ALA B N 1
ATOM 10582 C CA . ALA B 1 588 ? -7.59 26.375 -12.336 1 89.38 588 ALA B CA 1
ATOM 10583 C C . ALA B 1 588 ? -7.836 24.906 -12.656 1 89.38 588 ALA B C 1
ATOM 10585 O O . ALA B 1 588 ? -7.637 24.469 -13.789 1 89.38 588 ALA B O 1
ATOM 10586 N N . PRO B 1 589 ? -8.406 24.156 -11.734 1 76.88 589 PRO B N 1
ATOM 10587 C CA . PRO B 1 589 ? -8.477 22.703 -11.914 1 76.88 589 PRO B CA 1
ATOM 10588 C C . PRO B 1 589 ? -9.602 22.266 -12.852 1 76.88 589 PRO B C 1
ATOM 10590 O O . PRO B 1 589 ? -9.711 21.094 -13.188 1 76.88 589 PRO B O 1
ATOM 10593 N N . ASP B 1 590 ? -10.469 23.016 -13.445 1 69.38 590 ASP B N 1
ATOM 10594 C CA . ASP B 1 590 ? -11.68 22.609 -14.156 1 69.38 590 ASP B CA 1
ATOM 10595 C C . ASP B 1 590 ? -11.352 22.062 -15.539 1 69.38 590 ASP B C 1
ATOM 10597 O O . ASP B 1 590 ? -12.25 21.672 -16.281 1 69.38 590 ASP B O 1
ATOM 10601 N N . GLY B 1 591 ? -10.109 21.797 -15.789 1 63.47 591 GLY B N 1
ATOM 10602 C CA . GLY B 1 591 ? -9.773 21.156 -17.047 1 63.47 591 GLY B CA 1
ATOM 10603 C C . GLY B 1 591 ? -9.984 22.047 -18.266 1 63.47 591 GLY B C 1
ATOM 10604 O O . GLY B 1 591 ? -9.555 21.703 -19.359 1 63.47 591 GLY B O 1
ATOM 10605 N N . SER B 1 592 ? -10.828 23.078 -18.047 1 66.88 592 SER B N 1
ATOM 10606 C CA . SER B 1 592 ? -11.07 24 -19.156 1 66.88 592 SER B CA 1
ATOM 10607 C C . SER B 1 592 ? -9.844 24.859 -19.453 1 66.88 592 SER B C 1
ATOM 10609 O O . SER B 1 592 ? -8.82 24.734 -18.766 1 66.88 592 SER B O 1
ATOM 10611 N N . MET B 1 593 ? -9.953 25.484 -20.531 1 76.44 593 MET B N 1
ATOM 10612 C CA . MET B 1 593 ? -8.883 26.406 -20.906 1 76.44 593 MET B CA 1
ATOM 10613 C C . MET B 1 593 ? -8.672 27.469 -19.844 1 76.44 593 MET B C 1
ATOM 10615 O O . MET B 1 593 ? -9.633 28.094 -19.375 1 76.44 593 MET B O 1
ATOM 10619 N N . ILE B 1 594 ? -7.5 27.531 -19.359 1 86 594 ILE B N 1
ATOM 10620 C CA . ILE B 1 594 ? -7.133 28.453 -18.297 1 86 594 ILE B CA 1
ATOM 10621 C C . ILE B 1 594 ? -7.203 29.891 -18.797 1 86 594 ILE B C 1
ATOM 10623 O O . ILE B 1 594 ? -6.648 30.203 -19.859 1 86 594 ILE B O 1
ATOM 10627 N N . ASP B 1 595 ? -8.023 30.703 -18.188 1 88.44 595 ASP B N 1
ATOM 10628 C CA . ASP B 1 595 ? -8.047 32.125 -18.469 1 88.44 595 ASP B CA 1
ATOM 10629 C C . ASP B 1 595 ? -6.84 32.844 -17.844 1 88.44 595 ASP B C 1
ATOM 10631 O O . ASP B 1 595 ? -6.758 32.969 -16.625 1 88.44 595 ASP B O 1
ATOM 10635 N N . LYS B 1 596 ? -6.043 33.312 -18.656 1 88.75 596 LYS B N 1
ATOM 10636 C CA . LYS B 1 596 ? -4.77 33.844 -18.203 1 88.75 596 LYS B CA 1
ATOM 10637 C C . LYS B 1 596 ? -4.992 35.094 -17.344 1 88.75 596 LYS B C 1
ATOM 10639 O O . LYS B 1 596 ? -4.281 35.312 -16.359 1 88.75 596 LYS B O 1
ATOM 10644 N N . GLU B 1 597 ? -5.902 35.875 -17.75 1 91 597 GLU B N 1
ATOM 10645 C CA . GLU B 1 597 ? -6.172 37.094 -17 1 91 597 GLU B CA 1
ATOM 10646 C C . GLU B 1 597 ? -6.695 36.812 -15.602 1 91 597 GLU B C 1
ATOM 10648 O O . GLU B 1 597 ? -6.25 37.406 -14.625 1 91 597 GLU B O 1
ATOM 10653 N N . ARG B 1 598 ? -7.582 35.906 -15.531 1 92.31 598 ARG B N 1
ATOM 10654 C CA . ARG B 1 598 ? -8.133 35.531 -14.242 1 92.31 598 ARG B CA 1
ATOM 10655 C C . ARG B 1 598 ? -7.066 34.875 -13.367 1 92.31 598 ARG B C 1
ATOM 10657 O O . ARG B 1 598 ? -7.055 35.062 -12.148 1 92.31 598 ARG B O 1
ATOM 10664 N N . LEU B 1 599 ? -6.27 34.156 -14.039 1 94.12 599 LEU B N 1
ATOM 10665 C CA . LEU B 1 599 ? -5.195 33.5 -13.32 1 94.12 599 LEU B CA 1
ATOM 10666 C C . LEU B 1 599 ? -4.227 34.5 -12.719 1 94.12 599 LEU B C 1
ATOM 10668 O O . LEU B 1 599 ? -3.854 34.406 -11.547 1 94.12 599 LEU B O 1
ATOM 10672 N N . LEU B 1 600 ? -3.869 35.469 -13.477 1 93.94 600 LEU B N 1
ATOM 10673 C CA . LEU B 1 600 ? -2.936 36.469 -13 1 93.94 600 LEU B CA 1
ATOM 10674 C C . LEU B 1 600 ? -3.562 37.312 -11.883 1 93.94 600 LEU B C 1
ATOM 10676 O O . LEU B 1 600 ? -2.883 37.688 -10.922 1 93.94 600 LEU B O 1
ATOM 10680 N N . TYR B 1 601 ? -4.805 37.531 -12.094 1 94.19 601 TYR B N 1
ATOM 10681 C CA . TYR B 1 601 ? -5.531 38.281 -11.07 1 94.19 601 TYR B CA 1
ATOM 10682 C C . TYR B 1 601 ? -5.539 37.5 -9.75 1 94.19 601 TYR B C 1
ATOM 10684 O O . TYR B 1 601 ? -5.266 38.094 -8.688 1 94.19 601 TYR B O 1
ATOM 10692 N N . ALA B 1 602 ? -5.855 36.25 -9.797 1 95.06 602 ALA B N 1
ATOM 10693 C CA . ALA B 1 602 ? -5.926 35.438 -8.602 1 95.06 602 ALA B CA 1
ATOM 10694 C C . ALA B 1 602 ? -4.562 35.312 -7.922 1 95.06 602 ALA B C 1
ATOM 10696 O O . ALA B 1 602 ? -4.469 35.375 -6.691 1 95.06 602 ALA B O 1
ATOM 10697 N N . VAL B 1 603 ? -3.555 35.25 -8.695 1 95.44 603 VAL B N 1
ATOM 10698 C CA . VAL B 1 603 ? -2.195 35.094 -8.188 1 95.44 603 VAL B CA 1
ATOM 10699 C C . VAL B 1 603 ? -1.752 36.406 -7.527 1 95.44 603 VAL B C 1
ATOM 10701 O O . VAL B 1 603 ? -1.055 36.375 -6.508 1 95.44 603 VAL B O 1
ATOM 10704 N N . GLU B 1 604 ? -2.16 37.469 -8.102 1 94.5 604 GLU B N 1
ATOM 10705 C CA . GLU B 1 604 ? -1.834 38.781 -7.535 1 94.5 604 GLU B CA 1
ATOM 10706 C C . GLU B 1 604 ? -2.578 39 -6.223 1 94.5 604 GLU B C 1
ATOM 10708 O O . GLU B 1 604 ? -2 39.5 -5.254 1 94.5 604 GLU B O 1
ATOM 10713 N N . MET B 1 605 ? -3.77 38.594 -6.254 1 93.56 605 MET B N 1
ATOM 10714 C CA . MET B 1 605 ? -4.59 38.781 -5.062 1 93.56 605 MET B CA 1
ATOM 10715 C C . MET B 1 605 ? -4.066 37.938 -3.908 1 93.56 605 MET B C 1
ATOM 10717 O O . MET B 1 605 ? -4.145 38.344 -2.748 1 93.56 605 MET B O 1
ATOM 10721 N N . ALA B 1 606 ? -3.555 36.781 -4.238 1 94 606 ALA B N 1
ATOM 10722 C CA . ALA B 1 606 ? -3.031 35.875 -3.215 1 94 606 ALA B CA 1
ATOM 10723 C C . ALA B 1 606 ? -1.569 36.188 -2.904 1 94 606 ALA B C 1
ATOM 10725 O O . ALA B 1 606 ? -0.95 35.531 -2.072 1 94 606 ALA B O 1
ATOM 10726 N N . ASN B 1 607 ? -0.994 37.156 -3.551 1 92.94 607 ASN B N 1
ATOM 10727 C CA . ASN B 1 607 ? 0.376 37.625 -3.346 1 92.94 607 ASN B CA 1
ATOM 10728 C C . ASN B 1 607 ? 1.376 36.469 -3.49 1 92.94 607 ASN B C 1
ATOM 10730 O O . ASN B 1 607 ? 2.236 36.281 -2.629 1 92.94 607 ASN B O 1
ATOM 10734 N N . ILE B 1 608 ? 1.23 35.688 -4.516 1 91.94 608 ILE B N 1
ATOM 10735 C CA . ILE B 1 608 ? 2.123 34.562 -4.695 1 91.94 608 ILE B CA 1
ATOM 10736 C C . ILE B 1 608 ? 2.812 34.656 -6.055 1 91.94 608 ILE B C 1
ATOM 10738 O O . ILE B 1 608 ? 3.547 33.75 -6.449 1 91.94 608 ILE B O 1
ATOM 10742 N N . ARG B 1 609 ? 2.664 35.719 -6.719 1 92.75 609 ARG B N 1
ATOM 10743 C CA . ARG B 1 609 ? 3.219 35.906 -8.055 1 92.75 609 ARG B CA 1
ATOM 10744 C C . ARG B 1 609 ? 4.742 35.844 -8.031 1 92.75 609 ARG B C 1
ATOM 10746 O O . ARG B 1 609 ? 5.352 35.156 -8.875 1 92.75 609 ARG B O 1
ATOM 10753 N N . GLU B 1 610 ? 5.277 36.469 -7.078 1 87.06 610 GLU B N 1
ATOM 10754 C CA . GLU B 1 610 ? 6.734 36.5 -6.988 1 87.06 610 GLU B CA 1
ATOM 10755 C C . GLU B 1 610 ? 7.316 35.094 -6.824 1 87.06 610 GLU B C 1
ATOM 10757 O O . GLU B 1 610 ? 8.344 34.781 -7.426 1 87.06 610 GLU B O 1
ATOM 10762 N N . PHE B 1 611 ? 6.707 34.312 -6.004 1 82.5 611 PHE B N 1
ATOM 10763 C CA . PHE B 1 611 ? 7.164 32.938 -5.785 1 82.5 611 PHE B CA 1
ATOM 10764 C C . PHE B 1 611 ? 7.082 32.125 -7.074 1 82.5 611 PHE B C 1
ATOM 10766 O O . PHE B 1 611 ? 8.031 31.438 -7.434 1 82.5 611 PHE B O 1
ATOM 10773 N N . ILE B 1 612 ? 6.004 32.281 -7.824 1 88.75 612 ILE B N 1
ATOM 10774 C CA . ILE B 1 612 ? 5.773 31.484 -9.031 1 88.75 612 ILE B CA 1
ATOM 10775 C C . ILE B 1 612 ? 6.766 31.906 -10.117 1 88.75 612 ILE B C 1
ATOM 10777 O O . ILE B 1 612 ? 7.312 31.062 -10.82 1 88.75 612 ILE B O 1
ATOM 10781 N N . GLU B 1 613 ? 6.973 33.156 -10.18 1 84.75 613 GLU B N 1
ATOM 10782 C CA . GLU B 1 613 ? 7.863 33.688 -11.203 1 84.75 613 GLU B CA 1
ATOM 10783 C C . GLU B 1 613 ? 9.32 33.375 -10.891 1 84.75 613 GLU B C 1
ATOM 10785 O O . GLU B 1 613 ? 10.172 33.375 -11.781 1 84.75 613 GLU B O 1
ATOM 10790 N N . SER B 1 614 ? 9.555 33.031 -9.672 1 76.06 614 SER B N 1
ATOM 10791 C CA . SER B 1 614 ? 10.914 32.688 -9.281 1 76.06 614 SER B CA 1
ATOM 10792 C C . SER B 1 614 ? 11.234 31.234 -9.656 1 76.06 614 SER B C 1
ATOM 10794 O O . SER B 1 614 ? 12.398 30.859 -9.734 1 76.06 614 SER B O 1
ATOM 10796 N N . LEU B 1 615 ? 10.211 30.547 -9.93 1 74.31 615 LEU B N 1
ATOM 10797 C CA . LEU B 1 615 ? 10.406 29.156 -10.289 1 74.31 615 LEU B CA 1
ATOM 10798 C C . LEU B 1 615 ? 10.797 29.016 -11.758 1 74.31 615 LEU B C 1
ATOM 10800 O O . LEU B 1 615 ? 10.312 29.766 -12.609 1 74.31 615 LEU B O 1
ATOM 10804 N N . PRO B 1 616 ? 11.57 28.047 -12.055 1 63.19 616 PRO B N 1
ATOM 10805 C CA . PRO B 1 616 ? 12.055 27.891 -13.43 1 63.19 616 PRO B CA 1
ATOM 10806 C C . PRO B 1 616 ? 10.914 27.672 -14.43 1 63.19 616 PRO B C 1
ATOM 10808 O O . PRO B 1 616 ? 10.953 28.203 -15.531 1 63.19 616 PRO B O 1
ATOM 10811 N N . LEU B 1 617 ? 9.938 26.891 -14.039 1 72.31 617 LEU B N 1
ATOM 10812 C CA . LEU B 1 617 ? 8.844 26.578 -14.953 1 72.31 617 LEU B CA 1
ATOM 10813 C C . LEU B 1 617 ? 7.613 27.438 -14.641 1 72.31 617 LEU B C 1
ATOM 10815 O O . LEU B 1 617 ? 6.551 27.234 -15.234 1 72.31 617 LEU B O 1
ATOM 10819 N N . LYS B 1 618 ? 7.828 28.297 -13.742 1 83.25 618 LYS B N 1
ATOM 10820 C CA . LYS B 1 618 ? 6.793 29.25 -13.375 1 83.25 618 LYS B CA 1
ATOM 10821 C C . LYS B 1 618 ? 5.461 28.562 -13.125 1 83.25 618 LYS B C 1
ATOM 10823 O O . LYS B 1 618 ? 5.383 27.641 -12.312 1 83.25 618 LYS B O 1
ATOM 10828 N N . TYR B 1 619 ? 4.484 28.828 -14.016 1 86.81 619 TYR B N 1
ATOM 10829 C CA . TYR B 1 619 ? 3.135 28.328 -13.781 1 86.81 619 TYR B CA 1
ATOM 10830 C C . TYR B 1 619 ? 3.031 26.844 -14.156 1 86.81 619 TYR B C 1
ATOM 10832 O O . TYR B 1 619 ? 2.09 26.156 -13.75 1 86.81 619 TYR B O 1
ATOM 10840 N N . ASN B 1 620 ? 3.971 26.391 -14.797 1 79.12 620 ASN B N 1
ATOM 10841 C CA . ASN B 1 620 ? 3.951 25 -15.234 1 79.12 620 ASN B CA 1
ATOM 10842 C C . ASN B 1 620 ? 4.742 24.094 -14.289 1 79.12 620 ASN B C 1
ATOM 10844 O O . ASN B 1 620 ? 4.895 22.906 -14.539 1 79.12 620 ASN B O 1
ATOM 10848 N N . THR B 1 621 ? 5.109 24.672 -13.234 1 78.25 621 THR B N 1
ATOM 10849 C CA . THR B 1 621 ? 5.836 23.891 -12.234 1 78.25 621 THR B CA 1
ATOM 10850 C C . THR B 1 621 ? 4.906 22.891 -11.555 1 78.25 621 THR B C 1
ATOM 10852 O O . THR B 1 621 ? 3.812 23.25 -11.117 1 78.25 621 THR B O 1
ATOM 10855 N N . LYS B 1 622 ? 5.266 21.703 -11.594 1 76.94 622 LYS B N 1
ATOM 10856 C CA . LYS B 1 622 ? 4.48 20.672 -10.922 1 76.94 622 LYS B CA 1
ATOM 10857 C C . LYS B 1 622 ? 4.711 20.688 -9.414 1 76.94 622 LYS B C 1
ATOM 10859 O O . LYS B 1 622 ? 5.852 20.766 -8.961 1 76.94 622 LYS B O 1
ATOM 10864 N N . ILE B 1 623 ? 3.65 20.688 -8.68 1 77.75 623 ILE B N 1
ATOM 10865 C CA . ILE B 1 623 ? 3.725 20.719 -7.227 1 77.75 623 ILE B CA 1
ATOM 10866 C C . ILE B 1 623 ? 2.908 19.578 -6.637 1 77.75 623 ILE B C 1
ATOM 10868 O O . ILE B 1 623 ? 2.193 18.875 -7.363 1 77.75 623 ILE B O 1
ATOM 10872 N N . GLY B 1 624 ? 3.029 19.297 -5.258 1 64.94 624 GLY B N 1
ATOM 10873 C CA . GLY B 1 624 ? 2.264 18.266 -4.57 1 64.94 624 GLY B CA 1
ATOM 10874 C C . GLY B 1 624 ? 3.092 17.062 -4.191 1 64.94 624 GLY B C 1
ATOM 10875 O O . GLY B 1 624 ? 4.305 17.172 -3.988 1 64.94 624 GLY B O 1
ATOM 10876 N N . ASN B 1 625 ? 2.391 16 -3.955 1 59.28 625 ASN B N 1
ATOM 10877 C CA . ASN B 1 625 ? 3.043 14.805 -3.439 1 59.28 625 ASN B CA 1
ATOM 10878 C C . ASN B 1 625 ? 4.152 14.328 -4.371 1 59.28 625 ASN B C 1
ATOM 10880 O O . ASN B 1 625 ? 5.133 13.734 -3.918 1 59.28 625 ASN B O 1
ATOM 10884 N N . THR B 1 626 ? 3.873 14.648 -5.566 1 50.94 626 THR B N 1
ATOM 10885 C CA . THR B 1 626 ? 4.848 14.18 -6.543 1 50.94 626 THR B CA 1
ATOM 10886 C C . THR B 1 626 ? 5.719 15.336 -7.031 1 50.94 626 THR B C 1
ATOM 10888 O O . THR B 1 626 ? 6.625 15.133 -7.844 1 50.94 626 THR B O 1
ATOM 10891 N N . GLY B 1 627 ? 5.41 16.594 -6.578 1 50.22 627 GLY B N 1
ATOM 10892 C CA . GLY B 1 627 ? 6.156 17.734 -7.078 1 50.22 627 GLY B CA 1
ATOM 10893 C C . GLY B 1 627 ? 6.965 18.438 -6 1 50.22 627 GLY B C 1
ATOM 10894 O O . GLY B 1 627 ? 7.293 17.844 -4.977 1 50.22 627 GLY B O 1
ATOM 10895 N N . GLN B 1 628 ? 7.297 19.609 -6.414 1 52.56 628 GLN B N 1
ATOM 10896 C CA . GLN B 1 628 ? 8.055 20.469 -5.504 1 52.56 628 GLN B CA 1
ATOM 10897 C C . GLN B 1 628 ? 7.277 20.719 -4.215 1 52.56 628 GLN B C 1
ATOM 10899 O O . GLN B 1 628 ? 6.059 20.891 -4.238 1 52.56 628 GLN B O 1
ATOM 10904 N N . GLY B 1 629 ? 7.941 20.484 -3.148 1 62.94 629 GLY B N 1
ATOM 10905 C CA . GLY B 1 629 ? 7.348 20.766 -1.854 1 62.94 629 GLY B CA 1
ATOM 10906 C C . GLY B 1 629 ? 7.059 22.25 -1.649 1 62.94 629 GLY B C 1
ATOM 10907 O O . GLY B 1 629 ? 7.766 23.094 -2.188 1 62.94 629 GLY B O 1
ATOM 10908 N N . LEU B 1 630 ? 5.836 22.562 -1.232 1 70.38 630 LEU B N 1
ATOM 10909 C CA . LEU B 1 630 ? 5.418 23.922 -0.887 1 70.38 630 LEU B CA 1
ATOM 10910 C C . LEU B 1 630 ? 5.434 24.125 0.625 1 70.38 630 LEU B C 1
ATOM 10912 O O . LEU B 1 630 ? 5.18 23.188 1.385 1 70.38 630 LEU B O 1
ATOM 10916 N N . SER B 1 631 ? 5.891 25.328 0.949 1 66.69 631 SER B N 1
ATOM 10917 C CA . SER B 1 631 ? 5.699 25.672 2.352 1 66.69 631 SER B CA 1
ATOM 10918 C C . SER B 1 631 ? 4.219 25.797 2.693 1 66.69 631 SER B C 1
ATOM 10920 O O . SER B 1 631 ? 3.375 25.891 1.8 1 66.69 631 SER B O 1
ATOM 10922 N N . GLN B 1 632 ? 3.906 25.734 3.918 1 73.12 632 GLN B N 1
ATOM 10923 C CA . GLN B 1 632 ? 2.516 25.844 4.344 1 73.12 632 GLN B CA 1
ATOM 10924 C C . GLN B 1 632 ? 1.911 27.172 3.893 1 73.12 632 GLN B C 1
ATOM 10926 O O . GLN B 1 632 ? 0.742 27.219 3.506 1 73.12 632 GLN B O 1
ATOM 10931 N N . GLY B 1 633 ? 2.676 28.234 4.035 1 77.44 633 GLY B N 1
ATOM 10932 C CA . GLY B 1 633 ? 2.199 29.531 3.588 1 77.44 633 GLY B CA 1
ATOM 10933 C C . GLY B 1 633 ? 1.936 29.594 2.094 1 77.44 633 GLY B C 1
ATOM 10934 O O . GLY B 1 633 ? 0.948 30.188 1.655 1 77.44 633 GLY B O 1
ATOM 10935 N N . GLN B 1 634 ? 2.826 29 1.363 1 80.31 634 GLN B N 1
ATOM 10936 C CA . GLN B 1 634 ? 2.654 28.953 -0.085 1 80.31 634 GLN B CA 1
ATOM 10937 C C . GLN B 1 634 ? 1.428 28.141 -0.472 1 80.31 634 GLN B C 1
ATOM 10939 O O . GLN B 1 634 ? 0.685 28.516 -1.382 1 80.31 634 GLN B O 1
ATOM 10944 N N . LYS B 1 635 ? 1.271 27.078 0.223 1 86.62 635 LYS B N 1
ATOM 10945 C CA . LYS B 1 635 ? 0.105 26.219 -0.012 1 86.62 635 LYS B CA 1
ATOM 10946 C C . LYS B 1 635 ? -1.191 27 0.212 1 86.62 635 LYS B C 1
ATOM 10948 O O . LYS B 1 635 ? -2.121 26.906 -0.592 1 86.62 635 LYS B O 1
ATOM 10953 N N . GLN B 1 636 ? -1.204 27.703 1.227 1 87.56 636 GLN B N 1
ATOM 10954 C CA . GLN B 1 636 ? -2.395 28.484 1.558 1 87.56 636 GLN B CA 1
ATOM 10955 C C . GLN B 1 636 ? -2.66 29.562 0.507 1 87.56 636 GLN B C 1
ATOM 10957 O O . GLN B 1 636 ? -3.812 29.812 0.153 1 87.56 636 GLN B O 1
ATOM 10962 N N . ARG B 1 637 ? -1.638 30.188 0.085 1 91.44 637 ARG B N 1
ATOM 10963 C CA . ARG B 1 637 ? -1.778 31.234 -0.921 1 91.44 637 ARG B CA 1
ATOM 10964 C C . ARG B 1 637 ? -2.293 30.672 -2.238 1 91.44 637 ARG B C 1
ATOM 10966 O O . ARG B 1 637 ? -3.09 31.312 -2.93 1 91.44 637 ARG B O 1
ATOM 10973 N N . ILE B 1 638 ? -1.862 29.484 -2.547 1 92.5 638 ILE B N 1
ATOM 10974 C CA . ILE B 1 638 ? -2.342 28.828 -3.756 1 92.5 638 ILE B CA 1
ATOM 10975 C C . ILE B 1 638 ? -3.82 28.469 -3.602 1 92.5 638 ILE B C 1
ATOM 10977 O O . ILE B 1 638 ? -4.602 28.609 -4.547 1 92.5 638 ILE B O 1
ATOM 10981 N N . LEU B 1 639 ? -4.176 28.062 -2.447 1 93.31 639 LEU B N 1
ATOM 10982 C CA . LEU B 1 639 ? -5.57 27.734 -2.182 1 93.31 639 LEU B CA 1
ATOM 10983 C C . LEU B 1 639 ? -6.453 28.969 -2.264 1 93.31 639 LEU B C 1
ATOM 10985 O O . LEU B 1 639 ? -7.582 28.906 -2.75 1 93.31 639 LEU B O 1
ATOM 10989 N N . ILE B 1 640 ? -5.922 30.047 -1.771 1 94.06 640 ILE B N 1
ATOM 10990 C CA . ILE B 1 640 ? -6.648 31.312 -1.856 1 94.06 640 ILE B CA 1
ATOM 10991 C C . ILE B 1 640 ? -6.82 31.703 -3.32 1 94.06 640 ILE B C 1
ATOM 10993 O O . ILE B 1 640 ? -7.91 32.094 -3.742 1 94.06 640 ILE B O 1
ATOM 10997 N N . ALA B 1 641 ? -5.73 31.562 -4.047 1 94.94 641 ALA B N 1
ATOM 10998 C CA . ALA B 1 641 ? -5.801 31.875 -5.473 1 94.94 641 ALA B CA 1
ATOM 10999 C C . ALA B 1 641 ? -6.84 31 -6.172 1 94.94 641 ALA B C 1
ATOM 11001 O O . ALA B 1 641 ? -7.562 31.469 -7.051 1 94.94 641 ALA B O 1
ATOM 11002 N N . ARG B 1 642 ? -6.898 29.812 -5.777 1 93.56 642 ARG B N 1
ATOM 11003 C CA . ARG B 1 642 ? -7.852 28.859 -6.332 1 93.56 642 ARG B CA 1
ATOM 11004 C C . ARG B 1 642 ? -9.289 29.312 -6.074 1 93.56 642 ARG B C 1
ATOM 11006 O O . ARG B 1 642 ? -10.141 29.219 -6.965 1 93.56 642 ARG B O 1
ATOM 11013 N N . ALA B 1 643 ? -9.547 29.734 -4.926 1 93.19 643 ALA B N 1
ATOM 11014 C CA . ALA B 1 643 ? -10.883 30.188 -4.547 1 93.19 643 ALA B CA 1
ATOM 11015 C C . ALA B 1 643 ? -11.266 31.453 -5.305 1 93.19 643 ALA B C 1
ATOM 11017 O O . ALA B 1 643 ? -12.43 31.625 -5.684 1 93.19 643 ALA B O 1
ATOM 11018 N N . ILE B 1 644 ? -10.336 32.312 -5.566 1 93.81 644 ILE B N 1
ATOM 11019 C CA . ILE B 1 644 ? -10.578 33.594 -6.207 1 93.81 644 ILE B CA 1
ATOM 11020 C C . ILE B 1 644 ? -10.773 33.406 -7.711 1 93.81 644 ILE B C 1
ATOM 11022 O O . ILE B 1 644 ? -11.57 34.125 -8.336 1 93.81 644 ILE B O 1
ATOM 11026 N N . TYR B 1 645 ? -10.023 32.5 -8.234 1 93.75 645 TYR B N 1
ATOM 11027 C CA . TYR B 1 645 ? -10.008 32.281 -9.68 1 93.75 645 TYR B CA 1
ATOM 11028 C C . TYR B 1 645 ? -11.414 32.031 -10.211 1 93.75 645 TYR B C 1
ATOM 11030 O O . TYR B 1 645 ? -11.758 32.5 -11.297 1 93.75 645 TYR B O 1
ATOM 11038 N N . ARG B 1 646 ? -12.188 31.391 -9.523 1 88.31 646 ARG B N 1
ATOM 11039 C CA . ARG B 1 646 ? -13.531 31.016 -9.977 1 88.31 646 ARG B CA 1
ATOM 11040 C C . ARG B 1 646 ? -14.477 32.219 -9.914 1 88.31 646 ARG B C 1
ATOM 11042 O O . ARG B 1 646 ? -15.555 32.188 -10.508 1 88.31 646 ARG B O 1
ATOM 11049 N N . ASN B 1 647 ? -14.078 33.25 -9.297 1 88.38 647 ASN B N 1
ATOM 11050 C CA . ASN B 1 647 ? -14.93 34.438 -9.094 1 88.38 647 ASN B CA 1
ATOM 11051 C C . ASN B 1 647 ? -16.312 34.031 -8.594 1 88.38 647 ASN B C 1
ATOM 11053 O O . ASN B 1 647 ? -17.328 34.375 -9.227 1 88.38 647 ASN B O 1
ATOM 11057 N N . PRO B 1 648 ? -16.375 33.406 -7.449 1 92.62 648 PRO B N 1
ATOM 11058 C CA . PRO B 1 648 ? -17.641 32.875 -6.91 1 92.62 648 PRO B CA 1
ATOM 11059 C C . PRO B 1 648 ? -18.5 34 -6.297 1 92.62 648 PRO B C 1
ATOM 11061 O O . PRO B 1 648 ? -18.016 35.094 -6.055 1 92.62 648 PRO B O 1
ATOM 11064 N N . ASP B 1 649 ? -19.797 33.656 -6.074 1 94.5 649 ASP B N 1
ATOM 11065 C CA . ASP B 1 649 ? -20.75 34.562 -5.434 1 94.5 649 ASP B CA 1
ATOM 11066 C C . ASP B 1 649 ? -20.656 34.469 -3.914 1 94.5 649 ASP B C 1
ATOM 11068 O O . ASP B 1 649 ? -20.859 35.469 -3.213 1 94.5 649 ASP B O 1
ATOM 11072 N N . TYR B 1 650 ? -20.359 33.312 -3.516 1 96.19 650 TYR B N 1
ATOM 11073 C CA . TYR B 1 650 ? -20.25 33.031 -2.088 1 96.19 650 TYR B CA 1
ATOM 11074 C C . TYR B 1 650 ? -18.828 32.594 -1.733 1 96.19 650 TYR B C 1
ATOM 11076 O O . TYR B 1 650 ? -18.234 31.781 -2.455 1 96.19 650 TYR B O 1
ATOM 11084 N N . LEU B 1 651 ? -18.328 33.125 -0.711 1 95.62 651 LEU B N 1
ATOM 11085 C CA . LEU B 1 651 ? -16.969 32.781 -0.298 1 95.62 651 LEU B CA 1
ATOM 11086 C C . LEU B 1 651 ? -16.969 32.25 1.128 1 95.62 651 LEU B C 1
ATOM 11088 O O . LEU B 1 651 ? -17.641 32.781 2.006 1 95.62 651 LEU B O 1
ATOM 11092 N N . PHE B 1 652 ? -16.297 31.156 1.306 1 95.94 652 PHE B N 1
ATOM 11093 C CA . PHE B 1 652 ? -16.125 30.562 2.625 1 95.94 652 PHE B CA 1
ATOM 11094 C C . PHE B 1 652 ? -14.641 30.406 2.953 1 95.94 652 PHE B C 1
ATOM 11096 O O . PHE B 1 652 ? -13.914 29.703 2.254 1 95.94 652 PHE B O 1
ATOM 11103 N N . PHE B 1 653 ? -14.195 31.031 4.008 1 93 653 PHE B N 1
ATOM 11104 C CA . PHE B 1 653 ? -12.797 30.969 4.438 1 93 653 PHE B CA 1
ATOM 11105 C C . PHE B 1 653 ? -12.695 30.422 5.852 1 93 653 PHE B C 1
ATOM 11107 O O . PHE B 1 653 ? -13.156 31.047 6.805 1 93 653 PHE B O 1
ATOM 11114 N N . ASP B 1 654 ? -12.117 29.25 5.98 1 89.81 654 ASP B N 1
ATOM 11115 C CA . ASP B 1 654 ? -11.922 28.609 7.281 1 89.81 654 ASP B CA 1
ATOM 11116 C C . ASP B 1 654 ? -10.461 28.703 7.723 1 89.81 654 ASP B C 1
ATOM 11118 O O . ASP B 1 654 ? -9.656 27.812 7.41 1 89.81 654 ASP B O 1
ATOM 11122 N N . GLU B 1 655 ? -10.102 29.641 8.523 1 79.31 655 GLU B N 1
ATOM 11123 C CA . GLU B 1 655 ? -8.758 29.875 9.039 1 79.31 655 GLU B CA 1
ATOM 11124 C C . GLU B 1 655 ? -7.734 29.891 7.906 1 79.31 655 GLU B C 1
ATOM 11126 O O . GLU B 1 655 ? -6.684 29.25 8 1 79.31 655 GLU B O 1
ATOM 11131 N N . ALA B 1 656 ? -8.023 30.609 6.914 1 76.25 656 ALA B N 1
ATOM 11132 C CA . ALA B 1 656 ? -7.285 30.562 5.652 1 76.25 656 ALA B CA 1
ATOM 11133 C C . ALA B 1 656 ? -5.98 31.344 5.754 1 76.25 656 ALA B C 1
ATOM 11135 O O . ALA B 1 656 ? -5.125 31.266 4.867 1 76.25 656 ALA B O 1
ATOM 11136 N N . THR B 1 657 ? -5.734 32.094 6.824 1 71.31 657 THR B N 1
ATOM 11137 C CA . THR B 1 657 ? -4.555 32.938 6.871 1 71.31 657 THR B CA 1
ATOM 11138 C C . THR B 1 657 ? -3.684 32.594 8.078 1 71.31 657 THR B C 1
ATOM 11140 O O . THR B 1 657 ? -2.768 33.344 8.422 1 71.31 657 THR B O 1
ATOM 11143 N N . ASN B 1 658 ? -3.955 31.438 8.672 1 68.62 658 ASN B N 1
ATOM 11144 C CA . ASN B 1 658 ? -3.273 31.094 9.914 1 68.62 658 ASN B CA 1
ATOM 11145 C C . ASN B 1 658 ? -1.805 30.75 9.672 1 68.62 658 ASN B C 1
ATOM 11147 O O . ASN B 1 658 ? -0.964 30.953 10.555 1 68.62 658 ASN B O 1
ATOM 11151 N N . ALA B 1 659 ? -1.544 30.297 8.492 1 65.5 659 ALA B N 1
ATOM 11152 C CA . ALA B 1 659 ? -0.186 29.828 8.219 1 65.5 659 ALA B CA 1
ATOM 11153 C C . ALA B 1 659 ? 0.644 30.906 7.539 1 65.5 659 ALA B C 1
ATOM 11155 O O . ALA B 1 659 ? 1.821 30.703 7.238 1 65.5 659 ALA B O 1
ATOM 11156 N N . LEU B 1 660 ? 0.078 32.062 7.441 1 71.75 660 LEU B N 1
ATOM 11157 C CA . LEU B 1 660 ? 0.763 33.156 6.727 1 71.75 660 LEU B CA 1
ATOM 11158 C C . LEU B 1 660 ? 1.577 34 7.684 1 71.75 660 LEU B C 1
ATOM 11160 O O . LEU B 1 660 ? 1.2 34.188 8.844 1 71.75 660 LEU B O 1
ATOM 11164 N N . ASP B 1 661 ? 2.678 34.438 7.211 1 68.81 661 ASP B N 1
ATOM 11165 C CA . ASP B 1 661 ? 3.447 35.406 7.973 1 68.81 661 ASP B CA 1
ATOM 11166 C C . ASP B 1 661 ? 2.756 36.781 7.973 1 68.81 661 ASP B C 1
ATOM 11168 O O . ASP B 1 661 ? 1.906 37.031 7.121 1 68.81 661 ASP B O 1
ATOM 11172 N N . THR B 1 662 ? 3.178 37.594 8.891 1 68.5 662 THR B N 1
ATOM 11173 C CA . THR B 1 662 ? 2.494 38.844 9.164 1 68.5 662 THR B CA 1
ATOM 11174 C C . THR B 1 662 ? 2.516 39.75 7.941 1 68.5 662 THR B C 1
ATOM 11176 O O . THR B 1 662 ? 1.524 40.406 7.641 1 68.5 662 THR B O 1
ATOM 11179 N N . ASP B 1 663 ? 3.594 39.75 7.234 1 70.19 663 ASP B N 1
ATOM 11180 C CA . ASP B 1 663 ? 3.695 40.625 6.07 1 70.19 663 ASP B CA 1
ATOM 11181 C C . ASP B 1 663 ? 2.76 40.188 4.957 1 70.19 663 ASP B C 1
ATOM 11183 O O . ASP B 1 663 ? 2.027 41 4.383 1 70.19 663 ASP B O 1
ATOM 11187 N N . ASN B 1 664 ? 2.785 39 4.668 1 76.81 664 ASN B N 1
ATOM 11188 C CA . ASN B 1 664 ? 1.915 38.438 3.641 1 76.81 664 ASN B CA 1
ATOM 11189 C C . ASN B 1 664 ? 0.448 38.5 4.055 1 76.81 664 ASN B C 1
ATOM 11191 O O . ASN B 1 664 ? -0.428 38.75 3.223 1 76.81 664 ASN B O 1
ATOM 11195 N N . GLU B 1 665 ? 0.305 38.312 5.297 1 79.31 665 GLU B N 1
ATOM 11196 C CA . GLU B 1 665 ? -1.063 38.312 5.805 1 79.31 665 GLU B CA 1
ATOM 11197 C C . GLU B 1 665 ? -1.707 39.688 5.605 1 79.31 665 GLU B C 1
ATOM 11199 O O . GLU B 1 665 ? -2.875 39.781 5.223 1 79.31 665 GLU B O 1
ATOM 11204 N N . LYS B 1 666 ? -0.958 40.688 5.906 1 77.44 666 LYS B N 1
ATOM 11205 C CA . LYS B 1 666 ? -1.481 42.031 5.777 1 77.44 666 LYS B CA 1
ATOM 11206 C C . LYS B 1 666 ? -1.871 42.344 4.332 1 77.44 666 LYS B C 1
ATOM 11208 O O . LYS B 1 666 ? -2.971 42.844 4.07 1 77.44 666 LYS B O 1
ATOM 11213 N N . VAL B 1 667 ? -0.987 42 3.426 1 84.88 667 VAL B N 1
ATOM 11214 C CA . VAL B 1 667 ? -1.216 42.281 2.014 1 84.88 667 VAL B CA 1
ATOM 11215 C C . VAL B 1 667 ? -2.412 41.469 1.513 1 84.88 667 VAL B C 1
ATOM 11217 O O . VAL B 1 667 ? -3.281 42.031 0.818 1 84.88 667 VAL B O 1
ATOM 11220 N N . ILE B 1 668 ? -2.467 40.312 1.847 1 89.25 668 ILE B N 1
ATOM 11221 C CA . ILE B 1 668 ? -3.521 39.438 1.379 1 89.25 668 ILE B CA 1
ATOM 11222 C C . ILE B 1 668 ? -4.859 39.844 1.983 1 89.25 668 ILE B C 1
ATOM 11224 O O . ILE B 1 668 ? -5.891 39.812 1.309 1 89.25 668 ILE B O 1
ATOM 11228 N N . GLN B 1 669 ? -4.809 40.25 3.201 1 85.56 669 GLN B N 1
ATOM 11229 C CA . GLN B 1 669 ? -6.039 40.688 3.85 1 85.56 669 GLN B CA 1
ATOM 11230 C C . GLN B 1 669 ? -6.609 41.906 3.168 1 85.56 669 GLN B C 1
ATOM 11232 O O . GLN B 1 669 ? -7.82 42.031 2.975 1 85.56 669 GLN B O 1
ATOM 11237 N N . GLU B 1 670 ? -5.742 42.812 2.879 1 87.12 670 GLU B N 1
ATOM 11238 C CA . GLU B 1 670 ? -6.184 44 2.182 1 87.12 670 GLU B CA 1
ATOM 11239 C C . GLU B 1 670 ? -6.785 43.688 0.821 1 87.12 670 GLU B C 1
ATOM 11241 O O . GLU B 1 670 ? -7.816 44.219 0.436 1 87.12 670 GLU B O 1
ATOM 11246 N N . ASN B 1 671 ? -6.129 42.812 0.162 1 91.69 671 ASN B N 1
ATOM 11247 C CA . ASN B 1 671 ? -6.629 42.375 -1.141 1 91.69 671 ASN B CA 1
ATOM 11248 C C . ASN B 1 671 ? -7.973 41.656 -1.02 1 91.69 671 ASN B C 1
ATOM 11250 O O . ASN B 1 671 ? -8.867 41.875 -1.84 1 91.69 671 ASN B O 1
ATOM 11254 N N . LEU B 1 672 ? -8.086 40.875 -0.055 1 90.56 672 LEU B N 1
ATOM 11255 C CA . LEU B 1 672 ? -9.305 40.094 0.149 1 90.56 672 LEU B CA 1
ATOM 11256 C C . LEU B 1 672 ? -10.469 41.031 0.515 1 90.56 672 LEU B C 1
ATOM 11258 O O . LEU B 1 672 ? -11.609 40.781 0.103 1 90.56 672 LEU B O 1
ATOM 11262 N N . GLU B 1 673 ? -10.188 42 1.287 1 88.69 673 GLU B N 1
ATOM 11263 C CA . GLU B 1 673 ? -11.242 42.969 1.651 1 88.69 673 GLU B CA 1
ATOM 11264 C C . GLU B 1 673 ? -11.836 43.625 0.414 1 88.69 673 GLU B C 1
ATOM 11266 O O . GLU B 1 673 ? -13.047 43.844 0.343 1 88.69 673 GLU B O 1
ATOM 11271 N N . ARG B 1 674 ? -10.961 43.875 -0.489 1 90 674 ARG B N 1
ATOM 11272 C CA . ARG B 1 674 ? -11.43 44.438 -1.747 1 90 674 ARG B CA 1
ATOM 11273 C C . ARG B 1 674 ? -12.227 43.438 -2.555 1 90 674 ARG B C 1
ATOM 11275 O O . ARG B 1 674 ? -13.234 43.781 -3.172 1 90 674 ARG B O 1
ATOM 11282 N N . PHE B 1 675 ? -11.75 42.281 -2.514 1 92.38 675 PHE B N 1
ATOM 11283 C CA . PHE B 1 675 ? -12.391 41.219 -3.285 1 92.38 675 PHE B CA 1
ATOM 11284 C C . PHE B 1 675 ? -13.734 40.844 -2.68 1 92.38 675 PHE B C 1
ATOM 11286 O O . PHE B 1 675 ? -14.664 40.469 -3.398 1 92.38 675 PHE B O 1
ATOM 11293 N N . PHE B 1 676 ? -13.883 41 -1.41 1 92.62 676 PHE B N 1
ATOM 11294 C CA . PHE B 1 676 ? -15.078 40.594 -0.68 1 92.62 676 PHE B CA 1
ATOM 11295 C C . PHE B 1 676 ? -16.219 41.562 -0.97 1 92.62 676 PHE B C 1
ATOM 11297 O O . PHE B 1 676 ? -17.391 41.25 -0.695 1 92.62 676 PHE B O 1
ATOM 11304 N N . LYS B 1 677 ? -15.898 42.656 -1.543 1 90.31 677 LYS B N 1
ATOM 11305 C CA . LYS B 1 677 ? -16.922 43.656 -1.743 1 90.31 677 LYS B CA 1
ATOM 11306 C C . LYS B 1 677 ? -18.078 43.125 -2.6 1 90.31 677 LYS B C 1
ATOM 11308 O O . LYS B 1 677 ? -17.844 42.562 -3.668 1 90.31 677 LYS B O 1
ATOM 11313 N N . ASP B 1 678 ? -19.25 43.188 -2.182 1 89.81 678 ASP B N 1
ATOM 11314 C CA . ASP B 1 678 ? -20.5 42.844 -2.854 1 89.81 678 ASP B CA 1
ATOM 11315 C C . ASP B 1 678 ? -20.672 41.344 -2.949 1 89.81 678 ASP B C 1
ATOM 11317 O O . ASP B 1 678 ? -21.438 40.844 -3.783 1 89.81 678 ASP B O 1
ATOM 11321 N N . LYS B 1 679 ? -19.906 40.594 -2.236 1 94.25 679 LYS B N 1
ATOM 11322 C CA . LYS B 1 679 ? -20.031 39.125 -2.189 1 94.25 679 LYS B CA 1
ATOM 11323 C C . LYS B 1 679 ? -20.438 38.656 -0.796 1 94.25 679 LYS B C 1
ATOM 11325 O O . LYS B 1 679 ? -20.234 39.375 0.189 1 94.25 679 LYS B O 1
ATOM 11330 N N . THR B 1 680 ? -21.125 37.625 -0.768 1 95.94 680 THR B N 1
ATOM 11331 C CA . THR B 1 680 ? -21.469 37.031 0.521 1 95.94 680 THR B CA 1
ATOM 11332 C C . THR B 1 680 ? -20.297 36.188 1.061 1 95.94 680 THR B C 1
ATOM 11334 O O . THR B 1 680 ? -19.906 35.188 0.451 1 95.94 680 THR B O 1
ATOM 11337 N N . VAL B 1 681 ? -19.734 36.656 2.158 1 95.38 681 VAL B N 1
ATOM 11338 C CA . VAL B 1 681 ? -18.5 36.062 2.645 1 95.38 681 VAL B CA 1
ATOM 11339 C C . VAL B 1 681 ? -18.688 35.562 4.074 1 95.38 681 VAL B C 1
ATOM 11341 O O . VAL B 1 681 ? -19.297 36.25 4.902 1 95.38 681 VAL B O 1
ATOM 11344 N N . VAL B 1 682 ? -18.328 34.312 4.285 1 95.75 682 VAL B N 1
ATOM 11345 C CA . VAL B 1 682 ? -18.281 33.75 5.629 1 95.75 682 VAL B CA 1
ATOM 11346 C C . VAL B 1 682 ? -16.844 33.438 6.004 1 95.75 682 VAL B C 1
ATOM 11348 O O . VAL B 1 682 ? -16.188 32.625 5.34 1 95.75 682 VAL B O 1
ATOM 11351 N N . ILE B 1 683 ? -16.359 34.062 7.074 1 93.31 683 ILE B N 1
ATOM 11352 C CA . ILE B 1 683 ? -14.961 33.875 7.461 1 93.31 683 ILE B CA 1
ATOM 11353 C C . ILE B 1 683 ? -14.883 33.375 8.898 1 93.31 683 ILE B C 1
ATOM 11355 O O . ILE B 1 683 ? -15.555 33.906 9.789 1 93.31 683 ILE B O 1
ATOM 11359 N N . VAL B 1 684 ? -14.164 32.312 9.039 1 89.62 684 VAL B N 1
ATOM 11360 C CA . VAL B 1 684 ? -13.805 31.828 10.367 1 89.62 684 VAL B CA 1
ATOM 11361 C C . VAL B 1 684 ? -12.359 32.188 10.68 1 89.62 684 VAL B C 1
ATOM 11363 O O . VAL B 1 684 ? -11.438 31.828 9.945 1 89.62 684 VAL B O 1
ATOM 11366 N N . ALA B 1 685 ? -12.109 33.062 11.641 1 76.81 685 ALA B N 1
ATOM 11367 C CA . ALA B 1 685 ? -10.75 33.5 11.945 1 76.81 685 ALA B CA 1
ATOM 11368 C C . ALA B 1 685 ? -10.523 33.625 13.445 1 76.81 685 ALA B C 1
ATOM 11370 O O . ALA B 1 685 ? -11.484 33.781 14.211 1 76.81 685 ALA B O 1
ATOM 11371 N N . HIS B 1 686 ? -9.344 33.469 13.773 1 63.94 686 HIS B N 1
ATOM 11372 C CA . HIS B 1 686 ? -8.93 33.719 15.156 1 63.94 686 HIS B CA 1
ATOM 11373 C C . HIS B 1 686 ? -8.281 35.062 15.32 1 63.94 686 HIS B C 1
ATOM 11375 O O . HIS B 1 686 ? -8.203 35.594 16.438 1 63.94 686 HIS B O 1
ATOM 11381 N N . ARG B 1 687 ? -7.949 35.562 14.25 1 65.44 687 ARG B N 1
ATOM 11382 C CA . ARG B 1 687 ? -7.211 36.812 14.32 1 65.44 687 ARG B CA 1
ATOM 11383 C C . ARG B 1 687 ? -8.156 38.031 14.258 1 65.44 687 ARG B C 1
ATOM 11385 O O . ARG B 1 687 ? -9.094 38.031 13.453 1 65.44 687 ARG B O 1
ATOM 11392 N N . LEU B 1 688 ? -7.863 38.969 15.07 1 71.12 688 LEU B N 1
ATOM 11393 C CA . LEU B 1 688 ? -8.727 40.125 15.234 1 71.12 688 LEU B CA 1
ATOM 11394 C C . LEU B 1 688 ? -8.734 40.969 13.969 1 71.12 688 LEU B C 1
ATOM 11396 O O . LEU B 1 688 ? -9.773 41.562 13.602 1 71.12 688 LEU B O 1
ATOM 11400 N N . SER B 1 689 ? -7.688 41.062 13.25 1 70.62 689 SER B N 1
ATOM 11401 C CA . SER B 1 689 ? -7.598 41.906 12.078 1 70.62 689 SER B CA 1
ATOM 11402 C C . SER B 1 689 ? -8.57 41.469 10.992 1 70.62 689 SER B C 1
ATOM 11404 O O . SER B 1 689 ? -9.109 42.312 10.258 1 70.62 689 SER B O 1
ATOM 11406 N N . THR B 1 690 ? -8.836 40.281 10.961 1 74.19 690 THR B N 1
ATOM 11407 C CA . THR B 1 690 ? -9.711 39.719 9.945 1 74.19 690 THR B CA 1
ATOM 11408 C C . THR B 1 690 ? -11.18 39.875 10.352 1 74.19 690 THR B C 1
ATOM 11410 O O . THR B 1 690 ? -12.055 39.969 9.5 1 74.19 690 THR B O 1
ATOM 11413 N N . VAL B 1 691 ? -11.367 39.969 11.625 1 82.25 691 VAL B N 1
ATOM 11414 C CA . VAL B 1 691 ? -12.727 39.906 12.148 1 82.25 691 VAL B CA 1
ATOM 11415 C C . VAL B 1 691 ? -13.242 41.344 12.367 1 82.25 691 VAL B C 1
ATOM 11417 O O . VAL B 1 691 ? -14.445 41.594 12.25 1 82.25 691 VAL B O 1
ATOM 11420 N N . LYS B 1 692 ? -12.398 42.281 12.586 1 82.94 692 LYS B N 1
ATOM 11421 C CA . LYS B 1 692 ? -12.766 43.625 13.008 1 82.94 692 LYS B CA 1
ATOM 11422 C C . LYS B 1 692 ? -13.594 44.312 11.922 1 82.94 692 LYS B C 1
ATOM 11424 O O . LYS B 1 692 ? -14.516 45.062 12.234 1 82.94 692 LYS B O 1
ATOM 11429 N N . ASN B 1 693 ? -13.312 44.031 10.664 1 83.44 693 ASN B N 1
ATOM 11430 C CA . ASN B 1 693 ? -13.945 44.75 9.562 1 83.44 693 ASN B CA 1
ATOM 11431 C C . ASN B 1 693 ? -15.188 44.031 9.055 1 83.44 693 ASN B C 1
ATOM 11433 O O . ASN B 1 693 ? -15.812 44.469 8.086 1 83.44 693 ASN B O 1
ATOM 11437 N N . ALA B 1 694 ? -15.594 43.031 9.68 1 91.94 694 ALA B N 1
ATOM 11438 C CA . ALA B 1 694 ? -16.766 42.281 9.234 1 91.94 694 ALA B CA 1
ATOM 11439 C C . ALA B 1 694 ? -18.047 43.031 9.523 1 91.94 694 ALA B C 1
ATOM 11441 O O . ALA B 1 694 ? -18.125 43.781 10.492 1 91.94 694 ALA B O 1
ATOM 11442 N N . ASP B 1 695 ? -19.047 42.844 8.68 1 93.31 695 ASP B N 1
ATOM 11443 C CA . ASP B 1 695 ? -20.359 43.5 8.867 1 93.31 695 ASP B CA 1
ATOM 11444 C C . ASP B 1 695 ? -21.109 42.875 10.047 1 93.31 695 ASP B C 1
ATOM 11446 O O . ASP B 1 695 ? -21.891 43.531 10.703 1 93.31 695 ASP B O 1
ATOM 11450 N N . GLN B 1 696 ? -20.906 41.625 10.188 1 94.25 696 GLN B N 1
ATOM 11451 C CA . GLN B 1 696 ? -21.516 40.844 11.273 1 94.25 696 GLN B CA 1
ATOM 11452 C C . GLN B 1 696 ? -20.516 39.875 11.891 1 94.25 696 GLN B C 1
ATOM 11454 O O . GLN B 1 696 ? -19.781 39.188 11.18 1 94.25 696 GLN B O 1
ATOM 11459 N N . ILE B 1 697 ? -20.484 40 13.195 1 94.69 697 ILE B N 1
ATOM 11460 C CA . ILE B 1 697 ? -19.625 39.094 13.938 1 94.69 697 ILE B CA 1
ATOM 11461 C C . ILE B 1 697 ? -20.484 38.156 14.812 1 94.69 697 ILE B C 1
ATOM 11463 O O . ILE B 1 697 ? -21.359 38.656 15.539 1 94.69 697 ILE B O 1
ATOM 11467 N N . VAL B 1 698 ? -20.219 36.938 14.633 1 94.69 698 VAL B N 1
ATOM 11468 C CA . VAL B 1 698 ? -20.953 35.938 15.398 1 94.69 698 VAL B CA 1
ATOM 11469 C C . VAL B 1 698 ? -19.984 35.156 16.312 1 94.69 698 VAL B C 1
ATOM 11471 O O . VAL B 1 698 ? -18.984 34.625 15.844 1 94.69 698 VAL B O 1
ATOM 11474 N N . VAL B 1 699 ? -20.328 35.156 17.594 1 93.44 699 VAL B N 1
ATOM 11475 C CA . VAL B 1 699 ? -19.5 34.406 18.547 1 93.44 699 VAL B CA 1
ATOM 11476 C C . VAL B 1 699 ? -20.141 33.062 18.859 1 93.44 699 VAL B C 1
ATOM 11478 O O . VAL B 1 699 ? -21.297 33 19.281 1 93.44 699 VAL B O 1
ATOM 11481 N N . LEU B 1 700 ? -19.375 32.062 18.531 1 92.19 700 LEU B N 1
ATOM 11482 C CA . LEU B 1 700 ? -19.828 30.703 18.75 1 92.19 700 LEU B CA 1
ATOM 11483 C C . LEU B 1 700 ? -19.172 30.094 19.984 1 92.19 700 LEU B C 1
ATOM 11485 O O . LEU B 1 700 ? -17.953 30.188 20.156 1 92.19 700 LEU B O 1
ATOM 11489 N N . LYS B 1 701 ? -19.984 29.594 20.859 1 88.56 701 LYS B N 1
ATOM 11490 C CA . LYS B 1 701 ? -19.516 28.922 22.062 1 88.56 701 LYS B CA 1
ATOM 11491 C C . LYS B 1 701 ? -20.25 27.594 22.281 1 88.56 701 LYS B C 1
ATOM 11493 O O . LYS B 1 701 ? -21.484 27.594 22.406 1 88.56 701 LYS B O 1
ATOM 11498 N N . GLU B 1 702 ? -19.562 26.531 22.297 1 86.75 702 GLU B N 1
ATOM 11499 C CA . GLU B 1 702 ? -20.094 25.188 22.562 1 86.75 702 GLU B CA 1
ATOM 11500 C C . GLU B 1 702 ? -21.297 24.891 21.672 1 86.75 702 GLU B C 1
ATOM 11502 O O . GLU B 1 702 ? -22.328 24.406 22.141 1 86.75 702 GLU B O 1
ATOM 11507 N N . GLY B 1 703 ? -21.297 25.359 20.5 1 90.44 703 GLY B N 1
ATOM 11508 C CA . GLY B 1 703 ? -22.297 25 19.516 1 90.44 703 GLY B CA 1
ATOM 11509 C C . GLY B 1 703 ? -23.469 25.953 19.484 1 90.44 703 GLY B C 1
ATOM 11510 O O . GLY B 1 703 ? -24.438 25.734 18.75 1 90.44 703 GLY B O 1
ATOM 11511 N N . GLU B 1 704 ? -23.375 27.016 20.312 1 93.31 704 GLU B N 1
ATOM 11512 C CA . GLU B 1 704 ? -24.453 28 20.359 1 93.31 704 GLU B CA 1
ATOM 11513 C C . GLU B 1 704 ? -23.906 29.406 20.125 1 93.31 704 GLU B C 1
ATOM 11515 O O . GLU B 1 704 ? -22.734 29.688 20.391 1 93.31 704 GLU B O 1
ATOM 11520 N N . ILE B 1 705 ? -24.797 30.25 19.609 1 94.56 705 ILE B N 1
ATOM 11521 C CA . ILE B 1 705 ? -24.406 31.656 19.422 1 94.56 705 ILE B CA 1
ATOM 11522 C C . ILE B 1 705 ? -24.641 32.438 20.719 1 94.56 705 ILE B C 1
ATOM 11524 O O . ILE B 1 705 ? -25.75 32.469 21.234 1 94.56 705 ILE B O 1
ATOM 11528 N N . THR B 1 706 ? -23.609 33.031 21.172 1 92.94 706 THR B N 1
ATOM 11529 C CA . THR B 1 706 ? -23.719 33.781 22.422 1 92.94 706 THR B CA 1
ATOM 11530 C C . THR B 1 706 ? -23.875 35.281 22.141 1 92.94 706 THR B C 1
ATOM 11532 O O . THR B 1 706 ? -24.547 35.969 22.906 1 92.94 706 THR B O 1
ATOM 11535 N N . GLU B 1 707 ? -23.109 35.719 21.156 1 94.12 707 GLU B N 1
ATOM 11536 C CA . GLU B 1 707 ? -23.156 37.156 20.828 1 94.12 707 GLU B CA 1
ATOM 11537 C C . GLU B 1 707 ? -23.203 37.344 19.312 1 94.12 707 GLU B C 1
ATOM 11539 O O . GLU B 1 707 ? -22.703 36.531 18.547 1 94.12 707 GLU B O 1
ATOM 11544 N N . ARG B 1 708 ? -23.938 38.406 18.906 1 94.31 708 ARG B N 1
ATOM 11545 C CA . ARG B 1 708 ? -24 38.812 17.5 1 94.31 708 ARG B CA 1
ATOM 11546 C C . ARG B 1 708 ? -24 40.344 17.375 1 94.31 708 ARG B C 1
ATOM 11548 O O . ARG B 1 708 ? -24.656 41.031 18.156 1 94.31 708 ARG B O 1
ATOM 11555 N N . GLY B 1 709 ? -23.188 40.844 16.5 1 93.25 709 GLY B N 1
ATOM 11556 C CA . GLY B 1 709 ? -23.156 42.281 16.281 1 93.25 709 GLY B CA 1
ATOM 11557 C C . GLY B 1 709 ? -21.891 42.75 15.562 1 93.25 709 GLY B C 1
ATOM 11558 O O . GLY B 1 709 ? -21.219 41.938 14.914 1 93.25 709 GLY B O 1
ATOM 11559 N N . THR B 1 710 ? -21.656 44 15.531 1 93.19 710 THR B N 1
ATOM 11560 C CA . THR B 1 710 ? -20.453 44.562 14.961 1 93.19 710 THR B CA 1
ATOM 11561 C C . THR B 1 710 ? -19.328 44.625 16 1 93.19 710 THR B C 1
ATOM 11563 O O . THR B 1 710 ? -19.562 44.375 17.188 1 93.19 710 THR B O 1
ATOM 11566 N N . HIS B 1 711 ? -18.156 44.906 15.555 1 90.75 711 HIS B N 1
ATOM 11567 C CA . HIS B 1 711 ? -17 44.969 16.438 1 90.75 711 HIS B CA 1
ATOM 11568 C C . HIS B 1 711 ? -17.219 45.938 17.578 1 90.75 711 HIS B C 1
ATOM 11570 O O . HIS B 1 711 ? -17.016 45.594 18.734 1 90.75 711 HIS B O 1
ATOM 11576 N N . GLU B 1 712 ? -17.734 47.062 17.25 1 89.88 712 GLU B N 1
ATOM 11577 C CA . GLU B 1 712 ? -17.938 48.125 18.234 1 89.88 712 GLU B CA 1
ATOM 11578 C C . GLU B 1 712 ? -19.031 47.75 19.234 1 89.88 712 GLU B C 1
ATOM 11580 O O . GLU B 1 712 ? -18.859 47.969 20.438 1 89.88 712 GLU B O 1
ATOM 11585 N N . GLU B 1 713 ? -20 47.156 18.688 1 92.88 713 GLU B N 1
ATOM 11586 C CA . GLU B 1 713 ? -21.125 46.781 19.531 1 92.88 713 GLU B CA 1
ATOM 11587 C C . GLU B 1 713 ? -20.719 45.688 20.516 1 92.88 713 GLU B C 1
ATOM 11589 O O . GLU B 1 713 ? -21.094 45.719 21.688 1 92.88 713 GLU B O 1
ATOM 11594 N N . LEU B 1 714 ? -19.953 44.781 20.031 1 91.88 714 LEU B N 1
ATOM 11595 C CA . LEU B 1 714 ? -19.625 43.625 20.844 1 91.88 714 LEU B CA 1
ATOM 11596 C C . LEU B 1 714 ? -18.562 43.969 21.875 1 91.88 714 LEU B C 1
ATOM 11598 O O . LEU B 1 714 ? -18.547 43.406 22.969 1 91.88 714 LEU B O 1
ATOM 11602 N N . ILE B 1 715 ? -17.703 44.844 21.562 1 89.56 715 ILE B N 1
ATOM 11603 C CA . ILE B 1 715 ? -16.719 45.312 22.531 1 89.56 715 ILE B CA 1
ATOM 11604 C C . ILE B 1 715 ? -17.406 46.062 23.672 1 89.56 715 ILE B C 1
ATOM 11606 O O . ILE B 1 715 ? -17.047 45.906 24.828 1 89.56 715 ILE B O 1
ATOM 11610 N N . ALA B 1 716 ? -18.375 46.781 23.312 1 89.88 716 ALA B N 1
ATOM 11611 C CA . ALA B 1 716 ? -19.125 47.594 24.281 1 89.88 716 ALA B CA 1
ATOM 11612 C C . ALA B 1 716 ? -19.922 46.688 25.234 1 89.88 716 ALA B C 1
ATOM 11614 O O . ALA B 1 716 ? -20.109 47 26.406 1 89.88 716 ALA B O 1
ATOM 11615 N N . ARG B 1 717 ? -20.266 45.594 24.734 1 91.88 717 ARG B N 1
ATOM 11616 C CA . ARG B 1 717 ? -21.094 44.656 25.516 1 91.88 717 ARG B CA 1
ATOM 11617 C C . ARG B 1 717 ? -20.25 43.906 26.547 1 91.88 717 ARG B C 1
ATOM 11619 O O . ARG B 1 717 ? -20.781 43.375 27.516 1 91.88 717 ARG B O 1
ATOM 11626 N N . GLN B 1 718 ? -18.938 43.812 26.469 1 87.81 718 GLN B N 1
ATOM 11627 C CA . GLN B 1 718 ? -17.984 43.188 27.375 1 87.81 718 GLN B CA 1
ATOM 11628 C C . GLN B 1 718 ? -18.359 41.75 27.656 1 87.81 718 GLN B C 1
ATOM 11630 O O . GLN B 1 718 ? -18.406 41.344 28.828 1 87.81 718 GLN B O 1
ATOM 11635 N N . GLY B 1 719 ? -18.766 41.094 26.656 1 89.75 719 GLY B N 1
ATOM 11636 C CA . GLY B 1 719 ? -19.094 39.688 26.797 1 89.75 719 GLY B CA 1
ATOM 11637 C C . GLY B 1 719 ? -17.984 38.781 26.344 1 89.75 719 GLY B C 1
ATOM 11638 O O . GLY B 1 719 ? -16.812 39 26.672 1 89.75 719 GLY B O 1
ATOM 11639 N N . ASP B 1 720 ? -18.375 37.688 25.672 1 86.56 720 ASP B N 1
ATOM 11640 C CA . ASP B 1 720 ? -17.422 36.688 25.25 1 86.56 720 ASP B CA 1
ATOM 11641 C C . ASP B 1 720 ? -16.453 37.219 24.203 1 86.56 720 ASP B C 1
ATOM 11643 O O . ASP B 1 720 ? -15.273 36.906 24.203 1 86.56 720 ASP B O 1
ATOM 11647 N N . TYR B 1 721 ? -16.969 38.031 23.391 1 88 721 TYR B N 1
ATOM 11648 C CA . TYR B 1 721 ? -16.141 38.656 22.359 1 88 721 TYR B CA 1
ATOM 11649 C C . TYR B 1 721 ? -15.062 39.531 22.969 1 88 721 TYR B C 1
ATOM 11651 O O . TYR B 1 721 ? -13.906 39.5 22.547 1 88 721 TYR B O 1
ATOM 11659 N N . TYR B 1 722 ? -15.5 40.25 23.875 1 85.75 722 TYR B N 1
ATOM 11660 C CA . TYR B 1 722 ? -14.578 41.156 24.578 1 85.75 722 TYR B CA 1
ATOM 11661 C C . TYR B 1 722 ? -13.461 40.375 25.25 1 85.75 722 TYR B C 1
ATOM 11663 O O . TYR B 1 722 ? -12.289 40.781 25.188 1 85.75 722 TYR B O 1
ATOM 11671 N N . ARG B 1 723 ? -13.805 39.281 25.797 1 81.06 723 ARG B N 1
ATOM 11672 C CA . ARG B 1 723 ? -12.812 38.469 26.453 1 81.06 723 ARG B CA 1
ATOM 11673 C C . ARG B 1 723 ? -11.82 37.875 25.453 1 81.06 723 ARG B C 1
ATOM 11675 O O . ARG B 1 723 ? -10.625 37.781 25.75 1 81.06 723 ARG B O 1
ATOM 11682 N N . LEU B 1 724 ? -12.367 37.5 24.375 1 78.56 724 LEU B N 1
ATOM 11683 C CA . LEU B 1 724 ? -11.508 36.938 23.344 1 78.56 724 LEU B CA 1
ATOM 11684 C C . LEU B 1 724 ? -10.516 38 22.844 1 78.56 724 LEU B C 1
ATOM 11686 O O . LEU B 1 724 ? -9.336 37.688 22.641 1 78.56 724 LEU B O 1
ATOM 11690 N N . VAL B 1 725 ? -10.992 39.188 22.641 1 77.56 725 VAL B N 1
ATOM 11691 C CA . VAL B 1 725 ? -10.18 40.281 22.125 1 77.56 725 VAL B CA 1
ATOM 11692 C C . VAL B 1 725 ? -9.156 40.688 23.188 1 77.56 725 VAL B C 1
ATOM 11694 O O . VAL B 1 725 ? -7.992 40.938 22.875 1 77.56 725 VAL B O 1
ATOM 11697 N N . LYS B 1 726 ? -9.625 40.719 24.359 1 74.31 726 LYS B N 1
ATOM 11698 C CA . LYS B 1 726 ? -8.75 41.094 25.453 1 74.31 726 LYS B CA 1
ATOM 11699 C C . LYS B 1 726 ? -7.598 40.125 25.625 1 74.31 726 LYS B C 1
ATOM 11701 O O . LYS B 1 726 ? -6.445 40.5 25.781 1 74.31 726 LYS B O 1
ATOM 11706 N N . ASN B 1 727 ? -7.953 38.938 25.609 1 69.5 727 ASN B N 1
ATOM 11707 C CA . ASN B 1 727 ? -6.938 37.906 25.75 1 69.5 727 ASN B CA 1
ATOM 11708 C C . ASN B 1 727 ? -5.93 37.969 24.609 1 69.5 727 ASN B C 1
ATOM 11710 O O . ASN B 1 727 ? -4.738 37.719 24.812 1 69.5 727 ASN B O 1
ATOM 11714 N N . GLN B 1 728 ? -6.395 38.219 23.469 1 69.31 728 GLN B N 1
ATOM 11715 C CA . GLN B 1 728 ? -5.516 38.312 22.312 1 69.31 728 GLN B CA 1
ATOM 11716 C C . GLN B 1 728 ? -4.59 39.5 22.406 1 69.31 728 GLN B C 1
ATOM 11718 O O . GLN B 1 728 ? -3.414 39.438 22.047 1 69.31 728 GLN B O 1
ATOM 11723 N N . LEU B 1 729 ? -5.168 40.594 22.859 1 63.72 729 LEU B N 1
ATOM 11724 C CA . LEU B 1 729 ? -4.383 41.812 23.016 1 63.72 729 LEU B CA 1
ATOM 11725 C C . LEU B 1 729 ? -3.338 41.656 24.109 1 63.72 729 LEU B C 1
ATOM 11727 O O . LEU B 1 729 ? -2.215 42.156 23.984 1 63.72 729 LEU B O 1
ATOM 11731 N N . GLU B 1 730 ? -3.75 40.875 25.109 1 57.69 730 GLU B N 1
ATOM 11732 C CA . GLU B 1 730 ? -2.809 40.656 26.203 1 57.69 730 GLU B CA 1
ATOM 11733 C C . GLU B 1 730 ? -1.656 39.75 25.75 1 57.69 730 GLU B C 1
ATOM 11735 O O . GLU B 1 730 ? -0.518 39.938 26.188 1 57.69 730 GLU B O 1
ATOM 11740 N N . LEU B 1 731 ? -2.025 38.875 24.906 1 55.03 731 LEU B N 1
ATOM 11741 C CA . LEU B 1 731 ? -1 37.969 24.391 1 55.03 731 LEU B CA 1
ATOM 11742 C C . LEU B 1 731 ? -0.098 38.688 23.391 1 55.03 731 LEU B C 1
ATOM 11744 O O . LEU B 1 731 ? 1.066 38.312 23.219 1 55.03 731 LEU B O 1
ATOM 11748 N N . SER B 1 732 ? -0.651 39.625 22.734 1 56.88 732 SER B N 1
ATOM 11749 C CA . SER B 1 732 ? 0.125 40.406 21.766 1 56.88 732 SER B CA 1
ATOM 11750 C C . SER B 1 732 ? 0.857 41.562 22.438 1 56.88 732 SER B C 1
ATOM 11752 O O . SER B 1 732 ? 1.761 42.156 21.844 1 56.88 732 SER B O 1
ATOM 11754 N N . ALA B 1 733 ? 0.466 42.062 23.766 1 53.09 733 ALA B N 1
ATOM 11755 C CA . ALA B 1 733 ? 1.071 43.156 24.5 1 53.09 733 ALA B CA 1
ATOM 11756 C C . ALA B 1 733 ? 2.227 42.656 25.375 1 53.09 733 ALA B C 1
ATOM 11758 O O . ALA B 1 733 ? 2.229 41.5 25.828 1 53.09 733 ALA B O 1
#

Radius of gyration: 36.95 Å; Cα contacts (8 Å, |Δi|>4): 2370; chains: 2; bounding box: 82×114×88 Å

Sequence (1466 aa):
MSKFPFYKQLDGMDCGPSCLRMIAKYYGKTFSVQQLREQSYIQRTGVNLLGISEAAASIGLRATGIRTSMEKLKQQSKLPCIIHWNQEHFVVLYKIEKKRGKTWFYIADPAYGLLKYEEQELKKCWISTTQGGIEKGIALLLDVTPQFYEAEPIKYEKLSLWYLFHYVRPYKKAMIQLIIGLLAGSLLQLVFPFLTQTIVDQGIGHRNLNFIQLILVAQLMLVFSRTLIEVIRRCILLHISTRVNVSLISDFLSKLMRLPMRFFDSKLAGDLIRRIEDHNRIESFLTQSVLNILFSTLTVVIFGIVLAIYSWKIFLIFILFSAAYMGWVKLFMRKRADLNRKNFEQMSVNQNNLMQLIYGMQDIKLLGCEQQKRWEWENIQASLFRINMSSLNLGQWQQVGAVLINEVKNVLITVLSATAVLHGSITLGVMLSIQYIIGQMQGPISQFVSFMQDTQDAQLSLERLGEIHGKPDEETEGMDQDTQISGKDPIQLQNVVFTYGSEKSKRIIKGLSLDIPAGKTTAIVGLSGSGKTTLIKLMLGFYPPIGGAVMIGNQSLQKISFKEWRKHCGVVMQEGFIFGDTIANNIAPDGSMIDKERLLYAVEMANIREFIESLPLKYNTKIGNTGQGLSQGQKQRILIARAIYRNPDYLFFDEATNALDTDNEKVIQENLERFFKDKTVVIVAHRLSTVKNADQIVVLKEGEITERGTHEELIARQGDYYRLVKNQLELSAMSKFPFYKQLDGMDCGPSCLRMIAKYYGKTFSVQQLREQSYIQRTGVNLLGISEAAASIGLRATGIRTSMEKLKQQSKLPCIIHWNQEHFVVLYKIEKKRGKTWFYIADPAYGLLKYEEQELKKCWISTTQGGIEKGIALLLDVTPQFYEAEPIKYEKLSLWYLFHYVRPYKKAMIQLIIGLLAGSLLQLVFPFLTQTIVDQGIGHRNLNFIQLILVAQLMLVFSRTLIEVIRRCILLHISTRVNVSLISDFLSKLMRLPMRFFDSKLAGDLIRRIEDHNRIESFLTQSVLNILFSTLTVVIFGIVLAIYSWKIFLIFILFSAAYMGWVKLFMRKRADLNRKNFEQMSVNQNNLMQLIYGMQDIKLLGCEQQKRWEWENIQASLFRINMSSLNLGQWQQVGAVLINEVKNVLITVLSATAVLHGSITLGVMLSIQYIIGQMQGPISQFVSFMQDTQDAQLSLERLGEIHGKPDEETEGMDQDTQISGKDPIQLQNVVFTYGSEKSKRIIKGLSLDIPAGKTTAIVGLSGSGKTTLIKLMLGFYPPIGGAVMIGNQSLQKISFKEWRKHCGVVMQEGFIFGDTIANNIAPDGSMIDKERLLYAVEMANIREFIESLPLKYNTKIGNTGQGLSQGQKQRILIARAIYRNPDYLFFDEATNALDTDNEKVIQENLERFFKDKTVVIVAHRLSTVKNADQIVVLKEGEITERGTHEELIARQGDYYRLVKNQLELSA

Secondary structure (DSSP, 8-state):
-PPPP----SSGGGHHHHHHHHHHHHTT----HHHHHHHHT-BTTB--HHHHHHHHHHTTEEEEEEEEEHHHHHT----SEEEEETTTEEEEEEEEEEETTEEEEEEEETTTEEEEEEHHHHHHHHEEEEETTEEEEEEEEEEE-GGGGTPPP-------HHHHHHHHGGGHHHHHHHHHHHHHHHHHHHHHHHHHHHIIIIIITTT-HHHHHHHHHHHHHHHHHHHHHHHHHHHHHHHHHHHHHHHHHHHHHHHHHHS-HHHHHHS-HHHHHHHHHHHHHHHHIIIIIHHHHHHHHHHHHHHHHHHHHH-HHHHHHHHHHHHHHHHHHHHHHHHHHHHHHHHHHHHHHHHHHHHHHHHTHHHHHHHT-HHHHHHHHHHHHHHHHHHHHHHHHHHHHHHHHHHHHHHHHHHHHHHHHHHHHHTTSS-HHHHHHHHHHHHHHHHHHHHHHHHHHHHHHHHHHHHHHHHHHTSPPSS-TTSBTT----S---EEEEEEEE-SSSTTSPPSEEEEEEEE-TTSEEEEEE-TTSSHHHHHHHHTTSS--SEEEEEETTEEGGGB-HHHHHHTEEEE-SS----SEEHHHHHSTTSSPP-HHHHHHHHHHTT-HHHHHHSTTGGG-EESTTSBPPPHHHHHHHHHHHHHHT--SEEEEESTTTTS-HHHHHHHHHHHHHHTTTSEEEEE-SSHHHHHT-SEEEEEETTEEEEEE-HHHHHHHTSHHHHHHHHHHHHH-/---------SSGGGHHHHHHHHHHHHTT----HHHHHHHHT-BTTB--HHHHHHHHHHTTEEEEEEEEEHHHHHT----SEEEEETTTEEEEEEEEEEETTEEEEEEEETTTEEEEEEHHHHHHHHEEEEETTEEEEEEEEEEE-HHHHHPPP-------HHHHHHHHGGGHHHHHHHHHHHHHHHHHHHHHHHHHHHIIIIIITTT-HHHHHHHHHHHHHHHHHHHHHHHHHHHHHHHHHHHHHHHHHHHHHHHHHHS-HHHHHHS-HHHHHHHHHHHHHHHHIIIIIHHHHHHHHHHHHHHHHHHHHH-HHHHHHHHHHHHHHHHHHHHHHHHHHHHHHHHHHHHHHHHHHHHHHHHTHHHHHHHT-HHHHHHHHHHHHHHHHHHHHHHHHHHHHHHHHHHHHHHHHHHHHHHHHHHHHHTTSS-HHHHHHHHHHHHHHHHHHHHHHHHHHHHHHHHHHHHHHHHHHTSPPSS-TTSBTT----S---EEEEEEEE-SSSTTSPPSEEEEEEEE-TTSEEEEEE-TTSSHHHHHHHHTTSS--SEEEEEETTEEGGGB-HHHHHHTEEEE-SS----SEEHHHHHSTTSSPP-HHHHHHHHHHTT-HHHHHHSTTGGG-EESTTSBPPPHHHHHHHHHHHHHHT--SEEEEESTTTTS-HHHHHHHHHHHHHHTTTSEEEEE-SSHHHHHT-SEEEEEETTEEEEEE-HHHHHHHTSHHHHHHHHHHHHH-

Solvent-accessible surface area (backbone atoms only — not comparable to full-atom values): 75371 Å² total; per-residue (Å²): 132,80,77,76,57,79,45,71,36,89,45,90,57,29,22,45,28,19,35,51,32,23,52,37,37,66,76,70,40,74,50,40,53,64,59,31,35,65,45,16,22,49,37,63,58,28,52,48,76,63,23,42,33,45,25,32,45,71,46,18,26,48,54,47,80,43,77,39,36,68,72,55,55,73,66,53,79,67,63,49,23,39,30,42,31,66,87,76,39,39,27,25,41,56,47,78,46,81,54,97,93,39,55,37,39,33,33,40,27,14,76,68,37,83,42,77,36,45,61,70,59,43,47,68,35,30,48,75,46,71,59,98,86,41,57,24,26,48,35,33,37,54,40,85,40,80,52,30,83,66,50,75,57,64,82,70,65,70,51,46,80,67,58,56,49,60,64,49,52,85,44,47,70,62,48,50,52,41,51,50,39,47,52,50,39,46,54,57,57,60,49,50,36,56,51,55,16,42,39,42,53,49,16,51,63,65,64,34,65,71,54,38,52,52,50,45,53,51,50,52,51,48,51,51,52,43,48,50,44,50,51,53,41,51,54,51,46,51,54,51,41,52,54,38,45,55,52,52,53,50,52,50,50,55,49,58,72,39,41,40,55,64,59,60,57,38,43,56,71,68,57,54,53,51,54,57,53,32,51,55,49,40,42,48,34,63,54,45,43,50,51,49,48,52,47,26,52,50,44,51,51,54,54,46,50,53,38,41,72,73,34,58,71,56,33,51,50,50,53,52,41,50,49,50,39,52,51,55,52,56,67,48,46,61,59,47,54,45,44,50,41,50,45,51,50,48,48,50,53,48,52,51,51,49,50,47,51,61,74,28,39,67,54,32,56,48,64,63,27,56,65,57,55,46,50,53,49,51,50,50,49,50,52,48,44,53,47,51,49,53,46,49,52,51,49,46,52,51,48,52,52,43,49,50,45,52,50,52,44,52,51,52,47,50,46,51,40,50,51,32,34,61,72,61,76,41,51,71,15,52,40,53,19,52,52,49,51,56,62,61,44,49,56,37,56,54,44,51,56,53,38,52,52,45,48,53,52,33,50,55,37,35,52,58,50,20,57,60,70,58,48,69,50,56,72,53,98,75,36,38,76,77,65,80,78,84,60,65,53,30,43,35,35,43,44,27,20,35,46,73,57,30,90,86,34,72,62,42,30,64,52,34,66,47,78,42,59,49,42,34,38,37,23,42,33,61,58,86,84,17,38,69,69,56,52,53,38,43,76,64,60,56,45,81,59,78,33,58,45,50,25,52,53,92,38,50,54,82,45,38,30,58,64,63,53,28,64,38,39,18,60,30,51,70,83,69,71,69,55,70,34,26,48,50,44,58,35,46,57,70,74,56,85,77,54,64,67,46,48,52,48,15,30,55,45,31,68,42,46,69,63,37,66,67,36,92,54,29,54,60,33,47,24,31,89,77,17,45,79,67,54,66,40,54,47,39,29,46,40,48,16,25,23,48,44,68,64,41,34,31,37,40,31,34,48,57,59,75,63,41,47,72,71,58,38,53,54,30,49,58,41,44,57,62,65,44,60,74,23,25,32,41,36,34,50,88,51,49,56,73,44,55,78,26,67,30,34,36,33,33,51,81,16,32,75,79,47,75,39,35,52,69,58,38,50,71,64,62,45,72,61,28,50,55,51,47,52,46,35,53,41,47,94,132,80,78,76,57,79,45,71,35,87,46,90,58,28,23,46,28,20,34,52,32,24,53,38,36,64,77,71,40,72,49,39,54,63,60,30,33,65,47,14,21,50,36,65,56,28,52,49,74,64,23,41,34,44,25,33,45,70,48,18,25,48,55,47,82,43,77,40,37,67,72,54,55,70,66,53,78,66,64,49,23,39,29,41,30,67,87,75,41,38,28,25,42,57,46,77,45,81,54,97,92,38,56,39,39,32,32,39,28,14,75,67,37,82,42,78,38,46,62,70,57,43,46,68,36,30,46,75,47,70,60,96,85,41,57,23,24,49,36,35,38,56,42,83,41,82,50,31,81,66,50,78,56,65,81,69,65,69,52,46,79,68,58,59,48,62,64,50,51,85,44,48,68,61,48,51,52,42,52,50,40,47,52,51,40,46,54,57,55,59,48,50,36,55,53,53,16,45,40,43,52,50,16,50,64,63,64,34,66,70,55,38,54,52,50,45,54,51,51,51,53,47,52,52,51,43,50,51,44,50,53,53,41,51,52,51,46,50,54,51,41,53,54,39,47,53,52,52,52,50,51,48,51,54,50,59,73,38,41,40,56,64,60,60,57,36,45,56,71,68,58,56,52,51,54,56,52,32,51,55,49,39,42,47,34,63,55,44,41,51,52,50,44,53,48,26,52,51,44,48,51,54,54,46,50,52,38,41,71,74,35,58,70,57,32,51,52,51,52,52,42,51,50,49,38,51,52,54,53,57,66,48,46,60,59,47,53,45,44,51,41,50,45,52,51,46,47,50,52,47,52,52,52,49,50,46,52,62,73,27,40,67,56,33,56,46,65,61,28,53,65,55,54,46,51,52,50,50,50,50,50,52,52,46,45,53,47,50,48,52,45,50,52,50,51,47,51,51,49,53,52,41,51,50,45,50,50,52,44,52,51,52,45,52,47,51,39,48,52,32,34,61,73,62,75,40,51,71,16,52,41,53,20,51,53,49,50,56,63,62,44,49,57,36,56,53,44,50,54,53,37,53,52,45,49,53,54,31,50,55,36,34,52,57,48,20,58,60,69,61,49,71,50,58,72,54,98,75,37,38,75,74,65,80,77,86,59,67,52,28,41,34,35,44,43,27,20,36,44,72,56,30,89,85,34,71,62,42,29,64,51,34,66,47,78,44,60,49,41,33,37,37,22,42,32,60,58,86,84,16,36,68,70,56,51,53,37,43,76,66,60,56,46,80,59,78,33,57,45,50,25,51,54,92,38,50,55,82,44,39,30,58,65,62,53,26,65,37,40,17,61,30,52,70,81,68,69,68,56,71,36,27,50,48,43,57,35,47,58,71,74,57,84,77,56,63,67,47,47,51,49,17,30,54,44,31,68,42,46,69,64,36,65,68,37,92,54,28,55,62,33,47,24,30,90,78,17,44,78,67,55,67,40,54,48,38,28,46,40,47,17,25,23,49,43,69,64,41,34,30,38,38,33,34,47,57,61,74,62,42,48,71,69,59,39,53,54,30,48,56,41,44,57,61,64,45,60,75,21,25,32,40,36,34,49,88,51,48,58,73,44,55,77,26,68,30,35,35,33,33,50,79,16,32,77,79,47,77,38,34,53,69,57,37,50,71,63,61,45,70,61,28,51,54,51,48,52,46,36,54,41,48,94

pLDDT: mean 81.9, std 9.74, range [35.5, 96.75]

Foldseek 3Di:
DDPQDAAADLDPLLQLLRQLQSVLVVVPDGADSLQLCQQLLFFLLHGDPVSSQRSCVLLQKHKDKDKDFLVVVLVDPQPFWWAQWQVRGIWTFHDWDQDPNWIKTWIQGSLFGTDIDTSVRCLVTFFDDQDPNTTIGMMMGIDGGPSNVVGDHDDQPQPDLVVLVVLLVVVVVLVVLLLVLLLVLLVLVLVVLVLLLCCVCPVVVVVPPVSNVVSVVVVVVSVVVSVVSVVVSVVSLVVSLVSSLVVVLVVLVVLVVQAFPSVVRNDDPVVVVVLSVLSVLLSCLVRPLVSLLSSLVSNCVSLLVVVCVLPVVLSVLVVVLLVVLVVLLVVLVVVLVSLVSVLVVLVVVLVVLVVCCVVCVVVCVVVVCVVVSVVVNVVSVVSSVVSVVVNVVSVVVSVVVSVVSLVVSLVVSLVVLVVCCVVVSHPPSSSSSNNVSSVVSVVSSVSVSVSVVSVVSSSSSSSSSSSSVSHDGLQDPQADAPDDQPLFWKKWWAQFWADNGHPPPQILAGGETDTFHGQFEEEEEEDPSLCQLVVVCVQLSSDDTPDTFMDGHPHTPNRHDSVVSCLQEQEDAPDDAADQFFLQCSLVVPPDDRDPVLLVVLLVLLVCQVVLVPDPVRRRFTDHPVGDDDDPSNVLSSSSSSSPSSVHQEYEEEQSCVRPDPVSSVSNLVSVVVSSGRGRYYYYHLDCVNQQPGQKYFYGGSNYTDDMGHNVVVCVVCPPSVVSVVVVVVVVD/DDPQDAAADLDLLLQLLRQLQSVLVVVPDGADSLQLCQQLLFFLLHGDPVSSQRSCVLLQKHKDKDKDFLVVVLVDPQPFWWAQWQVRGIWTFHDWDQDPNWIKTWIQGSLFGTDIDTSVRCLVTFFDDQDPNTGIGMMMGIDGGPSNVVGDHDDQPQPDLVVLVVLLVVVVVLVVLLLVLLLVLLVLVLVVLVLLLCCVCPVVVVVPPVSNVVSVVVVVVSVVVSVVSVVVSVVSLVVSLVSSLVVQLVVLVVLVVQAFPSVVRSDDPVVVVVLSVLSVLLSCLVRPLVSLLSSLVSNCVSLLVVQCVLPVVLSVLVVVLLVVLVVLLVVLVVVLVSLVSVLVVLVVVLVVLVVCCVVCVVVCVVVVCPVVSVVVNVVSVVSSVVSVVVNVVSVVVSVVVSVVSLVVSLVVSLVVLVVCCVVVSHPPSSSSSNNVSSVVSVVSSVSVSVSVVSVVSSSSSSSSSSSSVSHDGLQDPQADAPDDQPLQWKKWWAQFWADNGHPPPQILAGGETDTFHGQFEEEEEEDPSLCQLV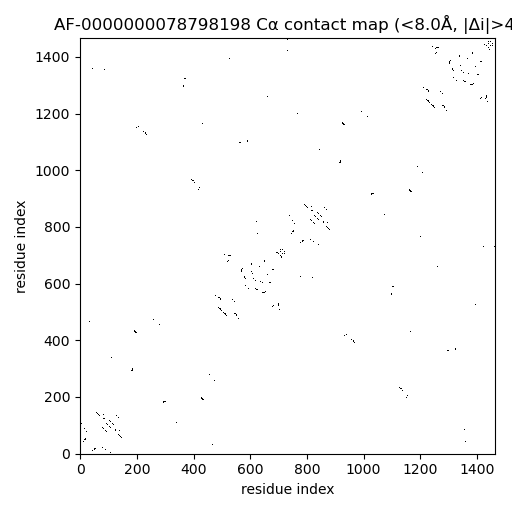VVCCQLSSDDTPDTFMDTHPHTPNRHDSVVSCLQEQEDAPDDAADQFFLQCSLVVPPDDRDPVLLVVLLVLLVCQVVLVVDPVRRRFTDHPVGDDDDPSNVLSSSSSSSPSSLHQEYEEEQSCVRPDPVSSVSNLVSVVVSSGRGRYYYYHLDCVNQQPGQKYFYGGSNYTDDMGHNVVVCVVCPPSVVSVVVVVVVVD

Organism: NCBI:txid997891

Nearest PDB structures (foldseek):
  4a82-assembly1_A  TM=8.652E-01  e=4.316E-41  Homo sapiens
  6pam-assembly4_H  TM=8.898E-01  e=1.982E-38  Novosphingobium aromaticivorans DSM 12444
  4q4j-assembly1_A  TM=9.031E-01  e=8.268E-37  Thermotoga maritima MSB8
  4q4a-assembly1_A  TM=8.905E-01  e=5.063E-36  Thermotoga maritima MSB8
  6qv0-assembly1_A  TM=8.572E-01  e=2.940E-35  Thermotoga maritima MSB8